Protein AF-A0A3N2M3S7-F1 (afdb_monomer_lite)

Radius of gyration: 41.42 Å; chains: 1; bounding box: 85×102×127 Å

Sequence (1064 aa):
MNRIFKYIPIALVAAVLGACADKALWNEEEIGSGEAEISGALSFRSYASALDSRTGGTTLDELGSLTVLAYTADGSTLVSRQVFTTGGGGLDVQYTNTSAPTDAVKPNTSTPTGKGSFSMSLPYGRYKIYAVANADISGYSDADLSTDTRLKEISFTWQNDVAKNGQMFGWFTTNTPTAVSAEKKFDADVVTINRRDITLSAWLVRLASKVTVSFDASGLKENVFVYLKSVQIKDIPKTCTLGVSNTPAENEVEPNGEIAYYYDRQAMPDGPSLGDYNIETYPSVLTNGNPTLGSDHTHGADALFFYENDQGKGKDKAQDADKNGVIDFPDGNNGKPGDGFKDEKRAGTYIEVKAYYISRNTDRAGQGEITYRFMLGKDVATSYEALRNYHFKLTLMLKGYANDVDWHIEYEQEERKIIAPNPYYISYLYNHSMMLPLTIKTGNATITKIKAEIVSNNWAPMNADNGLSGNIITSSNDWQYFNSYYLYWKGVDNPVAYPWNGFLSLRKTEQTDITGTLPVTVNSNKSYYESANRGNVEYTDFSPTSESVSVSDALIDGKPHIALSKDGVDNTYVVNVPLWTRAKTLISQTGYTGNNPYVAYRRQAKVKFTVTLSDGTVMTTDNKEDYQNGENVEIQQVRRIVNPKGIYRAANETGSFDVDLKVLPDEESTSFVSLKSDGPWRAYVIRDTKRGEGNATGWNDANGTIRLEGGSETTAGTIDVKDRNGITRTYQTVEGKTGSSMQFKVVFNGTASASPNHAIIRVEYQNYTCYHLIFVRQGYDPDDIINGGAKWMTSNNVAFNQVAASPLDEGSMFKFGDWSQPIDASNNKNGKSPWTKVTPNDFIANVAGDNPLKLYPSGEAKWENINRKGTTTAANSFPDQTGMRVAEEVDYLALRNHEDVEQGFGVLYGDKSSRCLNDIEDVYGYDRTHTDRGMRGCFVYNYRTGKNMFLPIGASGYGHRKDEQTVNGTTYRGVLRYAASTRWGYFNAQKPESYPNGINDAPLFFDLFRRPGACYWYRVPAMHDGTNYPTWDINYFSFDFGTIPGGNVKNGDDALFVRSISTK

Foldseek 3Di:
DDDDDDDDDDDDDDDDDDDDDDPDPDDVPDADWDKAKEKEKEKEWAQDADDDQFAWLGLLGDFFKKWKWKAAQVQQFTQDIAIAGPPPRFKDKDFADQDDDPPDPDDPRDTTMIMIIGIDMDIFHKIWMKMKTLDDPVPDDSVCVTGVVSQQQDKDFDDLSNSSQNIKIKTKDQDDDDDDDLVPQRGGHIHGGHDHYGYIYIYIFGQKEWEFEKEFALQEDAQKKKQFFKKWKALFFRMGGHGHADADDLVRTHGGFDMGGQFDCVVVVVTDDPVQPDPVHRRGMDHSVRGIDTDPLDSRGGTTMGGWHFPFWAFALALDDVQQFDRPQPVLCVPDPPSCPVRVSSSFMKMKTWIWMARQFLLFGDIDIDIDMQGDADASTIGSGRHTRYYFYWYFYCHSHNVQTDIPRPYDDGYWAKGWTHLAEAALDALAKDWIKIKGWNFQWAFQKKKKFWQFFFQDFPPQPVPDPFDQDQDLPPPDPLPGFDDFHCNQGDRRVQVLLGWKFLDRADDQEAADDPQFFSCGSVCVCVVRVRGIDMDGDQDADDPVADCQNCLVVQHWHWDWDDDPGIIMIITTHMMGTYHQFYHVLQLGGNRNLALQGKTKIFMKMWIAIPVGDIAISLDCSNGPRNGGGMHIHDHAFFFDAEEEEEQFFWFKAKEFTWGANHRFRQWTDGDFFQFKKKKWWPFKLQCPLPDQPPQDQLSGQKDKAEDPQWDWDWDFDQDPVRHTHITIITIHGRRDTPIIMITGNGGHDLDKIWIWMWMAGNNRNYIGIYIYIYHQHFADQDVVAFGWRQAFEQAQQDGDPWNLALHFWAFFLDRPFTFHLVLQAQQDPPPGSDGLCSLLSQFQAQPWTAHPPGDTGRLVPRDQCDFQAQVSFHDQYDQKGFAAQVRLCCQVPDPQKDKDWHKYFYSLARYGGIGLLQADADDPVNNRGIHTFMKIHGSSNSDIHTNTLGSNLAQKFAAWEDDPNDITGRGGWNFFANDSAFWSDCDNGHHVPTCSSHRLSGGVRNFGWFKEAGRHWDADPNFTWGIWIQRSRSRDTHTDTCNRRVSRSMIGITIMTGPD

Secondary structure (DSSP, 8-state):
----------------------SS---TT---S-EEEEEEEEEEE------SSS--TTTT----EEEEEEEETTS-SEEEEEEEEGGGSB-EEEEEE-PPPTTSS---S---EEEEEEEEEEESEEEEEEEEES---TTS-TTTTSSHHHHHH-EEE--SSGGGG--EEEEEESSPPPP--TTS--PPPEEEE-SSEEEEEEEEEESEEEEEEEEE-TTB-TTEEEEEEEEEEESEESEEESSS-----TTTEES---EEESS-TTT-TT---TTT--TTT-SSEEBTTB-EEE----SSS--EEEE-EEEEE-S--SSSSSSSSS-S-TTTTS--TTS-GGGG-TT--EEEEEEEEEE-STTS-EEEEEEEEEE-SSSSSSEEEE-TT-EEEEEEEEEBTTTEEEEESSS-----EE---SSEEE-SSTT-EEEEEEEEEEET--EEEEEEEEEEE--SPTTTTTT--SPPP--TT----TT------GGG--TTT-GGGSSEESS----SEE---SSP-TTTTHHHHHHTTTTEEEE---PPPPTTS-HHHHHHHT--EEEEEEETTEEEEEEEEEEEE--SEEEGGG---SS---SS--EEEEEEEEEEETTS-EEETTSTTTSTT---EEEEEPP---BSSEEEE-TT----EEEE-EE-SSTT-SB-EEPBPSS-EEEEEEEETTT-TT--TT-SGGGSSEEEEE-TTEEEEEEEEE-TTS-EEEEEEEEE-TT-B-EEEEEE-S---SSPEEEEEEEEETTTTEEEEEEEEE--S-EESSTTS-EE-SS-EEETTEE-SSTT----EE-TT--S--B-GGG---SSSS--S--GGGGGGGB-TTSEEEBSSS-EEEGGG---SSSSSGGGPPPPBTTEEE--HHHHHHHHH-TTEEEEEEEEE-TT--B---BHHHHHB--SS-TTS-EEEEEEEETTT--EEEEE--TTSEEEEEEEEEETTEEEEEEE----TT--SS----BTTTBTTGGGG-GGGTTTTTS-EEEEEEEEEEEETTEEEEEEEEETTT--EEEE-GGGGGGGTSEEE--EEE--

pLDDT: mean 82.21, std 16.96, range [25.84, 98.69]

Structure (mmCIF, N/CA/C/O backbone):
data_AF-A0A3N2M3S7-F1
#
_entry.id   AF-A0A3N2M3S7-F1
#
loop_
_atom_site.group_PDB
_atom_site.id
_atom_site.type_symbol
_atom_site.label_atom_id
_atom_site.label_alt_id
_atom_site.label_comp_id
_atom_site.label_asym_id
_atom_site.label_entity_id
_atom_site.label_seq_id
_atom_site.pdbx_PDB_ins_code
_atom_site.Cartn_x
_atom_site.Cartn_y
_atom_site.Cartn_z
_atom_site.occupancy
_atom_site.B_iso_or_equiv
_atom_site.auth_seq_id
_atom_site.auth_comp_id
_atom_site.auth_asym_id
_atom_site.auth_atom_id
_atom_site.pdbx_PDB_model_num
ATOM 1 N N . MET A 1 1 ? -13.570 -69.414 41.138 1.00 34.75 1 MET A N 1
ATOM 2 C CA . MET A 1 1 ? -12.541 -70.397 41.564 1.00 34.75 1 MET A CA 1
ATOM 3 C C . MET A 1 1 ? -11.922 -69.936 42.885 1.00 34.75 1 MET A C 1
ATOM 5 O O . MET A 1 1 ? -12.189 -68.811 43.273 1.00 34.75 1 MET A O 1
ATOM 9 N N . ASN A 1 2 ? -11.181 -70.825 43.560 1.00 30.41 2 ASN A N 1
ATOM 10 C CA . ASN A 1 2 ? -10.295 -70.655 44.736 1.00 30.41 2 ASN A CA 1
ATOM 11 C C . ASN A 1 2 ? -9.988 -69.208 45.206 1.00 30.41 2 ASN A C 1
ATOM 13 O O . ASN A 1 2 ? -9.612 -68.392 44.377 1.00 30.41 2 ASN A O 1
ATOM 17 N N . ARG A 1 3 ? -10.128 -68.786 46.478 1.00 31.80 3 ARG A N 1
ATOM 18 C CA . ARG A 1 3 ? -9.852 -69.351 47.837 1.00 31.80 3 ARG A CA 1
ATOM 19 C C . ARG A 1 3 ? -8.584 -68.725 48.474 1.00 31.80 3 ARG A C 1
ATOM 21 O O . ARG A 1 3 ? -7.504 -69.032 47.997 1.00 31.80 3 ARG A O 1
ATOM 28 N N . ILE A 1 4 ? -8.775 -68.071 49.642 1.00 38.31 4 ILE A N 1
ATOM 29 C CA . ILE A 1 4 ? -8.029 -68.255 50.930 1.00 38.31 4 ILE A CA 1
ATOM 30 C C . ILE A 1 4 ? -6.553 -67.760 50.963 1.00 38.31 4 ILE A C 1
ATOM 32 O O . ILE A 1 4 ? -5.834 -67.961 50.000 1.00 38.31 4 ILE A O 1
ATOM 36 N N . PHE A 1 5 ? -5.965 -67.127 52.000 1.00 38.62 5 PHE A N 1
ATOM 37 C CA . PHE A 1 5 ? -6.187 -66.900 53.467 1.00 38.62 5 PHE A CA 1
ATOM 38 C C . PHE A 1 5 ? -6.030 -65.363 53.787 1.00 38.62 5 PHE A C 1
ATOM 40 O O . PHE A 1 5 ? -6.059 -64.609 52.824 1.00 38.62 5 PHE A O 1
ATOM 47 N N . LYS A 1 6 ? -5.850 -64.727 54.978 1.00 32.69 6 LYS A N 1
ATOM 48 C CA . LYS A 1 6 ? -5.784 -64.930 56.474 1.00 32.69 6 LYS A CA 1
ATOM 49 C C . LYS A 1 6 ? -6.011 -63.519 57.130 1.00 32.69 6 LYS A C 1
ATOM 51 O O . LYS A 1 6 ? -6.206 -62.586 56.365 1.00 32.69 6 LYS A O 1
ATOM 56 N N . TYR A 1 7 ? -6.007 -63.191 58.438 1.00 30.94 7 TYR A N 1
ATOM 57 C CA . TYR A 1 7 ? -5.791 -63.816 59.771 1.00 30.94 7 TYR A CA 1
ATOM 58 C C . TYR A 1 7 ? -6.770 -63.147 60.791 1.00 30.94 7 TYR A C 1
ATOM 60 O O . TYR A 1 7 ? -7.233 -62.040 60.538 1.00 30.94 7 TYR A O 1
ATOM 68 N N . ILE A 1 8 ? -7.098 -63.801 61.921 1.00 38.78 8 ILE A N 1
ATOM 69 C CA . ILE A 1 8 ? -8.172 -63.468 62.909 1.00 38.78 8 ILE A CA 1
ATOM 70 C C . ILE A 1 8 ? -7.787 -64.114 64.281 1.00 38.78 8 ILE A C 1
ATOM 72 O O . ILE A 1 8 ? -7.098 -65.137 64.178 1.00 38.78 8 ILE A O 1
ATOM 76 N N . PRO A 1 9 ? -8.216 -63.703 65.520 1.00 57.62 9 PRO A N 1
ATOM 77 C CA . PRO A 1 9 ? -8.977 -62.528 66.055 1.00 57.62 9 PRO A CA 1
ATOM 78 C C . PRO A 1 9 ? -8.240 -61.765 67.219 1.00 57.62 9 PRO A C 1
ATOM 80 O O . PRO A 1 9 ? -7.075 -62.065 67.457 1.00 57.62 9 PRO A O 1
ATOM 83 N N . ILE A 1 10 ? -8.903 -60.858 67.993 1.00 38.53 10 ILE A N 1
ATOM 84 C CA . ILE A 1 10 ? -9.145 -60.955 69.484 1.00 38.53 10 ILE A CA 1
ATOM 85 C C . ILE A 1 10 ? -9.680 -59.654 70.182 1.00 38.53 10 ILE A C 1
ATOM 87 O O . ILE A 1 10 ? -9.108 -58.588 70.009 1.00 38.53 10 ILE A O 1
ATOM 91 N N . ALA A 1 11 ? -10.689 -59.833 71.069 1.00 29.91 11 ALA A N 1
ATOM 92 C CA . ALA A 1 11 ? -11.130 -59.024 72.248 1.00 29.91 11 ALA A CA 1
ATOM 93 C C . ALA A 1 11 ? -11.674 -57.571 72.117 1.00 29.91 11 ALA A C 1
ATOM 95 O O . ALA A 1 11 ? -11.382 -56.889 71.146 1.00 29.91 11 ALA A O 1
ATOM 96 N N . LEU A 1 12 ? -12.375 -56.988 73.121 1.00 36.16 12 LEU A N 1
ATOM 97 C CA . LEU A 1 12 ? -13.451 -57.424 74.069 1.00 36.16 12 LEU A CA 1
ATOM 98 C C . LEU A 1 12 ? -13.913 -56.178 74.907 1.00 36.16 12 LEU A C 1
ATOM 100 O O . LEU A 1 12 ? -13.267 -55.143 74.814 1.00 36.16 12 LEU A O 1
ATOM 104 N N . VAL A 1 13 ? -14.916 -56.324 75.803 1.00 36.59 13 VAL A N 1
ATOM 105 C CA . VAL A 1 13 ? -15.367 -55.371 76.871 1.00 36.59 13 VAL A CA 1
ATOM 106 C C . VAL A 1 13 ? -16.190 -54.159 76.372 1.00 36.59 13 VAL A C 1
ATOM 108 O O . VAL A 1 13 ? -15.820 -53.548 75.383 1.00 36.59 13 VAL A O 1
ATOM 111 N N . ALA A 1 14 ? -17.283 -53.699 77.013 1.00 32.88 14 ALA A N 1
ATOM 112 C CA . ALA A 1 14 ? -18.307 -54.315 77.889 1.00 32.88 14 ALA A CA 1
ATOM 113 C C . ALA A 1 14 ? -19.529 -53.355 78.028 1.00 32.88 14 ALA A C 1
ATOM 115 O O . ALA A 1 14 ? -19.458 -52.236 77.544 1.00 32.88 14 ALA A O 1
ATOM 116 N N . ALA A 1 15 ? -20.608 -53.826 78.684 1.00 31.53 15 ALA A N 1
ATOM 117 C CA . ALA A 1 15 ? -21.693 -53.123 79.422 1.00 31.53 15 ALA A CA 1
ATOM 118 C C . ALA A 1 15 ? -21.954 -51.605 79.165 1.00 31.53 15 ALA A C 1
ATOM 120 O O . ALA A 1 15 ? -21.045 -50.791 79.208 1.00 31.53 15 ALA A O 1
ATOM 121 N N . VAL A 1 16 ? -23.192 -51.108 79.033 1.00 33.12 16 VAL A N 1
ATOM 122 C CA . VAL A 1 16 ? -24.402 -51.363 79.850 1.00 33.12 16 VAL A CA 1
ATOM 123 C C . VAL A 1 16 ? -25.673 -51.138 79.007 1.00 33.12 16 VAL A C 1
ATOM 125 O O . VAL A 1 16 ? -25.735 -50.185 78.237 1.00 33.12 16 VAL A O 1
ATOM 128 N N . LEU A 1 17 ? -26.726 -51.941 79.214 1.00 33.62 17 LEU A N 1
ATOM 129 C CA . LEU A 1 17 ? -28.099 -51.629 78.782 1.00 33.62 17 LEU A CA 1
ATOM 130 C C . LEU A 1 17 ? -28.995 -51.551 80.023 1.00 33.62 17 LEU A C 1
ATOM 132 O O . LEU A 1 17 ? -29.184 -52.559 80.700 1.00 33.62 17 LEU A O 1
ATOM 136 N N . GLY A 1 18 ? -29.497 -50.355 80.352 1.00 29.80 18 GLY A N 1
ATOM 137 C CA . GLY A 1 18 ? -30.105 -50.117 81.666 1.00 29.80 18 GLY A CA 1
ATOM 138 C C . GLY A 1 18 ? -30.765 -48.752 81.878 1.00 29.80 18 GLY A C 1
ATOM 139 O O . GLY A 1 18 ? -30.630 -48.193 82.959 1.00 29.80 18 GLY A O 1
ATOM 140 N N . ALA A 1 19 ? -31.471 -48.219 80.877 1.00 25.84 19 ALA A N 1
ATOM 141 C CA . ALA A 1 19 ? -32.448 -47.141 81.061 1.00 25.84 19 ALA A CA 1
ATOM 142 C C . ALA A 1 19 ? -33.503 -47.187 79.941 1.00 25.84 19 ALA A C 1
ATOM 144 O O . ALA A 1 19 ? -33.171 -47.391 78.774 1.00 25.84 19 ALA A O 1
ATOM 145 N N . CYS A 1 20 ? -34.771 -47.006 80.298 1.00 33.19 20 CYS A N 1
ATOM 146 C CA . CYS A 1 20 ? -35.885 -46.756 79.383 1.00 33.19 20 CYS A CA 1
ATOM 147 C C . CYS A 1 20 ? -36.675 -45.562 79.926 1.00 33.19 20 CYS A C 1
ATOM 149 O O . CYS A 1 20 ? -36.688 -45.362 81.138 1.00 33.19 20 CYS A O 1
ATOM 151 N N . ALA A 1 21 ? -37.347 -44.838 79.025 1.00 31.88 21 ALA A N 1
ATOM 152 C CA . ALA A 1 21 ? -37.929 -43.509 79.247 1.00 31.88 21 ALA A CA 1
ATOM 153 C C . ALA A 1 21 ? -36.872 -42.398 79.510 1.00 31.88 21 ALA A C 1
ATOM 155 O O . ALA A 1 21 ? -35.786 -42.668 80.011 1.00 31.88 21 ALA A O 1
ATOM 156 N N . ASP A 1 22 ? -37.078 -41.139 79.112 1.00 29.81 22 ASP A N 1
ATOM 157 C CA . ASP A 1 22 ? -38.250 -40.557 78.443 1.00 29.81 22 ASP A CA 1
ATOM 158 C C . ASP A 1 22 ? -37.926 -39.938 77.077 1.00 29.81 22 ASP A C 1
ATOM 160 O O . ASP A 1 22 ? -36.903 -39.284 76.885 1.00 29.81 22 ASP A O 1
ATOM 164 N N . LYS A 1 23 ? -38.858 -40.100 76.131 1.00 36.25 23 LYS A N 1
ATOM 165 C CA . LYS A 1 23 ? -38.894 -39.349 74.861 1.00 36.25 23 LYS A CA 1
ATOM 166 C C . LYS A 1 23 ? -40.313 -38.845 74.544 1.00 36.25 23 LYS A C 1
ATOM 168 O O . LYS A 1 23 ? -40.659 -38.663 73.383 1.00 36.25 23 LYS A O 1
ATOM 173 N N . ALA A 1 24 ? -41.142 -38.700 75.585 1.00 36.91 24 ALA A N 1
ATOM 174 C CA . ALA A 1 24 ? -42.596 -38.549 75.481 1.00 36.91 24 ALA A CA 1
ATOM 175 C C . ALA A 1 24 ? -43.213 -37.573 76.515 1.00 36.91 24 ALA A C 1
ATOM 177 O O . ALA A 1 24 ? -44.401 -37.670 76.807 1.00 36.91 24 ALA A O 1
ATOM 178 N N . LEU A 1 25 ? -42.424 -36.637 77.060 1.00 36.69 25 LEU A N 1
ATOM 179 C CA . LEU A 1 25 ? -42.897 -35.581 77.979 1.00 36.69 25 LEU A CA 1
ATOM 180 C C . LEU A 1 25 ? -42.345 -34.174 77.673 1.00 36.69 25 LEU A C 1
ATOM 182 O O . LEU A 1 25 ? -42.543 -33.255 78.459 1.00 36.69 25 LEU A O 1
ATOM 186 N N . TRP A 1 26 ? -41.671 -33.982 76.538 1.00 41.22 26 TRP A N 1
ATOM 187 C CA . TRP A 1 26 ? -41.182 -32.664 76.126 1.00 41.22 26 TRP A CA 1
ATOM 188 C C . TRP A 1 26 ? -42.187 -31.986 75.198 1.00 41.22 26 TRP A C 1
ATOM 190 O O . TRP A 1 26 ? -42.293 -32.348 74.027 1.00 41.22 26 TRP A O 1
ATOM 200 N N . ASN A 1 27 ? -42.907 -30.995 75.723 1.00 43.91 27 ASN A N 1
ATOM 201 C CA . ASN A 1 27 ? -43.591 -30.007 74.899 1.00 43.91 27 ASN A CA 1
ATOM 202 C C . ASN A 1 27 ? -42.536 -29.039 74.337 1.00 43.91 27 ASN A C 1
ATOM 204 O O . ASN A 1 27 ? -41.793 -28.436 75.110 1.00 43.91 27 ASN A O 1
ATOM 208 N N . GLU A 1 28 ? -42.446 -28.880 73.013 1.00 47.72 28 GLU A N 1
ATOM 209 C CA . GLU A 1 28 ? -41.396 -28.053 72.391 1.00 47.72 28 GLU A CA 1
ATOM 210 C C . GLU A 1 28 ? -41.518 -26.557 72.744 1.00 47.72 28 GLU A C 1
ATOM 212 O O . GLU A 1 28 ? -40.551 -25.808 72.601 1.00 47.72 28 GLU A O 1
ATOM 217 N N . GLU A 1 29 ? -42.671 -26.128 73.267 1.00 48.06 29 GLU A N 1
ATOM 218 C CA . GLU A 1 29 ? -42.908 -24.759 73.731 1.00 48.06 29 GLU A CA 1
ATOM 219 C C . GLU A 1 29 ? -42.482 -24.483 75.185 1.00 48.06 29 GLU A C 1
ATOM 221 O O . GLU A 1 29 ? -42.315 -23.309 75.532 1.00 48.06 29 GLU A O 1
ATOM 226 N N . GLU A 1 30 ? -42.306 -25.507 76.033 1.00 54.50 30 GLU A N 1
ATOM 227 C CA . GLU A 1 30 ? -41.957 -25.312 77.448 1.00 54.50 30 GLU A CA 1
ATOM 228 C C . GLU A 1 30 ? -40.467 -25.001 77.653 1.00 54.50 30 GLU A C 1
ATOM 230 O O . GLU A 1 30 ? -39.577 -25.561 77.008 1.00 54.50 30 GLU A O 1
ATOM 235 N N . ILE A 1 31 ? -40.202 -24.089 78.593 1.00 67.25 31 ILE A N 1
ATOM 236 C CA . ILE A 1 31 ? -38.867 -23.602 78.947 1.00 67.25 31 ILE A CA 1
ATOM 237 C C . ILE A 1 31 ? -38.689 -23.811 80.452 1.00 67.25 31 ILE A C 1
ATOM 239 O O . ILE A 1 31 ? -39.218 -23.053 81.265 1.00 67.25 31 ILE A O 1
ATOM 243 N N . GLY A 1 32 ? -37.977 -24.876 80.823 1.00 61.38 32 GLY A N 1
ATOM 244 C CA . GLY A 1 32 ? -37.620 -25.150 82.216 1.00 61.38 32 GLY A CA 1
ATOM 245 C C . GLY A 1 32 ? -36.456 -24.286 82.712 1.00 61.38 32 GLY A C 1
ATOM 246 O O . GLY A 1 32 ? -35.848 -23.533 81.957 1.00 61.38 32 GLY A O 1
ATOM 247 N N . SER A 1 33 ? -36.087 -24.436 83.984 1.00 57.47 33 SER A N 1
ATOM 248 C CA . SER A 1 33 ? -34.858 -23.851 84.534 1.00 57.47 33 SER A CA 1
ATOM 249 C C . SER A 1 33 ? -33.648 -24.752 84.259 1.00 57.47 33 SER A C 1
ATOM 251 O O . SER A 1 33 ? -33.608 -25.886 84.742 1.00 57.47 33 SER A O 1
ATOM 253 N N . GLY A 1 34 ? -32.654 -24.245 83.531 1.00 67.94 34 GLY A N 1
ATOM 254 C CA . GLY A 1 34 ? -31.411 -24.949 83.211 1.00 67.94 34 GLY A CA 1
ATOM 255 C C . GLY A 1 34 ? -30.473 -24.106 82.344 1.00 67.94 34 GLY A C 1
ATOM 256 O O . GLY A 1 34 ? -30.803 -22.973 81.993 1.00 67.94 34 GLY A O 1
ATOM 257 N N . GLU A 1 35 ? -29.320 -24.673 81.990 1.00 75.50 35 GLU A N 1
ATOM 258 C CA . GLU A 1 35 ? -28.374 -24.112 81.019 1.00 75.50 35 GLU A CA 1
ATOM 259 C C . GLU A 1 35 ? -28.146 -25.110 79.878 1.00 75.50 35 GLU A C 1
ATOM 261 O O . GLU A 1 35 ? -28.101 -26.325 80.095 1.00 75.50 35 GLU A O 1
ATOM 266 N N . ALA A 1 36 ? -28.014 -24.586 78.662 1.00 73.88 36 ALA A N 1
ATOM 267 C CA . ALA A 1 36 ? -27.664 -25.323 77.459 1.00 73.88 36 ALA A CA 1
ATOM 268 C C . ALA A 1 36 ? -26.194 -25.092 77.095 1.00 73.88 36 ALA A C 1
ATOM 270 O O . ALA A 1 36 ? -25.681 -23.978 77.226 1.00 73.88 36 ALA A O 1
ATOM 271 N N . GLU A 1 37 ? -25.549 -26.128 76.566 1.00 75.31 37 GLU A N 1
ATOM 272 C CA . GLU A 1 37 ? -24.345 -25.996 75.760 1.00 75.31 37 GLU A CA 1
ATOM 273 C C . GLU A 1 37 ? -24.765 -25.837 74.289 1.00 75.31 37 GLU A C 1
ATOM 275 O O . GLU A 1 37 ? -25.355 -26.726 73.664 1.00 75.31 37 GLU A O 1
ATOM 280 N N . ILE A 1 38 ? -24.505 -24.650 73.748 1.00 74.25 38 ILE A N 1
ATOM 281 C CA . ILE A 1 38 ? -24.838 -24.265 72.382 1.00 74.25 38 ILE A CA 1
ATOM 282 C C . ILE A 1 38 ? -23.597 -24.448 71.514 1.00 74.25 38 ILE A C 1
ATOM 284 O O . ILE A 1 38 ? -22.638 -23.685 71.623 1.00 74.25 38 ILE A O 1
ATOM 288 N N . SER A 1 39 ? -23.650 -25.407 70.591 1.00 69.56 39 SER A N 1
ATOM 289 C CA . SER A 1 39 ? -22.663 -25.517 69.518 1.00 69.56 39 SER A CA 1
ATOM 290 C C . SER A 1 39 ? -23.096 -24.636 68.348 1.00 69.56 39 SER A C 1
ATOM 292 O O . SER A 1 39 ? -24.048 -24.944 67.626 1.00 69.56 39 SER A O 1
ATOM 294 N N . GLY A 1 40 ? -22.416 -23.509 68.166 1.00 61.06 40 GLY A N 1
ATOM 295 C CA . GLY A 1 40 ? -22.675 -22.617 67.045 1.00 61.06 40 GLY A CA 1
ATOM 296 C C . GLY A 1 40 ? -21.823 -22.990 65.840 1.00 61.06 40 GLY A C 1
ATOM 297 O O . GLY A 1 40 ? -20.600 -23.065 65.936 1.00 61.06 40 GLY A O 1
ATOM 298 N N . ALA A 1 41 ? -22.465 -23.178 64.692 1.00 59.94 41 ALA A N 1
ATOM 299 C CA . ALA A 1 41 ? -21.831 -23.192 63.383 1.00 59.94 41 ALA A CA 1
ATOM 300 C C . ALA A 1 41 ? -22.137 -21.877 62.655 1.00 59.94 41 ALA A C 1
ATOM 302 O O . ALA A 1 41 ? -23.236 -21.334 62.750 1.00 59.94 41 ALA A O 1
ATOM 303 N N . LEU A 1 42 ? -21.183 -21.372 61.882 1.00 64.19 42 LEU A N 1
ATOM 304 C CA . LEU A 1 42 ? -21.369 -20.188 61.043 1.00 64.19 42 LEU A CA 1
ATOM 305 C C . LEU A 1 42 ? -20.775 -20.436 59.659 1.00 64.19 42 LEU A C 1
ATOM 307 O O . LEU A 1 42 ? -19.777 -21.144 59.538 1.00 64.19 42 LEU A O 1
ATOM 311 N N . SER A 1 43 ? -21.390 -19.873 58.621 1.00 54.97 43 SER A N 1
ATOM 312 C CA . SER A 1 43 ? -20.944 -19.989 57.227 1.00 54.97 43 SER A CA 1
ATOM 313 C C . SER A 1 43 ? -20.803 -18.618 56.568 1.00 54.97 43 SER A C 1
ATOM 315 O O . SER A 1 43 ? -21.626 -17.729 56.789 1.00 54.97 43 SER A O 1
ATOM 317 N N . PHE A 1 44 ? -19.771 -18.462 55.739 1.00 53.34 44 PHE A N 1
ATOM 318 C CA . PHE A 1 44 ? -19.499 -17.260 54.947 1.00 53.34 44 PHE A CA 1
ATOM 319 C C . PHE A 1 44 ? -18.838 -17.642 53.612 1.00 53.34 44 PHE A C 1
ATOM 321 O O . PHE A 1 44 ? -18.145 -18.655 53.515 1.00 53.34 44 PHE A O 1
ATOM 328 N N . ARG A 1 45 ? -19.038 -16.854 52.546 1.00 51.00 45 ARG A N 1
ATOM 329 C CA . ARG A 1 45 ? -18.372 -17.116 51.250 1.00 51.00 45 ARG A CA 1
ATOM 330 C C . ARG A 1 45 ? -16.869 -16.874 51.373 1.00 51.00 45 ARG A C 1
ATOM 332 O O . ARG A 1 45 ? -16.492 -15.795 51.825 1.00 51.00 45 ARG A O 1
ATOM 339 N N . SER A 1 46 ? -16.061 -17.850 50.946 1.00 40.06 46 SER A N 1
ATOM 340 C CA . SER A 1 46 ? -14.611 -17.864 51.162 1.00 40.06 46 SER A CA 1
ATOM 341 C C . SER A 1 46 ? -13.829 -17.586 49.870 1.00 40.06 46 SER A C 1
ATOM 343 O O . SER A 1 46 ? -13.610 -18.488 49.061 1.00 40.06 46 SER A O 1
ATOM 345 N N . TYR A 1 47 ? -13.527 -16.312 49.610 1.00 43.84 47 TYR A N 1
ATOM 346 C CA . TYR A 1 47 ? -12.632 -15.795 48.568 1.00 43.84 47 TYR A CA 1
ATOM 347 C C . TYR A 1 47 ? -11.231 -16.467 48.638 1.00 43.84 47 TYR A C 1
ATOM 349 O O . TYR A 1 47 ? -10.460 -16.184 49.549 1.00 43.84 47 TYR A O 1
ATOM 357 N N . ALA A 1 48 ? -10.874 -17.326 47.668 1.00 32.78 48 ALA A N 1
ATOM 358 C CA . ALA A 1 48 ? -9.694 -18.221 47.724 1.00 32.78 48 ALA A CA 1
ATOM 359 C C . ALA A 1 48 ? -8.501 -17.795 46.822 1.00 32.78 48 ALA A C 1
ATOM 361 O O . ALA A 1 48 ? -8.715 -17.275 45.734 1.00 32.78 48 ALA A O 1
ATOM 362 N N . SER A 1 49 ? -7.261 -17.934 47.323 1.00 27.06 49 SER A N 1
ATOM 363 C CA . SER A 1 49 ? -6.108 -17.024 47.084 1.00 27.06 49 SER A CA 1
ATOM 364 C C . SER A 1 49 ? -5.603 -16.813 45.643 1.00 27.06 49 SER A C 1
ATOM 366 O O . SER A 1 49 ? -5.551 -17.749 44.848 1.00 27.06 49 SER A O 1
ATOM 368 N N . ALA A 1 50 ? -5.109 -15.595 45.367 1.00 28.48 50 ALA A N 1
ATOM 369 C CA . ALA A 1 50 ? -4.390 -15.187 44.148 1.00 28.48 50 ALA A CA 1
ATOM 370 C C . ALA A 1 50 ? -3.086 -14.418 44.480 1.00 28.48 50 ALA A C 1
ATOM 372 O O . ALA A 1 50 ? -2.801 -14.171 45.655 1.00 28.48 50 ALA A O 1
ATOM 373 N N . LEU A 1 51 ? -2.273 -14.094 43.464 1.00 27.42 51 LEU A N 1
ATOM 374 C CA . LEU A 1 51 ? -0.892 -13.615 43.618 1.00 27.42 51 LEU A CA 1
ATOM 375 C C . LEU A 1 51 ? -0.551 -12.423 42.700 1.00 27.42 51 LEU A C 1
ATOM 377 O O . LEU A 1 51 ? -0.701 -12.510 41.485 1.00 27.42 51 LEU A O 1
ATOM 381 N N . ASP A 1 52 ? 0.070 -11.420 43.328 1.00 27.89 52 ASP A N 1
ATOM 382 C CA . ASP A 1 52 ? 0.885 -10.318 42.786 1.00 27.89 52 ASP A CA 1
ATOM 383 C C . ASP A 1 52 ? 0.233 -9.003 42.289 1.00 27.89 52 ASP A C 1
ATOM 385 O O . ASP A 1 52 ? -0.844 -8.944 41.708 1.00 27.89 52 ASP A O 1
ATOM 389 N N . SER A 1 53 ? 0.960 -7.899 42.503 1.00 37.84 53 SER A N 1
ATOM 390 C CA . SER A 1 53 ? 0.665 -6.498 42.111 1.00 37.84 53 SER A CA 1
ATOM 391 C C . SER A 1 53 ? -0.586 -5.784 42.669 1.00 37.84 53 SER A C 1
ATOM 393 O O . SER A 1 53 ? -0.630 -4.551 42.629 1.00 37.84 53 SER A O 1
ATOM 395 N N . ARG A 1 54 ? -1.580 -6.499 43.205 1.00 53.25 54 ARG A N 1
ATOM 396 C CA . ARG A 1 54 ? -2.835 -5.940 43.749 1.00 53.25 54 ARG A CA 1
ATOM 397 C C . ARG A 1 54 ? -3.173 -6.522 45.117 1.00 53.25 54 ARG A C 1
ATOM 399 O O . ARG A 1 54 ? -2.592 -7.527 45.527 1.00 53.25 54 ARG A O 1
ATOM 406 N N . THR A 1 55 ? -4.171 -5.953 45.795 1.00 60.50 55 THR A N 1
ATOM 407 C CA . THR A 1 55 ? -4.865 -6.698 46.847 1.00 60.50 55 THR A CA 1
ATOM 408 C C . THR A 1 55 ? -5.554 -7.905 46.206 1.00 60.50 55 THR A C 1
ATOM 410 O O . THR A 1 55 ? -6.533 -7.764 45.466 1.00 60.50 55 THR A O 1
ATOM 413 N N . GLY A 1 56 ? -5.019 -9.103 46.466 1.00 65.00 56 GLY A N 1
ATOM 414 C CA . GLY A 1 56 ? -5.609 -10.357 45.997 1.00 65.00 56 GLY A CA 1
ATOM 415 C C . GLY A 1 56 ? -7.089 -10.424 46.367 1.00 65.00 56 GLY A C 1
ATOM 416 O O . GLY A 1 56 ? -7.502 -9.863 47.386 1.00 65.00 56 GLY A O 1
ATOM 417 N N . GLY A 1 57 ? -7.915 -11.117 45.576 1.00 62.97 57 GLY A N 1
ATOM 418 C CA . GLY A 1 57 ? -9.379 -11.097 45.720 1.00 62.97 57 GLY A CA 1
ATOM 419 C C . GLY A 1 57 ? -9.932 -11.632 47.049 1.00 62.97 57 GLY A C 1
ATOM 420 O O . GLY A 1 57 ? -11.148 -11.761 47.184 1.00 62.97 57 GLY A O 1
ATOM 421 N N . THR A 1 58 ? -9.054 -11.928 48.005 1.00 68.50 58 THR A N 1
ATOM 422 C CA . THR A 1 58 ? -9.178 -12.785 49.182 1.00 68.50 58 THR A CA 1
ATOM 423 C C . THR A 1 58 ? -8.785 -12.130 50.491 1.00 68.50 58 THR A C 1
ATOM 425 O O . THR A 1 58 ? -8.854 -12.754 51.542 1.00 68.50 58 THR A O 1
ATOM 428 N N . THR A 1 59 ? -8.340 -10.880 50.463 1.00 76.69 59 THR A N 1
ATOM 429 C CA . THR A 1 59 ? -7.773 -10.228 51.648 1.00 76.69 59 THR A CA 1
ATOM 430 C C . THR A 1 59 ? -8.785 -10.019 52.787 1.00 76.69 59 THR A C 1
ATOM 432 O O . THR A 1 59 ? -8.387 -9.781 53.920 1.00 76.69 59 THR A O 1
ATOM 435 N N . LEU A 1 60 ? -10.089 -10.185 52.528 1.00 76.88 60 LEU A N 1
ATOM 436 C CA . LEU A 1 60 ? -11.163 -10.121 53.533 1.00 76.88 60 LEU A CA 1
ATOM 437 C C . LEU A 1 60 ? -11.681 -11.498 53.985 1.00 76.88 60 LEU A C 1
ATOM 439 O O . LEU A 1 60 ? -12.836 -11.605 54.418 1.00 76.88 60 LEU A O 1
ATOM 443 N N . ASP A 1 61 ? -10.905 -12.565 53.785 1.00 72.38 61 ASP A N 1
ATOM 444 C CA . ASP A 1 61 ? -11.451 -13.922 53.829 1.00 72.38 61 ASP A CA 1
ATOM 445 C C . ASP A 1 61 ? -11.245 -14.727 55.105 1.00 72.38 61 ASP A C 1
ATOM 447 O O . ASP A 1 61 ? -12.038 -15.617 55.403 1.00 72.38 61 ASP A O 1
ATOM 451 N N . GLU A 1 62 ? -10.238 -14.386 55.896 1.00 74.81 62 GLU A N 1
ATOM 452 C CA . GLU A 1 62 ? -9.981 -15.082 57.149 1.00 74.81 62 GLU A CA 1
ATOM 453 C C . GLU A 1 62 ? -11.056 -14.757 58.194 1.00 74.81 62 GLU A C 1
ATOM 455 O O . GLU A 1 62 ? -11.489 -13.613 58.336 1.00 74.81 62 GLU A O 1
ATOM 460 N N . LEU A 1 63 ? -11.462 -15.760 58.972 1.00 76.00 63 LEU A N 1
ATOM 461 C CA . LEU A 1 63 ? -12.226 -15.572 60.202 1.00 76.00 63 LEU A CA 1
ATOM 462 C C . LEU A 1 63 ? -11.271 -15.702 61.394 1.00 76.00 63 LEU A C 1
ATOM 464 O O . LEU A 1 63 ? -11.006 -16.803 61.872 1.00 76.00 63 LEU A O 1
ATOM 468 N N . GLY A 1 64 ? -10.737 -14.573 61.859 1.00 80.06 64 GLY A N 1
ATOM 469 C CA . GLY A 1 64 ? -9.801 -14.520 62.984 1.00 80.06 64 GLY A CA 1
ATOM 470 C C . GLY A 1 64 ? -10.492 -14.465 64.349 1.00 80.06 64 GLY A C 1
ATOM 471 O O . GLY A 1 64 ? -10.009 -15.073 65.310 1.00 80.06 64 GLY A O 1
ATOM 472 N N . SER A 1 65 ? -11.628 -13.763 64.436 1.00 87.44 65 SER A N 1
ATOM 473 C CA . SER A 1 65 ? -12.379 -13.560 65.680 1.00 87.44 65 SER A CA 1
ATOM 474 C C . SER A 1 65 ? -13.895 -13.540 65.479 1.00 87.44 65 SER A C 1
ATOM 476 O O . SER A 1 65 ? -14.401 -13.206 64.406 1.00 87.44 65 SER A O 1
ATOM 478 N N . LEU A 1 66 ? -14.619 -13.874 66.547 1.00 89.06 66 LEU A N 1
ATOM 479 C CA . LEU A 1 66 ? -16.076 -13.877 66.627 1.00 89.06 66 LEU A CA 1
ATOM 480 C C . LEU A 1 66 ? -16.517 -13.400 68.017 1.00 89.06 66 LEU A C 1
ATOM 482 O O . LEU A 1 66 ? -16.125 -13.988 69.018 1.00 89.06 66 LEU A O 1
ATOM 486 N N . THR A 1 67 ? -17.389 -12.398 68.091 1.00 91.56 67 THR A N 1
ATOM 487 C CA . THR A 1 67 ? -18.188 -12.107 69.288 1.00 91.56 67 THR A CA 1
ATOM 488 C C . THR A 1 67 ? -19.628 -12.541 69.046 1.00 91.56 67 THR A C 1
ATOM 490 O O . THR A 1 67 ? -20.228 -12.183 68.033 1.00 91.56 67 THR A O 1
ATOM 493 N N . VAL A 1 68 ? -20.190 -13.301 69.981 1.00 89.56 68 VAL A N 1
ATOM 494 C CA . VAL A 1 68 ? -21.587 -13.746 69.970 1.00 89.56 68 VAL A CA 1
ATOM 495 C C . VAL A 1 68 ? -22.343 -13.000 71.059 1.00 89.56 68 VAL A C 1
ATOM 497 O O . VAL A 1 68 ? -21.878 -12.938 72.200 1.00 89.56 68 VAL A O 1
ATOM 500 N N . LEU A 1 69 ? -23.493 -12.422 70.707 1.00 92.56 69 LEU A N 1
ATOM 501 C CA . LEU A 1 69 ? -24.324 -11.632 71.616 1.00 92.56 69 LEU A CA 1
ATOM 502 C C . LEU A 1 69 ? -25.755 -12.173 71.622 1.00 92.56 69 LEU A C 1
ATOM 504 O O . LEU A 1 69 ? -26.415 -12.193 70.586 1.00 92.56 69 LEU A O 1
ATOM 508 N N . ALA A 1 70 ? -26.235 -12.600 72.787 1.00 91.19 70 ALA A N 1
ATOM 509 C CA . ALA A 1 70 ? -27.597 -13.082 72.989 1.00 91.19 70 ALA A CA 1
ATOM 510 C C . ALA A 1 70 ? -28.433 -12.013 73.701 1.00 91.19 70 ALA A C 1
ATOM 512 O O . ALA A 1 70 ? -28.078 -11.580 74.796 1.00 91.19 70 ALA A O 1
ATOM 513 N N . TYR A 1 71 ? -29.551 -11.626 73.094 1.00 93.25 71 TYR A N 1
ATOM 514 C CA . TYR A 1 71 ? -30.539 -10.682 73.614 1.00 93.25 71 TYR A CA 1
ATOM 515 C C . TYR A 1 71 ? -31.836 -11.398 73.964 1.00 93.25 71 TYR A C 1
ATOM 517 O O . TYR A 1 71 ? -32.125 -12.458 73.410 1.00 93.25 71 TYR A O 1
ATOM 525 N N . THR A 1 72 ? -32.658 -10.792 74.818 1.00 91.56 72 THR A N 1
ATOM 526 C CA . THR A 1 72 ? -34.068 -11.171 75.000 1.00 91.56 72 THR A CA 1
ATOM 527 C C . THR A 1 72 ? -34.818 -11.260 73.660 1.00 91.56 72 THR A C 1
ATOM 529 O O . THR A 1 72 ? -34.422 -10.655 72.664 1.00 91.56 72 THR A O 1
ATOM 532 N N . ALA A 1 73 ? -35.907 -12.034 73.610 1.00 87.56 73 ALA A N 1
ATOM 533 C CA . ALA A 1 73 ? -36.680 -12.284 72.383 1.00 87.56 73 ALA A CA 1
ATOM 534 C C . ALA A 1 73 ? -37.202 -11.017 71.665 1.00 87.56 73 ALA A C 1
ATOM 536 O O . ALA A 1 73 ? -37.450 -11.046 70.463 1.00 87.56 73 ALA A O 1
ATOM 537 N N . ASP A 1 74 ? -37.364 -9.912 72.389 1.00 87.06 74 ASP A N 1
ATOM 538 C CA . ASP A 1 74 ? -37.765 -8.593 71.888 1.00 87.06 74 ASP A CA 1
ATOM 539 C C . ASP A 1 74 ? -36.582 -7.684 71.491 1.00 87.06 74 ASP A C 1
ATOM 541 O O . ASP A 1 74 ? -36.797 -6.598 70.961 1.00 87.06 74 ASP A O 1
ATOM 545 N N . GLY A 1 75 ? -35.337 -8.114 71.728 1.00 86.50 75 GLY A N 1
ATOM 546 C CA . GLY A 1 75 ? -34.115 -7.341 71.481 1.00 86.50 75 GLY A CA 1
ATOM 547 C C . GLY A 1 75 ? -33.793 -6.276 72.541 1.00 86.50 75 GLY A C 1
ATOM 548 O O . GLY A 1 75 ? -32.805 -5.555 72.383 1.00 86.50 75 GLY A O 1
ATOM 549 N N . SER A 1 76 ? -34.587 -6.155 73.615 1.00 90.44 76 SER A N 1
ATOM 550 C CA . SER A 1 76 ? -34.511 -5.023 74.556 1.00 90.44 76 SER A CA 1
ATOM 551 C C . SER A 1 76 ? -33.389 -5.106 75.593 1.00 90.44 76 SER A C 1
ATOM 553 O O . SER A 1 76 ? -33.129 -4.122 76.287 1.00 90.44 76 SER A O 1
ATOM 555 N N . THR A 1 77 ? -32.788 -6.278 75.806 1.00 90.50 77 THR A N 1
ATOM 556 C CA . THR A 1 77 ? -31.789 -6.481 76.865 1.00 90.50 77 THR A CA 1
ATOM 557 C C . THR A 1 77 ? -30.750 -7.519 76.456 1.00 90.50 77 THR A C 1
ATOM 559 O O . THR A 1 77 ? -31.098 -8.642 76.095 1.00 90.50 77 THR A O 1
ATOM 562 N N . LEU A 1 78 ? -29.470 -7.150 76.543 1.00 91.88 78 LEU A N 1
ATOM 563 C CA . LEU A 1 78 ? -28.332 -8.061 76.405 1.00 91.88 78 LEU A CA 1
ATOM 564 C C . LEU A 1 78 ? -28.292 -9.055 77.583 1.00 91.88 78 LEU A C 1
ATOM 566 O O . LEU A 1 78 ? -28.305 -8.651 78.743 1.00 91.88 78 LEU A O 1
ATOM 570 N N . VAL A 1 79 ? -28.232 -10.352 77.276 1.00 91.06 79 VAL A N 1
ATOM 571 C CA . VAL A 1 79 ? -28.236 -11.466 78.246 1.00 91.06 79 VAL A CA 1
ATOM 572 C C . VAL A 1 79 ? -26.876 -12.163 78.322 1.00 91.06 79 VAL A C 1
ATOM 574 O O . VAL A 1 79 ? -26.469 -12.603 79.394 1.00 91.06 79 VAL A O 1
ATOM 577 N N . SER A 1 80 ? -26.156 -12.280 77.202 1.00 90.00 80 SER A N 1
ATOM 578 C CA . SER A 1 80 ? -24.806 -12.857 77.181 1.00 90.00 80 SER A CA 1
ATOM 579 C C . SER A 1 80 ? -23.965 -12.280 76.048 1.00 90.00 80 SER A C 1
ATOM 581 O O . SER A 1 80 ? -24.484 -11.984 74.973 1.00 90.00 80 SER A O 1
ATOM 583 N N . ARG A 1 81 ? -22.659 -12.163 76.289 1.00 90.88 81 ARG A N 1
ATOM 584 C CA . ARG A 1 81 ? -21.638 -11.693 75.349 1.00 90.88 81 ARG A CA 1
ATOM 585 C C . ARG A 1 81 ? -20.407 -12.579 75.516 1.00 90.88 81 ARG A C 1
ATOM 587 O O . ARG A 1 81 ? -19.845 -12.630 76.606 1.00 90.88 81 ARG A O 1
ATOM 594 N N . GLN A 1 82 ? -19.998 -13.284 74.465 1.00 88.94 82 GLN A N 1
ATOM 595 C CA . GLN A 1 82 ? -18.846 -14.197 74.502 1.00 88.94 82 GLN A CA 1
ATOM 596 C C . GLN A 1 82 ? -17.956 -13.978 73.278 1.00 88.94 82 GLN A C 1
ATOM 598 O O . GLN A 1 82 ? -18.460 -13.748 72.181 1.00 88.94 82 GLN A O 1
ATOM 603 N N . VAL A 1 83 ? -16.636 -14.009 73.478 1.00 88.25 83 VAL A N 1
ATOM 604 C CA . VAL A 1 83 ? -15.624 -13.722 72.450 1.00 88.25 83 VAL A CA 1
ATOM 605 C C . VAL A 1 83 ? -14.792 -14.974 72.206 1.00 88.25 83 VAL A C 1
ATOM 607 O O . VAL A 1 83 ? -14.280 -15.571 73.151 1.00 88.25 83 VAL A O 1
ATOM 610 N N . PHE A 1 84 ? -14.629 -15.329 70.935 1.00 87.06 84 PHE A N 1
ATOM 611 C CA . PHE A 1 84 ? -13.882 -16.484 70.460 1.00 87.06 84 PHE A CA 1
ATOM 612 C C . PHE A 1 84 ? -12.832 -16.045 69.434 1.00 87.06 84 PHE A C 1
ATOM 614 O O . PHE A 1 84 ? -13.074 -15.151 68.618 1.00 87.06 84 PHE A O 1
ATOM 621 N N . THR A 1 85 ? -11.670 -16.690 69.449 1.00 84.81 85 THR A N 1
ATOM 622 C CA . THR A 1 85 ? -10.578 -16.453 68.495 1.00 84.81 85 THR A CA 1
ATOM 623 C C . THR A 1 85 ? -9.946 -17.761 68.035 1.00 84.81 85 THR A C 1
ATOM 625 O O . THR A 1 85 ? -10.008 -18.792 68.713 1.00 84.81 85 THR A O 1
ATOM 628 N N . THR A 1 86 ? -9.337 -17.727 66.852 1.00 81.00 86 THR A N 1
ATOM 629 C CA . THR A 1 86 ? -8.557 -18.853 66.324 1.00 81.00 86 THR A CA 1
ATOM 630 C C . THR A 1 86 ? -7.273 -19.084 67.135 1.00 81.00 86 THR A C 1
ATOM 632 O O . THR A 1 86 ? -6.890 -18.281 67.986 1.00 81.00 86 THR A O 1
ATOM 635 N N . GLY A 1 87 ? -6.606 -20.223 66.919 1.00 70.50 87 GLY A N 1
ATOM 636 C CA . GLY A 1 87 ? -5.313 -20.518 67.557 1.00 70.50 87 GLY A CA 1
ATOM 637 C C . GLY A 1 87 ? -5.374 -20.869 69.052 1.00 70.50 87 GLY A C 1
ATOM 638 O O . GLY A 1 87 ? -4.336 -20.899 69.706 1.00 70.50 87 GLY A O 1
ATOM 639 N N . GLY A 1 88 ? -6.565 -21.152 69.592 1.00 66.69 88 GLY A N 1
ATOM 640 C CA . GLY A 1 88 ? -6.762 -21.613 70.975 1.00 66.69 88 GLY A CA 1
ATOM 641 C C . GLY A 1 88 ? -7.907 -20.930 71.727 1.00 66.69 88 GLY A C 1
ATOM 642 O O . GLY A 1 88 ? -8.345 -21.448 72.750 1.00 66.69 88 GLY A O 1
ATOM 643 N N . GLY A 1 89 ? -8.442 -19.817 71.217 1.00 73.62 89 GLY A N 1
ATOM 644 C CA . GLY A 1 89 ? -9.550 -19.068 71.824 1.00 73.62 89 GLY A CA 1
ATOM 645 C C . GLY A 1 89 ? -10.952 -19.617 71.533 1.00 73.62 89 GLY A C 1
ATOM 646 O O . GLY A 1 89 ? -11.889 -18.839 71.400 1.00 73.62 89 GLY A O 1
ATOM 647 N N . GLY A 1 90 ? -11.114 -20.935 71.392 1.00 76.00 90 GLY A N 1
ATOM 648 C CA . GLY A 1 90 ? -12.429 -21.579 71.249 1.00 76.00 90 GLY A CA 1
ATOM 649 C C . GLY A 1 90 ? -13.118 -21.476 69.878 1.00 76.00 90 GLY A C 1
ATOM 650 O O . GLY A 1 90 ? -14.239 -21.967 69.758 1.00 76.00 90 GLY A O 1
ATOM 651 N N . LEU A 1 91 ? -12.477 -20.894 68.855 1.00 81.94 91 LEU A N 1
ATOM 652 C CA . LEU A 1 91 ? -12.975 -20.882 67.472 1.00 81.94 91 LEU A CA 1
ATOM 653 C C . LEU A 1 91 ? -12.164 -21.842 66.582 1.00 81.94 91 LEU A C 1
ATOM 655 O O . LEU A 1 91 ? -10.972 -21.622 66.357 1.00 81.94 91 LEU A O 1
ATOM 659 N N . ASP A 1 92 ? -12.816 -22.879 66.053 1.00 76.88 92 ASP A N 1
ATOM 660 C CA . ASP A 1 92 ? -12.302 -23.719 64.956 1.00 76.88 92 ASP A CA 1
ATOM 661 C C . ASP A 1 92 ? -12.847 -23.203 63.614 1.00 76.88 92 ASP A C 1
ATOM 663 O O . ASP A 1 92 ? -13.997 -22.762 63.546 1.00 76.88 92 ASP A O 1
ATOM 667 N N . VAL A 1 93 ? -12.035 -23.233 62.551 1.00 70.81 93 VAL A N 1
ATOM 668 C CA . VAL A 1 93 ? -12.395 -22.702 61.225 1.00 70.81 93 VAL A CA 1
ATOM 669 C C . VAL A 1 93 ? -11.854 -23.595 60.110 1.00 70.81 93 VAL A C 1
ATOM 671 O O . VAL A 1 93 ? -10.671 -23.922 60.066 1.00 70.81 93 VAL A O 1
ATOM 674 N N . GLN A 1 94 ? -12.734 -23.959 59.178 1.00 65.44 94 GLN A N 1
ATOM 675 C CA . GLN A 1 94 ? -12.481 -24.891 58.084 1.00 65.44 94 GLN A CA 1
ATOM 676 C C . GLN A 1 94 ? -12.875 -24.247 56.742 1.00 65.44 94 GLN A C 1
ATOM 678 O O . GLN A 1 94 ? -14.031 -23.872 56.539 1.00 65.44 94 GLN A O 1
ATOM 683 N N . TYR A 1 95 ? -11.923 -24.136 55.810 1.00 56.72 95 TYR A N 1
ATOM 684 C CA . TYR A 1 95 ? -12.075 -23.396 54.539 1.00 56.72 95 TYR A CA 1
ATOM 685 C C . TYR A 1 95 ? -12.353 -24.291 53.309 1.00 56.72 95 TYR A C 1
ATOM 687 O O . TYR A 1 95 ? -12.366 -23.826 52.174 1.00 56.72 95 TYR A O 1
ATOM 695 N N . THR A 1 96 ? -12.566 -25.594 53.507 1.00 49.12 96 THR A N 1
ATOM 696 C CA . THR A 1 96 ? -12.580 -26.618 52.440 1.00 49.12 96 THR A CA 1
ATOM 697 C C . THR A 1 96 ? -13.975 -27.113 52.032 1.00 49.12 96 THR A C 1
ATOM 699 O O . THR A 1 96 ? -14.091 -28.103 51.309 1.00 49.12 96 THR A O 1
ATOM 702 N N . ASN A 1 97 ? -15.056 -26.464 52.481 1.00 46.88 97 ASN A N 1
ATOM 703 C CA . ASN A 1 97 ? -16.419 -26.949 52.249 1.00 46.88 97 ASN A CA 1
ATOM 704 C C . ASN A 1 97 ? -16.958 -26.568 50.854 1.00 46.88 97 ASN A C 1
ATOM 706 O O . ASN A 1 97 ? -17.045 -25.391 50.502 1.00 46.88 97 ASN A O 1
ATOM 710 N N . THR A 1 98 ? -17.381 -27.583 50.096 1.00 45.12 98 THR A N 1
ATOM 711 C CA . THR A 1 98 ? -17.957 -27.489 48.741 1.00 45.12 98 THR A CA 1
ATOM 712 C C . THR A 1 98 ? -19.488 -27.629 48.705 1.00 45.12 98 THR A C 1
ATOM 714 O O . THR A 1 98 ? -20.082 -27.649 47.628 1.00 45.12 98 THR A O 1
ATOM 717 N N . SER A 1 99 ? -20.146 -27.739 49.864 1.00 40.78 99 SER A N 1
ATOM 718 C CA . SER A 1 99 ? -21.592 -27.985 49.968 1.00 40.78 99 SER A CA 1
ATOM 719 C C . SER A 1 99 ? -22.408 -26.698 49.795 1.00 40.78 99 SER A C 1
ATOM 721 O O . SER A 1 99 ? -22.299 -25.788 50.616 1.00 40.78 99 SER A O 1
ATOM 723 N N . ALA A 1 100 ? -23.273 -26.639 48.778 1.00 38.84 100 ALA A N 1
ATOM 724 C CA . ALA A 1 100 ? -24.217 -25.536 48.565 1.00 38.84 100 ALA A CA 1
ATOM 725 C C . ALA A 1 100 ? -25.636 -25.871 49.091 1.00 38.84 100 ALA A C 1
ATOM 727 O O . ALA A 1 100 ? -26.047 -27.031 49.004 1.00 38.84 100 ALA A O 1
ATOM 728 N N . PRO A 1 101 ? -26.410 -24.884 49.592 1.00 35.38 101 PRO A N 1
ATOM 729 C CA . PRO A 1 101 ? -27.836 -25.048 49.893 1.00 35.38 101 PRO A CA 1
ATOM 730 C C . PRO A 1 101 ? -28.679 -25.399 48.657 1.00 35.38 101 PRO A C 1
ATOM 732 O O . PRO A 1 101 ? -28.347 -25.027 47.531 1.00 35.38 101 PRO A O 1
ATOM 735 N N . THR A 1 102 ? -29.795 -26.099 48.870 1.00 33.91 102 THR A N 1
ATOM 736 C CA . THR A 1 102 ? -30.661 -26.646 47.805 1.00 33.91 102 THR A CA 1
ATOM 737 C C . THR A 1 102 ? -31.578 -25.627 47.119 1.00 33.91 102 THR A C 1
ATOM 739 O O . THR A 1 102 ? -32.234 -25.973 46.141 1.00 33.91 102 THR A O 1
ATOM 742 N N . ASP A 1 103 ? -31.657 -24.401 47.633 1.00 36.50 103 ASP A N 1
ATOM 743 C CA . ASP A 1 103 ? -32.565 -23.323 47.212 1.00 36.50 103 ASP A CA 1
ATOM 744 C C . ASP A 1 103 ? -31.862 -22.168 46.472 1.00 36.50 103 ASP A C 1
ATOM 746 O O . ASP A 1 103 ? -32.513 -21.232 46.008 1.00 36.50 103 ASP A O 1
ATOM 750 N N . ALA A 1 104 ? -30.537 -22.227 46.315 1.00 32.94 104 ALA A N 1
ATOM 751 C CA . ALA A 1 104 ? -29.781 -21.201 45.607 1.00 32.94 104 ALA A CA 1
ATOM 752 C C . ALA A 1 104 ? -30.108 -21.178 44.099 1.00 32.94 104 ALA A C 1
ATOM 754 O O . ALA A 1 104 ? -29.977 -22.189 43.403 1.00 32.94 104 ALA A O 1
ATOM 755 N N . VAL A 1 105 ? -30.447 -19.996 43.567 1.00 32.88 105 VAL A N 1
ATOM 756 C CA . VAL A 1 105 ? -30.522 -19.744 42.115 1.00 32.88 105 VAL A CA 1
ATOM 757 C C . VAL A 1 105 ? -29.170 -20.109 41.497 1.00 32.88 105 VAL A C 1
ATOM 759 O O . VAL A 1 105 ? -28.175 -19.456 41.801 1.00 32.88 105 VAL A O 1
ATOM 762 N N . LYS A 1 106 ? -29.158 -21.198 40.705 1.00 31.45 106 LYS A N 1
ATOM 763 C CA . LYS A 1 106 ? -27.986 -21.940 40.186 1.00 31.45 106 LYS A CA 1
ATOM 764 C C . LYS A 1 106 ? -26.624 -21.269 40.462 1.00 31.45 106 LYS A C 1
ATOM 766 O O . LYS A 1 106 ? -26.117 -20.555 39.594 1.00 31.45 106 LYS A O 1
ATOM 771 N N . PRO A 1 107 ? -25.994 -21.519 41.625 1.00 35.84 107 PRO A N 1
ATOM 772 C CA . PRO A 1 107 ? -24.642 -21.041 41.863 1.00 35.84 107 PRO A CA 1
ATOM 773 C C . PRO A 1 107 ? -23.698 -21.739 40.881 1.00 35.84 107 PRO A C 1
ATOM 775 O O . PRO A 1 107 ? -23.728 -22.963 40.759 1.00 35.84 107 PRO A O 1
ATOM 778 N N . ASN A 1 108 ? -22.852 -20.977 40.187 1.00 34.66 108 ASN A N 1
ATOM 779 C CA . ASN A 1 108 ? -21.809 -21.571 39.356 1.00 34.66 108 ASN A CA 1
ATOM 780 C C . ASN A 1 108 ? -20.788 -22.253 40.291 1.00 34.66 108 ASN A C 1
ATOM 782 O O . ASN A 1 108 ? -20.282 -21.628 41.225 1.00 34.66 108 ASN A O 1
ATOM 786 N N . THR A 1 109 ? -20.590 -23.564 40.141 1.00 35.00 109 THR A N 1
ATOM 787 C CA . THR A 1 109 ? -20.223 -24.458 41.260 1.00 35.00 109 THR A CA 1
ATOM 788 C C . THR A 1 109 ? -18.714 -24.533 41.540 1.00 35.00 109 THR A C 1
ATOM 790 O O . THR A 1 109 ? -18.134 -25.617 41.521 1.00 35.00 109 THR A O 1
ATOM 793 N N . SER A 1 110 ? -18.063 -23.390 41.779 1.00 40.91 110 SER A N 1
ATOM 794 C CA . SER A 1 110 ? -16.593 -23.282 41.881 1.00 40.91 110 SER A CA 1
ATOM 795 C C . SER A 1 110 ? -16.066 -22.475 43.081 1.00 40.91 110 SER A C 1
ATOM 797 O O . SER A 1 110 ? -14.881 -22.154 43.124 1.00 40.91 110 SER A O 1
ATOM 799 N N . THR A 1 111 ? -16.917 -22.126 44.051 1.00 46.91 111 THR A N 1
ATOM 800 C CA . THR A 1 111 ? -16.573 -21.242 45.184 1.00 46.91 111 THR A CA 1
ATOM 801 C C . THR A 1 111 ? -16.658 -21.980 46.530 1.00 46.91 111 THR A C 1
ATOM 803 O O . THR A 1 111 ? -17.754 -22.412 46.896 1.00 46.91 111 THR A O 1
ATOM 806 N N . PRO A 1 112 ? -15.556 -22.089 47.300 1.00 48.12 112 PRO A N 1
ATOM 807 C CA . PRO A 1 112 ? -15.588 -22.595 48.672 1.00 48.12 112 PRO A CA 1
ATOM 808 C C . PRO A 1 112 ? -16.404 -21.710 49.625 1.00 48.12 112 PRO A C 1
ATOM 810 O O . PRO A 1 112 ? -16.507 -20.489 49.465 1.00 48.12 112 PRO A O 1
ATOM 813 N N . THR A 1 113 ? -16.962 -22.332 50.662 1.00 54.62 113 THR A N 1
ATOM 814 C CA . THR A 1 113 ? -17.624 -21.637 51.778 1.00 54.62 113 THR A CA 1
ATOM 815 C C . THR A 1 113 ? -16.842 -21.909 53.059 1.00 54.62 113 THR A C 1
ATOM 817 O O . THR A 1 113 ? -16.645 -23.065 53.431 1.00 54.62 113 THR A O 1
ATOM 820 N N . GLY A 1 114 ? -16.393 -20.853 53.732 1.00 58.91 114 GLY A N 1
ATOM 821 C CA . GLY A 1 114 ? -15.708 -20.950 55.014 1.00 58.91 114 GLY A CA 1
ATOM 822 C C . GLY A 1 114 ? -16.711 -21.271 56.114 1.00 58.91 114 GLY A C 1
ATOM 823 O O . GLY A 1 114 ? -17.812 -20.713 56.141 1.00 58.91 114 GLY A O 1
ATOM 824 N N . LYS A 1 115 ? -16.348 -22.192 57.010 1.00 65.88 115 LYS A N 1
ATOM 825 C CA . LYS A 1 115 ? -17.177 -22.596 58.148 1.00 65.88 115 LYS A CA 1
ATOM 826 C C . LYS A 1 115 ? -16.413 -22.417 59.454 1.00 65.88 115 LYS A C 1
ATOM 828 O O . LYS A 1 115 ? -15.371 -23.036 59.632 1.00 65.88 115 LYS A O 1
ATOM 833 N N . GLY A 1 116 ? -16.966 -21.634 60.375 1.00 67.44 116 GLY A N 1
ATOM 834 C CA . GLY A 1 116 ? -16.503 -21.565 61.763 1.00 67.44 116 GLY A CA 1
ATOM 835 C C . GLY A 1 116 ? -17.371 -22.406 62.701 1.00 67.44 116 GLY A C 1
ATOM 836 O O . GLY A 1 116 ? -18.552 -22.642 62.418 1.00 67.44 116 GLY A O 1
ATOM 837 N N . SER A 1 117 ? -16.806 -22.828 63.832 1.00 76.06 117 SER A N 1
ATOM 838 C CA . SER A 1 117 ? -17.547 -23.448 64.935 1.00 76.06 117 SER A CA 1
ATOM 839 C C . SER A 1 117 ? -16.955 -23.155 66.314 1.00 76.06 117 SER A C 1
ATOM 841 O O . SER A 1 117 ? -15.739 -23.083 66.475 1.00 76.06 117 SER A O 1
ATOM 843 N N . PHE A 1 118 ? -17.839 -23.014 67.303 1.00 81.31 118 PHE A N 1
ATOM 844 C CA . PHE A 1 118 ? -17.537 -22.725 68.710 1.00 81.31 118 PHE A CA 1
ATOM 845 C C . PHE A 1 118 ? -18.554 -23.427 69.635 1.00 81.31 118 PHE A C 1
ATOM 847 O O . PHE A 1 118 ? -19.551 -23.985 69.163 1.00 81.31 118 PHE A O 1
ATOM 854 N N . SER A 1 119 ? -18.321 -23.377 70.951 1.00 80.88 119 SER A N 1
ATOM 855 C CA . SER A 1 119 ? -19.297 -23.774 71.980 1.00 80.88 119 SER A CA 1
ATOM 856 C C . SER A 1 119 ? -19.488 -22.642 72.994 1.00 80.88 119 SER A C 1
ATOM 858 O O . SER A 1 119 ? -18.516 -21.975 73.349 1.00 80.88 119 SER A O 1
ATOM 860 N N . MET A 1 120 ? -20.723 -22.410 73.447 1.00 83.00 120 MET A N 1
ATOM 861 C CA . MET A 1 120 ? -21.060 -21.416 74.474 1.00 83.00 120 MET A CA 1
ATOM 862 C C . MET A 1 120 ? -22.130 -21.935 75.440 1.00 83.00 120 MET A C 1
ATOM 864 O O . MET A 1 120 ? -23.070 -22.605 75.019 1.00 83.00 120 MET A O 1
ATOM 868 N N . SER A 1 121 ? -22.050 -21.571 76.721 1.00 83.12 121 SER A N 1
ATOM 869 C CA . SER A 1 121 ? -23.158 -21.790 77.663 1.00 83.12 121 SER A CA 1
ATOM 870 C C . SER A 1 121 ? -24.164 -20.638 77.605 1.00 83.12 121 SER A C 1
ATOM 872 O O . SER A 1 121 ? -23.764 -19.471 77.560 1.00 83.12 121 SER A O 1
ATOM 874 N N . LEU A 1 122 ? -25.460 -20.956 77.640 1.00 84.81 122 LEU A N 1
ATOM 875 C CA . LEU A 1 122 ? -26.551 -19.983 77.773 1.00 84.81 122 LEU A CA 1
ATOM 876 C C . LEU A 1 122 ? -27.712 -20.598 78.582 1.00 84.81 122 LEU A C 1
ATOM 878 O O . LEU A 1 122 ? -28.003 -21.781 78.392 1.00 84.81 122 LEU A O 1
ATOM 882 N N . PRO A 1 123 ? -28.405 -19.845 79.457 1.00 84.31 123 PRO A N 1
ATOM 883 C CA . PRO A 1 123 ? -29.608 -20.334 80.127 1.00 84.31 123 PRO A CA 1
ATOM 884 C C . PRO A 1 123 ? -30.709 -20.762 79.148 1.00 84.31 123 PRO A C 1
ATOM 886 O O . PRO A 1 123 ? -30.742 -20.340 77.992 1.00 84.31 123 PRO A O 1
ATOM 889 N N . TYR A 1 124 ? -31.641 -21.589 79.618 1.00 85.62 124 TYR A N 1
ATOM 890 C CA . TYR A 1 124 ? -32.865 -21.885 78.877 1.00 85.62 124 TYR A CA 1
ATOM 891 C C . TYR A 1 124 ? -33.750 -20.623 78.774 1.00 85.62 124 TYR A C 1
ATOM 893 O O . TYR A 1 124 ? -33.975 -19.924 79.763 1.00 85.62 124 TYR A O 1
ATOM 901 N N . GLY A 1 125 ? -34.261 -20.326 77.577 1.00 86.44 125 GLY A N 1
ATOM 902 C CA . GLY A 1 125 ? -34.987 -19.093 77.266 1.00 86.44 125 GLY A CA 1
ATOM 903 C C . GLY A 1 125 ? -35.342 -18.936 75.782 1.00 86.44 125 GLY A C 1
ATOM 904 O O . GLY A 1 125 ? -35.215 -19.864 74.983 1.00 86.44 125 GLY A O 1
ATOM 905 N N . ARG A 1 126 ? -35.798 -17.735 75.404 1.00 88.12 126 ARG A N 1
ATOM 906 C CA . ARG A 1 126 ? -36.004 -17.315 74.006 1.00 88.12 126 ARG A CA 1
ATOM 907 C C . ARG A 1 126 ? -35.174 -16.071 73.726 1.00 88.12 126 ARG A C 1
ATOM 909 O O . ARG A 1 126 ? -35.289 -15.091 74.464 1.00 88.12 126 ARG A O 1
ATOM 916 N N . TYR A 1 127 ? -34.368 -16.117 72.669 1.00 90.75 127 TYR A N 1
ATOM 917 C CA . TYR A 1 127 ? -33.317 -15.134 72.424 1.00 90.75 127 TYR A CA 1
ATOM 918 C C . TYR A 1 127 ? -33.203 -14.738 70.951 1.00 90.75 127 TYR A C 1
ATOM 920 O O . TYR A 1 127 ? -33.347 -15.580 70.066 1.00 90.75 127 TYR A O 1
ATOM 928 N N . LYS A 1 128 ? -32.853 -13.474 70.697 1.00 90.62 128 LYS A N 1
ATOM 929 C CA . LYS A 1 128 ? -32.231 -13.047 69.435 1.00 90.62 128 LYS A CA 1
ATOM 930 C C . LYS A 1 128 ? -30.716 -13.168 69.599 1.00 90.62 128 LYS A C 1
ATOM 932 O O . LYS A 1 128 ? -30.166 -12.557 70.513 1.00 90.62 128 LYS A O 1
ATOM 937 N N . ILE A 1 129 ? -30.034 -13.958 68.768 1.00 89.50 129 ILE A N 1
ATOM 938 C CA . ILE A 1 129 ? -28.595 -14.236 68.940 1.00 89.50 129 I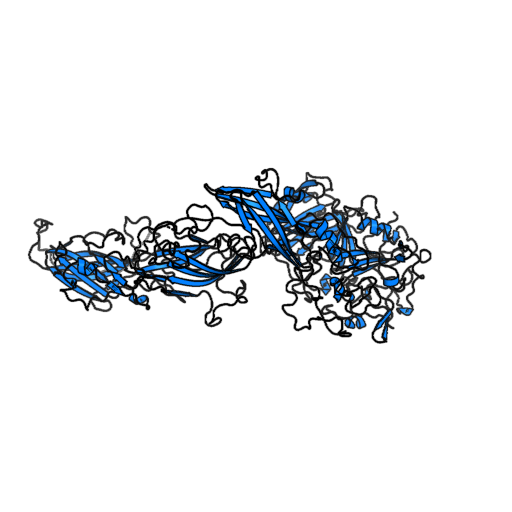LE A CA 1
ATOM 939 C C . ILE A 1 129 ? -27.822 -13.776 67.702 1.00 89.50 129 ILE A C 1
ATOM 941 O O . ILE A 1 129 ? -27.991 -14.325 66.615 1.00 89.50 129 ILE A O 1
ATOM 945 N N . TYR A 1 130 ? -26.961 -12.776 67.877 1.00 89.75 130 TYR A N 1
ATOM 946 C CA . TYR A 1 130 ? -26.186 -12.124 66.822 1.00 89.75 130 TYR A CA 1
ATOM 947 C C . TYR A 1 130 ? -24.717 -12.559 66.815 1.00 89.75 130 TYR A C 1
ATOM 949 O O . TYR A 1 130 ? -24.164 -12.979 67.833 1.00 89.75 130 TYR A O 1
ATOM 957 N N . ALA A 1 131 ? -24.087 -12.421 65.651 1.00 87.75 131 ALA A N 1
ATOM 958 C CA . ALA A 1 131 ? -22.695 -12.751 65.382 1.00 87.75 131 ALA A CA 1
ATOM 959 C C . ALA A 1 131 ? -21.958 -11.533 64.808 1.00 87.75 131 ALA A C 1
ATOM 961 O O . ALA A 1 131 ? -22.357 -10.996 63.775 1.00 87.75 131 ALA A O 1
ATOM 962 N N . VAL A 1 132 ? -20.861 -11.138 65.451 1.00 91.06 132 VAL A N 1
ATOM 963 C CA . VAL A 1 132 ? -19.952 -10.073 65.007 1.00 91.06 132 VAL A CA 1
ATOM 964 C C . VAL A 1 132 ? -18.581 -10.691 64.765 1.00 91.06 132 VAL A C 1
ATOM 966 O O . VAL A 1 132 ? -17.921 -11.111 65.711 1.00 91.06 132 VAL A O 1
ATOM 969 N N . ALA A 1 133 ? -18.143 -10.778 63.515 1.00 88.12 133 ALA A N 1
ATOM 970 C CA . ALA A 1 133 ? -16.876 -11.401 63.140 1.00 88.12 133 ALA A CA 1
ATOM 971 C C . ALA A 1 133 ? -15.840 -10.367 62.694 1.00 88.12 133 ALA A C 1
ATOM 973 O O . ALA A 1 133 ? -16.195 -9.379 62.052 1.00 88.12 133 ALA A O 1
ATOM 974 N N . ASN A 1 134 ? -14.563 -10.615 63.009 1.00 89.62 134 ASN A N 1
ATOM 975 C CA . ASN A 1 134 ? -13.406 -9.780 62.640 1.00 89.62 134 ASN A CA 1
ATOM 976 C C . ASN A 1 134 ? -13.519 -8.288 63.029 1.00 89.62 134 ASN A C 1
ATOM 978 O O . ASN A 1 134 ? -12.823 -7.437 62.475 1.00 89.62 134 ASN A O 1
ATOM 982 N N . ALA A 1 135 ? -14.401 -7.958 63.972 1.00 87.81 135 ALA A N 1
ATOM 983 C CA . ALA A 1 135 ? -14.693 -6.595 64.391 1.00 87.81 135 ALA A CA 1
ATOM 984 C C . ALA A 1 135 ? -14.366 -6.444 65.879 1.00 87.81 135 ALA A C 1
ATOM 986 O O . ALA A 1 135 ? -14.928 -7.154 66.716 1.00 87.81 135 ALA A O 1
ATOM 987 N N . ASP A 1 136 ? -13.453 -5.532 66.212 1.00 83.62 136 ASP A N 1
ATOM 988 C CA . ASP A 1 136 ? -13.153 -5.231 67.608 1.00 83.62 136 ASP A CA 1
ATOM 989 C C . ASP A 1 136 ? -14.261 -4.355 68.202 1.00 83.62 136 ASP A C 1
ATOM 991 O O . ASP A 1 136 ? -14.358 -3.160 67.923 1.00 83.62 136 ASP A O 1
ATOM 995 N N . ILE A 1 137 ? -15.103 -4.977 69.027 1.00 87.38 137 ILE A N 1
ATOM 996 C CA . ILE A 1 137 ? -16.100 -4.295 69.856 1.00 87.38 137 ILE A CA 1
ATOM 997 C C . ILE A 1 137 ? -15.737 -4.318 71.347 1.00 87.38 137 ILE A C 1
ATOM 999 O O . ILE A 1 137 ? -16.585 -4.016 72.183 1.00 87.38 137 ILE A O 1
ATOM 1003 N N . SER A 1 138 ? -14.501 -4.678 71.717 1.00 82.00 138 SER A N 1
ATOM 1004 C CA . SER A 1 138 ? -14.070 -4.788 73.123 1.00 82.00 138 SER A CA 1
ATOM 1005 C C . SER A 1 138 ? -14.191 -3.470 73.897 1.00 82.00 138 SER A C 1
ATOM 1007 O O . SER A 1 138 ? -14.530 -3.490 75.077 1.00 82.00 138 SER A O 1
ATOM 1009 N N . GLY A 1 139 ? -14.004 -2.331 73.219 1.00 80.62 139 GLY A N 1
ATOM 1010 C CA . GLY A 1 139 ? -14.147 -0.990 73.793 1.00 80.62 139 GLY A CA 1
ATOM 1011 C C . GLY A 1 139 ? -15.584 -0.550 74.113 1.00 80.62 139 GLY A C 1
ATOM 1012 O O . GLY A 1 139 ? -15.751 0.444 74.815 1.00 80.62 139 GLY A O 1
ATOM 1013 N N . TYR A 1 140 ? -16.611 -1.266 73.640 1.00 86.25 140 TYR A N 1
ATOM 1014 C CA . TYR A 1 140 ? -18.011 -0.986 73.979 1.00 86.25 140 TYR A CA 1
ATOM 1015 C C . TYR A 1 140 ? -18.408 -1.713 75.268 1.00 86.25 140 TYR A C 1
ATOM 1017 O O . TYR A 1 140 ? -18.173 -2.921 75.407 1.00 86.25 140 TYR A O 1
ATOM 1025 N N . SER A 1 141 ? -19.045 -1.001 76.199 1.00 86.69 141 SER A N 1
ATOM 1026 C CA . SER A 1 141 ? -19.592 -1.594 77.421 1.00 86.69 141 SER A CA 1
ATOM 1027 C C . SER A 1 141 ? -20.927 -2.292 77.156 1.00 86.69 141 SER A C 1
ATOM 1029 O O . SER A 1 141 ? -21.623 -2.003 76.184 1.00 86.69 141 SER A O 1
ATOM 1031 N N . ASP A 1 142 ? -21.348 -3.169 78.063 1.00 83.56 142 ASP A N 1
ATOM 1032 C CA . ASP A 1 142 ? -22.643 -3.853 77.947 1.00 83.56 142 ASP A CA 1
ATOM 1033 C C . ASP A 1 142 ? -23.844 -2.884 78.072 1.00 83.56 142 ASP A C 1
ATOM 1035 O O . ASP A 1 142 ? -24.952 -3.206 77.648 1.00 83.56 142 ASP A O 1
ATOM 1039 N N . ALA A 1 143 ? -23.626 -1.662 78.580 1.00 81.31 143 ALA A N 1
ATOM 1040 C CA . ALA A 1 143 ? -24.610 -0.580 78.540 1.00 81.31 143 ALA A CA 1
ATOM 1041 C C . ALA A 1 143 ? -24.716 0.060 77.142 1.00 81.31 143 ALA A C 1
ATOM 1043 O O . ALA A 1 143 ? -25.817 0.411 76.704 1.00 81.31 143 ALA A O 1
ATOM 1044 N N . ASP A 1 144 ? -23.606 0.164 76.410 1.00 84.00 144 ASP A N 1
ATOM 1045 C CA . ASP A 1 144 ? -23.591 0.609 75.010 1.00 84.00 144 ASP A CA 1
ATOM 1046 C C . ASP A 1 144 ? -24.216 -0.462 74.107 1.00 84.00 144 ASP A C 1
ATOM 1048 O O . ASP A 1 144 ? -25.026 -0.150 73.243 1.00 84.00 144 ASP A O 1
ATOM 1052 N N . LEU A 1 145 ? -23.948 -1.739 74.389 1.00 89.75 145 LEU A N 1
ATOM 1053 C CA . LEU A 1 145 ? -24.476 -2.900 73.662 1.00 89.75 145 LEU A CA 1
ATOM 1054 C C . LEU A 1 145 ? -25.860 -3.373 74.147 1.00 89.75 145 LEU A C 1
ATOM 1056 O O . LEU A 1 145 ? -26.296 -4.461 73.777 1.00 89.75 145 LEU A O 1
ATOM 1060 N N . SER A 1 146 ? -26.550 -2.592 74.983 1.00 87.75 146 SER A N 1
ATOM 1061 C CA . SER A 1 146 ? -27.703 -3.045 75.784 1.00 87.75 146 SER A CA 1
ATOM 1062 C C . SER A 1 146 ? -28.948 -3.485 75.002 1.00 87.75 146 SER A C 1
ATOM 1064 O O . SER A 1 146 ? -29.753 -4.238 75.547 1.00 87.75 146 SER A O 1
ATOM 1066 N N . THR A 1 147 ? -29.100 -3.067 73.742 1.00 91.62 147 THR A N 1
ATOM 1067 C CA . THR A 1 147 ? -30.198 -3.479 72.842 1.00 91.62 147 THR A CA 1
ATOM 1068 C C . THR A 1 147 ? -29.644 -3.936 71.499 1.00 91.62 147 THR A C 1
ATOM 1070 O O . THR A 1 147 ? -28.560 -3.501 71.097 1.00 91.62 147 THR A O 1
ATOM 1073 N N . ASP A 1 148 ? -30.395 -4.764 70.773 1.00 88.50 148 ASP A N 1
ATOM 1074 C CA . ASP A 1 148 ? -29.947 -5.234 69.462 1.00 88.50 148 ASP A CA 1
ATOM 1075 C C . ASP A 1 148 ? -29.866 -4.105 68.414 1.00 88.50 148 ASP A C 1
ATOM 1077 O O . ASP A 1 148 ? -28.994 -4.131 67.548 1.00 88.50 148 ASP A O 1
ATOM 1081 N N . THR A 1 149 ? -30.693 -3.061 68.533 1.00 89.06 149 THR A N 1
ATOM 1082 C CA . THR A 1 149 ? -30.607 -1.834 67.725 1.00 89.06 149 THR A CA 1
ATOM 1083 C C . THR A 1 149 ? -29.252 -1.152 67.887 1.00 89.06 149 THR A C 1
ATOM 1085 O O . THR A 1 149 ? -28.591 -0.886 66.887 1.00 89.06 149 THR A O 1
ATOM 1088 N N . ARG A 1 150 ? -28.779 -0.956 69.127 1.00 89.44 150 ARG A N 1
ATOM 1089 C CA . ARG A 1 150 ? -27.463 -0.340 69.376 1.00 89.44 150 ARG A CA 1
ATOM 1090 C C . ARG A 1 150 ? -26.310 -1.180 68.830 1.00 89.44 150 ARG A C 1
ATOM 1092 O O . ARG A 1 150 ? -25.333 -0.624 68.341 1.00 89.44 150 ARG A O 1
ATOM 1099 N N . LEU A 1 151 ? -26.434 -2.510 68.864 1.00 92.50 151 LEU A N 1
ATOM 1100 C CA . LEU A 1 151 ? -25.485 -3.412 68.208 1.00 92.50 151 LEU A CA 1
ATOM 1101 C C . LEU A 1 151 ? -25.476 -3.208 66.682 1.00 92.50 151 LEU A C 1
ATOM 1103 O O . LEU A 1 151 ? -24.406 -3.112 66.087 1.00 92.50 151 LEU A O 1
ATOM 1107 N N . LYS A 1 152 ? -26.651 -3.100 66.049 1.00 90.56 152 LYS A N 1
ATOM 1108 C CA . LYS A 1 152 ? -26.787 -2.859 64.600 1.00 90.56 152 LYS A CA 1
ATOM 1109 C C . LYS A 1 152 ? -26.212 -1.497 64.172 1.00 90.56 152 LYS A C 1
ATOM 1111 O O . LYS A 1 152 ? -25.722 -1.388 63.050 1.00 90.56 152 LYS A O 1
ATOM 1116 N N . GLU A 1 153 ? -26.220 -0.506 65.065 1.00 90.81 153 GLU A N 1
ATOM 1117 C CA . GLU A 1 153 ? -25.697 0.857 64.861 1.00 90.81 153 GLU A CA 1
ATOM 1118 C C . GLU A 1 153 ? -24.168 1.003 65.039 1.00 90.81 153 GLU A C 1
ATOM 1120 O O . GLU A 1 153 ? -23.617 2.031 64.639 1.00 90.81 153 GLU A O 1
ATOM 1125 N N . ILE A 1 154 ? -23.451 0.006 65.587 1.00 92.38 154 ILE A N 1
ATOM 1126 C CA . ILE A 1 154 ? -21.978 0.061 65.715 1.00 92.38 154 ILE A CA 1
ATOM 1127 C C . ILE A 1 154 ? -21.349 0.250 64.336 1.00 92.38 154 ILE A C 1
ATOM 1129 O O . ILE A 1 154 ? -21.615 -0.535 63.426 1.00 92.38 154 ILE A O 1
ATOM 1133 N N . SER A 1 155 ? -20.478 1.253 64.205 1.00 91.25 155 SER A N 1
ATOM 1134 C CA . SER A 1 155 ? -19.876 1.658 62.934 1.00 91.25 155 SER A CA 1
ATOM 1135 C C . SER A 1 155 ? -18.355 1.516 62.931 1.00 91.25 155 SER A C 1
ATOM 1137 O O . SER A 1 155 ? -17.685 1.884 63.898 1.00 91.25 155 SER A O 1
ATOM 1139 N N . PHE A 1 156 ? -17.812 0.982 61.836 1.00 93.44 156 PHE A N 1
ATOM 1140 C CA . PHE A 1 156 ? -16.385 0.723 61.640 1.00 93.44 156 PHE A CA 1
ATOM 1141 C C . PHE A 1 156 ? -15.801 1.656 60.588 1.00 93.44 156 PHE A C 1
ATOM 1143 O O . PHE A 1 156 ? -16.346 1.769 59.494 1.00 93.44 156 PHE A O 1
ATOM 1150 N N . THR A 1 157 ? -14.674 2.298 60.899 1.00 93.50 157 THR A N 1
ATOM 1151 C CA . THR A 1 157 ? -13.949 3.179 59.971 1.00 93.50 157 THR A CA 1
ATOM 1152 C C . THR A 1 157 ? -13.108 2.372 58.985 1.00 93.50 157 THR A C 1
ATOM 1154 O O . THR A 1 157 ? -12.414 1.437 59.390 1.00 93.50 157 THR A O 1
ATOM 1157 N N . TRP A 1 158 ? -13.132 2.749 57.706 1.00 91.94 158 TRP A N 1
ATOM 1158 C CA . TRP A 1 158 ? -12.354 2.103 56.649 1.00 91.94 158 TRP A CA 1
ATOM 1159 C C . TRP A 1 158 ? -10.847 2.218 56.916 1.00 91.94 158 TRP A C 1
ATOM 1161 O O . TRP A 1 158 ? -10.350 3.269 57.326 1.00 91.94 158 TRP A O 1
ATOM 1171 N N . GLN A 1 159 ? -10.120 1.128 56.684 1.00 89.25 159 GLN A N 1
ATOM 1172 C CA . GLN A 1 159 ? -8.677 1.022 56.875 1.00 89.25 159 GLN A CA 1
ATOM 1173 C C . GLN A 1 159 ? -7.968 0.904 55.523 1.00 89.25 159 GLN A C 1
ATOM 1175 O O . GLN A 1 159 ? -8.327 0.067 54.700 1.00 89.25 159 GLN A O 1
ATOM 1180 N N . ASN A 1 160 ? -6.898 1.679 55.319 1.00 82.19 160 ASN A N 1
ATOM 1181 C CA . ASN A 1 160 ? -6.072 1.584 54.105 1.00 82.19 160 ASN A CA 1
ATOM 1182 C C . ASN A 1 160 ? -5.358 0.226 53.974 1.00 82.19 160 ASN A C 1
ATOM 1184 O O . ASN A 1 160 ? -5.020 -0.194 52.873 1.00 82.19 160 ASN A O 1
ATOM 1188 N N . ASP A 1 161 ? -5.124 -0.455 55.098 1.00 85.31 161 ASP A N 1
ATOM 1189 C CA . ASP A 1 161 ? -4.752 -1.867 55.115 1.00 85.31 161 ASP A CA 1
ATOM 1190 C C . ASP A 1 161 ? -6.019 -2.701 54.910 1.00 85.31 161 ASP A C 1
ATOM 1192 O O . ASP A 1 161 ? -6.810 -2.876 55.843 1.00 85.31 161 ASP A O 1
ATOM 1196 N N . VAL A 1 162 ? -6.218 -3.184 53.679 1.00 84.94 162 VAL A N 1
ATOM 1197 C CA . VAL A 1 162 ? -7.470 -3.829 53.272 1.00 84.94 162 VAL A CA 1
ATOM 1198 C C . VAL A 1 162 ? -7.815 -5.013 54.178 1.00 84.94 162 VAL A C 1
ATOM 1200 O O . VAL A 1 162 ? -8.986 -5.161 54.518 1.00 84.94 162 VAL A O 1
ATOM 1203 N N . ALA A 1 163 ? -6.827 -5.775 54.669 1.00 84.50 163 ALA A N 1
ATOM 1204 C CA . ALA A 1 163 ? -7.042 -6.946 55.529 1.00 84.50 163 ALA A CA 1
ATOM 1205 C C . ALA A 1 163 ? -7.806 -6.617 56.823 1.00 84.50 163 ALA A C 1
ATOM 1207 O O . ALA A 1 163 ? -8.505 -7.463 57.380 1.00 84.50 163 ALA A O 1
ATOM 1208 N N . LYS A 1 164 ? -7.730 -5.363 57.284 1.00 87.25 164 LYS A N 1
ATOM 1209 C CA . LYS A 1 164 ? -8.442 -4.888 58.475 1.00 87.25 164 LYS A CA 1
ATOM 1210 C C . LYS A 1 164 ? -9.915 -4.528 58.231 1.00 87.25 164 LYS A C 1
ATOM 1212 O O . LYS A 1 164 ? -10.590 -4.195 59.199 1.00 87.25 164 LYS A O 1
ATOM 1217 N N . ASN A 1 165 ? -10.433 -4.627 57.002 1.00 88.62 165 ASN A N 1
ATOM 1218 C CA . ASN A 1 165 ? -11.849 -4.377 56.665 1.00 88.62 165 ASN A CA 1
ATOM 1219 C C . ASN A 1 165 ? -12.681 -5.676 56.552 1.00 88.62 165 ASN A C 1
ATOM 1221 O O . ASN A 1 165 ? -13.710 -5.728 55.875 1.00 88.62 165 ASN A O 1
ATOM 1225 N N . GLY A 1 166 ? -12.211 -6.766 57.171 1.00 85.38 166 GLY A N 1
ATOM 1226 C CA . GLY A 1 166 ? -12.835 -8.091 57.112 1.00 85.38 166 GLY A CA 1
ATOM 1227 C C . GLY A 1 166 ? -14.085 -8.271 57.984 1.00 85.38 166 GLY A C 1
ATOM 1228 O O . GLY A 1 166 ? -14.496 -9.417 58.181 1.00 85.38 166 GLY A O 1
ATOM 1229 N N . GLN A 1 167 ? -14.659 -7.196 58.541 1.00 90.94 167 GLN A N 1
ATOM 1230 C CA . GLN A 1 167 ? -15.793 -7.251 59.471 1.00 90.94 167 GLN A CA 1
ATOM 1231 C C . GLN A 1 167 ? -17.005 -7.925 58.832 1.00 90.94 167 GLN A C 1
ATOM 1233 O O . GLN A 1 167 ? -17.363 -7.629 57.688 1.00 90.94 167 GLN A O 1
ATOM 1238 N N . MET A 1 168 ? -17.683 -8.781 59.595 1.00 87.00 168 MET A N 1
ATOM 1239 C CA . MET A 1 168 ? -18.934 -9.416 59.178 1.00 87.00 168 MET A CA 1
ATOM 1240 C C . MET A 1 168 ? -19.981 -9.374 60.288 1.00 87.00 168 MET A C 1
ATOM 1242 O O . MET A 1 168 ? -19.652 -9.488 61.469 1.00 87.00 168 MET A O 1
ATOM 1246 N N . PHE A 1 169 ? -21.248 -9.271 59.895 1.00 87.25 169 PHE A N 1
ATOM 1247 C CA . PHE A 1 169 ? -22.398 -9.319 60.788 1.00 87.25 169 PHE A CA 1
ATOM 1248 C C . PHE A 1 169 ? -23.404 -10.382 60.340 1.00 87.25 169 PHE A C 1
ATOM 1250 O O . PHE A 1 169 ? -23.517 -10.702 59.155 1.00 87.25 169 PHE A O 1
ATOM 1257 N N . GLY A 1 170 ? -24.144 -10.942 61.289 1.00 81.44 170 GLY A N 1
ATOM 1258 C CA . GLY A 1 170 ? -25.190 -11.923 61.026 1.00 81.44 170 GLY A CA 1
ATOM 1259 C C . GLY A 1 170 ? -25.909 -12.337 62.303 1.00 81.44 170 GLY A C 1
ATOM 1260 O O . GLY A 1 170 ? -25.669 -11.786 63.378 1.00 81.44 170 GLY A O 1
ATOM 1261 N N . TRP A 1 171 ? -26.782 -13.332 62.192 1.00 82.62 171 TRP A N 1
ATOM 1262 C CA . TRP A 1 171 ? -27.492 -13.910 63.330 1.00 82.62 171 TRP A CA 1
ATOM 1263 C C . TRP A 1 171 ? -27.605 -15.424 63.214 1.00 82.62 171 TRP A C 1
ATOM 1265 O O . TRP A 1 171 ? -27.468 -15.999 62.133 1.00 82.62 171 TRP A O 1
ATOM 1275 N N . PHE A 1 172 ? -27.839 -16.058 64.357 1.00 79.31 172 PHE A N 1
ATOM 1276 C CA . PHE A 1 172 ? -28.033 -17.491 64.487 1.00 79.31 172 PHE A CA 1
ATOM 1277 C C . PHE A 1 172 ? -29.514 -17.862 64.402 1.00 79.31 172 PHE A C 1
ATOM 1279 O O . PHE A 1 172 ? -30.380 -17.179 64.941 1.00 79.31 172 PHE A O 1
ATOM 1286 N N . THR A 1 173 ? -29.785 -19.004 63.781 1.00 72.00 173 THR A N 1
ATOM 1287 C CA . THR A 1 173 ? -31.096 -19.655 63.727 1.00 72.00 173 THR A CA 1
ATOM 1288 C C . THR A 1 173 ? -30.942 -21.161 63.976 1.00 72.00 173 THR A C 1
ATOM 1290 O O . THR A 1 173 ? -29.844 -21.714 63.869 1.00 72.00 173 THR A O 1
ATOM 1293 N N . THR A 1 174 ? -32.024 -21.839 64.357 1.00 61.81 174 THR A N 1
ATOM 1294 C CA . THR A 1 174 ? -32.070 -23.304 64.547 1.00 61.81 174 THR A CA 1
ATOM 1295 C C . THR A 1 174 ? -32.300 -24.073 63.245 1.00 61.81 174 THR A C 1
ATOM 1297 O O . THR A 1 174 ? -32.082 -25.283 63.203 1.00 61.81 174 THR A O 1
ATOM 1300 N N . ASN A 1 175 ? -32.726 -23.386 62.183 1.00 55.91 175 ASN A N 1
ATOM 1301 C CA . ASN A 1 175 ? -32.918 -23.956 60.851 1.00 55.91 175 ASN A CA 1
ATOM 1302 C C . ASN A 1 175 ? -31.644 -23.824 59.997 1.00 55.91 175 ASN A C 1
ATOM 1304 O O . ASN A 1 175 ? -30.705 -23.111 60.351 1.00 55.91 175 ASN A O 1
ATOM 1308 N N . THR A 1 176 ? -31.614 -24.463 58.824 1.00 50.25 176 THR A N 1
ATOM 1309 C CA . THR A 1 176 ? -30.638 -24.100 57.783 1.00 50.25 176 THR A CA 1
ATOM 1310 C C . THR A 1 176 ? -30.847 -22.625 57.405 1.00 50.25 176 THR A C 1
ATOM 1312 O O . THR A 1 176 ? -31.975 -22.269 57.056 1.00 50.25 176 THR A O 1
ATOM 1315 N N . PRO A 1 177 ? -29.822 -21.752 57.465 1.00 49.44 177 PRO A N 1
ATOM 1316 C CA . PRO A 1 177 ? -30.012 -20.337 57.170 1.00 49.44 177 PRO A CA 1
ATOM 1317 C C . PRO A 1 177 ? -30.412 -20.127 55.708 1.00 49.44 177 PRO A C 1
ATOM 1319 O O . PRO A 1 177 ? -29.624 -20.402 54.802 1.00 49.44 177 PRO A O 1
ATOM 1322 N N . THR A 1 178 ? -31.616 -19.593 55.470 1.00 46.16 178 THR A N 1
ATOM 1323 C CA . THR A 1 178 ? -31.919 -18.978 54.166 1.00 46.16 178 THR A CA 1
ATOM 1324 C C . THR A 1 178 ? -30.962 -17.811 53.956 1.00 46.16 178 THR A C 1
ATOM 1326 O O . THR A 1 178 ? -30.628 -17.110 54.915 1.00 46.16 178 THR A O 1
ATOM 1329 N N . ALA A 1 179 ? -30.518 -17.586 52.718 1.00 45.22 179 ALA A N 1
ATOM 1330 C CA . ALA A 1 179 ? -29.512 -16.567 52.440 1.00 45.22 179 ALA A CA 1
ATOM 1331 C C . ALA A 1 179 ? -29.906 -15.198 53.032 1.00 45.22 179 ALA A C 1
ATOM 1333 O O . ALA A 1 179 ? -31.011 -14.682 52.810 1.00 45.22 179 ALA A O 1
ATOM 1334 N N . VAL A 1 180 ? -28.987 -14.608 53.797 1.00 47.22 180 VAL A N 1
ATOM 1335 C CA . VAL A 1 180 ? -29.078 -13.208 54.209 1.00 47.22 180 VAL A CA 1
ATOM 1336 C C . VAL A 1 180 ? -28.514 -12.378 53.061 1.00 47.22 180 VAL A C 1
ATOM 1338 O O . VAL A 1 180 ? -27.301 -12.197 52.953 1.00 47.22 180 VAL A O 1
ATOM 1341 N N . SER A 1 181 ? -29.389 -11.912 52.167 1.00 46.78 181 SER A N 1
ATOM 1342 C CA . SER A 1 181 ? -29.049 -10.773 51.315 1.00 46.78 181 SER A CA 1
ATOM 1343 C C . SER A 1 181 ? -28.980 -9.515 52.185 1.00 46.78 181 SER A C 1
ATOM 1345 O O . SER A 1 181 ? -29.711 -9.400 53.171 1.00 46.78 181 SER A O 1
ATOM 1347 N N . ALA A 1 182 ? -28.138 -8.551 51.804 1.00 48.50 182 ALA A N 1
ATOM 1348 C CA . ALA A 1 182 ? -28.056 -7.239 52.465 1.00 48.50 182 ALA A CA 1
ATOM 1349 C C . ALA A 1 182 ? -29.389 -6.452 52.438 1.00 48.50 182 ALA A C 1
ATOM 1351 O O . ALA A 1 182 ? -29.555 -5.456 53.127 1.00 48.50 182 ALA A O 1
ATOM 1352 N N . GLU A 1 183 ? -30.355 -6.924 51.649 1.00 50.34 183 GLU A N 1
ATOM 1353 C CA . GLU A 1 183 ? -31.705 -6.380 51.496 1.00 50.34 183 GLU A CA 1
ATOM 1354 C C . GLU A 1 183 ? -32.626 -6.753 52.677 1.00 50.34 183 GLU A C 1
ATOM 1356 O O . GLU A 1 183 ? -33.695 -6.165 52.850 1.00 50.34 183 GLU A O 1
ATOM 1361 N N . LYS A 1 184 ? -32.222 -7.717 53.520 1.00 51.69 184 LYS A N 1
ATOM 1362 C CA . LYS A 1 184 ? -32.845 -7.982 54.825 1.00 51.69 184 LYS A CA 1
ATOM 1363 C C . LYS A 1 184 ? -32.211 -7.066 55.878 1.00 51.69 184 LYS A C 1
ATOM 1365 O O . LYS A 1 184 ? -30.993 -7.016 55.996 1.00 51.69 184 LYS A O 1
ATOM 1370 N N . LYS A 1 185 ? -33.035 -6.410 56.705 1.00 59.25 185 LYS A N 1
ATOM 1371 C CA . LYS A 1 185 ? -32.642 -5.391 57.711 1.00 59.25 185 LYS A CA 1
ATOM 1372 C C . LYS A 1 185 ? -31.880 -5.923 58.946 1.00 59.25 185 LYS A C 1
ATOM 1374 O O . LYS A 1 185 ? -32.066 -5.400 60.040 1.00 59.25 185 LYS A O 1
ATOM 1379 N N . PHE A 1 186 ? -31.100 -6.993 58.787 1.00 71.06 186 PHE A N 1
ATOM 1380 C CA . PHE A 1 186 ? -30.324 -7.651 59.843 1.00 71.06 186 PHE A CA 1
ATOM 1381 C C . PHE A 1 186 ? -31.073 -7.861 61.169 1.00 71.06 186 PHE A C 1
ATOM 1383 O O . PHE A 1 186 ? -30.491 -7.690 62.234 1.00 71.06 186 PHE A O 1
ATOM 1390 N N . ASP A 1 187 ? -32.358 -8.223 61.124 1.00 76.12 187 ASP A N 1
ATOM 1391 C CA . ASP A 1 187 ? -33.131 -8.511 62.333 1.00 76.12 187 ASP A CA 1
ATOM 1392 C C . ASP A 1 187 ? -33.195 -10.020 62.580 1.00 76.12 187 ASP A C 1
ATOM 1394 O O . ASP A 1 187 ? -33.578 -10.779 61.689 1.00 76.12 187 ASP A O 1
ATOM 1398 N N . ALA A 1 188 ? -32.781 -10.449 63.773 1.00 75.75 188 ALA A N 1
ATOM 1399 C CA . ALA A 1 188 ? -32.645 -11.864 64.094 1.00 75.75 188 ALA A CA 1
ATOM 1400 C C . ALA A 1 188 ? -33.985 -12.549 64.393 1.00 75.75 188 ALA A C 1
ATOM 1402 O O . ALA A 1 188 ? -34.829 -12.013 65.114 1.00 75.75 188 ALA A O 1
ATOM 1403 N N . ASP A 1 189 ? -34.126 -13.788 63.923 1.00 77.44 189 ASP A N 1
ATOM 1404 C CA . ASP A 1 189 ? -35.197 -14.692 64.343 1.00 77.44 189 ASP A CA 1
ATOM 1405 C C . ASP A 1 189 ? -35.083 -15.027 65.843 1.00 77.44 189 ASP A C 1
ATOM 1407 O O . ASP A 1 189 ? -33.985 -15.121 66.400 1.00 77.44 189 ASP A O 1
ATOM 1411 N N . VAL A 1 190 ? -36.220 -15.259 66.508 1.00 82.38 190 VAL A N 1
ATOM 1412 C CA . VAL A 1 190 ? -36.239 -15.672 67.921 1.00 82.38 190 VAL A CA 1
ATOM 1413 C C . VAL A 1 190 ? -35.965 -17.172 68.035 1.00 82.38 190 VAL A C 1
ATOM 1415 O O . VAL A 1 190 ? -36.814 -18.010 67.730 1.00 82.38 190 VAL A O 1
ATOM 1418 N N . VAL A 1 191 ? -34.782 -17.510 68.538 1.00 81.81 191 VAL A N 1
ATOM 1419 C CA . VAL A 1 191 ? -34.349 -18.876 68.839 1.00 81.81 191 VAL A CA 1
ATOM 1420 C C . VAL A 1 191 ? -34.880 -19.308 70.210 1.00 81.81 191 VAL A C 1
ATOM 1422 O O . VAL A 1 191 ? -34.749 -18.577 71.190 1.00 81.81 191 VAL A O 1
ATOM 1425 N N . THR A 1 192 ? -35.440 -20.519 70.302 1.00 82.62 192 THR A N 1
ATOM 1426 C CA . THR A 1 192 ? -35.793 -21.152 71.589 1.00 82.62 192 THR A CA 1
ATOM 1427 C C . THR A 1 192 ? -34.669 -22.081 72.043 1.00 82.62 192 THR A C 1
ATOM 1429 O O . THR A 1 192 ? -34.275 -22.990 71.314 1.00 82.62 192 THR A O 1
ATOM 1432 N N . ILE A 1 193 ? -34.181 -21.863 73.263 1.00 81.69 193 ILE A N 1
ATOM 1433 C CA . ILE A 1 193 ? -33.174 -22.670 73.951 1.00 81.69 193 ILE A CA 1
ATOM 1434 C C . ILE A 1 193 ? -33.874 -23.355 75.129 1.00 81.69 193 ILE A C 1
ATOM 1436 O O . ILE A 1 193 ? -34.176 -22.703 76.120 1.00 81.69 193 ILE A O 1
ATOM 1440 N N . ASN A 1 194 ? -34.187 -24.648 75.024 1.00 76.38 194 ASN A N 1
ATOM 1441 C CA . ASN A 1 194 ? -34.930 -25.372 76.070 1.00 76.38 194 ASN A CA 1
ATOM 1442 C C . ASN A 1 194 ? -34.305 -26.707 76.506 1.00 76.38 194 ASN A C 1
ATOM 1444 O O . ASN A 1 194 ? -34.735 -27.272 77.507 1.00 76.38 194 ASN A O 1
ATOM 1448 N N . ARG A 1 195 ? -33.292 -27.210 75.795 1.00 74.81 195 ARG A N 1
ATOM 1449 C CA . ARG A 1 195 ? -32.628 -28.492 76.074 1.00 74.81 195 ARG A CA 1
ATOM 1450 C C . ARG A 1 195 ? -31.113 -28.331 76.127 1.00 74.81 195 ARG A C 1
ATOM 1452 O O . ARG A 1 195 ? -30.580 -27.384 75.558 1.00 74.81 195 ARG A O 1
ATOM 1459 N N . ARG A 1 196 ? -30.440 -29.296 76.762 1.00 67.88 196 ARG A N 1
ATOM 1460 C CA . ARG A 1 196 ? -28.996 -29.266 77.030 1.00 67.88 196 ARG A CA 1
ATOM 1461 C C . ARG A 1 196 ? -28.153 -29.028 75.778 1.00 67.88 196 ARG A C 1
ATOM 1463 O O . ARG A 1 196 ? -27.280 -28.178 75.822 1.00 67.88 196 ARG A O 1
ATOM 1470 N N . ASP A 1 197 ? -28.418 -29.763 74.701 1.00 70.75 197 ASP A N 1
ATOM 1471 C CA . ASP A 1 197 ? -27.580 -29.756 73.501 1.00 70.75 197 ASP A CA 1
ATOM 1472 C C . ASP A 1 197 ? -28.346 -29.122 72.327 1.00 70.75 197 ASP A C 1
ATOM 1474 O O . ASP A 1 197 ? -29.365 -29.655 71.851 1.00 70.75 197 ASP A O 1
ATOM 1478 N N . ILE A 1 198 ? -27.875 -27.961 71.860 1.00 70.94 198 ILE A N 1
ATOM 1479 C CA . ILE A 1 198 ? -28.482 -27.225 70.741 1.00 70.94 198 ILE A CA 1
ATOM 1480 C C . ILE A 1 198 ? -27.411 -26.811 69.735 1.00 70.94 198 ILE A C 1
ATOM 1482 O O . ILE A 1 198 ? -26.404 -26.201 70.080 1.00 70.94 198 ILE A O 1
ATOM 1486 N N . THR A 1 199 ? -27.661 -27.123 68.464 1.00 71.19 199 THR A N 1
ATOM 1487 C CA . THR A 1 199 ? -26.864 -26.626 67.342 1.00 71.19 199 THR A CA 1
ATOM 1488 C C . THR A 1 199 ? -27.545 -25.404 66.746 1.00 71.19 199 THR A C 1
ATOM 1490 O O . THR A 1 199 ? -28.731 -25.465 66.421 1.00 71.19 199 THR A O 1
ATOM 1493 N N . LEU A 1 200 ? -26.796 -24.319 66.570 1.00 73.31 200 LEU A N 1
ATOM 1494 C CA . LEU A 1 200 ? -27.250 -23.128 65.853 1.00 73.31 200 LEU A CA 1
ATOM 1495 C C . LEU A 1 200 ? -26.448 -22.934 64.568 1.00 73.31 200 LEU A C 1
ATOM 1497 O O . LEU A 1 200 ? -25.285 -23.324 64.494 1.00 73.31 200 LEU A O 1
ATOM 1501 N N . SER A 1 201 ? -27.063 -22.311 63.566 1.00 66.50 201 SER A N 1
ATOM 1502 C CA . SER A 1 201 ? -26.421 -21.951 62.302 1.00 66.50 201 SER A CA 1
ATOM 1503 C C . SER A 1 201 ? -26.569 -20.458 62.024 1.00 66.50 201 SER A C 1
ATOM 1505 O O . SER A 1 201 ? -27.682 -19.940 62.058 1.00 66.50 201 SER A O 1
ATOM 1507 N N . ALA A 1 202 ? -25.467 -19.777 61.716 1.00 66.19 202 ALA A N 1
ATOM 1508 C CA . ALA A 1 202 ? -25.463 -18.396 61.230 1.00 66.19 202 ALA A CA 1
ATOM 1509 C C . ALA A 1 202 ? -24.949 -18.298 59.791 1.00 66.19 202 ALA A C 1
ATOM 1511 O O . ALA A 1 202 ? -24.056 -19.045 59.380 1.00 66.19 202 ALA A O 1
ATOM 1512 N N . TRP A 1 203 ? -25.465 -17.321 59.048 1.00 61.66 203 TRP A N 1
ATOM 1513 C CA . TRP A 1 203 ? -24.827 -16.824 57.831 1.00 61.66 203 TRP A CA 1
ATOM 1514 C C . TRP A 1 203 ? -24.249 -15.439 58.110 1.00 61.66 203 TRP A C 1
ATOM 1516 O O . TRP A 1 203 ? -24.965 -14.571 58.612 1.00 61.66 203 TRP A O 1
ATOM 1526 N N . LEU A 1 204 ? -22.968 -15.235 57.801 1.00 70.19 204 LEU A N 1
ATOM 1527 C CA . LEU A 1 204 ? -22.312 -13.942 57.986 1.00 70.19 204 LEU A CA 1
ATOM 1528 C C . LEU A 1 204 ? -22.241 -13.166 56.672 1.00 70.19 204 LEU A C 1
ATOM 1530 O O . LEU A 1 204 ? -21.902 -13.700 55.613 1.00 70.19 204 LEU A O 1
ATOM 1534 N N . VAL A 1 205 ? -22.533 -11.876 56.769 1.00 67.44 205 VAL A N 1
ATOM 1535 C CA . VAL A 1 205 ? -22.480 -10.909 55.679 1.00 67.44 205 VAL A CA 1
ATOM 1536 C C . VAL A 1 205 ? -21.390 -9.902 56.023 1.00 67.44 205 VAL A C 1
ATOM 1538 O O . VAL A 1 205 ? -21.457 -9.246 57.062 1.00 67.44 205 VAL A O 1
ATOM 1541 N N . ARG A 1 206 ? -20.359 -9.788 55.181 1.00 79.50 206 ARG A N 1
ATOM 1542 C CA . ARG A 1 206 ? -19.333 -8.746 55.336 1.00 79.50 206 ARG A CA 1
ATOM 1543 C C . ARG A 1 206 ? -19.955 -7.353 55.303 1.00 79.50 206 ARG A C 1
ATOM 1545 O O . ARG A 1 206 ? -20.975 -7.171 54.651 1.00 79.50 206 ARG A O 1
ATOM 1552 N N . LEU A 1 207 ? -19.315 -6.379 55.947 1.00 86.75 207 LEU A N 1
ATOM 1553 C CA . LEU A 1 207 ? -19.613 -4.946 55.773 1.00 86.75 207 LEU A CA 1
ATOM 1554 C C . LEU A 1 207 ? -19.012 -4.408 54.462 1.00 86.75 207 LEU A C 1
ATOM 1556 O O . LEU A 1 207 ? -19.512 -3.448 53.878 1.00 86.75 207 LEU A O 1
ATOM 1560 N N . ALA A 1 208 ? -17.950 -5.059 53.987 1.00 86.75 208 ALA A N 1
ATOM 1561 C CA . ALA A 1 208 ? -17.272 -4.747 52.741 1.00 86.75 208 ALA A CA 1
ATOM 1562 C C . ALA A 1 208 ? -17.736 -5.617 51.560 1.00 86.75 208 ALA A C 1
ATOM 1564 O O . ALA A 1 208 ? -18.137 -6.776 51.709 1.00 86.75 208 ALA A O 1
ATOM 1565 N N . SER A 1 209 ? -17.620 -5.041 50.371 1.00 82.69 209 SER A N 1
ATOM 1566 C CA . SER A 1 209 ? -17.810 -5.644 49.053 1.00 82.69 209 SER A CA 1
ATOM 1567 C C . SER A 1 209 ? -16.516 -5.580 48.248 1.00 82.69 209 SER A C 1
ATOM 1569 O O . SER A 1 209 ? -15.554 -4.908 48.633 1.00 82.69 209 SER A O 1
ATOM 1571 N N . LYS A 1 210 ? -16.487 -6.290 47.117 1.00 82.69 210 LYS A N 1
ATOM 1572 C CA . LYS A 1 210 ? -15.365 -6.248 46.177 1.00 82.69 210 LYS A CA 1
ATOM 1573 C C . LYS A 1 210 ? -15.830 -6.066 44.741 1.00 82.69 210 LYS A C 1
ATOM 1575 O O . LYS A 1 210 ? -16.892 -6.557 44.358 1.00 82.69 210 LYS A O 1
ATOM 1580 N N . VAL A 1 211 ? -15.011 -5.413 43.928 1.00 86.12 211 VAL A N 1
ATOM 1581 C CA . VAL A 1 211 ? -15.201 -5.313 42.479 1.00 86.12 211 VAL A CA 1
ATOM 1582 C C . VAL A 1 211 ? -13.962 -5.824 41.758 1.00 86.12 211 VAL A C 1
ATOM 1584 O O . VAL A 1 211 ? -12.846 -5.365 41.994 1.00 86.12 211 VAL A O 1
ATOM 1587 N N . THR A 1 212 ? -14.162 -6.793 40.868 1.00 85.69 212 THR A N 1
ATOM 1588 C CA . THR A 1 212 ? -13.129 -7.223 39.916 1.00 85.69 212 THR A CA 1
ATOM 1589 C C . THR A 1 212 ? -13.401 -6.550 38.583 1.00 85.69 212 THR A C 1
ATOM 1591 O O . THR A 1 212 ? -14.545 -6.583 38.120 1.00 85.69 212 THR A O 1
ATOM 1594 N N . VAL A 1 213 ? -12.364 -5.990 37.961 1.00 87.75 213 VAL A N 1
ATOM 1595 C CA . VAL A 1 213 ? -12.467 -5.301 36.669 1.00 87.75 213 VAL A CA 1
ATOM 1596 C C . VAL A 1 213 ? -11.779 -6.126 35.583 1.00 87.75 213 VAL A C 1
ATOM 1598 O O . VAL A 1 213 ? -10.622 -6.528 35.743 1.00 87.75 213 VAL A O 1
ATOM 1601 N N . SER A 1 214 ? -12.502 -6.365 34.493 1.00 88.50 214 SER A N 1
ATOM 1602 C CA . SER A 1 214 ? -12.015 -7.002 33.268 1.00 88.50 214 SER A CA 1
ATOM 1603 C C . SER A 1 214 ? -12.185 -6.059 32.081 1.00 88.50 214 SER A C 1
ATOM 1605 O O . SER A 1 214 ? -12.866 -5.037 32.184 1.00 88.50 214 SER A O 1
ATOM 1607 N N . PHE A 1 215 ? -11.561 -6.399 30.964 1.00 89.56 215 PHE A N 1
ATOM 1608 C CA . PHE A 1 215 ? -11.575 -5.627 29.732 1.00 89.56 215 PHE A CA 1
ATOM 1609 C C . PHE A 1 215 ? -11.822 -6.571 28.564 1.00 89.56 215 PHE A C 1
ATOM 1611 O O . PHE A 1 215 ? -11.032 -7.492 28.348 1.00 89.56 215 PHE A O 1
ATOM 1618 N N . ASP A 1 216 ? -12.894 -6.313 27.818 1.00 85.25 216 ASP A N 1
ATOM 1619 C CA . ASP A 1 216 ? -13.194 -6.993 26.561 1.00 85.25 216 ASP A CA 1
ATOM 1620 C C . ASP A 1 216 ? -13.074 -5.991 25.409 1.00 85.25 216 ASP A C 1
ATOM 1622 O O . ASP A 1 216 ? -13.731 -4.953 25.371 1.00 85.25 216 ASP A O 1
ATOM 1626 N N . ALA A 1 217 ? -12.185 -6.309 24.483 1.00 86.62 217 ALA A N 1
ATOM 1627 C CA . ALA A 1 217 ? -11.858 -5.575 23.278 1.00 86.62 217 ALA A CA 1
ATOM 1628 C C . ALA A 1 217 ? -12.162 -6.386 22.006 1.00 86.62 217 ALA A C 1
ATOM 1630 O O . ALA A 1 217 ? -11.736 -5.992 20.927 1.00 86.62 217 ALA A O 1
ATOM 1631 N N . SER A 1 218 ? -12.928 -7.478 22.087 1.00 80.44 218 SER A N 1
ATOM 1632 C CA . SER A 1 218 ? -13.492 -8.152 20.902 1.00 80.44 218 SER A CA 1
ATOM 1633 C C . SER A 1 218 ? -14.544 -7.285 20.194 1.00 80.44 218 SER A C 1
ATOM 1635 O O . SER A 1 218 ? -14.786 -7.422 18.997 1.00 80.44 218 SER A O 1
ATOM 1637 N N . GLY A 1 219 ? -15.135 -6.341 20.935 1.00 73.50 219 GLY A N 1
ATOM 1638 C CA . GLY A 1 219 ? -15.940 -5.249 20.400 1.00 73.50 219 GLY A CA 1
ATOM 1639 C C . GLY A 1 219 ? -15.122 -4.103 19.793 1.00 73.50 219 GLY A C 1
ATOM 1640 O O . GLY A 1 219 ? -15.720 -3.246 19.136 1.00 73.50 219 GLY A O 1
ATOM 1641 N N . LEU A 1 220 ? -13.793 -4.057 19.976 1.00 80.38 220 LEU A N 1
ATOM 1642 C CA . LEU A 1 220 ? -12.951 -3.110 19.246 1.00 80.38 220 LEU A CA 1
ATOM 1643 C C . LEU A 1 220 ? -12.905 -3.525 17.782 1.00 80.38 220 LEU A C 1
ATOM 1645 O O . LEU A 1 220 ? -12.735 -4.693 17.444 1.00 80.38 220 LEU A O 1
ATOM 1649 N N . LYS A 1 221 ? -12.978 -2.544 16.892 1.00 70.25 221 LYS A N 1
ATOM 1650 C CA . LYS A 1 221 ? -12.659 -2.765 15.491 1.00 70.25 221 LYS A CA 1
ATOM 1651 C C . LYS A 1 221 ? -11.149 -2.892 15.300 1.00 70.25 221 LYS A C 1
ATOM 1653 O O . LYS A 1 221 ? -10.346 -2.487 16.145 1.00 70.25 221 LYS A O 1
ATOM 1658 N N . GLU A 1 222 ? -10.778 -3.430 14.142 1.00 75.38 222 GLU A N 1
ATOM 1659 C CA . GLU A 1 222 ? -9.392 -3.542 13.680 1.00 75.38 222 GLU A CA 1
ATOM 1660 C C . GLU A 1 222 ? -8.599 -2.251 13.913 1.00 75.38 222 GLU A C 1
ATOM 1662 O O . GLU A 1 222 ? -9.147 -1.163 13.796 1.00 75.38 222 GLU A O 1
ATOM 1667 N N . ASN A 1 223 ? -7.302 -2.358 14.205 1.00 73.44 223 ASN A N 1
ATOM 1668 C CA . ASN A 1 223 ? -6.386 -1.228 14.421 1.00 73.44 223 ASN A CA 1
ATOM 1669 C C . ASN A 1 223 ? -6.701 -0.263 15.593 1.00 73.44 223 ASN A C 1
ATOM 1671 O O . ASN A 1 223 ? -6.171 0.855 15.624 1.00 73.44 223 ASN A O 1
ATOM 1675 N N . VAL A 1 224 ? -7.500 -0.665 16.585 1.00 79.69 224 VAL A N 1
ATOM 1676 C CA . VAL A 1 224 ? -7.601 0.067 17.862 1.00 79.69 224 VAL A CA 1
ATOM 1677 C C . VAL A 1 224 ? -6.715 -0.572 18.924 1.00 79.69 224 VAL A C 1
ATOM 1679 O O . VAL A 1 224 ? -6.689 -1.793 19.067 1.00 79.69 224 VAL A O 1
ATOM 1682 N N . PHE A 1 225 ? -6.033 0.278 19.691 1.00 90.31 225 PHE A N 1
ATOM 1683 C CA . PHE A 1 225 ? -5.123 -0.075 20.771 1.00 90.31 225 PHE A CA 1
ATOM 1684 C C . PHE A 1 225 ? -5.502 0.690 22.045 1.00 90.31 225 PHE A C 1
ATOM 1686 O O . PHE A 1 225 ? -5.633 1.917 22.017 1.00 90.31 225 PHE A O 1
ATOM 1693 N N . VAL A 1 226 ? -5.640 -0.009 23.174 1.00 90.94 226 VAL A N 1
ATOM 1694 C CA . VAL A 1 226 ? -5.880 0.617 24.487 1.00 90.94 226 VAL A CA 1
ATOM 1695 C C . VAL A 1 226 ? -4.784 0.208 25.451 1.00 90.94 226 VAL A C 1
ATOM 1697 O O . VAL A 1 226 ? -4.718 -0.938 25.886 1.00 90.94 226 VAL A O 1
ATOM 1700 N N . TYR A 1 227 ? -3.929 1.172 25.768 1.00 92.56 227 TYR A N 1
ATOM 1701 C CA . TYR A 1 227 ? -2.802 1.064 26.680 1.00 92.56 227 TYR A CA 1
ATOM 1702 C C . TYR A 1 227 ? -3.299 1.432 28.081 1.00 92.56 227 TYR A C 1
ATOM 1704 O O . TYR A 1 227 ? -3.463 2.612 28.406 1.00 92.56 227 TYR A O 1
ATOM 1712 N N . LEU A 1 228 ? -3.618 0.436 28.910 1.00 93.62 228 LEU A N 1
ATOM 1713 C CA . LEU A 1 228 ? -4.131 0.702 30.257 1.00 93.62 228 LEU A CA 1
ATOM 1714 C C . LEU A 1 228 ? -3.051 1.373 31.120 1.00 93.62 228 LEU A C 1
ATOM 1716 O O . LEU A 1 228 ? -1.911 0.920 31.153 1.00 93.62 228 LEU A O 1
ATOM 1720 N N . LYS A 1 229 ? -3.420 2.427 31.860 1.00 91.50 229 LYS A N 1
ATOM 1721 C CA . LYS A 1 229 ? -2.526 3.126 32.799 1.00 91.50 229 LYS A CA 1
ATOM 1722 C C . LYS A 1 229 ? -2.832 2.719 34.240 1.00 91.50 229 LYS A C 1
ATOM 1724 O O . LYS A 1 229 ? -1.930 2.273 34.949 1.00 91.50 229 LYS A O 1
ATOM 1729 N N . SER A 1 230 ? -4.091 2.827 34.668 1.00 90.62 230 SER A N 1
ATOM 1730 C CA . SER A 1 230 ? -4.524 2.429 36.014 1.00 90.62 230 SER A CA 1
ATOM 1731 C C . SER A 1 230 ? -6.035 2.201 36.147 1.00 90.62 230 SER A C 1
ATOM 1733 O O . SER A 1 230 ? -6.823 2.641 35.314 1.00 90.62 230 SER A O 1
ATOM 1735 N N . VAL A 1 231 ? -6.437 1.523 37.224 1.00 92.69 231 VAL A N 1
ATOM 1736 C CA . VAL A 1 231 ? -7.829 1.353 37.678 1.00 92.69 231 VAL A CA 1
ATOM 1737 C C . VAL A 1 231 ? -7.878 1.708 39.162 1.00 92.69 231 VAL A C 1
ATOM 1739 O O . VAL A 1 231 ? -7.065 1.193 39.926 1.00 92.69 231 VAL A O 1
ATOM 1742 N N . GLN A 1 232 ? -8.804 2.572 39.575 1.00 92.81 232 GLN A N 1
ATOM 1743 C CA . GLN A 1 232 ? -8.976 3.026 40.957 1.00 92.81 232 GLN A CA 1
ATOM 1744 C C . GLN A 1 232 ? -10.449 2.958 41.377 1.00 92.81 232 GLN A C 1
ATOM 1746 O O . GLN A 1 232 ? -11.330 3.260 40.575 1.00 92.81 232 GLN A O 1
ATOM 1751 N N . ILE A 1 233 ? -10.720 2.628 42.643 1.00 92.06 233 ILE A N 1
ATOM 1752 C CA . ILE A 1 233 ? -12.053 2.785 43.246 1.00 92.06 233 ILE A CA 1
ATOM 1753 C C . ILE A 1 233 ? -12.164 4.124 43.991 1.00 92.06 233 ILE A C 1
ATOM 1755 O O . ILE A 1 233 ? -11.207 4.592 44.612 1.00 92.06 233 ILE A O 1
ATOM 1759 N N . LYS A 1 234 ? -13.317 4.780 43.880 1.00 91.00 234 LYS A N 1
ATOM 1760 C CA . LYS A 1 234 ? -13.539 6.184 44.249 1.00 91.00 234 LYS A CA 1
ATOM 1761 C C . LYS A 1 234 ? -14.810 6.313 45.081 1.00 91.00 234 LYS A C 1
ATOM 1763 O O . LYS A 1 234 ? -15.753 5.554 44.872 1.00 91.00 234 LYS A O 1
ATOM 1768 N N . ASP A 1 235 ? -14.831 7.281 45.993 1.00 91.44 235 ASP A N 1
ATOM 1769 C CA . ASP A 1 235 ? -15.946 7.550 46.912 1.00 91.44 235 ASP A CA 1
ATOM 1770 C C . ASP A 1 235 ? -16.392 6.307 47.694 1.00 91.44 235 ASP A C 1
ATOM 1772 O O . ASP A 1 235 ? -17.565 5.928 47.732 1.00 91.44 235 ASP A O 1
ATOM 1776 N N . ILE A 1 236 ? -15.422 5.638 48.318 1.00 93.25 236 ILE A N 1
ATOM 1777 C CA . ILE A 1 236 ? -15.707 4.543 49.248 1.00 93.25 236 ILE A CA 1
ATOM 1778 C C . ILE A 1 236 ? -16.194 5.137 50.583 1.00 93.25 236 ILE A C 1
ATOM 1780 O O . ILE A 1 236 ? -15.631 6.138 51.028 1.00 93.25 236 ILE A O 1
ATOM 1784 N N . PRO A 1 237 ? -17.216 4.582 51.251 1.00 93.94 237 PRO A N 1
ATOM 1785 C CA . PRO A 1 237 ? -17.659 5.086 52.551 1.00 93.94 237 PRO A CA 1
ATOM 1786 C C . PRO A 1 237 ? -16.525 5.066 53.579 1.00 93.94 237 PRO A C 1
ATOM 1788 O O . PRO A 1 237 ? -15.868 4.041 53.765 1.00 93.94 237 PRO A O 1
ATOM 1791 N N . LYS A 1 238 ? -16.318 6.181 54.293 1.00 93.69 238 LYS A N 1
ATOM 1792 C CA . LYS A 1 238 ? -15.342 6.252 55.392 1.00 93.69 238 LYS A CA 1
ATOM 1793 C C . LYS A 1 238 ? -15.730 5.347 56.560 1.00 93.69 238 LYS A C 1
ATOM 1795 O O . LYS A 1 238 ? -14.853 4.954 57.324 1.00 93.69 238 LYS A O 1
ATOM 1800 N N . THR A 1 239 ? -17.015 5.032 56.712 1.00 93.50 239 THR A N 1
ATOM 1801 C CA . THR A 1 239 ? -17.559 4.186 57.779 1.00 93.50 239 THR A CA 1
ATOM 1802 C C . THR A 1 239 ? -18.661 3.254 57.265 1.00 93.50 239 THR A C 1
ATOM 1804 O O . THR A 1 239 ? -19.269 3.516 56.226 1.00 93.50 239 THR A O 1
ATOM 1807 N N . CYS A 1 240 ? -18.921 2.161 57.990 1.00 92.56 240 CYS A N 1
ATOM 1808 C CA . CYS A 1 240 ? -20.040 1.249 57.737 1.00 92.56 240 CYS A CA 1
ATOM 1809 C C . CYS A 1 240 ? -20.576 0.646 59.042 1.00 92.56 240 CYS A C 1
ATOM 1811 O O . CYS A 1 240 ? -19.786 0.204 59.880 1.00 92.56 240 CYS A O 1
ATOM 1813 N N . THR A 1 241 ? -21.903 0.612 59.217 1.00 91.44 241 THR A N 1
ATOM 1814 C CA . THR A 1 241 ? -22.534 0.011 60.410 1.00 91.44 241 THR A CA 1
ATOM 1815 C C . THR A 1 241 ? -22.692 -1.506 60.300 1.00 91.44 241 THR A C 1
ATOM 1817 O O . THR A 1 241 ? -22.763 -2.044 59.195 1.00 91.44 241 THR A O 1
ATOM 1820 N N . LEU A 1 242 ? -22.802 -2.217 61.427 1.00 88.56 242 LEU A N 1
ATOM 1821 C CA . LEU A 1 242 ? -22.989 -3.673 61.435 1.00 88.56 242 LEU A CA 1
ATOM 1822 C C . LEU A 1 242 ? -24.285 -4.130 60.746 1.00 88.56 242 LEU A C 1
ATOM 1824 O O . LEU A 1 242 ? -24.237 -5.082 59.968 1.00 88.56 242 LEU A O 1
ATOM 1828 N N . GLY A 1 243 ? -25.420 -3.468 61.001 1.00 79.56 243 GLY A N 1
ATOM 1829 C CA . GLY A 1 243 ? -26.744 -3.964 60.595 1.00 79.56 243 GLY A CA 1
ATOM 1830 C C . GLY A 1 243 ? -27.741 -2.932 60.058 1.00 79.56 243 GLY A C 1
ATOM 1831 O O . GLY A 1 243 ? -28.871 -3.308 59.750 1.00 79.56 243 GLY A O 1
ATOM 1832 N N . VAL A 1 244 ? -27.364 -1.658 59.924 1.00 85.25 244 VAL A N 1
ATOM 1833 C CA . VAL A 1 244 ? -28.185 -0.623 59.263 1.00 85.25 244 VAL A CA 1
ATOM 1834 C C . VAL A 1 244 ? -27.641 -0.371 57.851 1.00 85.25 244 VAL A C 1
ATOM 1836 O O . VAL A 1 244 ? -26.423 -0.388 57.658 1.00 85.25 244 VAL A O 1
ATOM 1839 N N . SER A 1 245 ? -28.520 -0.146 56.863 1.00 83.31 245 SER A N 1
ATOM 1840 C CA . SER A 1 245 ? -28.076 0.176 55.493 1.00 83.31 245 SER A CA 1
ATOM 1841 C C . SER A 1 245 ? -27.266 1.473 55.480 1.00 83.31 245 SER A C 1
ATOM 1843 O O . SER A 1 245 ? -27.608 2.431 56.178 1.00 83.31 245 SER A O 1
ATOM 1845 N N . ASN A 1 246 ? -26.171 1.487 54.726 1.00 88.69 246 ASN A N 1
ATOM 1846 C CA . ASN A 1 246 ? -25.159 2.533 54.808 1.00 88.69 246 ASN A CA 1
ATOM 1847 C C . ASN A 1 246 ? -25.267 3.514 53.626 1.00 88.69 246 ASN A C 1
ATOM 1849 O O . ASN A 1 246 ? -24.719 3.270 52.552 1.00 88.69 246 ASN A O 1
ATOM 1853 N N . THR A 1 247 ? -25.964 4.634 53.840 1.00 90.25 247 THR A N 1
ATOM 1854 C CA . THR A 1 247 ? -26.155 5.725 52.862 1.00 90.25 247 THR A CA 1
ATOM 1855 C C . THR A 1 247 ? -25.330 6.960 53.270 1.00 90.25 247 THR A C 1
ATOM 1857 O O . THR A 1 247 ? -25.871 7.863 53.911 1.00 90.25 247 THR A O 1
ATOM 1860 N N . PRO A 1 248 ? -24.018 7.019 52.965 1.00 90.69 248 PRO A N 1
ATOM 1861 C CA . PRO A 1 248 ? -23.160 8.145 53.339 1.00 90.69 248 PRO A CA 1
ATOM 1862 C C . PRO A 1 248 ? -23.490 9.431 52.565 1.00 90.69 248 PRO A C 1
ATOM 1864 O O . PRO A 1 248 ? -23.911 9.393 51.405 1.00 90.69 248 PRO A O 1
ATOM 1867 N N . ALA A 1 249 ? -23.216 10.579 53.188 1.00 89.19 249 ALA A N 1
ATOM 1868 C CA . ALA A 1 249 ? -23.189 11.890 52.541 1.00 89.19 249 ALA A CA 1
ATOM 1869 C C . ALA A 1 249 ? -21.851 12.174 51.815 1.00 89.19 249 ALA A C 1
ATOM 1871 O O . ALA A 1 249 ? -20.848 11.487 52.003 1.00 89.19 249 ALA A O 1
ATOM 1872 N N . GLU A 1 250 ? -21.798 13.240 51.003 1.00 85.25 250 GLU A N 1
ATOM 1873 C CA . GLU A 1 250 ? -20.624 13.610 50.179 1.00 85.25 250 GLU A CA 1
ATOM 1874 C C . GLU A 1 250 ? -19.364 13.926 51.023 1.00 85.25 250 GLU A C 1
ATOM 1876 O O . GLU A 1 250 ? -18.240 13.732 50.567 1.00 85.25 250 GLU A O 1
ATOM 1881 N N . ASN A 1 251 ? -19.522 14.333 52.289 1.00 88.12 251 ASN A N 1
ATOM 1882 C CA . ASN A 1 251 ? -18.420 14.506 53.247 1.00 88.12 251 ASN A CA 1
ATOM 1883 C C . ASN A 1 251 ? -17.981 13.200 53.949 1.00 88.12 251 ASN A C 1
ATOM 1885 O O . ASN A 1 251 ? -16.922 13.165 54.585 1.00 88.12 251 ASN A O 1
ATOM 1889 N N . GLU A 1 252 ? -18.763 12.127 53.837 1.00 90.69 252 GLU A N 1
ATOM 1890 C CA . GLU A 1 252 ? -18.597 10.851 54.552 1.00 90.69 252 GLU A CA 1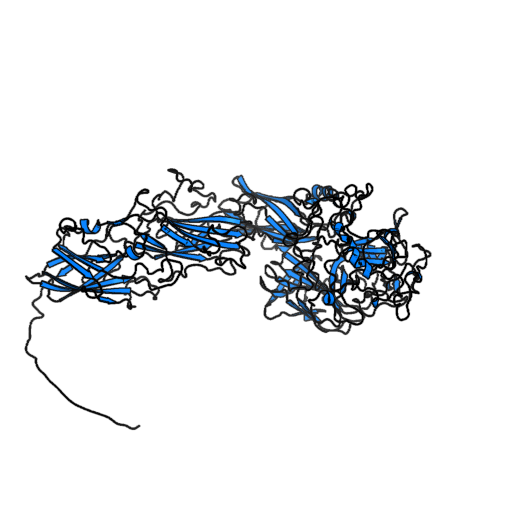
ATOM 1891 C C . GLU A 1 252 ? -17.984 9.747 53.676 1.00 90.69 252 GLU A C 1
ATOM 1893 O O . GLU A 1 252 ? -17.700 8.658 54.168 1.00 90.69 252 GLU A O 1
ATOM 1898 N N . VAL A 1 253 ? -17.690 10.040 52.407 1.00 91.00 253 VAL A N 1
ATOM 1899 C CA . VAL A 1 253 ? -16.932 9.171 51.490 1.00 91.00 253 VAL A CA 1
ATOM 1900 C C . VAL A 1 253 ? -15.483 9.623 51.319 1.00 91.00 253 VAL A C 1
ATOM 1902 O O . VAL A 1 253 ? -15.172 10.807 51.443 1.00 91.00 253 VAL A O 1
ATOM 1905 N N . GLU A 1 254 ? -14.575 8.686 51.072 1.00 87.81 254 GLU A N 1
ATOM 1906 C CA . GLU A 1 254 ? -13.172 8.932 50.746 1.00 87.81 254 GLU A CA 1
ATOM 1907 C C . GLU A 1 254 ? -12.982 8.933 49.214 1.00 87.81 254 GLU A C 1
ATOM 1909 O O . GLU A 1 254 ? -13.179 7.892 48.577 1.00 87.81 254 GLU A O 1
ATOM 1914 N N . PRO A 1 255 ? -12.601 10.069 48.593 1.00 84.81 255 PRO A N 1
ATOM 1915 C CA . PRO A 1 255 ? -12.509 10.191 47.134 1.00 84.81 255 PRO A CA 1
ATOM 1916 C C . PRO A 1 255 ? -11.410 9.342 46.474 1.00 84.81 255 PRO A C 1
ATOM 1918 O O . PRO A 1 255 ? -11.387 9.232 45.243 1.00 84.81 255 PRO A O 1
ATOM 1921 N N . ASN A 1 256 ? -10.482 8.753 47.238 1.00 87.25 256 ASN A N 1
ATOM 1922 C CA . ASN A 1 256 ? -9.386 7.942 46.702 1.00 87.25 256 ASN A CA 1
ATOM 1923 C C . ASN A 1 256 ? -9.217 6.618 47.460 1.00 87.25 256 ASN A C 1
ATOM 1925 O O . ASN A 1 256 ? -8.453 6.535 48.419 1.00 87.25 256 ASN A O 1
ATOM 1929 N N . GLY A 1 257 ? -9.875 5.563 46.979 1.00 84.31 257 GLY A N 1
ATOM 1930 C CA . GLY A 1 257 ? -9.567 4.189 47.369 1.00 84.31 257 GLY A CA 1
ATOM 1931 C C . GLY A 1 257 ? -8.350 3.613 46.630 1.00 84.31 257 GLY A C 1
ATOM 1932 O O . GLY A 1 257 ? -7.581 4.332 45.979 1.00 84.31 257 GLY A O 1
ATOM 1933 N N . GLU A 1 258 ? -8.190 2.292 46.734 1.00 86.81 258 GLU A N 1
ATOM 1934 C CA . GLU A 1 258 ? -7.089 1.526 46.137 1.00 86.81 258 GLU A CA 1
ATOM 1935 C C . GLU A 1 258 ? -6.968 1.747 44.617 1.00 86.81 258 GLU A C 1
ATOM 1937 O O . GLU A 1 258 ? -7.971 1.813 43.899 1.00 86.81 258 GLU A O 1
ATOM 1942 N N . ILE A 1 259 ? -5.722 1.848 44.136 1.00 87.75 259 ILE A N 1
ATOM 1943 C CA . ILE A 1 259 ? -5.357 2.036 42.729 1.00 87.75 259 ILE A CA 1
ATOM 1944 C C . ILE A 1 259 ? -4.359 0.965 42.274 1.00 87.75 259 ILE A C 1
ATOM 1946 O O . ILE A 1 259 ? -3.287 0.808 42.856 1.00 87.75 259 ILE A O 1
ATOM 1950 N N . ALA A 1 260 ? -4.688 0.282 41.181 1.00 86.56 260 ALA A N 1
ATOM 1951 C CA . ALA A 1 260 ? -3.819 -0.664 40.494 1.00 86.56 260 ALA A CA 1
ATOM 1952 C C . ALA A 1 260 ? -3.275 -0.051 39.196 1.00 86.56 260 ALA A C 1
ATOM 1954 O O . ALA A 1 260 ? -4.019 0.596 38.458 1.00 86.56 260 ALA A O 1
ATOM 1955 N N . TYR A 1 261 ? -1.998 -0.281 38.889 1.00 88.06 261 TYR A N 1
ATOM 1956 C CA . TYR A 1 261 ? -1.338 0.209 37.672 1.00 88.06 261 TYR A CA 1
ATOM 1957 C C . TYR A 1 261 ? -1.169 -0.909 36.636 1.00 88.06 261 TYR A C 1
ATOM 1959 O O . TYR A 1 261 ? -1.144 -2.084 36.987 1.00 88.06 261 TYR A O 1
ATOM 1967 N N . TYR A 1 262 ? -1.049 -0.531 35.362 1.00 89.06 262 TYR A N 1
ATOM 1968 C CA . TYR A 1 262 ? -0.913 -1.449 34.220 1.00 89.06 262 TYR A CA 1
ATOM 1969 C C . TYR A 1 262 ? 0.396 -1.253 33.426 1.00 89.06 262 TYR A C 1
ATOM 1971 O O . TYR A 1 262 ? 0.547 -1.752 32.312 1.00 89.06 262 TYR A O 1
ATOM 1979 N N . TYR A 1 263 ? 1.367 -0.555 34.013 1.00 85.50 263 TYR A N 1
ATOM 1980 C CA . TYR A 1 263 ? 2.709 -0.336 33.472 1.00 85.50 263 TYR A CA 1
ATOM 1981 C C . TYR A 1 263 ? 3.751 -0.417 34.594 1.00 85.50 263 TYR A C 1
ATOM 1983 O O . TYR A 1 263 ? 3.418 -0.256 35.771 1.00 85.50 263 TYR A O 1
ATOM 1991 N N . ASP A 1 264 ? 5.017 -0.639 34.235 1.00 82.38 264 ASP A N 1
ATOM 1992 C CA . ASP A 1 264 ? 6.108 -0.674 35.209 1.00 82.38 264 ASP A CA 1
ATOM 1993 C C . ASP A 1 264 ? 6.412 0.732 35.757 1.00 82.38 264 ASP A C 1
ATOM 1995 O O . ASP A 1 264 ? 6.951 1.599 35.067 1.00 82.38 264 ASP A O 1
ATOM 1999 N N . ARG A 1 265 ? 6.080 0.945 37.034 1.00 86.00 265 ARG A N 1
ATOM 2000 C CA . ARG A 1 265 ? 6.327 2.197 37.763 1.00 86.00 265 ARG A CA 1
ATOM 2001 C C . ARG A 1 265 ? 7.784 2.389 38.203 1.00 86.00 265 ARG A C 1
ATOM 2003 O O . ARG A 1 265 ? 8.107 3.476 38.671 1.00 86.00 265 ARG A O 1
ATOM 2010 N N . GLN A 1 266 ? 8.651 1.381 38.082 1.00 80.00 266 GLN A N 1
ATOM 2011 C CA . GLN A 1 266 ? 10.096 1.541 38.281 1.00 80.00 266 GLN A CA 1
ATOM 2012 C C . GLN A 1 266 ? 10.764 2.068 37.006 1.00 80.00 266 GLN A C 1
ATOM 2014 O O . GLN A 1 266 ? 11.565 2.997 37.084 1.00 80.00 266 GLN A O 1
ATOM 2019 N N . ALA A 1 267 ? 10.391 1.537 35.836 1.00 76.00 267 ALA A N 1
ATOM 2020 C CA . ALA A 1 267 ? 10.840 2.055 34.542 1.00 76.00 267 ALA A CA 1
ATOM 2021 C C . ALA A 1 267 ? 10.218 3.419 34.182 1.00 76.00 267 ALA A C 1
ATOM 2023 O O . ALA A 1 267 ? 10.887 4.254 33.576 1.00 76.00 267 ALA A O 1
ATOM 2024 N N . MET A 1 268 ? 8.954 3.658 34.556 1.00 81.69 268 MET A N 1
ATOM 2025 C CA . MET A 1 268 ? 8.193 4.872 34.219 1.00 81.69 268 MET A CA 1
ATOM 2026 C C . MET A 1 268 ? 7.623 5.542 35.489 1.00 81.69 268 MET A C 1
ATOM 2028 O O . MET A 1 268 ? 6.407 5.512 35.707 1.00 81.69 268 MET A O 1
ATOM 2032 N N . PRO A 1 269 ? 8.462 6.137 36.362 1.00 79.31 269 PRO A N 1
ATOM 2033 C CA . PRO A 1 269 ? 8.023 6.678 37.655 1.00 79.31 269 PRO A CA 1
ATOM 2034 C C . PRO A 1 269 ? 7.006 7.822 37.523 1.00 79.31 269 PRO A C 1
ATOM 2036 O O . PRO A 1 269 ? 6.013 7.842 38.255 1.00 79.31 269 PRO A O 1
ATOM 2039 N N . ASP A 1 270 ? 7.197 8.708 36.541 1.00 81.44 270 ASP A N 1
ATOM 2040 C CA . ASP A 1 270 ? 6.289 9.820 36.213 1.00 81.44 270 ASP A CA 1
ATOM 2041 C C . ASP A 1 270 ? 5.086 9.386 35.342 1.00 81.44 270 ASP A C 1
ATOM 2043 O O . ASP A 1 270 ? 4.221 10.191 34.996 1.00 81.44 270 ASP A O 1
ATOM 2047 N N . GLY A 1 271 ? 5.004 8.093 35.007 1.00 82.00 271 GLY A N 1
ATOM 2048 C CA . GLY A 1 271 ? 4.026 7.510 34.091 1.00 82.00 271 GLY A CA 1
ATOM 2049 C C . GLY A 1 271 ? 4.485 7.478 32.622 1.00 82.00 271 GLY A C 1
ATOM 2050 O O . GLY A 1 271 ? 5.483 8.102 32.267 1.00 82.00 271 GLY A O 1
ATOM 2051 N N . PRO A 1 272 ? 3.777 6.737 31.746 1.00 85.81 272 PRO A N 1
ATOM 2052 C CA . PRO A 1 272 ? 4.190 6.550 30.357 1.00 85.81 272 PRO A CA 1
ATOM 2053 C C . PRO A 1 272 ? 3.967 7.801 29.497 1.00 85.81 272 PRO A C 1
ATOM 2055 O O . PRO A 1 272 ? 2.899 8.431 29.536 1.00 85.81 272 PRO A O 1
ATOM 2058 N N . SER A 1 273 ? 4.963 8.112 28.674 1.00 84.81 273 SER A N 1
ATOM 2059 C CA . SER A 1 273 ? 4.977 9.207 27.706 1.00 84.81 273 SER A CA 1
ATOM 2060 C C . SER A 1 273 ? 4.379 8.793 26.356 1.00 84.81 273 SER A C 1
ATOM 2062 O O . SER A 1 273 ? 4.114 7.620 26.101 1.00 84.81 273 SER A O 1
ATOM 2064 N N . LEU A 1 274 ? 4.209 9.760 25.446 1.00 75.62 274 LEU A N 1
ATOM 2065 C CA . LEU A 1 274 ? 3.661 9.529 24.103 1.00 75.62 274 LEU A CA 1
ATOM 2066 C C . LEU A 1 274 ? 4.427 8.460 23.295 1.00 75.62 274 LEU A C 1
ATOM 2068 O O . LEU A 1 274 ? 3.832 7.790 22.456 1.00 75.62 274 LEU A O 1
ATOM 2072 N N . GLY A 1 275 ? 5.738 8.319 23.529 1.00 80.50 275 GLY A N 1
ATOM 2073 C CA . GLY A 1 275 ? 6.595 7.368 22.812 1.00 80.50 275 GLY A CA 1
ATOM 2074 C C . GLY A 1 275 ? 6.504 5.927 23.319 1.00 80.50 275 GLY A C 1
ATOM 2075 O O . GLY A 1 275 ? 6.865 5.009 22.588 1.00 80.50 275 GLY A O 1
ATOM 2076 N N . ASP A 1 276 ? 5.997 5.720 24.537 1.00 83.94 276 ASP A N 1
ATOM 2077 C CA . ASP A 1 276 ? 5.948 4.404 25.186 1.00 83.94 276 ASP A CA 1
ATOM 2078 C C . ASP A 1 276 ? 4.759 3.552 24.707 1.00 83.94 276 ASP A C 1
ATOM 2080 O O . ASP A 1 276 ? 4.764 2.327 24.843 1.00 83.94 276 ASP A O 1
ATOM 2084 N N . TYR A 1 277 ? 3.743 4.184 24.109 1.00 84.88 277 TYR A N 1
ATOM 2085 C CA . TYR A 1 277 ? 2.519 3.544 23.619 1.00 84.88 277 TYR A CA 1
ATOM 2086 C C . TYR A 1 277 ? 2.734 2.817 22.275 1.00 84.88 277 TYR A C 1
ATOM 2088 O O . TYR A 1 277 ? 2.167 3.163 21.235 1.00 84.88 277 TYR A O 1
ATOM 2096 N N . ASN A 1 278 ? 3.564 1.772 22.302 1.00 83.31 278 ASN A N 1
ATOM 2097 C CA . ASN A 1 278 ? 3.802 0.848 21.195 1.00 83.31 278 ASN A CA 1
ATOM 2098 C C . ASN A 1 278 ? 3.309 -0.566 21.554 1.00 83.31 278 ASN A C 1
ATOM 2100 O O . ASN A 1 278 ? 3.647 -1.097 22.609 1.00 83.31 278 ASN A O 1
ATOM 2104 N N . ILE A 1 279 ? 2.514 -1.187 20.673 1.00 82.00 279 ILE A N 1
ATOM 2105 C CA . ILE A 1 279 ? 1.977 -2.547 20.875 1.00 82.00 279 ILE A CA 1
ATOM 2106 C C . ILE A 1 279 ? 3.080 -3.607 21.016 1.00 82.00 279 ILE A C 1
ATOM 2108 O O . ILE A 1 279 ? 2.893 -4.581 21.734 1.00 82.00 279 ILE A O 1
ATOM 2112 N N . GLU A 1 280 ? 4.236 -3.421 20.376 1.00 74.81 280 GLU A N 1
ATOM 2113 C CA . GLU A 1 280 ? 5.326 -4.405 20.430 1.00 74.81 280 GLU A CA 1
ATOM 2114 C C . GLU A 1 280 ? 6.073 -4.424 21.778 1.00 74.81 280 GLU A C 1
ATOM 2116 O O . GLU A 1 280 ? 6.840 -5.352 22.028 1.00 74.81 280 GLU A O 1
ATOM 2121 N N . THR A 1 281 ? 5.886 -3.410 22.636 1.00 78.94 281 THR A N 1
ATOM 2122 C CA . THR A 1 281 ? 6.707 -3.211 23.848 1.00 78.94 281 THR A CA 1
ATOM 2123 C C . THR A 1 281 ? 5.932 -2.857 25.118 1.00 78.94 281 THR A C 1
ATOM 2125 O O . THR A 1 281 ? 6.472 -3.023 26.209 1.00 78.94 281 THR A O 1
ATOM 2128 N N . TYR A 1 282 ? 4.700 -2.351 25.023 1.00 83.94 282 TYR A N 1
ATOM 2129 C CA . TYR A 1 282 ? 3.905 -1.974 26.195 1.00 83.94 282 TYR A CA 1
ATOM 2130 C C . TYR A 1 282 ? 3.166 -3.198 26.774 1.00 83.94 282 TYR A C 1
ATOM 2132 O O . TYR A 1 282 ? 2.551 -3.940 26.010 1.00 83.94 282 TYR A O 1
ATOM 2140 N N . PRO A 1 283 ? 3.177 -3.432 28.101 1.00 79.00 283 PRO A N 1
ATOM 2141 C CA . PRO A 1 283 ? 2.744 -4.714 28.674 1.00 79.00 283 PRO A CA 1
ATOM 2142 C C . PRO A 1 283 ? 1.223 -4.941 28.678 1.00 79.00 283 PRO A C 1
ATOM 2144 O O . PRO A 1 283 ? 0.781 -6.086 28.701 1.00 79.00 283 PRO A O 1
ATOM 2147 N N . SER A 1 284 ? 0.423 -3.870 28.662 1.00 89.75 284 SER A N 1
ATOM 2148 C CA . SER A 1 284 ? -1.028 -3.926 28.898 1.00 89.75 284 SER A CA 1
ATOM 2149 C C . SER A 1 284 ? -1.815 -3.271 27.762 1.00 89.75 284 SER A C 1
ATOM 2151 O O . SER A 1 284 ? -2.385 -2.190 27.936 1.00 89.75 284 SER A O 1
ATOM 2153 N N . VAL A 1 285 ? -1.800 -3.907 26.585 1.00 90.88 285 VAL A N 1
ATOM 2154 C CA . VAL A 1 285 ? -2.463 -3.412 25.365 1.00 90.88 285 VAL A CA 1
ATOM 2155 C C . VAL A 1 285 ? -3.609 -4.326 24.945 1.00 90.88 285 VAL A C 1
ATOM 2157 O O . VAL A 1 285 ? -3.403 -5.497 24.624 1.00 90.88 285 VAL A O 1
ATOM 2160 N N . LEU A 1 286 ? -4.808 -3.754 24.893 1.00 89.44 286 LEU A N 1
ATOM 2161 C CA . LEU A 1 286 ? -6.018 -4.383 24.363 1.00 89.44 286 LEU A CA 1
ATOM 2162 C C . LEU A 1 286 ? -6.223 -4.019 22.888 1.00 89.44 286 LEU A C 1
ATOM 2164 O O . LEU A 1 286 ? -6.061 -2.857 22.510 1.00 89.44 286 LEU A O 1
ATOM 2168 N N . THR A 1 287 ? -6.594 -5.013 22.077 1.00 87.81 287 THR A N 1
ATOM 2169 C CA . THR A 1 287 ? -6.927 -4.897 20.640 1.00 87.81 287 THR A CA 1
ATOM 2170 C C . THR A 1 287 ? -7.905 -6.011 20.253 1.00 87.81 287 THR A C 1
ATOM 2172 O O . THR A 1 287 ? -7.959 -7.009 20.960 1.00 87.81 287 THR A O 1
ATOM 2175 N N . ASN A 1 288 ? -8.581 -5.948 19.101 1.00 77.62 288 ASN A N 1
ATOM 2176 C CA . ASN A 1 288 ? -9.417 -7.073 18.639 1.00 77.62 288 ASN A CA 1
ATOM 2177 C C . ASN A 1 288 ? -8.640 -8.410 18.528 1.00 77.62 288 ASN A C 1
ATOM 2179 O O . ASN A 1 288 ? -9.151 -9.478 18.851 1.00 77.62 288 ASN A O 1
ATOM 2183 N N . GLY A 1 289 ? -7.362 -8.355 18.126 1.00 72.88 289 GLY A N 1
ATOM 2184 C CA . GLY A 1 289 ? -6.484 -9.530 18.024 1.00 72.88 289 GLY A CA 1
ATOM 2185 C C . GLY A 1 289 ? -5.932 -10.052 19.360 1.00 72.88 289 GLY A C 1
ATOM 2186 O O . GLY A 1 289 ? -5.391 -11.155 19.401 1.00 72.88 289 GLY A O 1
ATOM 2187 N N . ASN A 1 290 ? -6.067 -9.281 20.442 1.00 77.00 290 ASN A N 1
ATOM 2188 C CA . ASN A 1 290 ? -5.770 -9.678 21.820 1.00 77.00 290 ASN A CA 1
ATOM 2189 C C . ASN A 1 290 ? -6.840 -9.061 22.748 1.00 77.00 290 ASN A C 1
ATOM 2191 O O . ASN A 1 290 ? -6.582 -8.026 23.377 1.00 77.00 290 ASN A O 1
ATOM 2195 N N . PRO A 1 291 ? -8.068 -9.617 22.743 1.00 76.44 291 PRO A N 1
ATOM 2196 C CA . PRO A 1 291 ? -9.256 -8.896 23.191 1.00 76.44 291 PRO A CA 1
ATOM 2197 C C . PRO A 1 291 ? -9.468 -8.896 24.705 1.00 76.44 291 PRO A C 1
ATOM 2199 O O . PRO A 1 291 ? -10.203 -8.054 25.196 1.00 76.44 291 PRO A O 1
ATOM 2202 N N . THR A 1 292 ? -8.858 -9.806 25.461 1.00 83.50 292 THR A N 1
ATOM 2203 C CA . THR A 1 292 ? -9.159 -9.983 26.891 1.00 83.50 292 THR A CA 1
ATOM 2204 C C . THR A 1 292 ? -7.969 -9.629 27.773 1.00 83.50 292 THR A C 1
ATOM 2206 O O . THR A 1 292 ? -6.891 -10.201 27.606 1.00 83.50 292 THR A O 1
ATOM 2209 N N . LEU A 1 293 ? -8.169 -8.743 28.751 1.00 83.31 293 LEU A N 1
ATOM 2210 C CA . LEU A 1 293 ? -7.158 -8.364 29.746 1.00 83.31 293 LEU A CA 1
ATOM 2211 C C . LEU A 1 293 ? -7.815 -8.078 31.106 1.00 83.31 293 LEU A C 1
ATOM 2213 O O . LEU A 1 293 ? -8.989 -7.727 31.180 1.00 83.31 293 LEU A O 1
ATOM 2217 N N . GLY A 1 294 ? -7.051 -8.177 32.194 1.00 81.00 294 GLY A N 1
ATOM 2218 C CA . GLY A 1 294 ? -7.556 -7.961 33.552 1.00 81.00 294 GLY A CA 1
ATOM 2219 C C . GLY A 1 294 ? -8.121 -9.239 34.174 1.00 81.00 294 GLY A C 1
ATOM 2220 O O . GLY A 1 294 ? -7.589 -10.323 33.957 1.00 81.00 294 GLY A O 1
ATOM 2221 N N . SER A 1 295 ? -9.157 -9.107 35.004 1.00 76.81 295 SER A N 1
ATOM 2222 C CA . SER A 1 295 ? -9.720 -10.235 35.754 1.00 76.81 295 SER A CA 1
ATOM 2223 C C . SER A 1 295 ? -10.487 -11.215 34.856 1.00 76.81 295 SER A C 1
ATOM 2225 O O . SER A 1 295 ? -11.258 -10.809 33.997 1.00 76.81 295 SER A O 1
ATOM 2227 N N . ASP A 1 296 ? -10.381 -12.510 35.137 1.00 75.50 296 ASP A N 1
ATOM 2228 C CA . ASP A 1 296 ? -11.273 -13.559 34.614 1.00 75.50 296 ASP A CA 1
ATOM 2229 C C . ASP A 1 296 ? -12.653 -13.592 35.322 1.00 75.50 296 ASP A C 1
ATOM 2231 O O . ASP A 1 296 ? -13.449 -14.513 35.136 1.00 75.50 296 ASP A O 1
ATOM 2235 N N . HIS A 1 297 ? -12.923 -12.604 36.185 1.00 73.00 297 HIS A N 1
ATOM 2236 C CA . HIS A 1 297 ? -14.059 -12.525 37.104 1.00 73.00 297 HIS A CA 1
ATOM 2237 C C . HIS A 1 297 ? -14.242 -13.762 38.004 1.00 73.00 297 HIS A C 1
ATOM 2239 O O . HIS A 1 297 ? -15.331 -13.974 38.561 1.00 73.00 297 HIS A O 1
ATOM 2245 N N . THR A 1 298 ? -13.188 -14.565 38.197 1.00 60.28 298 THR A N 1
ATOM 2246 C CA . THR A 1 298 ? -13.196 -15.636 39.190 1.00 60.28 298 THR A CA 1
ATOM 2247 C C . THR A 1 298 ? -13.181 -15.075 40.604 1.00 60.28 298 THR A C 1
ATOM 2249 O O . THR A 1 298 ? -12.933 -13.903 40.890 1.00 60.28 298 THR A O 1
ATOM 2252 N N . HIS A 1 299 ? -13.507 -15.967 41.526 1.00 58.41 299 HIS A N 1
ATOM 2253 C CA . HIS A 1 299 ? -13.705 -15.672 42.932 1.00 58.41 299 HIS A CA 1
ATOM 2254 C C . HIS A 1 299 ? -12.404 -15.335 43.681 1.00 58.41 299 HIS A C 1
ATOM 2256 O O . HIS A 1 299 ? -12.460 -14.623 44.683 1.00 58.41 299 HIS A O 1
ATOM 2262 N N . GLY A 1 300 ? -11.251 -15.793 43.183 1.00 61.84 300 GLY A N 1
ATOM 2263 C CA . GLY A 1 300 ? -9.929 -15.476 43.733 1.00 61.84 300 GLY A CA 1
ATOM 2264 C C . GLY A 1 300 ? -9.259 -14.243 43.130 1.00 61.84 300 GLY A C 1
ATOM 2265 O O . GLY A 1 300 ? -8.440 -13.617 43.799 1.00 61.84 300 GLY A O 1
ATOM 2266 N N . ALA A 1 301 ? -9.632 -13.870 41.902 1.00 71.38 301 ALA A N 1
ATOM 2267 C CA . ALA A 1 301 ? -8.978 -12.804 41.154 1.00 71.38 301 ALA A CA 1
ATOM 2268 C C . ALA A 1 301 ? -8.996 -11.448 41.874 1.00 71.38 301 ALA A C 1
ATOM 2270 O O . ALA A 1 301 ? -9.971 -11.082 42.543 1.00 71.38 301 ALA A O 1
ATOM 2271 N N . ASP A 1 302 ? -7.901 -10.715 41.685 1.00 77.56 302 ASP A N 1
ATOM 2272 C CA . ASP A 1 302 ? -7.609 -9.433 42.316 1.00 77.56 302 ASP A CA 1
ATOM 2273 C C . ASP A 1 302 ? -8.738 -8.419 42.157 1.00 77.56 302 ASP A C 1
ATOM 2275 O O . ASP A 1 302 ? -9.264 -8.187 41.059 1.00 77.56 302 ASP A O 1
ATOM 2279 N N . ALA A 1 303 ? -9.078 -7.776 43.267 1.00 84.31 303 ALA A N 1
ATOM 2280 C CA . ALA A 1 303 ? -10.258 -6.941 43.376 1.00 84.31 303 ALA A CA 1
ATOM 2281 C C . ALA A 1 303 ? -9.951 -5.668 44.156 1.00 84.31 303 ALA A C 1
ATOM 2283 O O . ALA A 1 303 ? -9.093 -5.659 45.031 1.00 84.31 303 ALA A O 1
ATOM 2284 N N . LEU A 1 304 ? -10.709 -4.615 43.865 1.00 89.94 304 LEU A N 1
ATOM 2285 C CA . LEU A 1 304 ? -10.733 -3.413 44.689 1.00 89.94 304 LEU A CA 1
ATOM 2286 C C . LEU A 1 304 ? -11.861 -3.557 45.714 1.00 89.94 304 LEU A C 1
ATOM 2288 O O . LEU A 1 304 ? -12.965 -3.994 45.371 1.00 89.94 304 LEU A O 1
ATOM 2292 N N . PHE A 1 305 ? -11.584 -3.214 46.968 1.00 88.06 305 PHE A N 1
ATOM 2293 C CA . PHE A 1 305 ? -12.505 -3.409 48.090 1.00 88.06 305 PHE A CA 1
ATOM 2294 C C . PHE A 1 305 ? -13.052 -2.080 48.621 1.00 88.06 305 PHE A C 1
ATOM 2296 O O . PHE A 1 305 ? -12.395 -1.043 48.529 1.00 88.06 305 PHE A O 1
ATOM 2303 N N . PHE A 1 306 ? -14.270 -2.115 49.165 1.00 92.38 306 PHE A N 1
ATOM 2304 C CA . PHE A 1 306 ? -14.986 -0.940 49.669 1.00 92.38 306 PHE A CA 1
ATOM 2305 C C . PHE A 1 306 ? -16.110 -1.336 50.636 1.00 92.38 306 PHE A C 1
ATOM 2307 O O . PHE A 1 306 ? -16.579 -2.472 50.602 1.00 92.38 306 PHE A O 1
ATOM 2314 N N . TYR A 1 307 ? -16.566 -0.414 51.485 1.00 92.25 307 TYR A N 1
ATOM 2315 C CA . TYR A 1 307 ? -17.776 -0.590 52.301 1.00 92.25 307 TYR A CA 1
ATOM 2316 C C . TYR A 1 307 ? -19.069 -0.298 51.530 1.00 92.25 307 TYR A C 1
ATOM 2318 O O . TYR A 1 307 ? -19.049 0.376 50.507 1.00 92.25 307 TYR A O 1
ATOM 2326 N N . GLU A 1 308 ? -20.204 -0.768 52.052 1.00 88.56 308 GLU A N 1
ATOM 2327 C CA . GLU A 1 308 ? -21.527 -0.510 51.471 1.00 88.56 308 GLU A CA 1
ATOM 2328 C C . GLU A 1 308 ? -21.856 0.960 51.257 1.00 88.56 308 GLU A C 1
ATOM 2330 O O . GLU A 1 308 ? -21.762 1.776 52.175 1.00 88.56 308 GLU A O 1
ATOM 2335 N N . ASN A 1 309 ? -22.358 1.246 50.061 1.00 92.12 309 ASN A N 1
ATOM 2336 C CA . ASN A 1 309 ? -22.861 2.550 49.684 1.00 92.12 309 ASN A CA 1
ATOM 2337 C C . ASN A 1 309 ? -24.249 2.393 49.049 1.00 92.12 309 ASN A C 1
ATOM 2339 O O . ASN A 1 309 ? -24.386 2.229 47.837 1.00 92.12 309 ASN A O 1
ATOM 2343 N N . ASP A 1 310 ? -25.281 2.366 49.889 1.00 88.88 310 ASP A N 1
ATOM 2344 C CA . ASP A 1 310 ? -26.675 2.254 49.466 1.00 88.88 310 ASP A CA 1
ATOM 2345 C C . ASP A 1 310 ? -27.243 3.635 49.130 1.00 88.88 310 ASP A C 1
ATOM 2347 O O . ASP A 1 310 ? -27.855 4.299 49.966 1.00 88.88 310 ASP A O 1
ATOM 2351 N N . GLN A 1 311 ? -27.032 4.091 47.895 1.00 89.06 311 GLN A N 1
ATOM 2352 C CA . GLN A 1 311 ? -27.630 5.334 47.400 1.00 89.06 311 GLN A CA 1
ATOM 2353 C C . GLN A 1 311 ? -29.030 5.111 46.785 1.00 89.06 311 GLN A C 1
ATOM 2355 O O . GLN A 1 311 ? -29.607 6.054 46.230 1.00 89.06 311 GLN A O 1
ATOM 2360 N N . GLY A 1 312 ? -29.598 3.898 46.862 1.00 84.19 312 GLY A N 1
ATOM 2361 C CA . GLY A 1 312 ? -30.868 3.537 46.223 1.00 84.19 312 GLY A CA 1
ATOM 2362 C C . GLY A 1 312 ? -30.838 3.633 44.690 1.00 84.19 312 GLY A C 1
ATOM 2363 O O . GLY A 1 312 ? -29.783 3.600 44.054 1.00 84.19 312 GLY A O 1
ATOM 2364 N N . LYS A 1 313 ? -32.011 3.806 44.068 1.00 83.69 313 LYS A N 1
ATOM 2365 C CA . LYS A 1 313 ? -32.124 4.149 42.636 1.00 83.69 313 LYS A CA 1
ATOM 2366 C C . LYS A 1 313 ? -31.953 5.653 42.386 1.00 83.69 313 LYS A C 1
ATOM 2368 O O . LYS A 1 313 ? -32.254 6.473 43.259 1.00 83.69 313 LYS A O 1
ATOM 2373 N N . GLY A 1 314 ? -31.441 6.012 41.211 1.00 80.00 314 GLY A N 1
ATOM 2374 C CA . GLY A 1 314 ? -31.143 7.386 40.793 1.00 80.00 314 GLY A CA 1
ATOM 2375 C C . GLY A 1 314 ? -31.615 7.695 39.375 1.00 80.00 314 GLY A C 1
ATOM 2376 O O . GLY A 1 314 ? -32.651 7.186 38.948 1.00 80.00 314 GLY A O 1
ATOM 2377 N N . LYS A 1 315 ? -30.858 8.552 38.680 1.00 77.69 315 LYS A N 1
ATOM 2378 C CA . LYS A 1 315 ? -30.965 8.741 37.227 1.00 77.69 315 LYS A CA 1
ATOM 2379 C C . LYS A 1 315 ? -30.453 7.490 36.493 1.00 77.69 315 LYS A C 1
ATOM 2381 O O . LYS A 1 315 ? -30.128 6.487 37.124 1.00 77.69 315 LYS A O 1
ATOM 2386 N N . ASP A 1 316 ? -30.451 7.532 35.170 1.00 75.62 316 ASP A N 1
ATOM 2387 C CA . ASP A 1 316 ? -29.691 6.574 34.369 1.00 75.62 316 ASP A CA 1
ATOM 2388 C C . ASP A 1 316 ? -28.187 6.941 34.385 1.00 75.62 316 ASP A C 1
ATOM 2390 O O . ASP A 1 316 ? -27.855 8.096 34.672 1.00 75.62 316 ASP A O 1
ATOM 2394 N N . LYS A 1 317 ? -27.293 5.985 34.092 1.00 77.69 317 LYS A N 1
ATOM 2395 C CA . LYS A 1 317 ? -25.832 6.207 33.963 1.00 77.69 317 LYS A CA 1
ATOM 2396 C C . LYS A 1 317 ? -25.365 6.207 32.508 1.00 77.69 317 LYS A C 1
ATOM 2398 O O . LYS A 1 317 ? -24.184 6.461 32.255 1.00 77.69 317 LYS A O 1
ATOM 2403 N N . ALA A 1 318 ? -26.234 5.849 31.559 1.00 72.12 318 ALA A N 1
ATOM 2404 C CA . ALA A 1 318 ? -25.938 5.995 30.143 1.00 72.12 318 ALA A CA 1
ATOM 2405 C C . ALA A 1 318 ? -25.573 7.461 29.849 1.00 72.12 318 ALA A C 1
ATOM 2407 O O . ALA A 1 318 ? -26.145 8.380 30.434 1.00 72.12 318 ALA A O 1
ATOM 2408 N N . GLN A 1 319 ? -24.572 7.689 28.992 1.00 60.22 319 GLN A N 1
ATOM 2409 C CA . GLN A 1 319 ? -24.034 9.042 28.805 1.00 60.22 319 GLN A CA 1
ATOM 2410 C C . GLN A 1 319 ? -25.059 9.992 28.160 1.00 60.22 319 GLN A C 1
ATOM 2412 O O . GLN A 1 319 ? -25.104 11.160 28.540 1.00 60.22 319 GLN A O 1
ATOM 2417 N N . ASP A 1 320 ? -25.939 9.470 27.305 1.00 62.19 320 ASP A N 1
ATOM 2418 C CA . ASP A 1 320 ? -27.322 9.940 27.164 1.00 62.19 320 ASP A CA 1
ATOM 2419 C C . ASP A 1 320 ? -28.272 8.736 27.333 1.00 62.19 320 ASP A C 1
ATOM 2421 O O . ASP A 1 320 ? -27.921 7.609 26.964 1.00 62.19 320 ASP A O 1
ATOM 2425 N N . ALA A 1 321 ? -29.443 8.972 27.928 1.00 65.00 321 ALA A N 1
ATOM 2426 C CA . ALA A 1 321 ? -30.422 7.954 28.301 1.00 65.00 321 ALA A CA 1
ATOM 2427 C C . ALA A 1 321 ? -31.730 7.974 27.482 1.00 65.00 321 ALA A C 1
ATOM 2429 O O . ALA A 1 321 ? -32.504 7.016 27.562 1.00 65.00 321 ALA A O 1
ATOM 2430 N N . ASP A 1 322 ? -32.005 9.022 26.694 1.00 58.38 322 ASP A N 1
ATOM 2431 C CA . ASP A 1 322 ? -33.181 9.089 25.803 1.00 58.38 322 ASP A CA 1
ATOM 2432 C C . ASP A 1 322 ? -32.862 8.706 24.337 1.00 58.38 322 ASP A C 1
ATOM 2434 O O . ASP A 1 322 ? -33.765 8.558 23.506 1.00 58.38 322 ASP A O 1
ATOM 2438 N N . LYS A 1 323 ? -31.574 8.466 24.060 1.00 63.31 323 LYS A N 1
ATOM 2439 C CA . LYS A 1 323 ? -30.941 8.126 22.778 1.00 63.31 323 LYS A CA 1
ATOM 2440 C C . LYS A 1 323 ? -31.025 9.262 21.749 1.00 63.31 323 LYS A C 1
ATOM 2442 O O . LYS A 1 323 ? -30.979 9.056 20.527 1.00 63.31 323 LYS A O 1
ATOM 2447 N N . ASN A 1 324 ? -31.103 10.511 22.222 1.00 52.28 324 ASN A N 1
ATOM 2448 C CA . ASN A 1 324 ? -30.978 11.693 21.373 1.00 52.28 324 ASN A CA 1
ATOM 2449 C C . ASN A 1 324 ? -29.542 11.923 20.880 1.00 52.28 324 ASN A C 1
ATOM 2451 O O . ASN A 1 324 ? -29.378 12.628 19.887 1.00 52.28 324 ASN A O 1
ATOM 2455 N N . GLY A 1 325 ? -28.529 11.289 21.470 1.00 47.78 325 GLY A N 1
ATOM 2456 C CA . GLY A 1 325 ? -27.142 11.332 21.020 1.00 47.78 325 GLY A CA 1
ATOM 2457 C C . GLY A 1 325 ? -26.378 12.611 21.310 1.00 47.78 325 GLY A C 1
ATOM 2458 O O . GLY A 1 325 ? -25.408 12.912 20.610 1.00 47.78 325 GLY A O 1
ATOM 2459 N N . VAL A 1 326 ? -26.863 13.377 22.276 1.00 51.53 326 VAL A N 1
ATOM 2460 C CA . VAL A 1 326 ? -26.155 14.462 22.931 1.00 51.53 326 VAL A CA 1
ATOM 2461 C C . VAL A 1 326 ? -26.133 14.086 24.401 1.00 51.53 326 VAL A C 1
ATOM 2463 O O . VAL A 1 326 ? -27.175 14.158 25.047 1.00 51.53 326 VAL A O 1
ATOM 2466 N N . ILE A 1 327 ? -24.956 13.687 24.896 1.00 57.81 327 ILE A N 1
ATOM 2467 C CA . ILE A 1 327 ? -24.664 13.399 26.310 1.00 57.81 327 ILE A CA 1
ATOM 2468 C C . ILE A 1 327 ? -25.536 14.278 27.220 1.00 57.81 327 ILE A C 1
ATOM 2470 O O . ILE A 1 327 ? -25.367 15.498 27.213 1.00 57.81 327 ILE A O 1
ATOM 2474 N N . ASP A 1 328 ? -26.439 13.671 28.000 1.00 60.91 328 ASP A N 1
ATOM 2475 C CA . ASP A 1 328 ? -27.473 14.367 28.793 1.00 60.91 328 ASP A CA 1
ATOM 2476 C C . ASP A 1 328 ? -26.865 15.391 29.766 1.00 60.91 328 ASP A C 1
ATOM 2478 O O . ASP A 1 328 ? -27.429 16.451 30.054 1.00 60.91 328 ASP A O 1
ATOM 2482 N N . PHE A 1 329 ? -25.676 15.061 30.274 1.00 66.06 329 PHE A N 1
ATOM 2483 C CA . PHE A 1 329 ? -24.932 15.832 31.261 1.00 66.06 329 PHE A CA 1
ATOM 2484 C C . PHE A 1 329 ? -23.484 16.047 30.784 1.00 66.06 329 PHE A C 1
ATOM 2486 O O . PHE A 1 329 ? -22.547 15.484 31.358 1.00 66.06 329 PHE A O 1
ATOM 2493 N N . PRO A 1 330 ? -23.248 16.869 29.739 1.00 53.94 330 PRO A N 1
ATOM 2494 C CA . PRO A 1 330 ? -21.921 17.012 29.133 1.00 53.94 330 PRO A CA 1
ATOM 2495 C C . PRO A 1 330 ? -20.969 17.773 30.070 1.00 53.94 330 PRO A C 1
ATOM 2497 O O . PRO A 1 330 ? -19.790 17.443 30.191 1.00 53.94 330 PRO A O 1
ATOM 2500 N N . ASP A 1 331 ? -21.521 18.721 30.831 1.00 58.81 331 ASP A N 1
ATOM 2501 C CA . ASP A 1 331 ? -20.867 19.403 31.949 1.00 58.81 331 ASP A CA 1
ATOM 2502 C C . ASP A 1 331 ? -20.870 18.575 33.256 1.00 58.81 331 ASP A C 1
ATOM 2504 O O . ASP A 1 331 ? -20.303 19.024 34.254 1.00 58.81 331 ASP A O 1
ATOM 2508 N N . GLY A 1 332 ? -21.431 17.357 33.268 1.00 55.03 332 GLY A N 1
ATOM 2509 C CA . GLY A 1 332 ? -21.610 16.475 34.437 1.00 55.03 332 GLY A CA 1
ATOM 2510 C C . GLY A 1 332 ? -20.324 15.915 35.057 1.00 55.03 332 GLY A C 1
ATOM 2511 O O . GLY A 1 332 ? -20.359 15.010 35.883 1.00 55.03 332 GLY A O 1
ATOM 2512 N N . ASN A 1 333 ? -19.163 16.460 34.694 1.00 59.22 333 ASN A N 1
ATOM 2513 C CA . ASN A 1 333 ? -17.888 16.227 35.372 1.00 59.22 333 ASN A CA 1
ATOM 2514 C C . ASN A 1 333 ? -17.383 17.468 36.143 1.00 59.22 333 ASN A C 1
ATOM 2516 O O . ASN A 1 333 ? -16.336 17.393 36.786 1.00 59.22 333 ASN A O 1
ATOM 2520 N N . ASN A 1 334 ? -18.119 18.589 36.119 1.00 60.47 334 ASN A N 1
ATOM 2521 C CA . ASN A 1 334 ? -17.715 19.866 36.724 1.00 60.47 334 ASN A CA 1
ATOM 2522 C C . ASN A 1 334 ? -18.090 20.028 38.207 1.00 60.47 334 ASN A C 1
ATOM 2524 O O . ASN A 1 334 ? -17.640 20.983 38.846 1.00 60.47 334 ASN A O 1
ATOM 2528 N N . GLY A 1 335 ? -18.902 19.131 38.770 1.00 60.78 335 GLY A N 1
ATOM 2529 C CA . GLY A 1 335 ? -19.156 19.062 40.209 1.00 60.78 335 GLY A CA 1
ATOM 2530 C C . GLY A 1 335 ? -20.143 20.090 40.769 1.00 60.78 335 GLY A C 1
ATOM 2531 O O . GLY A 1 335 ? -20.210 20.249 41.991 1.00 60.78 335 GLY A O 1
ATOM 2532 N N . LYS A 1 336 ? -20.955 20.761 39.946 1.00 59.91 336 LYS A N 1
ATOM 2533 C CA . LYS A 1 336 ? -21.912 21.813 40.349 1.00 59.91 336 LYS A CA 1
ATOM 2534 C C . LYS A 1 336 ? -23.310 21.242 40.664 1.00 59.91 336 LYS A C 1
ATOM 2536 O O . LYS A 1 336 ? -23.720 20.251 40.071 1.00 59.91 336 LYS A O 1
ATOM 2541 N N . PRO A 1 337 ? -24.092 21.803 41.601 1.00 56.28 337 PRO A N 1
ATOM 2542 C CA . PRO A 1 337 ? -25.460 21.329 41.826 1.00 56.28 337 PRO A CA 1
ATOM 2543 C C . PRO A 1 337 ? -26.331 21.489 40.566 1.00 56.28 337 PRO A C 1
ATOM 2545 O O . PRO A 1 337 ? -26.455 22.597 40.050 1.00 56.28 337 PRO A O 1
ATOM 2548 N N . GLY A 1 338 ? -26.928 20.391 40.091 1.00 59.22 338 GLY A N 1
ATOM 2549 C CA . GLY A 1 338 ? -27.797 20.365 38.906 1.00 59.22 338 GLY A CA 1
ATOM 2550 C C . GLY A 1 338 ? -27.100 20.175 37.550 1.00 59.22 338 GLY A C 1
ATOM 2551 O O . GLY A 1 338 ? -27.783 20.248 36.536 1.00 59.22 338 GLY A O 1
ATOM 2552 N N . ASP A 1 339 ? -25.785 19.920 37.502 1.00 65.06 339 ASP A N 1
ATOM 2553 C CA . ASP A 1 339 ? -25.059 19.626 36.247 1.00 65.06 339 ASP A CA 1
ATOM 2554 C C . ASP A 1 339 ? -25.062 18.138 35.843 1.00 65.06 339 ASP A C 1
ATOM 2556 O O . ASP A 1 339 ? -24.494 17.789 34.813 1.00 65.06 339 ASP A O 1
ATOM 2560 N N . GLY A 1 340 ? -25.683 17.268 36.649 1.00 64.25 340 GLY A N 1
ATOM 2561 C CA . GLY A 1 340 ? -25.681 15.812 36.468 1.00 64.25 340 GLY A CA 1
ATOM 2562 C C . GLY A 1 340 ? -24.511 15.066 37.118 1.00 64.25 340 GLY A C 1
ATOM 2563 O O . GLY A 1 340 ? -24.427 13.854 36.970 1.00 64.25 340 GLY A O 1
ATOM 2564 N N . PHE A 1 341 ? -23.622 15.733 37.862 1.00 74.12 341 PHE A N 1
ATOM 2565 C CA . PHE A 1 341 ? -22.434 15.104 38.451 1.00 74.12 341 PHE A CA 1
ATOM 2566 C C . PHE A 1 341 ? -22.735 13.877 39.325 1.00 74.12 341 PHE A C 1
ATOM 2568 O O . PHE A 1 341 ? -23.464 13.968 40.321 1.00 74.12 341 PHE A O 1
ATOM 2575 N N . LYS A 1 342 ? -22.117 12.744 38.946 1.00 76.56 342 LYS A N 1
ATOM 2576 C CA . LYS A 1 342 ? -22.354 11.392 39.492 1.00 76.56 342 LYS A CA 1
ATOM 2577 C C . LYS A 1 342 ? -23.834 10.998 39.482 1.00 76.56 342 LYS A C 1
ATOM 2579 O O . LYS A 1 342 ? -24.330 10.406 40.437 1.00 76.56 342 LYS A O 1
ATOM 2584 N N . ASP A 1 343 ? -24.547 11.409 38.440 1.00 76.19 343 ASP A N 1
ATOM 2585 C CA . ASP A 1 343 ? -25.959 11.113 38.192 1.00 76.19 343 ASP A CA 1
ATOM 2586 C C . ASP A 1 343 ? -26.857 11.582 39.358 1.00 76.19 343 ASP A C 1
ATOM 2588 O O . ASP A 1 343 ? -27.845 10.955 39.746 1.00 76.19 343 ASP A O 1
ATOM 2592 N N . GLU A 1 344 ? -26.436 12.697 39.969 1.00 77.75 344 GLU A N 1
ATOM 2593 C CA . GLU A 1 344 ? -26.922 13.297 41.222 1.00 77.75 344 GLU A CA 1
ATOM 2594 C C . GLU A 1 344 ? -26.704 12.454 42.496 1.00 77.75 344 GLU A C 1
ATOM 2596 O O . GLU A 1 344 ? -26.877 12.959 43.609 1.00 77.75 344 GLU A O 1
ATOM 2601 N N . LYS A 1 345 ? -26.185 11.227 42.382 1.00 85.75 345 LYS A N 1
ATOM 2602 C CA . LYS A 1 345 ? -25.688 10.397 43.492 1.00 85.75 345 LYS A CA 1
ATOM 2603 C C . LYS A 1 345 ? -24.256 10.779 43.858 1.00 85.75 345 LYS A C 1
ATOM 2605 O O . LYS A 1 345 ? -23.317 9.992 43.777 1.00 85.75 345 LYS A O 1
ATOM 2610 N N . ARG A 1 346 ? -24.100 12.020 44.323 1.00 84.75 346 ARG A N 1
ATOM 2611 C CA . ARG A 1 346 ? -22.813 12.667 44.647 1.00 84.75 346 ARG A CA 1
ATOM 2612 C C . ARG A 1 346 ? -21.910 11.908 45.616 1.00 84.75 346 ARG A C 1
ATOM 2614 O O . ARG A 1 346 ? -20.697 12.096 45.564 1.00 84.75 346 ARG A O 1
ATOM 2621 N N . ALA A 1 347 ? -22.480 11.066 46.470 1.00 88.12 347 ALA A N 1
ATOM 2622 C CA . ALA A 1 347 ? -21.749 10.225 47.408 1.00 88.12 347 ALA A CA 1
ATOM 2623 C C . ALA A 1 347 ? -21.615 8.759 46.949 1.00 88.12 347 ALA A C 1
ATOM 2625 O O . ALA A 1 347 ? -21.113 7.953 47.714 1.00 88.12 347 ALA A O 1
ATOM 2626 N N . GLY A 1 348 ? -22.064 8.379 45.748 1.00 90.19 348 GLY A N 1
ATOM 2627 C CA . GLY A 1 348 ? -22.027 6.993 45.269 1.00 90.19 348 GLY A CA 1
ATOM 2628 C C . GLY A 1 348 ? -20.631 6.520 44.853 1.00 90.19 348 GLY A C 1
ATOM 2629 O O . GLY A 1 348 ? -19.902 7.236 44.168 1.00 90.19 348 GLY A O 1
ATOM 2630 N N . THR A 1 349 ? -20.277 5.292 45.238 1.00 92.19 349 THR A N 1
ATOM 2631 C CA . THR A 1 349 ? -18.990 4.663 44.900 1.00 92.19 349 THR A CA 1
ATOM 2632 C C . THR A 1 349 ? -18.889 4.370 43.404 1.00 92.19 349 THR A C 1
ATOM 2634 O O . THR A 1 349 ? -19.822 3.830 42.804 1.00 92.19 349 THR A O 1
ATOM 2637 N N . TYR A 1 350 ? -17.735 4.668 42.804 1.00 91.00 350 TYR A N 1
ATOM 2638 C CA . TYR A 1 350 ? -17.499 4.442 41.378 1.00 91.00 350 TYR A CA 1
ATOM 2639 C C . TYR A 1 350 ? -16.097 3.906 41.070 1.00 91.00 350 TYR A C 1
ATOM 2641 O O . TYR A 1 350 ? -15.169 4.016 41.873 1.00 91.00 350 TYR A O 1
ATOM 2649 N N . ILE A 1 351 ? -15.946 3.312 39.888 1.00 92.62 351 ILE A N 1
ATOM 2650 C CA . ILE A 1 351 ? -14.659 2.871 39.341 1.00 92.62 351 ILE A CA 1
ATOM 2651 C C . ILE A 1 351 ? -14.154 3.903 38.336 1.00 92.62 351 ILE A C 1
ATOM 2653 O O . ILE A 1 351 ? -14.887 4.291 37.432 1.00 92.62 351 ILE A O 1
ATOM 2657 N N . GLU A 1 352 ? -12.902 4.333 38.489 1.00 91.31 352 GLU A N 1
ATOM 2658 C CA . GLU A 1 352 ? -12.180 5.203 37.559 1.00 91.31 352 GLU A CA 1
ATOM 2659 C C . GLU A 1 352 ? -11.076 4.406 36.855 1.00 91.31 352 GLU A C 1
ATOM 2661 O O . GLU A 1 352 ? -10.176 3.871 37.503 1.00 91.31 352 GLU A O 1
ATOM 2666 N N . VAL A 1 353 ? -11.109 4.343 35.526 1.00 91.56 353 VAL A N 1
ATOM 2667 C CA . VAL A 1 353 ? -10.088 3.668 34.713 1.00 91.56 353 VAL A CA 1
ATOM 2668 C C . VAL A 1 353 ? -9.384 4.690 33.844 1.00 91.56 353 VAL A C 1
ATOM 2670 O O . VAL A 1 353 ? -10.030 5.368 33.052 1.00 91.56 353 VAL A O 1
ATOM 2673 N N . LYS A 1 354 ? -8.059 4.769 33.948 1.00 90.19 354 LYS A N 1
ATOM 2674 C CA . LYS A 1 354 ? -7.221 5.632 33.112 1.00 90.19 354 LYS A CA 1
ATOM 2675 C C . LYS A 1 354 ? -6.474 4.793 32.098 1.00 90.19 354 LYS A C 1
ATOM 2677 O O . LYS A 1 354 ? -5.811 3.817 32.450 1.00 90.19 354 LYS A O 1
ATOM 2682 N N . ALA A 1 355 ? -6.549 5.205 30.844 1.00 90.88 355 ALA A N 1
ATOM 2683 C CA . ALA A 1 355 ? -5.826 4.604 29.738 1.00 90.88 355 ALA A CA 1
ATOM 2684 C C . ALA A 1 355 ? -5.230 5.694 28.842 1.00 90.88 355 ALA A C 1
ATOM 2686 O O . ALA A 1 355 ? -5.621 6.862 28.896 1.00 90.88 355 ALA A O 1
ATOM 2687 N N . TYR A 1 356 ? -4.296 5.291 27.992 1.00 85.12 356 TYR A N 1
ATOM 2688 C CA . TYR A 1 356 ? -4.021 5.983 26.746 1.00 85.12 356 TYR A CA 1
ATOM 2689 C C . TYR A 1 356 ? -4.604 5.129 25.624 1.00 85.12 356 TYR A C 1
ATOM 2691 O O . TYR A 1 356 ? -4.308 3.940 25.538 1.00 85.12 356 TYR A O 1
ATOM 2699 N N . TYR A 1 357 ? -5.463 5.689 24.785 1.00 82.62 357 TYR A N 1
ATOM 2700 C CA . TYR A 1 357 ? -6.022 4.968 23.641 1.00 82.62 357 TYR A CA 1
ATOM 2701 C C . TYR A 1 357 ? -5.436 5.552 22.359 1.00 82.62 357 TYR A C 1
ATOM 2703 O O . TYR A 1 357 ? -5.213 6.758 22.242 1.00 82.62 357 TYR A O 1
ATOM 2711 N N . ILE A 1 358 ? -5.174 4.674 21.397 1.00 80.81 358 ILE A N 1
ATOM 2712 C CA . ILE A 1 358 ? -4.761 5.026 20.045 1.00 80.81 358 ILE A CA 1
ATOM 2713 C C . ILE A 1 358 ? -5.677 4.245 19.119 1.00 80.81 358 ILE A C 1
ATOM 2715 O O . ILE A 1 358 ? -5.577 3.025 19.020 1.00 80.81 358 ILE A O 1
ATOM 2719 N N . SER A 1 359 ? -6.552 4.940 18.403 1.00 74.31 359 SER A N 1
ATOM 2720 C CA . SER A 1 359 ? -7.253 4.319 17.287 1.00 74.31 359 SER A CA 1
ATOM 2721 C C . SER A 1 359 ? -6.509 4.684 16.014 1.00 74.31 359 SER A C 1
ATOM 2723 O O . SER A 1 359 ? -6.689 5.766 15.452 1.00 74.31 359 SER A O 1
ATOM 2725 N N . ARG A 1 360 ? -5.692 3.735 15.540 1.00 75.62 360 ARG A N 1
ATOM 2726 C CA . ARG A 1 360 ? -5.208 3.690 14.150 1.00 75.62 360 ARG A CA 1
ATOM 2727 C C . ARG A 1 360 ? -6.238 2.998 13.262 1.00 75.62 360 ARG A C 1
ATOM 2729 O O . ARG A 1 360 ? -5.894 2.340 12.294 1.00 75.62 360 ARG A O 1
ATOM 2736 N N . ASN A 1 361 ? -7.496 3.129 13.643 1.00 65.81 361 ASN A N 1
ATOM 2737 C CA . ASN A 1 361 ? -8.627 2.988 12.776 1.00 65.81 361 ASN A CA 1
ATOM 2738 C C . ASN A 1 361 ? -9.270 4.375 12.719 1.00 65.81 361 ASN A C 1
ATOM 2740 O O . ASN A 1 361 ? -9.593 4.901 13.781 1.00 65.81 361 ASN A O 1
ATOM 2744 N N . THR A 1 362 ? -9.507 4.983 11.551 1.00 56.06 362 THR A N 1
ATOM 2745 C CA . THR A 1 362 ? -10.585 5.985 11.439 1.00 56.06 362 THR A CA 1
ATOM 2746 C C . THR A 1 362 ? -11.933 5.345 11.362 1.00 56.06 362 THR A C 1
ATOM 2748 O O . THR A 1 362 ? -12.889 6.082 11.359 1.00 56.06 362 THR A O 1
ATOM 2751 N N . ASP A 1 363 ? -12.034 4.030 11.576 1.00 55.97 363 ASP A N 1
ATOM 2752 C CA . ASP A 1 363 ? -12.935 3.485 12.583 1.00 55.97 363 ASP A CA 1
ATOM 2753 C C . ASP A 1 363 ? -13.309 4.622 13.589 1.00 55.97 363 ASP A C 1
ATOM 2755 O O . ASP A 1 363 ? -14.495 4.870 13.733 1.00 55.97 363 ASP A O 1
ATOM 2759 N N . ARG A 1 364 ? -12.338 5.432 14.107 1.00 53.38 364 ARG A N 1
ATOM 2760 C CA . ARG A 1 364 ? -12.397 6.936 14.274 1.00 53.38 364 ARG A CA 1
ATOM 2761 C C . ARG A 1 364 ? -10.994 7.451 14.772 1.00 53.38 364 ARG A C 1
ATOM 2763 O O . ARG A 1 364 ? -10.445 6.883 15.695 1.00 53.38 364 ARG A O 1
ATOM 2770 N N . ALA A 1 365 ? -10.223 8.365 14.152 1.00 56.03 365 ALA A N 1
ATOM 2771 C CA . ALA A 1 365 ? -8.721 8.262 14.253 1.00 56.03 365 ALA A CA 1
ATOM 2772 C C . ALA A 1 365 ? -7.875 9.367 14.892 1.00 56.03 365 ALA A C 1
ATOM 2774 O O . ALA A 1 365 ? -8.109 10.547 14.662 1.00 56.03 365 ALA A O 1
ATOM 2775 N N . GLY A 1 366 ? -6.836 8.920 15.614 1.00 60.50 366 GLY A N 1
ATOM 2776 C CA . GLY A 1 366 ? -5.932 9.686 16.478 1.00 60.50 366 GLY A CA 1
ATOM 2777 C C . GLY A 1 366 ? -5.797 9.011 17.855 1.00 60.50 366 GLY A C 1
ATOM 2778 O O . GLY A 1 366 ? -5.847 7.778 17.944 1.00 60.50 366 GLY A O 1
ATOM 2779 N N . GLN A 1 367 ? -5.604 9.795 18.920 1.00 75.75 367 GLN A N 1
ATOM 2780 C CA . GLN A 1 367 ? -5.211 9.276 20.238 1.00 75.75 367 GLN A CA 1
ATOM 2781 C C . GLN A 1 367 ? -5.464 10.241 21.411 1.00 75.75 367 GLN A C 1
ATOM 2783 O O . GLN A 1 367 ? -5.717 11.431 21.214 1.00 75.75 367 GLN A O 1
ATOM 2788 N N . GLY A 1 368 ? -5.303 9.759 22.647 1.00 69.12 368 GLY A N 1
ATOM 2789 C CA . GLY A 1 368 ? -5.190 10.620 23.828 1.00 69.12 368 GLY A CA 1
ATOM 2790 C C . GLY A 1 368 ? -5.193 9.879 25.164 1.00 69.12 368 GLY A C 1
ATOM 2791 O O . GLY A 1 368 ? -5.399 8.668 25.223 1.00 69.12 368 GLY A O 1
ATOM 2792 N N . GLU A 1 369 ? -5.022 10.628 26.258 1.00 77.75 369 GLU A N 1
ATOM 2793 C CA . GLU A 1 369 ? -5.477 10.139 27.561 1.00 77.75 369 GLU A CA 1
ATOM 2794 C C . GLU A 1 369 ? -7.002 10.034 27.565 1.00 77.75 369 GLU A C 1
ATOM 2796 O O . GLU A 1 369 ? -7.706 10.841 26.948 1.00 77.75 369 GLU A O 1
ATOM 2801 N N . ILE A 1 370 ? -7.501 9.034 28.281 1.00 70.75 370 ILE A N 1
ATOM 2802 C CA . ILE A 1 370 ? -8.924 8.818 28.490 1.00 70.75 370 ILE A CA 1
ATOM 2803 C C . ILE A 1 370 ? -9.168 8.277 29.896 1.00 70.75 370 ILE A C 1
ATOM 2805 O O . ILE A 1 370 ? -8.387 7.483 30.424 1.00 70.75 370 ILE A O 1
ATOM 2809 N N . THR A 1 371 ? -10.239 8.763 30.519 1.00 80.19 371 THR A N 1
ATOM 2810 C CA . THR A 1 371 ? -10.683 8.339 31.846 1.00 80.19 371 THR A CA 1
ATOM 2811 C C . THR A 1 371 ? -12.126 7.872 31.743 1.00 80.19 371 THR A C 1
ATOM 2813 O O . THR A 1 371 ? -13.007 8.674 31.448 1.00 80.19 371 THR A O 1
ATOM 2816 N N . TYR A 1 372 ? -12.361 6.588 31.989 1.00 83.12 372 TYR A N 1
ATOM 2817 C CA . TYR A 1 372 ? -1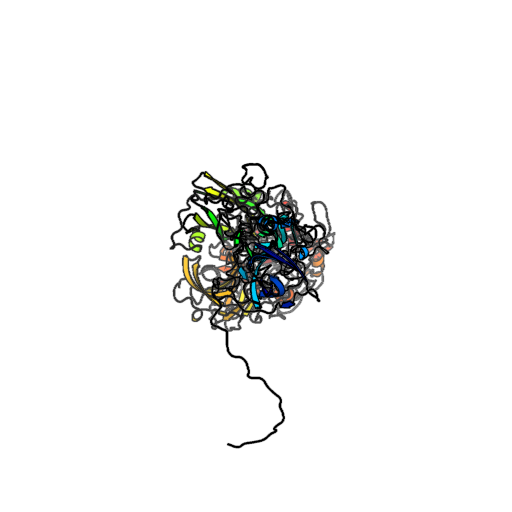3.697 6.004 32.074 1.00 83.12 372 TYR A CA 1
ATOM 2818 C C . TYR A 1 372 ? -14.157 6.026 33.528 1.00 83.12 372 TYR A C 1
ATOM 2820 O O . TYR A 1 372 ? -13.354 5.774 34.432 1.00 83.12 372 TYR A O 1
ATOM 2828 N N . ARG A 1 373 ? -15.440 6.304 33.759 1.00 82.88 373 ARG A N 1
ATOM 2829 C CA . ARG A 1 373 ? -16.062 6.250 35.086 1.00 82.88 373 ARG A CA 1
ATOM 2830 C C . ARG A 1 373 ? -17.285 5.344 35.053 1.00 82.88 373 ARG A C 1
ATOM 2832 O O . ARG A 1 373 ? -17.934 5.244 34.015 1.00 82.88 373 ARG A O 1
ATOM 2839 N N . PHE A 1 374 ? -17.568 4.684 36.173 1.00 86.31 374 PHE A N 1
ATOM 2840 C CA . PHE A 1 374 ? -18.741 3.826 36.314 1.00 86.31 374 PHE A CA 1
ATOM 2841 C C . PHE A 1 374 ? -19.263 3.762 37.752 1.00 86.31 374 PHE A C 1
ATOM 2843 O O . PHE A 1 374 ? -18.567 3.259 38.638 1.00 86.31 374 PHE A O 1
ATOM 2850 N N . MET A 1 375 ? -20.491 4.234 37.972 1.00 87.19 375 MET A N 1
ATOM 2851 C CA . MET A 1 375 ? -21.174 4.231 39.271 1.00 87.19 375 MET A CA 1
ATOM 2852 C C . MET A 1 375 ? -21.676 2.817 39.627 1.00 87.19 375 MET A C 1
ATOM 2854 O O . MET A 1 375 ? -22.454 2.223 38.878 1.00 87.19 375 MET A O 1
ATOM 2858 N N . LEU A 1 376 ? -21.257 2.254 40.765 1.00 86.62 376 LEU A N 1
ATOM 2859 C CA . LEU A 1 376 ? -21.567 0.863 41.138 1.00 86.62 376 LEU A CA 1
ATOM 2860 C C . LEU A 1 376 ? -23.015 0.678 41.645 1.00 86.62 376 LEU A C 1
ATOM 2862 O O . LEU A 1 376 ? -23.571 1.551 42.302 1.00 86.62 376 LEU A O 1
ATOM 2866 N N . GLY A 1 377 ? -23.618 -0.485 41.363 1.00 78.31 377 GLY A N 1
ATOM 2867 C CA . GLY A 1 377 ? -24.971 -0.874 41.800 1.00 78.31 377 GLY A CA 1
ATOM 2868 C C . GLY A 1 377 ? -25.417 -2.223 41.201 1.00 78.31 377 GLY A C 1
ATOM 2869 O O . GLY A 1 377 ? -24.585 -2.923 40.628 1.00 78.31 377 GLY A O 1
ATOM 2870 N N . LYS A 1 378 ? -26.716 -2.568 41.273 1.00 66.94 378 LYS A N 1
ATOM 2871 C CA . LYS A 1 378 ? -27.269 -3.901 40.904 1.00 66.94 378 LYS A CA 1
ATOM 2872 C C . LYS A 1 378 ? -27.663 -4.125 39.426 1.00 66.94 378 LYS A C 1
ATOM 2874 O O . LYS A 1 378 ? -27.318 -5.169 38.893 1.00 66.94 378 LYS A O 1
ATOM 2879 N N . ASP A 1 379 ? -28.325 -3.153 38.784 1.00 67.06 379 ASP A N 1
ATOM 2880 C CA . ASP A 1 379 ? -28.374 -2.879 37.262 1.00 67.06 379 ASP A CA 1
ATOM 2881 C C . ASP A 1 379 ? -26.309 -1.285 35.720 1.00 67.06 379 ASP A C 1
ATOM 2883 O O . ASP A 1 379 ? -25.340 -0.619 36.209 1.00 67.06 379 ASP A O 1
ATOM 2887 N N . VAL A 1 380 ? -26.212 -0.980 34.363 1.00 71.25 380 VAL A N 1
ATOM 2888 C CA . VAL A 1 380 ? -25.667 0.310 33.805 1.00 71.25 380 VAL A CA 1
ATOM 2889 C C . VAL A 1 380 ? -26.719 1.398 33.594 1.00 71.25 380 VAL A C 1
ATOM 2891 O O . VAL A 1 380 ? -26.392 2.481 33.133 1.00 71.25 380 VAL A O 1
ATOM 2894 N N . ALA A 1 381 ? -27.941 1.136 34.056 1.00 72.31 381 ALA A N 1
ATOM 2895 C CA . ALA A 1 381 ? -29.051 2.077 34.121 1.00 72.31 381 ALA A CA 1
ATOM 2896 C C . ALA A 1 381 ? -29.215 2.687 35.533 1.00 72.31 381 ALA A C 1
ATOM 2898 O O . ALA A 1 381 ? -28.475 3.584 35.908 1.00 72.31 381 ALA A O 1
ATOM 2899 N N . THR A 1 382 ? -30.144 2.201 36.370 1.00 81.44 382 THR A N 1
ATOM 2900 C CA . THR A 1 382 ? -30.750 3.028 37.444 1.00 81.44 382 THR A CA 1
ATOM 2901 C C . THR A 1 382 ? -30.309 2.805 38.900 1.00 81.44 382 THR A C 1
ATOM 2903 O O . THR A 1 382 ? -30.602 3.646 39.755 1.00 81.44 382 THR A O 1
ATOM 2906 N N . SER A 1 383 ? -29.696 1.670 39.257 1.00 81.31 383 SER A N 1
ATOM 2907 C CA . SER A 1 383 ? -29.292 1.379 40.649 1.00 81.31 383 SER A CA 1
ATOM 2908 C C . SER A 1 383 ? -27.928 1.971 41.023 1.00 81.31 383 SER A C 1
ATOM 2910 O O . SER A 1 383 ? -26.950 1.865 40.288 1.00 81.31 383 SER A O 1
ATOM 2912 N N . TYR A 1 384 ? -27.852 2.521 42.232 1.00 87.44 384 TYR A N 1
ATOM 2913 C CA . TYR A 1 384 ? -26.628 2.978 42.900 1.00 87.44 384 TYR A CA 1
ATOM 2914 C C . TYR A 1 384 ? -26.485 2.271 44.259 1.00 87.44 384 TYR A C 1
ATOM 2916 O O . TYR A 1 384 ? -25.926 2.796 45.219 1.00 87.44 384 TYR A O 1
ATOM 2924 N N . GLU A 1 385 ? -27.065 1.071 44.349 1.00 82.94 385 GLU A N 1
ATOM 2925 C CA . GLU A 1 385 ? -27.111 0.227 45.541 1.00 82.94 385 GLU A CA 1
ATOM 2926 C C . GLU A 1 385 ? -25.842 -0.633 45.588 1.00 82.94 385 GLU A C 1
ATOM 2928 O O . GLU A 1 385 ? -25.864 -1.834 45.295 1.00 82.94 385 GLU A O 1
ATOM 2933 N N . ALA A 1 386 ? -24.706 -0.017 45.913 1.00 86.06 386 ALA A N 1
ATOM 2934 C CA . ALA A 1 386 ? -23.419 -0.696 46.026 1.00 86.06 386 ALA A CA 1
ATOM 2935 C C . ALA A 1 386 ? -23.319 -1.426 47.386 1.00 86.06 386 ALA A C 1
ATOM 2937 O O . ALA A 1 386 ? -22.483 -1.110 48.234 1.00 86.06 386 ALA A O 1
ATOM 2938 N N . LEU A 1 387 ? -24.246 -2.368 47.608 1.00 77.75 387 LEU A N 1
ATOM 2939 C CA . LEU A 1 387 ? -24.492 -3.050 48.885 1.00 77.75 387 LEU A CA 1
ATOM 2940 C C . LEU A 1 387 ? -23.315 -3.911 49.367 1.00 77.75 387 LEU A C 1
ATOM 2942 O O . LEU A 1 387 ? -22.471 -4.323 48.568 1.00 77.75 387 LEU A O 1
ATOM 2946 N N . ARG A 1 388 ? -23.285 -4.225 50.670 1.00 73.06 388 ARG A N 1
ATOM 2947 C CA . ARG A 1 388 ? -22.249 -5.037 51.337 1.00 73.06 388 ARG A CA 1
ATOM 2948 C C . ARG A 1 388 ? -22.238 -6.514 50.922 1.00 73.06 388 ARG A C 1
ATOM 2950 O O . ARG A 1 388 ? -23.284 -7.098 50.641 1.00 73.06 388 ARG A O 1
ATOM 2957 N N . ASN A 1 389 ? -21.065 -7.153 50.990 1.00 66.25 389 ASN A N 1
ATOM 2958 C CA . ASN A 1 389 ? -20.838 -8.576 50.696 1.00 66.25 389 ASN A CA 1
ATOM 2959 C C . ASN A 1 389 ? -21.212 -9.024 49.262 1.00 66.25 389 ASN A C 1
ATOM 2961 O O . ASN A 1 389 ? -21.481 -10.205 49.028 1.00 66.25 389 ASN A O 1
ATOM 2965 N N . TYR A 1 390 ? -21.200 -8.099 48.299 1.00 65.50 390 TYR A N 1
ATOM 2966 C CA . TYR A 1 390 ? -21.337 -8.383 46.869 1.00 65.50 390 TYR A CA 1
ATOM 2967 C C . TYR A 1 390 ? -19.967 -8.468 46.182 1.00 65.50 390 TYR A C 1
ATOM 2969 O O . TYR A 1 390 ? -18.989 -7.832 46.584 1.00 65.50 390 TYR A O 1
ATOM 2977 N N . HIS A 1 391 ? -19.920 -9.252 45.104 1.00 71.06 391 HIS A N 1
ATOM 2978 C CA . HIS A 1 391 ? -18.816 -9.285 44.147 1.00 71.06 391 HIS A CA 1
ATOM 2979 C C . HIS A 1 391 ? -19.318 -8.681 42.836 1.00 71.06 391 HIS A C 1
ATOM 2981 O O . HIS A 1 391 ? -19.979 -9.356 42.049 1.00 71.06 391 HIS A O 1
ATOM 2987 N N . PHE A 1 392 ? -19.015 -7.404 42.615 1.00 71.19 392 PHE A N 1
ATOM 2988 C CA . PHE A 1 392 ? -19.347 -6.716 41.373 1.00 71.19 392 PHE A CA 1
ATOM 2989 C C . PHE A 1 392 ? -18.381 -7.173 40.272 1.00 71.19 392 PHE A C 1
ATOM 2991 O O . PHE A 1 392 ? -17.154 -7.131 40.432 1.00 71.19 392 PHE A O 1
ATOM 2998 N N . LYS A 1 393 ? -18.940 -7.642 39.156 1.00 75.94 393 LYS A N 1
ATOM 2999 C CA . LYS A 1 393 ? -18.198 -8.077 37.971 1.00 75.94 393 LYS A CA 1
ATOM 3000 C C . LYS A 1 393 ? -18.366 -7.020 36.899 1.00 75.94 393 LYS A C 1
ATOM 3002 O O . LYS A 1 393 ? -19.447 -6.888 36.342 1.00 75.94 393 LYS A O 1
ATOM 3007 N N . LEU A 1 394 ? -17.316 -6.237 36.688 1.00 82.25 394 LEU A N 1
ATOM 3008 C CA . LEU A 1 394 ? -17.340 -5.087 35.797 1.00 82.25 394 LEU A CA 1
ATOM 3009 C C . LEU A 1 394 ? -16.384 -5.338 34.627 1.00 82.25 394 LEU A C 1
ATOM 3011 O O . LEU A 1 394 ? -15.174 -5.151 34.753 1.00 82.25 394 LEU A O 1
ATOM 3015 N N . THR A 1 395 ? -16.924 -5.797 33.502 1.00 82.81 395 THR A N 1
ATOM 3016 C CA . THR A 1 395 ? -16.225 -5.850 32.217 1.00 82.81 395 THR A CA 1
ATOM 3017 C C . THR A 1 395 ? -16.381 -4.500 31.520 1.00 82.81 395 THR A C 1
ATOM 3019 O O . THR A 1 395 ? -17.481 -4.106 31.139 1.00 82.81 395 THR A O 1
ATOM 3022 N N . LEU A 1 396 ? -15.279 -3.782 31.315 1.00 85.94 396 LEU A N 1
ATOM 3023 C CA . LEU A 1 396 ? -15.269 -2.670 30.372 1.00 85.94 396 LEU A CA 1
ATOM 3024 C C . LEU A 1 396 ? -15.276 -3.253 28.956 1.00 85.94 396 LEU A C 1
ATOM 3026 O O . LEU A 1 396 ? -14.239 -3.748 28.507 1.00 85.94 396 LEU A O 1
ATOM 3030 N N . MET A 1 397 ? -16.413 -3.203 28.255 1.00 78.81 397 MET A N 1
ATOM 3031 C CA . MET A 1 397 ? -16.426 -3.502 26.826 1.00 78.81 397 MET A CA 1
ATOM 3032 C C . MET A 1 397 ? -15.959 -2.262 26.080 1.00 78.81 397 MET A C 1
ATOM 3034 O O . MET A 1 397 ? -16.677 -1.278 25.887 1.00 78.81 397 MET A O 1
ATOM 3038 N N . LEU A 1 398 ? -14.711 -2.331 25.645 1.00 78.19 398 LEU A N 1
ATOM 3039 C CA . LEU A 1 398 ? -14.119 -1.396 24.714 1.00 78.19 398 LEU A CA 1
ATOM 3040 C C . LEU A 1 398 ? -14.754 -1.695 23.348 1.00 78.19 398 LEU A C 1
ATOM 3042 O O . LEU A 1 398 ? -14.219 -2.462 22.552 1.00 78.19 398 LEU A O 1
ATOM 3046 N N . LYS A 1 399 ? -15.941 -1.134 23.101 1.00 68.94 399 LYS A N 1
ATOM 3047 C CA . LYS A 1 399 ? -16.652 -1.234 21.824 1.00 68.94 399 LYS A CA 1
ATOM 3048 C C . LYS A 1 399 ? -16.111 -0.206 20.847 1.00 68.94 399 LYS A C 1
ATOM 3050 O O . LYS A 1 399 ? -15.658 0.871 21.232 1.00 68.94 399 LYS A O 1
ATOM 3055 N N . GLY A 1 400 ? -16.160 -0.535 19.561 1.00 64.94 400 GLY A N 1
ATOM 3056 C CA . GLY A 1 400 ? -15.705 0.323 18.479 1.00 64.94 400 GLY A CA 1
ATOM 3057 C C . GLY A 1 400 ? -14.217 0.631 18.594 1.00 64.94 400 GLY A C 1
ATOM 3058 O O . GLY A 1 400 ? -13.403 0.027 17.905 1.00 64.94 400 GLY A O 1
ATOM 3059 N N . TYR A 1 401 ? -13.869 1.598 19.442 1.00 61.06 401 TYR A N 1
ATOM 3060 C CA . TYR A 1 401 ? -12.567 2.245 19.473 1.00 61.06 401 TYR A CA 1
ATOM 3061 C C . TYR A 1 401 ? -12.187 2.842 20.838 1.00 61.06 401 TYR A C 1
ATOM 3063 O O . TYR A 1 401 ? -11.539 3.889 20.924 1.00 61.06 401 TYR A O 1
ATOM 3071 N N . ALA A 1 402 ? -12.615 2.183 21.907 1.00 62.38 402 ALA A N 1
ATOM 3072 C CA . ALA A 1 402 ? -12.300 2.510 23.292 1.00 62.38 402 ALA A CA 1
ATOM 3073 C C . ALA A 1 402 ? -13.045 3.693 23.916 1.00 62.38 402 ALA A C 1
ATOM 3075 O O . ALA A 1 402 ? -13.186 3.661 25.122 1.00 62.38 402 ALA A O 1
ATOM 3076 N N . ASN A 1 403 ? -13.558 4.688 23.179 1.00 47.50 403 ASN A N 1
ATOM 3077 C CA . ASN A 1 403 ? -14.449 5.714 23.766 1.00 47.50 403 ASN A CA 1
ATOM 3078 C C . ASN A 1 403 ? -15.929 5.611 23.338 1.00 47.50 403 ASN A C 1
ATOM 3080 O O . ASN A 1 403 ? -16.736 6.458 23.714 1.00 47.50 403 ASN A O 1
ATOM 3084 N N . ASP A 1 404 ? -16.282 4.583 22.566 1.00 44.34 404 ASP A N 1
ATOM 3085 C CA . ASP A 1 404 ? -17.559 3.907 22.792 1.00 44.34 404 ASP A CA 1
ATOM 3086 C C . ASP A 1 404 ? -17.267 2.861 23.868 1.00 44.34 404 ASP A C 1
ATOM 3088 O O . ASP A 1 404 ? -16.815 1.756 23.582 1.00 44.34 404 ASP A O 1
ATOM 3092 N N . VAL A 1 405 ? -17.426 3.248 25.132 1.00 52.66 405 VAL A N 1
ATOM 3093 C CA . VAL A 1 405 ? -17.454 2.263 26.210 1.00 52.66 405 VAL A CA 1
ATOM 3094 C C . VAL A 1 405 ? -18.890 1.891 26.458 1.00 52.66 405 VAL A C 1
ATOM 3096 O O . VAL A 1 405 ? -19.712 2.741 26.785 1.00 52.66 405 VAL A O 1
ATOM 3099 N N . ASP A 1 406 ? -19.168 0.608 26.309 1.00 46.41 406 ASP A N 1
ATOM 3100 C CA . ASP A 1 406 ? -20.293 0.016 26.999 1.00 46.41 406 ASP A CA 1
ATOM 3101 C C . ASP A 1 406 ? -19.716 -0.739 28.192 1.00 46.41 406 ASP A C 1
ATOM 3103 O O . ASP A 1 406 ? -18.741 -1.486 28.076 1.00 46.41 406 ASP A O 1
ATOM 3107 N N . TRP A 1 407 ? -20.258 -0.498 29.372 1.00 54.44 407 TRP A N 1
ATOM 3108 C CA . TRP A 1 407 ? -19.839 -1.248 30.540 1.00 54.44 407 TRP A CA 1
ATOM 3109 C C . TRP A 1 407 ? -20.726 -2.485 30.610 1.00 54.44 407 TRP A C 1
ATOM 3111 O O . TRP A 1 407 ? -21.863 -2.384 31.041 1.00 54.44 407 TRP A O 1
ATOM 3121 N N . HIS A 1 408 ? -20.206 -3.674 30.299 1.00 33.81 408 HIS A N 1
ATOM 3122 C CA . HIS A 1 408 ? -20.818 -4.876 30.866 1.00 33.81 408 HIS A CA 1
ATOM 3123 C C . HIS A 1 408 ? -20.396 -4.991 32.339 1.00 33.81 408 HIS A C 1
ATOM 3125 O O . HIS A 1 408 ? -19.581 -5.825 32.733 1.00 33.81 408 HIS A O 1
ATOM 3131 N N . ILE A 1 409 ? -21.016 -4.177 33.192 1.00 35.50 409 ILE A N 1
ATOM 3132 C CA . ILE A 1 409 ? -21.640 -4.816 34.351 1.00 35.50 409 ILE A CA 1
ATOM 3133 C C . ILE A 1 409 ? -22.880 -5.569 33.821 1.00 35.50 409 ILE A C 1
ATOM 3135 O O . ILE A 1 409 ? -23.316 -5.324 32.703 1.00 35.50 409 ILE A O 1
ATOM 3139 N N . GLU A 1 410 ? -23.474 -6.491 34.570 1.00 42.22 410 GLU A N 1
ATOM 3140 C CA . GLU A 1 410 ? -24.652 -7.245 34.095 1.00 42.22 410 GLU A CA 1
ATOM 3141 C C . GLU A 1 410 ? -25.973 -6.380 34.076 1.00 42.22 410 GLU A C 1
ATOM 3143 O O . GLU A 1 410 ? -26.923 -6.721 34.775 1.00 42.22 410 GLU A O 1
ATOM 3148 N N . TYR A 1 411 ? -26.021 -5.231 33.344 1.00 35.03 411 TYR A N 1
ATOM 3149 C CA . TYR A 1 411 ? -27.194 -4.476 32.775 1.00 35.03 411 TYR A CA 1
ATOM 3150 C C . TYR A 1 411 ? -26.772 -3.532 31.574 1.00 35.03 411 TYR A C 1
ATOM 3152 O O . TYR A 1 411 ? -25.602 -3.544 31.217 1.00 35.03 411 TYR A O 1
ATOM 3160 N N . GLU A 1 412 ? -27.681 -2.779 30.903 1.00 26.00 412 GLU A N 1
ATOM 3161 C CA . GLU A 1 412 ? -27.593 -2.213 29.494 1.00 26.00 412 GLU A CA 1
ATOM 3162 C C . GLU A 1 412 ? -27.826 -0.649 29.382 1.00 26.00 412 GLU A C 1
ATOM 3164 O O . GLU A 1 412 ? -28.368 -0.135 30.359 1.00 26.00 412 GLU A O 1
ATOM 3169 N N . GLN A 1 413 ? -27.620 0.211 28.326 1.00 29.73 413 GLN A N 1
ATOM 3170 C CA . GLN A 1 413 ? -26.951 0.311 26.960 1.00 29.73 413 GLN A CA 1
ATOM 3171 C C . GLN A 1 413 ? -27.539 1.582 26.192 1.00 29.73 413 GLN A C 1
ATOM 3173 O O . GLN A 1 413 ? -28.740 1.777 26.369 1.00 29.73 413 GLN A O 1
ATOM 3178 N N . GLU A 1 414 ? -27.015 2.479 25.292 1.00 32.81 414 GLU A N 1
ATOM 3179 C CA . GLU A 1 414 ? -25.753 2.974 24.614 1.00 32.81 414 GLU A CA 1
ATOM 3180 C C . GLU A 1 414 ? -26.095 4.264 23.727 1.00 32.81 414 GLU A C 1
ATOM 3182 O O . GLU A 1 414 ? -27.277 4.584 23.642 1.00 32.81 414 GLU A O 1
ATOM 3187 N N . GLU A 1 415 ? -25.156 4.983 23.034 1.00 42.59 415 GLU A N 1
ATOM 3188 C CA . GLU A 1 415 ? -25.306 6.387 22.453 1.00 42.59 415 GLU A CA 1
ATOM 3189 C C . GLU A 1 415 ? -24.788 6.664 20.964 1.00 42.59 415 GLU A C 1
ATOM 3191 O O . GLU A 1 415 ? -24.137 5.780 20.394 1.00 42.59 415 GLU A O 1
ATOM 3196 N N . ARG A 1 416 ? -25.003 7.868 20.325 1.00 59.22 416 ARG A N 1
ATOM 3197 C CA . ARG A 1 416 ? -24.647 8.317 18.897 1.00 59.22 416 ARG A CA 1
ATOM 3198 C C . ARG A 1 416 ? -23.146 8.663 18.610 1.00 59.22 416 ARG A C 1
ATOM 3200 O O . ARG A 1 416 ? -22.446 8.895 19.581 1.00 59.22 416 ARG A O 1
ATOM 3207 N N . LYS A 1 417 ? -22.673 8.741 17.314 1.00 68.75 417 LYS A N 1
ATOM 3208 C CA . LYS A 1 417 ? -21.303 9.158 16.782 1.00 68.75 417 LYS A CA 1
ATOM 3209 C C . LYS A 1 417 ? -21.029 9.070 15.232 1.00 68.75 417 LYS A C 1
ATOM 3211 O O . LYS A 1 417 ? -21.683 8.281 14.552 1.00 68.75 417 LYS A O 1
ATOM 3216 N N . ILE A 1 418 ? -19.981 9.750 14.683 1.00 64.75 418 ILE A N 1
ATOM 3217 C CA . ILE A 1 418 ? -19.324 9.498 13.345 1.00 64.75 418 ILE A CA 1
ATOM 3218 C C . ILE A 1 418 ? -18.100 8.572 13.458 1.00 64.75 418 ILE A C 1
ATOM 3220 O O . ILE A 1 418 ? -17.208 8.843 14.252 1.00 64.75 418 ILE A O 1
ATOM 3224 N N . ILE A 1 419 ? -17.980 7.599 12.546 1.00 68.81 419 ILE A N 1
ATOM 3225 C CA . ILE A 1 419 ? -17.012 6.485 12.436 1.00 68.81 419 ILE A CA 1
ATOM 3226 C C . ILE A 1 419 ? -16.543 6.331 10.939 1.00 68.81 419 ILE A C 1
ATOM 3228 O O . ILE A 1 419 ? -17.273 6.783 10.063 1.00 68.81 419 ILE A O 1
ATOM 3232 N N . ALA A 1 420 ? -15.357 5.771 10.601 1.00 62.44 420 ALA A N 1
ATOM 3233 C CA . ALA A 1 420 ? -14.657 5.723 9.258 1.00 62.44 420 ALA A CA 1
ATOM 3234 C C . ALA A 1 420 ? -13.557 4.573 8.989 1.00 62.44 420 ALA A C 1
ATOM 3236 O O . ALA A 1 420 ? -13.957 3.427 9.139 1.00 62.44 420 ALA A O 1
ATOM 3237 N N . PRO A 1 421 ? -12.266 4.730 8.487 1.00 66.38 421 PRO A N 1
ATOM 3238 C CA . PRO A 1 421 ? -11.172 3.683 8.555 1.00 66.38 421 PRO A CA 1
ATOM 3239 C C . PRO A 1 421 ? -9.585 3.990 8.540 1.00 66.38 421 PRO A C 1
ATOM 3241 O O . PRO A 1 421 ? -8.811 3.068 8.315 1.00 66.38 421 PRO A O 1
ATOM 3244 N N . ASN A 1 422 ? -9.012 5.207 8.756 1.00 71.06 422 ASN A N 1
ATOM 3245 C CA . ASN A 1 422 ? -7.538 5.624 8.885 1.00 71.06 422 ASN A CA 1
ATOM 3246 C C . ASN A 1 422 ? -6.588 4.687 9.698 1.00 71.06 422 ASN A C 1
ATOM 3248 O O . ASN A 1 422 ? -7.074 4.188 10.686 1.00 71.06 422 ASN A O 1
ATOM 3252 N N . PRO A 1 423 ? -5.254 4.580 9.477 1.00 80.88 423 PRO A N 1
ATOM 3253 C CA . PRO A 1 423 ? -4.530 5.101 8.342 1.00 80.88 423 PRO A CA 1
ATOM 3254 C C . PRO A 1 423 ? -4.892 4.165 7.222 1.00 80.88 423 PRO A C 1
ATOM 3256 O O . PRO A 1 423 ? -4.402 3.042 7.136 1.00 80.88 423 PRO A O 1
ATOM 3259 N N . TYR A 1 424 ? -5.846 4.614 6.419 1.00 85.12 424 TYR A N 1
ATOM 3260 C CA . TYR A 1 424 ? -6.516 3.717 5.515 1.00 85.12 424 TYR A CA 1
ATOM 3261 C C . TYR A 1 424 ? -5.688 3.650 4.264 1.00 85.12 424 TYR A C 1
ATOM 3263 O O . TYR A 1 424 ? -5.136 4.652 3.794 1.00 85.12 424 TYR A O 1
ATOM 3271 N N . TYR A 1 425 ? -5.552 2.439 3.769 1.00 89.62 425 TYR A N 1
ATOM 3272 C CA . TYR A 1 425 ? -4.541 2.160 2.788 1.00 89.62 425 TYR A CA 1
ATOM 3273 C C . TYR A 1 425 ? -5.106 2.379 1.400 1.00 89.62 425 TYR A C 1
ATOM 3275 O O . TYR A 1 425 ? -6.096 1.759 1.024 1.00 89.62 425 TYR A O 1
ATOM 3283 N N . ILE A 1 426 ? -4.459 3.250 0.630 1.00 94.12 426 ILE A N 1
ATOM 3284 C CA . ILE A 1 426 ? -4.706 3.358 -0.805 1.00 94.12 426 ILE A CA 1
ATOM 3285 C C . ILE A 1 426 ? -3.506 2.800 -1.566 1.00 94.12 426 ILE A C 1
ATOM 3287 O O . ILE A 1 426 ? -2.355 2.915 -1.128 1.00 94.12 426 ILE A O 1
ATOM 3291 N N . SER A 1 427 ? -3.787 2.176 -2.710 1.00 94.69 427 SER A N 1
ATOM 3292 C CA . SER A 1 427 ? -2.774 1.524 -3.536 1.00 94.69 427 SER A CA 1
ATOM 3293 C C . SER A 1 427 ? -1.594 2.445 -3.868 1.00 94.69 427 SER A C 1
ATOM 3295 O O . SER A 1 427 ? -1.749 3.645 -4.105 1.00 94.69 427 SER A O 1
ATOM 3297 N N . TYR A 1 428 ? -0.401 1.858 -3.972 1.00 94.81 428 TYR A N 1
ATOM 3298 C CA . TYR A 1 428 ? 0.783 2.551 -4.484 1.00 94.81 428 TYR A CA 1
ATOM 3299 C C . TYR A 1 428 ? 0.659 2.941 -5.967 1.00 94.81 428 TYR A C 1
ATOM 3301 O O . TYR A 1 428 ? 1.487 3.712 -6.450 1.00 94.81 428 TYR A O 1
ATOM 3309 N N . LEU A 1 429 ? -0.348 2.395 -6.664 1.00 92.38 429 LEU A N 1
ATOM 3310 C CA . LEU A 1 429 ? -0.628 2.583 -8.086 1.00 92.38 429 LEU A CA 1
ATOM 3311 C C . LEU A 1 429 ? -1.488 3.830 -8.375 1.00 92.38 429 LEU A C 1
ATOM 3313 O O . LEU A 1 429 ? -2.452 4.105 -7.661 1.00 92.38 429 LEU A O 1
ATOM 3317 N N . TYR A 1 430 ? -1.179 4.530 -9.467 1.00 88.19 430 TYR A N 1
ATOM 3318 C CA . TYR A 1 430 ? -1.955 5.627 -10.060 1.00 88.19 430 TYR A CA 1
ATOM 3319 C C . TYR A 1 430 ? -3.319 5.177 -10.596 1.00 88.19 430 TYR A C 1
ATOM 3321 O O . TYR A 1 430 ? -3.501 4.003 -10.908 1.00 88.19 430 TYR A O 1
ATOM 3329 N N . ASN A 1 431 ? -4.261 6.115 -10.741 1.00 85.12 431 ASN A N 1
ATOM 3330 C CA . ASN A 1 431 ? -5.617 5.907 -11.283 1.00 85.12 431 ASN A CA 1
ATOM 3331 C C . ASN A 1 431 ? -6.399 4.729 -10.660 1.00 85.12 431 ASN A C 1
ATOM 3333 O O . ASN A 1 431 ? -7.340 4.210 -11.257 1.00 85.12 431 ASN A O 1
ATOM 3337 N N . HIS A 1 432 ? -6.032 4.326 -9.443 1.00 89.69 432 HIS A N 1
ATOM 3338 C CA . HIS A 1 432 ? -6.737 3.323 -8.655 1.00 89.69 432 HIS A CA 1
ATOM 3339 C C . HIS A 1 432 ? -7.617 4.004 -7.604 1.00 89.69 432 HIS A C 1
ATOM 3341 O O . HIS A 1 432 ? -7.497 5.199 -7.325 1.00 89.69 432 HIS A O 1
ATOM 3347 N N . SER A 1 433 ? -8.539 3.233 -7.038 1.00 90.25 433 SER A N 1
ATOM 3348 C CA . SER A 1 433 ? -9.611 3.743 -6.191 1.00 90.25 433 SER A CA 1
ATOM 3349 C C . SER A 1 433 ? -9.932 2.795 -5.045 1.00 90.25 433 SER A C 1
ATOM 3351 O O . SER A 1 433 ? -9.846 1.577 -5.205 1.00 90.25 433 SER A O 1
ATOM 3353 N N . MET A 1 434 ? -10.371 3.356 -3.925 1.00 90.12 434 MET A N 1
ATOM 3354 C CA . MET A 1 434 ? -10.835 2.619 -2.752 1.00 90.12 434 MET A CA 1
ATOM 3355 C C . MET A 1 434 ? -12.180 3.168 -2.280 1.00 90.12 434 MET A C 1
ATOM 3357 O O . MET A 1 434 ? -12.506 4.326 -2.544 1.00 90.12 434 MET A O 1
ATOM 3361 N N . MET A 1 435 ? -12.918 2.348 -1.537 1.00 86.06 435 MET A N 1
ATOM 3362 C CA . MET A 1 435 ? -14.067 2.785 -0.753 1.00 86.06 435 MET A CA 1
ATOM 3363 C C . MET A 1 435 ? -13.655 2.915 0.706 1.00 86.06 435 MET A C 1
ATOM 3365 O O . MET A 1 435 ? -13.204 1.949 1.307 1.00 86.06 435 MET A O 1
ATOM 3369 N N . LEU A 1 436 ? -13.805 4.113 1.251 1.00 86.38 436 LEU A N 1
ATOM 3370 C CA . LEU A 1 436 ? -13.589 4.457 2.647 1.00 86.38 436 LEU A CA 1
ATOM 3371 C C . LEU A 1 436 ? -14.941 4.336 3.372 1.00 86.38 436 LEU A C 1
ATOM 3373 O O . LEU A 1 436 ? -15.749 5.259 3.238 1.00 86.38 436 LEU A O 1
ATOM 3377 N N . PRO A 1 437 ? -15.252 3.231 4.079 1.00 82.88 437 PRO A N 1
ATOM 3378 C CA . PRO A 1 437 ? -16.445 3.179 4.921 1.00 82.88 437 PRO A CA 1
ATOM 3379 C C . PRO A 1 437 ? -16.451 4.331 5.927 1.00 82.88 437 PRO A C 1
ATOM 3381 O O . PRO A 1 437 ? -15.399 4.729 6.416 1.00 82.88 437 PRO A O 1
ATOM 3384 N N . LEU A 1 438 ? -17.647 4.837 6.217 1.00 79.38 438 LEU A N 1
ATOM 3385 C CA . LEU A 1 438 ? -18.012 5.684 7.344 1.00 79.38 438 LEU A CA 1
ATOM 3386 C C . LEU A 1 438 ? -19.168 4.989 8.070 1.00 79.38 438 LEU A C 1
ATOM 3388 O O . LEU A 1 438 ? -20.184 4.760 7.426 1.00 79.38 438 LEU A O 1
ATOM 3392 N N . THR A 1 439 ? -19.085 4.655 9.361 1.00 80.12 439 THR A N 1
ATOM 3393 C CA . THR A 1 439 ? -20.323 4.356 10.120 1.00 80.12 439 THR A CA 1
ATOM 3394 C C . THR A 1 439 ? -20.823 5.662 10.734 1.00 80.12 439 THR A C 1
ATOM 3396 O O . THR A 1 439 ? -20.026 6.523 11.081 1.00 80.12 439 THR A O 1
ATOM 3399 N N . ILE A 1 440 ? -22.125 5.886 10.840 1.00 74.19 440 ILE A N 1
ATOM 3400 C CA . ILE A 1 440 ? -22.663 7.109 11.440 1.00 74.19 440 ILE A CA 1
ATOM 3401 C C . ILE A 1 440 ? -23.917 6.720 12.220 1.00 74.19 440 ILE A C 1
ATOM 3403 O O . ILE A 1 440 ? -24.970 6.477 11.628 1.00 74.19 440 ILE A O 1
ATOM 3407 N N . LYS A 1 441 ? -23.792 6.632 13.548 1.00 71.75 441 LYS A N 1
ATOM 3408 C CA . LYS A 1 441 ? -24.928 6.490 14.464 1.00 71.75 441 LYS A CA 1
ATOM 3409 C C . LYS A 1 441 ? -25.608 7.859 14.559 1.00 71.75 441 LYS A C 1
ATOM 3411 O O . LYS A 1 441 ? -25.041 8.782 15.144 1.00 71.75 441 LYS A O 1
ATOM 3416 N N . THR A 1 442 ? -26.796 8.005 13.980 1.00 63.00 442 THR A N 1
ATOM 3417 C CA . THR A 1 442 ? -27.548 9.276 13.937 1.00 63.00 442 THR A CA 1
ATOM 3418 C C . THR A 1 442 ? -28.788 9.271 14.827 1.00 63.00 442 THR A C 1
ATOM 3420 O O . THR A 1 442 ? -29.567 10.222 14.784 1.00 63.00 442 THR A O 1
ATOM 3423 N N . GLY A 1 443 ? -28.981 8.214 15.622 1.00 65.50 443 GLY A N 1
ATOM 3424 C CA . GLY A 1 443 ? -30.142 8.036 16.489 1.00 65.50 443 GLY A CA 1
ATOM 3425 C C . GLY A 1 443 ? -31.437 8.193 15.701 1.00 65.50 443 GLY A C 1
ATOM 3426 O O . GLY A 1 443 ? -31.542 7.712 14.572 1.00 65.50 443 GLY A O 1
ATOM 3427 N N . ASN A 1 444 ? -32.401 8.941 16.225 1.00 69.88 444 ASN A N 1
ATOM 3428 C CA . ASN A 1 444 ? -33.656 9.213 15.517 1.00 69.88 444 ASN A CA 1
ATOM 3429 C C . ASN A 1 444 ? -33.518 10.089 14.244 1.00 69.88 444 ASN A C 1
ATOM 3431 O O . ASN A 1 444 ? -34.441 10.121 13.429 1.00 69.88 444 ASN A O 1
ATOM 3435 N N . ALA A 1 445 ? -32.389 10.774 14.023 1.00 71.88 445 ALA A N 1
ATOM 3436 C CA . ALA A 1 445 ? -32.181 11.654 12.867 1.00 71.88 445 ALA A CA 1
ATOM 3437 C C . ALA A 1 445 ? -31.660 10.916 11.615 1.00 71.88 445 ALA A C 1
ATOM 3439 O O . ALA A 1 445 ? -31.170 9.787 11.681 1.00 71.88 445 ALA A O 1
ATOM 3440 N N . THR A 1 446 ? -31.724 11.575 10.453 1.00 84.19 446 THR A N 1
ATOM 3441 C CA . THR A 1 446 ? -31.205 11.072 9.166 1.00 84.19 446 THR A CA 1
ATOM 3442 C C . THR A 1 446 ? -30.127 11.992 8.596 1.00 84.19 446 THR A C 1
ATOM 3444 O O . THR A 1 446 ? -30.156 13.196 8.838 1.00 84.19 446 THR A O 1
ATOM 3447 N N . ILE A 1 447 ? -29.204 11.461 7.791 1.00 87.38 447 ILE A N 1
ATOM 3448 C CA . ILE A 1 447 ? -28.166 12.267 7.130 1.00 87.38 447 ILE A CA 1
ATOM 3449 C C . ILE A 1 447 ? -28.782 13.078 5.980 1.00 87.38 447 ILE A C 1
ATOM 3451 O O . ILE A 1 447 ? -29.490 12.530 5.140 1.00 87.38 447 ILE A O 1
ATOM 3455 N N . THR A 1 448 ? -28.481 14.375 5.916 1.00 90.94 448 THR A N 1
ATOM 3456 C CA . THR A 1 448 ? -28.858 15.268 4.803 1.00 90.94 448 THR A CA 1
ATOM 3457 C C . THR A 1 448 ? -27.668 15.655 3.929 1.00 90.94 448 THR A C 1
ATOM 3459 O O . THR A 1 448 ? -27.847 15.985 2.756 1.00 90.94 448 THR A O 1
ATOM 3462 N N . LYS A 1 449 ? -26.442 15.619 4.469 1.00 93.38 449 LYS A N 1
ATOM 3463 C CA . LYS A 1 449 ? -25.231 16.004 3.735 1.00 93.38 449 LYS A CA 1
ATOM 3464 C C . LYS A 1 449 ? -23.978 15.314 4.258 1.00 93.38 449 LYS A C 1
ATOM 3466 O O . LYS A 1 449 ? -23.825 15.177 5.468 1.00 93.38 449 LYS A O 1
ATOM 3471 N N . ILE A 1 450 ? -23.036 14.995 3.369 1.00 93.69 450 ILE A N 1
ATOM 3472 C CA . ILE A 1 450 ? -21.629 14.771 3.736 1.00 93.69 450 ILE A CA 1
ATOM 3473 C C . ILE A 1 450 ? -20.730 15.538 2.769 1.00 93.69 450 ILE A C 1
ATOM 3475 O O . ILE A 1 450 ? -20.754 15.311 1.560 1.00 93.69 450 ILE A O 1
ATOM 3479 N N . LYS A 1 451 ? -19.901 16.422 3.321 1.00 95.94 451 LYS A N 1
ATOM 3480 C CA . LYS A 1 451 ? -18.806 17.110 2.631 1.00 95.94 451 LYS A CA 1
ATOM 3481 C C . LYS A 1 451 ? -17.478 16.465 3.030 1.00 95.94 451 LYS A C 1
ATOM 3483 O O . LYS A 1 451 ? -17.304 16.106 4.194 1.00 95.94 451 LYS A O 1
ATOM 3488 N N . ALA A 1 452 ? -16.554 16.332 2.083 1.00 96.81 452 ALA A N 1
ATOM 3489 C CA . ALA A 1 452 ? -15.203 15.828 2.308 1.00 96.81 452 ALA A CA 1
ATOM 3490 C C . ALA A 1 452 ? -14.153 16.745 1.655 1.00 96.81 452 ALA A C 1
ATOM 3492 O O . ALA A 1 452 ? -14.348 17.200 0.524 1.00 96.81 452 ALA A O 1
ATOM 3493 N N . GLU A 1 453 ? -13.054 17.019 2.365 1.00 97.50 453 GLU A N 1
ATOM 3494 C CA . GLU A 1 453 ? -12.044 18.031 2.009 1.00 97.50 453 GLU A CA 1
ATOM 3495 C C . GLU A 1 453 ? -10.621 17.541 2.323 1.00 97.50 453 GLU A C 1
ATOM 3497 O O . GLU A 1 453 ? -10.331 17.138 3.447 1.00 97.50 453 GLU A O 1
ATOM 3502 N N . ILE A 1 454 ? -9.696 17.589 1.362 1.00 98.12 454 ILE A N 1
ATOM 3503 C CA . ILE A 1 454 ? -8.283 17.243 1.591 1.00 98.12 454 ILE A CA 1
ATOM 3504 C C . ILE A 1 454 ? -7.575 18.417 2.279 1.00 98.12 454 ILE A C 1
ATOM 3506 O O . ILE A 1 454 ? -7.296 19.434 1.645 1.00 98.12 454 ILE A O 1
ATOM 3510 N N . VAL A 1 455 ? -7.235 18.248 3.560 1.00 96.50 455 VAL A N 1
ATOM 3511 C CA . VAL A 1 455 ? -6.547 19.265 4.382 1.00 96.50 455 VAL A CA 1
ATOM 3512 C C . VAL A 1 455 ? -5.019 19.137 4.357 1.00 96.50 455 VAL A C 1
ATOM 3514 O O . VAL A 1 455 ? -4.311 20.068 4.729 1.00 96.50 455 VAL A O 1
ATOM 3517 N N . SER A 1 456 ? -4.494 17.987 3.925 1.00 96.81 456 SER A N 1
ATOM 3518 C CA . SER A 1 456 ? -3.058 17.722 3.767 1.00 96.81 456 SER A CA 1
ATOM 3519 C C . SER A 1 456 ? -2.849 16.616 2.732 1.00 96.81 456 SER A C 1
ATOM 3521 O O . SER A 1 456 ? -3.592 15.635 2.739 1.00 96.81 456 SER A O 1
ATOM 3523 N N . ASN A 1 457 ? -1.868 16.740 1.835 1.00 97.06 457 ASN A N 1
ATOM 3524 C CA . ASN A 1 457 ? -1.596 15.739 0.793 1.00 97.06 457 ASN A CA 1
ATOM 3525 C C . ASN A 1 457 ? -0.109 15.738 0.412 1.00 97.06 457 ASN A C 1
ATOM 3527 O O . ASN A 1 457 ? 0.335 16.621 -0.324 1.00 97.06 457 ASN A O 1
ATOM 3531 N N . ASN A 1 458 ? 0.677 14.783 0.920 1.00 94.31 458 ASN A N 1
ATOM 3532 C CA . ASN A 1 458 ? 2.129 14.806 0.739 1.00 94.31 458 ASN A CA 1
ATOM 3533 C C . ASN A 1 458 ? 2.608 14.075 -0.524 1.00 94.31 458 ASN A C 1
ATOM 3535 O O . ASN A 1 458 ? 2.076 13.042 -0.931 1.00 94.31 458 ASN A O 1
ATOM 3539 N N . TRP A 1 459 ? 3.661 14.619 -1.129 1.00 93.88 459 TRP A N 1
ATOM 3540 C CA . TRP A 1 459 ? 4.442 13.996 -2.192 1.00 93.88 459 TRP A CA 1
ATOM 3541 C C . TRP A 1 459 ? 5.651 13.213 -1.644 1.00 93.88 459 TRP A C 1
ATOM 3543 O O . TRP A 1 459 ? 6.106 12.278 -2.310 1.00 93.88 459 TRP A O 1
ATOM 3553 N N . ALA A 1 460 ? 6.141 13.603 -0.460 1.00 92.31 460 ALA A N 1
ATOM 3554 C CA . ALA A 1 460 ? 7.382 13.174 0.185 1.00 92.31 460 ALA A CA 1
ATOM 3555 C C . ALA A 1 460 ? 7.232 11.854 0.988 1.00 92.31 460 ALA A C 1
ATOM 3557 O O . ALA A 1 460 ? 6.104 11.397 1.213 1.00 92.31 460 ALA A O 1
ATOM 3558 N N . PRO A 1 461 ? 8.342 11.206 1.406 1.00 91.44 461 PRO A N 1
ATOM 3559 C CA . PRO A 1 461 ? 8.310 9.924 2.106 1.00 91.44 461 PRO A CA 1
ATOM 3560 C C . PRO A 1 461 ? 8.018 10.091 3.606 1.00 91.44 461 PRO A C 1
ATOM 3562 O O . PRO A 1 461 ? 8.688 10.838 4.316 1.00 91.44 461 PRO A O 1
ATOM 3565 N N . MET A 1 462 ? 7.030 9.353 4.111 1.00 88.44 462 MET A N 1
ATOM 3566 C CA . MET A 1 462 ? 6.605 9.406 5.512 1.00 88.44 462 MET A CA 1
ATOM 3567 C C . MET A 1 462 ? 7.665 8.809 6.455 1.00 88.44 462 MET A C 1
ATOM 3569 O O . MET A 1 462 ? 8.173 7.716 6.203 1.00 88.44 462 MET A O 1
ATOM 3573 N N . ASN A 1 463 ? 7.944 9.502 7.566 1.00 78.75 463 ASN A N 1
ATOM 3574 C CA . ASN A 1 463 ? 8.873 9.108 8.643 1.00 78.75 463 ASN A CA 1
ATOM 3575 C C . ASN A 1 463 ? 10.333 8.855 8.209 1.00 78.75 463 ASN A C 1
ATOM 3577 O O . ASN A 1 463 ? 11.098 8.232 8.942 1.00 78.75 463 ASN A O 1
ATOM 3581 N N . ALA A 1 464 ? 10.736 9.374 7.047 1.00 73.88 464 ALA A N 1
ATOM 3582 C CA . ALA A 1 464 ? 12.063 9.186 6.461 1.00 73.88 464 ALA A CA 1
ATOM 3583 C C . ALA A 1 464 ? 13.232 9.744 7.307 1.00 73.88 464 ALA A C 1
ATOM 3585 O O . ALA A 1 464 ? 14.353 9.250 7.202 1.00 73.88 464 ALA A O 1
ATOM 3586 N N . ASP A 1 465 ? 12.969 10.733 8.166 1.00 61.91 465 ASP A N 1
ATOM 3587 C CA . ASP A 1 465 ? 13.977 11.367 9.029 1.00 61.91 465 ASP A CA 1
ATOM 3588 C C . ASP A 1 465 ? 14.304 10.564 10.305 1.00 61.91 465 ASP A C 1
ATOM 3590 O O . ASP A 1 465 ? 15.325 10.816 10.949 1.00 61.91 465 ASP A O 1
ATOM 3594 N N . ASN A 1 466 ? 13.458 9.599 10.688 1.00 49.41 466 ASN A N 1
ATOM 3595 C CA . ASN A 1 466 ? 13.534 8.898 11.975 1.00 49.41 466 ASN A CA 1
ATOM 3596 C C . ASN A 1 466 ? 14.651 7.835 11.998 1.00 49.41 466 ASN A C 1
ATOM 3598 O O . ASN A 1 466 ? 14.382 6.636 12.034 1.00 49.41 466 ASN A O 1
ATOM 3602 N N . GLY A 1 467 ? 15.913 8.274 11.988 1.00 45.28 467 GLY A N 1
ATOM 3603 C CA . GLY A 1 467 ? 17.077 7.398 12.170 1.00 45.28 467 GLY A CA 1
ATOM 3604 C C . GLY A 1 467 ? 18.389 7.858 11.528 1.00 45.28 467 GLY A C 1
ATOM 3605 O O . GLY A 1 467 ? 19.394 7.161 11.663 1.00 45.28 467 GLY A O 1
ATOM 3606 N N . LEU A 1 468 ? 18.424 9.000 10.830 1.00 42.12 468 LEU A N 1
ATOM 3607 C CA . LEU A 1 468 ? 19.635 9.464 10.143 1.00 42.12 468 LEU A CA 1
ATOM 3608 C C . LEU A 1 468 ? 20.403 10.527 10.936 1.00 42.12 468 LEU A C 1
ATOM 3610 O O . LEU A 1 468 ? 19.994 11.681 11.026 1.00 42.12 468 LEU A O 1
ATOM 3614 N N . SER A 1 469 ? 21.608 10.169 11.384 1.00 39.19 469 SER A N 1
ATOM 3615 C CA . SER A 1 469 ? 22.676 11.108 11.752 1.00 39.19 469 SER A CA 1
ATOM 3616 C C . SER A 1 469 ? 23.315 11.742 10.502 1.00 39.19 469 SER A C 1
ATOM 3618 O O . SER A 1 469 ? 24.517 11.636 10.259 1.00 39.19 469 SER A O 1
ATOM 3620 N N . GLY A 1 470 ? 22.485 12.380 9.672 1.00 40.66 470 GLY A N 1
ATOM 3621 C CA . GLY A 1 470 ? 22.870 13.041 8.426 1.00 40.66 470 GLY A CA 1
ATOM 3622 C C . GLY A 1 470 ? 22.334 14.470 8.361 1.00 40.66 470 GLY A C 1
ATOM 3623 O O . GLY A 1 470 ? 21.234 14.753 8.829 1.00 40.66 470 GLY A O 1
ATOM 3624 N N . ASN A 1 471 ? 23.116 15.381 7.781 1.00 45.97 471 ASN A N 1
ATOM 3625 C CA . ASN A 1 471 ? 22.745 16.794 7.687 1.00 45.97 471 ASN A CA 1
ATOM 3626 C C . ASN A 1 471 ? 21.469 16.979 6.845 1.00 45.97 471 ASN A C 1
ATOM 3628 O O . ASN A 1 471 ? 21.339 16.390 5.775 1.00 45.97 471 ASN A O 1
ATOM 3632 N N . ILE A 1 472 ? 20.563 17.860 7.270 1.00 50.03 472 ILE A N 1
ATOM 3633 C CA . ILE A 1 472 ? 19.420 18.293 6.453 1.00 50.03 472 ILE A CA 1
ATOM 3634 C C . ILE A 1 472 ? 19.853 19.539 5.673 1.00 50.03 472 ILE A C 1
ATOM 3636 O O . ILE A 1 472 ? 20.156 20.564 6.281 1.00 50.03 472 ILE A O 1
ATOM 3640 N N . ILE A 1 473 ? 19.886 19.476 4.336 1.00 54.91 473 ILE A N 1
ATOM 3641 C CA . ILE A 1 473 ? 20.159 20.669 3.517 1.00 54.91 473 ILE A CA 1
ATOM 3642 C C . ILE A 1 473 ? 18.924 21.573 3.533 1.00 54.91 473 ILE A C 1
ATOM 3644 O O . ILE A 1 473 ? 17.855 21.188 3.061 1.00 54.91 473 ILE A O 1
ATOM 3648 N N . THR A 1 474 ? 19.094 22.790 4.044 1.00 49.75 474 THR A N 1
ATOM 3649 C CA . THR A 1 474 ? 18.057 23.835 4.101 1.00 49.75 474 THR A CA 1
ATOM 3650 C C . THR A 1 474 ? 18.396 25.074 3.266 1.00 49.75 474 THR A C 1
ATOM 3652 O O . THR A 1 474 ? 17.585 25.996 3.195 1.00 49.75 474 THR A O 1
ATOM 3655 N N . SER A 1 475 ? 19.559 25.108 2.601 1.00 50.75 475 SER A N 1
ATOM 3656 C CA . SER A 1 475 ? 19.976 26.210 1.724 1.00 50.75 475 SER A CA 1
ATOM 3657 C C . SER A 1 475 ? 20.469 25.711 0.363 1.00 50.75 475 SER A C 1
ATOM 3659 O O . SER A 1 475 ? 21.041 24.630 0.247 1.00 50.75 475 SER A O 1
ATOM 3661 N N . SER A 1 476 ? 20.276 26.519 -0.679 1.00 45.84 476 SER A N 1
ATOM 3662 C CA . SER A 1 476 ? 20.743 26.256 -2.048 1.00 45.84 476 SER A CA 1
ATOM 3663 C C . SER A 1 476 ? 22.250 26.464 -2.256 1.00 45.84 476 SER A C 1
ATOM 3665 O O . SER A 1 476 ? 22.742 26.261 -3.365 1.00 45.84 476 SER A O 1
ATOM 3667 N N . ASN A 1 477 ? 22.971 26.921 -1.229 1.00 46.97 477 ASN A N 1
ATOM 3668 C CA . ASN A 1 477 ? 24.266 27.585 -1.397 1.00 46.97 477 ASN A CA 1
ATOM 3669 C C . ASN A 1 477 ? 25.467 26.692 -1.030 1.00 46.97 477 ASN A C 1
ATOM 3671 O O . ASN A 1 477 ? 26.603 27.055 -1.337 1.00 46.97 477 ASN A O 1
ATOM 3675 N N . ASP A 1 478 ? 25.231 25.519 -0.429 1.00 47.59 478 ASP A N 1
ATOM 3676 C CA . ASP A 1 478 ? 26.267 24.526 -0.113 1.00 47.59 478 ASP A CA 1
ATOM 3677 C C . ASP A 1 478 ? 26.729 23.773 -1.370 1.00 47.59 478 ASP A C 1
ATOM 3679 O O . ASP A 1 478 ? 26.326 22.646 -1.677 1.00 47.59 478 ASP A O 1
ATOM 3683 N N . TRP A 1 479 ? 27.619 24.413 -2.123 1.00 46.44 479 TRP A N 1
ATOM 3684 C CA . TRP A 1 479 ? 28.345 23.769 -3.210 1.00 46.44 479 TRP A CA 1
ATOM 3685 C C . TRP A 1 479 ? 29.349 22.743 -2.644 1.00 46.44 479 TRP A C 1
ATOM 3687 O O . TRP A 1 479 ? 30.233 23.105 -1.874 1.00 46.44 479 TRP A O 1
ATOM 3697 N N . GLN A 1 480 ? 29.301 21.505 -3.161 1.00 54.66 480 GLN A N 1
ATOM 3698 C CA . GLN A 1 480 ? 30.358 20.469 -3.080 1.00 54.66 480 GLN A CA 1
ATOM 3699 C C . GLN A 1 480 ? 30.448 19.563 -1.827 1.00 54.66 480 GLN A C 1
ATOM 3701 O O . GLN A 1 480 ? 31.531 19.369 -1.278 1.00 54.66 480 GLN A O 1
ATOM 3706 N N . TYR A 1 481 ? 29.383 18.823 -1.495 1.00 57.12 481 TYR A N 1
ATOM 3707 C CA . TYR A 1 481 ? 29.512 17.576 -0.713 1.00 57.12 481 TYR A CA 1
ATOM 3708 C C . TYR A 1 481 ? 29.329 16.316 -1.575 1.00 57.12 481 TYR A C 1
ATOM 3710 O O . TYR A 1 481 ? 28.391 15.539 -1.407 1.00 57.12 481 TYR A O 1
ATOM 3718 N N . PHE A 1 482 ? 30.271 16.086 -2.499 1.00 57.12 482 PHE A N 1
ATOM 3719 C CA . PHE A 1 482 ? 30.292 14.925 -3.408 1.00 57.12 482 PHE A CA 1
ATOM 3720 C C . PHE A 1 482 ? 30.382 13.550 -2.711 1.00 57.12 482 PHE A C 1
ATOM 3722 O O . PHE A 1 482 ? 30.142 12.528 -3.355 1.00 57.12 482 PHE A O 1
ATOM 3729 N N . ASN A 1 483 ? 30.719 13.533 -1.418 1.00 59.56 483 ASN A N 1
ATOM 3730 C CA . ASN A 1 483 ? 30.866 12.334 -0.589 1.00 59.56 483 ASN A CA 1
ATOM 3731 C C . ASN A 1 483 ? 29.720 12.165 0.434 1.00 59.56 483 ASN A C 1
ATOM 3733 O O . ASN A 1 483 ? 29.758 11.225 1.224 1.00 59.56 483 ASN A O 1
ATOM 3737 N N . SER A 1 484 ? 28.723 13.060 0.456 1.00 67.69 484 SER A N 1
ATOM 3738 C CA . SER A 1 484 ? 27.625 13.011 1.433 1.00 67.69 484 SER A CA 1
ATOM 3739 C C . SER A 1 484 ? 26.358 12.392 0.848 1.00 67.69 484 SER A C 1
ATOM 3741 O O . SER A 1 484 ? 25.915 12.721 -0.258 1.00 67.69 484 SER A O 1
ATOM 3743 N N . TYR A 1 485 ? 25.757 11.502 1.632 1.00 74.00 485 TYR A N 1
ATOM 3744 C CA . TYR A 1 485 ? 24.465 10.891 1.356 1.00 74.00 485 TYR A CA 1
ATOM 3745 C C . TYR A 1 485 ? 23.337 11.729 1.978 1.00 74.00 485 TYR A C 1
ATOM 3747 O O . TYR A 1 485 ? 23.364 12.013 3.173 1.00 74.00 485 TYR A O 1
ATOM 3755 N N . TYR A 1 486 ? 22.325 12.061 1.178 1.00 76.62 486 TYR A N 1
ATOM 3756 C CA . TYR A 1 486 ? 21.069 12.677 1.615 1.00 76.62 486 TYR A CA 1
ATOM 3757 C C . TYR A 1 486 ? 19.899 11.835 1.097 1.00 76.62 486 TYR A C 1
ATOM 3759 O O . TYR A 1 486 ? 20.015 11.243 0.025 1.00 76.62 486 TYR A O 1
ATOM 3767 N N . LEU A 1 487 ? 18.784 11.753 1.830 1.00 79.12 487 LEU A N 1
ATOM 3768 C CA . LEU A 1 487 ? 17.675 10.847 1.493 1.00 79.12 487 LEU A CA 1
ATOM 3769 C C . LEU A 1 487 ? 16.664 11.468 0.508 1.00 79.12 487 LEU A C 1
ATOM 3771 O O . LEU A 1 487 ? 16.387 10.878 -0.534 1.00 79.12 487 LEU A O 1
ATOM 3775 N N . TYR A 1 488 ? 16.157 12.670 0.802 1.00 85.38 488 TYR A N 1
ATOM 3776 C CA . TYR A 1 488 ? 15.229 13.424 -0.054 1.00 85.38 488 TYR A CA 1
ATOM 3777 C C . TYR A 1 488 ? 15.382 14.945 0.156 1.00 85.38 488 TYR A C 1
ATOM 3779 O O . TYR A 1 488 ? 16.100 15.379 1.058 1.00 85.38 488 TYR A O 1
ATOM 3787 N N . TRP A 1 489 ? 14.720 15.764 -0.672 1.00 83.62 489 TRP A N 1
ATOM 3788 C CA . TRP A 1 489 ? 14.705 17.224 -0.513 1.00 83.62 489 TRP A CA 1
ATOM 3789 C C . TRP A 1 489 ? 13.540 17.695 0.366 1.00 83.62 489 TRP A C 1
ATOM 3791 O O . TRP A 1 489 ? 12.387 17.674 -0.060 1.00 83.62 489 TRP A O 1
ATOM 3801 N N . LYS A 1 490 ? 13.845 18.192 1.569 1.00 82.88 490 LYS A N 1
ATOM 3802 C CA . LYS A 1 490 ? 12.831 18.647 2.535 1.00 82.88 490 LYS A CA 1
ATOM 3803 C C . LYS A 1 490 ? 12.327 20.085 2.309 1.00 82.88 490 LYS A C 1
ATOM 3805 O O . LYS A 1 490 ? 11.300 20.467 2.856 1.00 82.88 490 LYS A O 1
ATOM 3810 N N . GLY A 1 491 ? 12.993 20.892 1.475 1.00 80.56 491 GLY A N 1
ATOM 3811 C CA . GLY A 1 491 ? 12.708 22.334 1.334 1.00 80.56 491 GLY A CA 1
ATOM 3812 C C . GLY A 1 491 ? 11.308 22.716 0.817 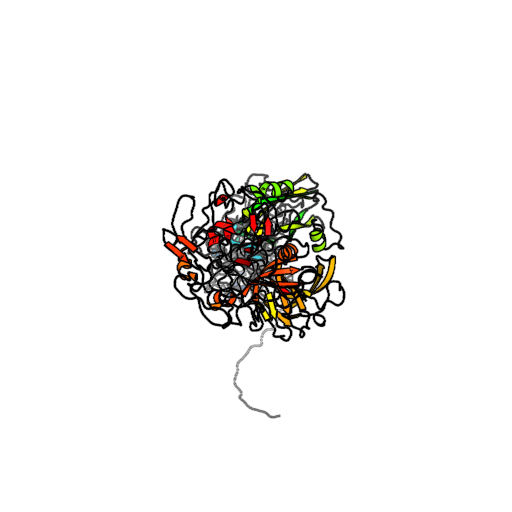1.00 80.56 491 GLY A C 1
ATOM 3813 O O . GLY A 1 491 ? 10.891 23.856 0.998 1.00 80.56 491 GLY A O 1
ATOM 3814 N N . VAL A 1 492 ? 10.566 21.777 0.215 1.00 87.56 492 VAL A N 1
ATOM 3815 C CA . VAL A 1 492 ? 9.138 21.929 -0.159 1.00 87.56 492 VAL A CA 1
ATOM 3816 C C . VAL A 1 492 ? 8.266 20.771 0.356 1.00 87.56 492 VAL A C 1
ATOM 3818 O O . VAL A 1 492 ? 7.204 20.469 -0.192 1.00 87.56 492 VAL A O 1
ATOM 3821 N N . ASP A 1 493 ? 8.697 20.120 1.437 1.00 90.50 493 ASP A N 1
ATOM 3822 C CA . ASP A 1 493 ? 7.904 19.150 2.199 1.00 90.50 493 ASP A CA 1
ATOM 3823 C C . ASP A 1 493 ? 6.922 19.895 3.124 1.00 90.50 493 ASP A C 1
ATOM 3825 O O . ASP A 1 493 ? 7.123 20.036 4.330 1.00 90.50 493 ASP A O 1
ATOM 3829 N N . ASN A 1 494 ? 5.882 20.475 2.519 1.00 91.88 494 ASN A N 1
ATOM 3830 C CA . ASN A 1 494 ? 4.778 21.116 3.229 1.00 91.88 494 ASN A CA 1
ATOM 3831 C C . ASN A 1 494 ? 3.441 20.700 2.581 1.00 91.88 494 ASN A C 1
ATOM 3833 O O . ASN A 1 494 ? 2.974 21.355 1.643 1.00 91.88 494 ASN A O 1
ATOM 3837 N N . PRO A 1 495 ? 2.817 19.607 3.055 1.00 92.75 495 PRO A N 1
ATOM 3838 C CA . PRO A 1 495 ? 1.639 19.016 2.418 1.00 92.75 495 PRO A CA 1
ATOM 3839 C C . PRO A 1 495 ? 0.336 19.801 2.630 1.00 92.75 495 PRO A C 1
ATOM 3841 O O . PRO A 1 495 ? -0.662 19.483 1.984 1.00 92.75 495 PRO A O 1
ATOM 3844 N N . VAL A 1 496 ? 0.343 20.818 3.500 1.00 95.00 496 VAL A N 1
ATOM 3845 C CA . VAL A 1 496 ? -0.777 21.755 3.717 1.00 95.00 496 VAL A CA 1
ATOM 3846 C C . VAL A 1 496 ? -0.654 22.974 2.795 1.00 95.00 496 VAL A C 1
ATOM 3848 O O . VAL A 1 496 ? -1.653 23.450 2.266 1.00 95.00 496 VAL A O 1
ATOM 3851 N N . ALA A 1 497 ? 0.570 23.457 2.547 1.00 94.88 497 ALA A N 1
ATOM 3852 C CA . ALA A 1 497 ? 0.818 24.559 1.615 1.00 94.88 497 ALA A CA 1
ATOM 3853 C C . ALA A 1 497 ? 0.810 24.128 0.137 1.00 94.88 497 ALA A C 1
ATOM 3855 O O . ALA A 1 497 ? 0.477 24.944 -0.719 1.00 94.88 497 ALA A O 1
ATOM 3856 N N . TYR A 1 498 ? 1.170 22.872 -0.168 1.00 95.06 498 TYR A N 1
ATOM 3857 C CA . TYR A 1 498 ? 1.311 22.359 -1.542 1.00 95.06 498 TYR A CA 1
ATOM 3858 C C . TYR A 1 498 ? 0.488 21.078 -1.857 1.00 95.06 498 TYR A C 1
ATOM 3860 O O . TYR A 1 498 ? 1.003 20.179 -2.532 1.00 95.06 498 TYR A O 1
ATOM 3868 N N . PRO A 1 499 ? -0.792 20.950 -1.435 1.00 95.75 499 PRO A N 1
ATOM 3869 C CA . PRO A 1 499 ? -1.564 19.702 -1.550 1.00 95.75 499 PRO A CA 1
ATOM 3870 C C . PRO A 1 499 ? -1.820 19.255 -3.000 1.00 95.75 499 PRO A C 1
ATOM 3872 O O . PRO A 1 499 ? -2.057 18.076 -3.269 1.00 95.75 499 PRO A O 1
ATOM 3875 N N . TRP A 1 500 ? -1.710 20.172 -3.964 1.00 95.38 500 TRP A N 1
ATOM 3876 C CA . TRP A 1 500 ? -1.782 19.884 -5.399 1.00 95.38 500 TRP A CA 1
ATOM 3877 C C . TRP A 1 500 ? -0.599 19.076 -5.956 1.00 95.38 500 TRP A C 1
ATOM 3879 O O . TRP A 1 500 ? -0.670 18.638 -7.108 1.00 95.38 500 TRP A O 1
ATOM 3889 N N . ASN A 1 501 ? 0.453 18.826 -5.170 1.00 95.69 501 ASN A N 1
ATOM 3890 C CA . ASN A 1 501 ? 1.578 17.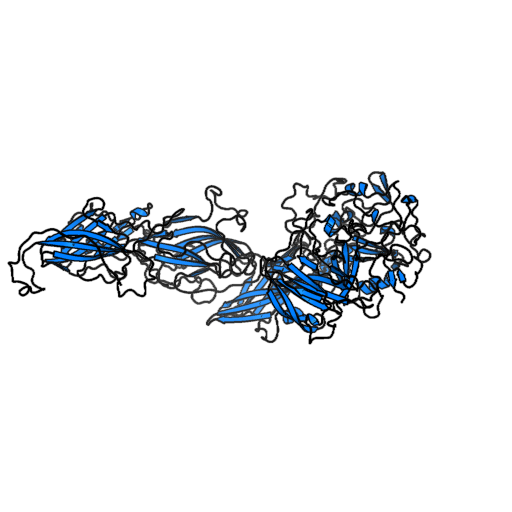955 -5.535 1.00 95.69 501 ASN A CA 1
ATOM 3891 C C . ASN A 1 501 ? 1.484 16.542 -4.915 1.00 95.69 501 ASN A C 1
ATOM 3893 O O . ASN A 1 501 ? 2.209 15.646 -5.345 1.00 95.69 501 ASN A O 1
ATOM 3897 N N . GLY A 1 502 ? 0.578 16.321 -3.953 1.00 95.50 502 GLY A N 1
ATOM 3898 C CA . GLY A 1 502 ? 0.359 15.020 -3.311 1.00 95.50 502 GLY A CA 1
ATOM 3899 C C . GLY A 1 502 ? -0.440 14.008 -4.145 1.00 95.50 502 GLY A C 1
ATOM 3900 O O . GLY A 1 502 ? -0.894 14.294 -5.257 1.00 95.50 502 GLY A O 1
ATOM 3901 N N . PHE A 1 503 ? -0.613 12.799 -3.609 1.00 96.94 503 PHE A N 1
ATOM 3902 C CA . PHE A 1 503 ? -1.133 11.636 -4.344 1.00 96.94 503 PHE A CA 1
ATOM 3903 C C . PHE A 1 503 ? -2.659 11.502 -4.383 1.00 96.94 503 PHE A C 1
ATOM 3905 O O . PHE A 1 503 ? -3.183 10.899 -5.320 1.00 96.94 503 PHE A O 1
ATOM 3912 N N . LEU A 1 504 ? -3.363 12.014 -3.371 1.00 97.50 504 LEU A N 1
ATOM 3913 C CA . LEU A 1 504 ? -4.781 11.731 -3.141 1.00 97.50 504 LEU A CA 1
ATOM 3914 C C . LEU A 1 504 ? -5.702 12.669 -3.936 1.00 97.50 504 LEU A C 1
ATOM 3916 O O . LEU A 1 504 ? -5.368 13.836 -4.153 1.00 97.50 504 LEU A O 1
ATOM 3920 N N . SER A 1 505 ? -6.883 12.179 -4.321 1.00 96.69 505 SER A N 1
ATOM 3921 C CA . SER A 1 505 ? -8.009 12.993 -4.783 1.00 96.69 505 SER A CA 1
ATOM 3922 C C . SER A 1 505 ? -9.360 12.432 -4.325 1.00 96.69 505 SER A C 1
ATOM 3924 O O . SER A 1 505 ? -9.547 11.220 -4.231 1.00 96.69 505 SER A O 1
ATOM 3926 N N . LEU A 1 506 ? -10.327 13.328 -4.105 1.00 96.25 506 LEU A N 1
ATOM 3927 C CA . LEU A 1 506 ? -11.737 13.003 -3.842 1.00 96.25 506 LEU A CA 1
ATOM 3928 C C . LEU A 1 506 ? -12.595 13.002 -5.123 1.00 96.25 506 LEU A C 1
ATOM 3930 O O . LEU A 1 506 ? -13.818 13.093 -5.055 1.00 96.25 506 LEU A O 1
ATOM 3934 N N . ARG A 1 507 ? -11.962 12.953 -6.305 1.00 93.00 507 ARG A N 1
ATOM 3935 C CA . ARG A 1 507 ? -12.619 12.906 -7.621 1.00 93.00 507 ARG A CA 1
ATOM 3936 C C . ARG A 1 507 ? -11.886 11.933 -8.542 1.00 93.00 507 ARG A C 1
ATOM 3938 O O . ARG A 1 507 ? -10.665 12.023 -8.662 1.00 93.00 507 ARG A O 1
ATOM 3945 N N . LYS A 1 508 ? -12.634 11.082 -9.251 1.00 91.00 508 LYS A N 1
ATOM 3946 C CA . LYS A 1 508 ? -12.136 10.073 -10.205 1.00 91.00 508 LYS A CA 1
ATOM 3947 C C . LYS A 1 508 ? -11.080 10.630 -11.160 1.00 91.00 508 LYS A C 1
ATOM 3949 O O . LYS A 1 508 ? -11.359 11.565 -11.907 1.00 91.00 508 LYS A O 1
ATOM 3954 N N . THR A 1 509 ? -9.870 10.075 -11.130 1.00 85.62 509 THR A N 1
ATOM 3955 C CA . THR A 1 509 ? -8.799 10.480 -12.049 1.00 85.62 509 THR A CA 1
ATOM 3956 C C . THR A 1 509 ? -9.035 9.875 -13.432 1.00 85.62 509 THR A C 1
ATOM 3958 O O . THR A 1 509 ? -9.166 8.662 -13.562 1.00 85.62 509 THR A O 1
ATOM 3961 N N . GLU A 1 510 ? -9.083 10.726 -14.457 1.00 81.12 510 GLU A N 1
ATOM 3962 C CA . GLU A 1 510 ? -9.439 10.345 -15.837 1.00 81.12 510 GLU A CA 1
ATOM 3963 C C . GLU A 1 510 ? -8.238 10.358 -16.797 1.00 81.12 510 GLU A C 1
ATOM 3965 O O . GLU A 1 510 ? -8.337 9.880 -17.922 1.00 81.12 510 GLU A O 1
ATOM 3970 N N . GLN A 1 511 ? -7.098 10.904 -16.365 1.00 84.81 511 GLN A N 1
ATOM 3971 C CA . GLN A 1 511 ? -5.897 11.089 -17.183 1.00 84.81 511 GLN A CA 1
ATOM 3972 C C . GLN A 1 511 ? -4.735 10.265 -16.618 1.00 84.81 511 GLN A C 1
ATOM 3974 O O . GLN A 1 511 ? -4.512 10.246 -15.407 1.00 84.81 511 GLN A O 1
ATOM 3979 N N . THR A 1 512 ? -3.978 9.590 -17.484 1.00 86.12 512 THR A N 1
ATOM 3980 C CA . THR A 1 512 ? -2.762 8.858 -17.082 1.00 86.12 512 THR A CA 1
ATOM 3981 C C . THR A 1 512 ? -1.597 9.809 -16.820 1.00 86.12 512 THR A C 1
ATOM 3983 O O . THR A 1 512 ? -0.895 9.627 -15.831 1.00 86.12 512 THR A O 1
ATOM 3986 N N . ASP A 1 513 ? -1.450 10.855 -17.638 1.00 88.88 513 ASP A N 1
ATOM 3987 C CA . ASP A 1 513 ? -0.387 11.861 -17.548 1.00 88.88 513 ASP A CA 1
ATOM 3988 C C . ASP A 1 513 ? -1.006 13.273 -17.572 1.00 88.88 513 ASP A C 1
ATOM 3990 O O . ASP A 1 513 ? -1.989 13.495 -18.283 1.00 88.88 513 ASP A O 1
ATOM 3994 N N . ILE A 1 514 ? -0.442 14.236 -16.830 1.00 90.38 514 ILE A N 1
ATOM 3995 C CA . ILE A 1 514 ? -0.887 15.645 -16.847 1.00 90.38 514 ILE A CA 1
ATOM 3996 C C . ILE A 1 514 ? 0.122 16.507 -17.612 1.00 90.38 514 ILE A C 1
ATOM 3998 O O . ILE A 1 514 ? 1.307 16.529 -17.297 1.00 90.38 514 ILE A O 1
ATOM 4002 N N . THR A 1 515 ? -0.338 17.267 -18.603 1.00 88.12 515 THR A N 1
ATOM 4003 C CA . THR A 1 515 ? 0.522 18.160 -19.397 1.00 88.12 515 THR A CA 1
ATOM 4004 C C . THR A 1 515 ? 0.736 19.518 -18.727 1.00 88.12 515 THR A C 1
ATOM 4006 O O . THR A 1 515 ? -0.176 20.058 -18.102 1.00 88.12 515 THR A O 1
ATOM 4009 N N . GLY A 1 516 ? 1.911 20.118 -18.927 1.00 87.25 516 GLY A N 1
ATOM 4010 C CA . GLY A 1 516 ? 2.227 21.476 -18.480 1.00 87.25 516 GLY A CA 1
ATOM 4011 C C . GLY A 1 516 ? 3.363 22.104 -19.288 1.00 87.25 516 GLY A C 1
ATOM 4012 O O . GLY A 1 516 ? 4.073 21.415 -20.019 1.00 87.25 516 GLY A O 1
ATOM 4013 N N . THR A 1 517 ? 3.522 23.420 -19.163 1.00 88.50 517 THR A N 1
ATOM 4014 C CA . THR A 1 517 ? 4.513 24.226 -19.894 1.00 88.50 517 THR A CA 1
ATOM 4015 C C . THR A 1 517 ? 5.657 24.679 -18.988 1.00 88.50 517 THR A C 1
ATOM 4017 O O . THR A 1 517 ? 5.467 24.869 -17.788 1.00 88.50 517 THR A O 1
ATOM 4020 N N . LEU A 1 518 ? 6.837 24.909 -19.571 1.00 89.12 518 LEU A N 1
ATOM 4021 C CA . LEU A 1 518 ? 7.949 25.583 -18.893 1.00 89.12 518 LEU A CA 1
ATOM 4022 C C . LEU A 1 518 ? 7.740 27.117 -18.872 1.00 89.12 518 LEU A C 1
ATOM 4024 O O . LEU A 1 518 ? 7.099 27.640 -19.786 1.00 89.12 518 LEU A O 1
ATOM 4028 N N . PRO A 1 519 ? 8.307 27.847 -17.891 1.00 93.38 519 PRO A N 1
ATOM 4029 C CA . PRO A 1 519 ? 8.961 27.332 -16.686 1.00 93.38 519 PRO A CA 1
ATOM 4030 C C . PRO A 1 519 ? 7.952 26.706 -15.714 1.00 93.38 519 PRO A C 1
ATOM 4032 O O . PRO A 1 519 ? 6.842 27.212 -15.545 1.00 93.38 519 PRO A O 1
ATOM 4035 N N . VAL A 1 520 ? 8.346 25.616 -15.052 1.00 94.06 520 VAL A N 1
ATOM 4036 C CA . VAL A 1 520 ? 7.531 24.997 -13.998 1.00 94.06 520 VAL A CA 1
ATOM 4037 C C . VAL A 1 520 ? 7.891 25.549 -12.625 1.00 94.06 520 VAL A C 1
ATOM 4039 O O . VAL A 1 520 ? 8.992 26.043 -12.404 1.00 94.06 520 VAL A O 1
ATOM 4042 N N . THR A 1 521 ? 6.946 25.459 -11.691 1.00 94.44 521 THR A N 1
ATOM 4043 C CA . THR A 1 521 ? 7.137 25.826 -10.286 1.00 94.44 521 THR A CA 1
ATOM 4044 C C . THR A 1 521 ? 6.470 24.821 -9.353 1.00 94.44 521 THR A C 1
ATOM 4046 O O . THR A 1 521 ? 5.620 24.036 -9.782 1.00 94.44 521 THR A O 1
ATOM 4049 N N . VAL A 1 522 ? 6.741 24.923 -8.047 1.00 92.88 522 VAL A N 1
ATOM 4050 C CA . VAL A 1 522 ? 5.988 24.213 -6.987 1.00 92.88 522 VAL A CA 1
ATOM 4051 C C . VAL A 1 522 ? 4.456 24.400 -7.082 1.00 92.88 522 VAL A C 1
ATOM 4053 O O . VAL A 1 522 ? 3.692 23.581 -6.568 1.00 92.88 522 VAL A O 1
ATOM 4056 N N . ASN A 1 523 ? 3.987 25.444 -7.778 1.00 95.50 523 ASN A N 1
ATOM 4057 C CA . ASN A 1 523 ? 2.573 25.752 -7.991 1.00 95.50 523 ASN A CA 1
ATOM 4058 C C . ASN A 1 523 ? 2.003 25.230 -9.324 1.00 95.50 523 ASN A C 1
ATOM 4060 O O . ASN A 1 523 ? 0.798 25.335 -9.529 1.00 95.50 523 ASN A O 1
ATOM 4064 N N . SER A 1 524 ? 2.797 24.657 -10.237 1.00 95.75 524 SER A N 1
ATOM 4065 C CA . SER A 1 524 ? 2.321 24.330 -11.596 1.00 95.75 524 SER A CA 1
ATOM 4066 C C . SER A 1 524 ? 1.178 23.304 -11.638 1.00 95.75 524 SER A C 1
ATOM 4068 O O . SER A 1 524 ? 0.316 23.395 -12.506 1.00 95.75 524 SER A O 1
ATOM 4070 N N . ASN A 1 525 ? 1.099 22.374 -10.679 1.00 94.81 525 ASN A N 1
ATOM 4071 C CA . ASN A 1 525 ? -0.011 21.410 -10.599 1.00 94.81 525 ASN A CA 1
ATOM 4072 C C . ASN A 1 525 ? -1.304 21.996 -9.985 1.00 94.81 525 ASN A C 1
ATOM 4074 O O . ASN A 1 525 ? -2.340 21.323 -9.984 1.00 94.81 525 ASN A O 1
ATOM 4078 N N . LYS A 1 526 ? -1.263 23.231 -9.459 1.00 95.44 526 LYS A N 1
ATOM 4079 C CA . LYS A 1 526 ? -2.358 23.857 -8.704 1.00 95.44 526 LYS A CA 1
ATOM 4080 C C . LYS A 1 526 ? -3.617 24.049 -9.544 1.00 95.44 526 LYS A C 1
ATOM 4082 O O . LYS A 1 526 ? -4.683 23.586 -9.149 1.00 95.44 526 LYS A O 1
ATOM 4087 N N . SER A 1 527 ? -3.494 24.646 -10.729 1.00 93.38 527 SER A N 1
ATOM 4088 C CA . SER A 1 527 ? -4.645 24.951 -11.590 1.00 93.38 527 SER A CA 1
ATOM 4089 C C . SER A 1 527 ? -5.432 23.699 -11.991 1.00 93.38 527 SER A C 1
ATOM 4091 O O . SER A 1 527 ? -6.659 23.734 -11.999 1.00 93.38 527 SER A O 1
ATOM 4093 N N . TYR A 1 528 ? -4.755 22.574 -12.256 1.00 91.75 528 TYR A N 1
ATOM 4094 C CA . TYR A 1 528 ? -5.408 21.286 -12.530 1.00 91.75 528 TYR A CA 1
ATOM 4095 C C . TYR A 1 528 ? -6.107 20.704 -11.286 1.00 91.75 528 TYR A C 1
ATOM 4097 O O . TYR A 1 528 ? -7.209 20.165 -11.380 1.00 91.75 528 TYR A O 1
ATOM 4105 N N . TYR A 1 529 ? -5.489 20.828 -10.109 1.00 94.19 529 TYR A N 1
ATOM 4106 C CA . TYR A 1 529 ? -6.067 20.356 -8.849 1.00 94.19 529 TYR A CA 1
ATOM 4107 C C . TYR A 1 529 ? -7.332 21.139 -8.458 1.00 94.19 529 TYR A C 1
ATOM 4109 O O . TYR A 1 529 ? -8.332 20.534 -8.076 1.00 94.19 529 TYR A O 1
ATOM 4117 N N . GLU A 1 530 ? -7.306 22.467 -8.580 1.00 94.81 530 GLU A N 1
ATOM 4118 C CA . GLU A 1 530 ? -8.414 23.342 -8.181 1.00 94.81 530 GLU A CA 1
ATOM 4119 C C . GLU A 1 530 ? -9.567 23.338 -9.195 1.00 94.81 530 GLU A C 1
ATOM 4121 O O . GLU A 1 530 ? -10.716 23.163 -8.796 1.00 94.81 530 GLU A O 1
ATOM 4126 N N . SER A 1 531 ? -9.287 23.456 -10.500 1.00 91.62 531 SER A N 1
ATOM 4127 C CA . SER A 1 531 ? -10.341 23.522 -11.535 1.00 91.62 531 SER A CA 1
ATOM 4128 C C . SER A 1 531 ? -11.185 22.248 -11.633 1.00 91.62 531 SER A C 1
ATOM 4130 O O . SER A 1 531 ? -12.400 22.331 -11.794 1.00 91.62 531 SER A O 1
ATOM 4132 N N . ALA A 1 532 ? -10.572 21.073 -11.464 1.00 88.56 532 ALA A N 1
ATOM 4133 C CA . ALA A 1 532 ? -11.278 19.793 -11.397 1.00 88.56 532 ALA A CA 1
ATOM 4134 C C . ALA A 1 532 ? -11.705 19.411 -9.959 1.00 88.56 532 ALA A C 1
ATOM 4136 O O . ALA A 1 532 ? -12.016 18.249 -9.692 1.00 88.56 532 ALA A O 1
ATOM 4137 N N . ASN A 1 533 ? -11.678 20.376 -9.027 1.00 93.12 533 ASN A N 1
ATOM 4138 C CA . ASN A 1 533 ? -12.039 20.256 -7.610 1.00 93.12 533 ASN A CA 1
ATOM 4139 C C . ASN A 1 533 ? -11.507 18.974 -6.938 1.00 93.12 533 ASN A C 1
ATOM 4141 O O . ASN A 1 533 ? -12.201 18.296 -6.179 1.00 93.12 533 ASN A O 1
ATOM 4145 N N . ARG A 1 534 ? -10.255 18.610 -7.244 1.00 94.69 534 ARG A N 1
ATOM 4146 C CA . ARG A 1 534 ? -9.639 17.327 -6.864 1.00 94.69 534 ARG A CA 1
ATOM 4147 C C . ARG A 1 534 ? -9.491 17.165 -5.348 1.00 94.69 534 ARG A C 1
ATOM 4149 O O . ARG A 1 534 ? -9.348 16.030 -4.889 1.00 94.69 534 ARG A O 1
ATOM 4156 N N . GLY A 1 535 ? -9.545 18.269 -4.603 1.00 95.62 535 GLY A N 1
ATOM 4157 C CA . GLY A 1 535 ? -9.495 18.314 -3.146 1.00 95.62 535 GLY A CA 1
ATOM 4158 C C . GLY A 1 535 ? -10.839 18.253 -2.417 1.00 95.62 535 GLY A C 1
ATOM 4159 O O . GLY A 1 535 ? -10.801 18.029 -1.215 1.00 95.62 535 GLY A O 1
ATOM 4160 N N . ASN A 1 536 ? -11.998 18.435 -3.076 1.00 95.56 536 ASN A N 1
ATOM 4161 C CA . ASN A 1 536 ? -13.289 18.525 -2.370 1.00 95.56 536 ASN A CA 1
ATOM 4162 C C . ASN A 1 536 ? -14.453 17.818 -3.086 1.00 95.56 536 ASN A C 1
ATOM 4164 O O . ASN A 1 536 ? -14.626 17.886 -4.311 1.00 95.56 536 ASN A O 1
ATOM 4168 N N . VAL A 1 537 ? -15.336 17.215 -2.293 1.00 95.19 537 VAL A N 1
ATOM 4169 C CA . VAL A 1 537 ? -16.616 16.662 -2.752 1.00 95.19 537 VAL A CA 1
ATOM 4170 C C . VAL A 1 537 ? -17.710 16.903 -1.716 1.00 95.19 537 VAL A C 1
ATOM 4172 O O . VAL A 1 537 ? -17.443 17.002 -0.523 1.00 95.19 537 VAL A O 1
ATOM 4175 N N . GLU A 1 538 ? -18.945 17.033 -2.185 1.00 94.44 538 GLU A N 1
ATOM 4176 C CA . GLU A 1 538 ? -20.139 17.115 -1.352 1.00 94.44 538 GLU A CA 1
ATOM 4177 C C . GLU A 1 538 ? -21.194 16.177 -1.943 1.00 94.44 538 GLU A C 1
ATOM 4179 O O . GLU A 1 538 ? -21.362 16.120 -3.164 1.00 94.44 538 GLU A O 1
ATOM 4184 N N . TYR A 1 539 ? -21.858 15.427 -1.070 1.00 92.19 539 TYR A N 1
ATOM 4185 C CA . TYR A 1 539 ? -22.936 14.497 -1.378 1.00 92.19 539 TYR A CA 1
ATOM 4186 C C . TYR A 1 539 ? -24.171 14.899 -0.560 1.00 92.19 539 TYR A C 1
ATOM 4188 O O . TYR A 1 539 ? -24.037 15.302 0.598 1.00 92.19 539 TYR A O 1
ATOM 4196 N N . THR A 1 540 ? -25.359 14.798 -1.160 1.00 90.00 540 THR A N 1
ATOM 4197 C CA . THR A 1 540 ? -26.640 15.301 -0.614 1.00 90.00 540 THR A CA 1
ATOM 4198 C C . THR A 1 540 ? -27.795 14.295 -0.701 1.00 90.00 540 THR A C 1
ATOM 4200 O O . THR A 1 540 ? -28.914 14.620 -0.317 1.00 90.00 540 THR A O 1
ATOM 4203 N N . ASP A 1 541 ? -27.543 13.080 -1.195 1.00 85.38 541 ASP A N 1
ATOM 4204 C CA . ASP A 1 541 ? -28.498 11.967 -1.189 1.00 85.38 541 ASP A CA 1
ATOM 4205 C C . ASP A 1 541 ? -27.938 10.845 -0.307 1.00 85.38 541 ASP A C 1
ATOM 4207 O O . ASP A 1 541 ? -26.828 10.361 -0.540 1.00 85.38 541 ASP A O 1
ATOM 4211 N N . PHE A 1 542 ? -28.704 10.481 0.723 1.00 81.81 542 PHE A N 1
ATOM 4212 C CA . PHE A 1 542 ? -28.388 9.426 1.694 1.00 81.81 542 PHE A CA 1
ATOM 4213 C C . PHE A 1 542 ? -29.510 8.395 1.808 1.00 81.81 542 PHE A C 1
ATOM 4215 O O . PHE A 1 542 ? -29.622 7.682 2.807 1.00 81.81 542 PHE A O 1
ATOM 4222 N N . SER A 1 543 ? -30.324 8.290 0.756 1.00 82.31 543 SER A N 1
ATOM 4223 C CA . SER A 1 543 ? -31.197 7.142 0.543 1.00 82.31 543 SER A CA 1
ATOM 4224 C C . SER A 1 543 ? -30.359 5.854 0.607 1.00 82.31 543 SER A C 1
ATOM 4226 O O . SER A 1 543 ? -29.308 5.791 -0.042 1.00 82.31 543 SER A O 1
ATOM 4228 N N . PRO A 1 544 ? -30.779 4.815 1.356 1.00 82.00 544 PRO A N 1
ATOM 4229 C CA . PRO A 1 544 ? -30.090 3.531 1.346 1.00 82.00 544 PRO A CA 1
ATOM 4230 C C . PRO A 1 544 ? -29.926 3.008 -0.084 1.00 82.00 544 PRO A C 1
ATOM 4232 O O . PRO A 1 544 ? -30.866 3.000 -0.881 1.00 82.00 544 PRO A O 1
ATOM 4235 N N . THR A 1 545 ? -28.706 2.602 -0.417 1.00 82.19 545 THR A N 1
ATOM 4236 C CA . THR A 1 545 ? -28.365 2.035 -1.720 1.00 82.19 545 THR A CA 1
ATOM 4237 C C . THR A 1 545 ? -29.098 0.706 -1.892 1.00 82.19 545 THR A C 1
ATOM 4239 O O . THR A 1 545 ? -29.185 -0.085 -0.956 1.00 82.19 545 THR A O 1
ATOM 4242 N N . SER A 1 546 ? -29.660 0.465 -3.081 1.00 82.69 546 SER A N 1
ATOM 4243 C CA . SER A 1 546 ? -30.358 -0.792 -3.367 1.00 82.69 546 SER A CA 1
ATOM 4244 C C . SER A 1 546 ? -29.417 -1.980 -3.176 1.00 82.69 546 SER A C 1
ATOM 4246 O O . SER A 1 546 ? -28.319 -1.972 -3.722 1.00 82.69 546 SER A O 1
ATOM 4248 N N . GLU A 1 547 ? -29.893 -3.035 -2.511 1.00 76.31 547 GLU A N 1
ATOM 4249 C CA . GLU A 1 547 ? -29.178 -4.309 -2.306 1.00 76.31 547 GLU A CA 1
ATOM 4250 C C . GLU A 1 547 ? -28.667 -4.954 -3.613 1.00 76.31 547 GLU A C 1
ATOM 4252 O O . GLU A 1 547 ? -27.769 -5.791 -3.592 1.00 76.31 547 GLU A O 1
ATOM 4257 N N . SER A 1 548 ? -29.220 -4.551 -4.763 1.00 77.44 548 SER A N 1
ATOM 4258 C CA . SER A 1 548 ? -28.782 -4.979 -6.099 1.00 77.44 548 SER A CA 1
ATOM 4259 C C . SER A 1 548 ? -27.512 -4.284 -6.622 1.00 77.44 548 SER A C 1
ATOM 4261 O O . SER A 1 548 ? -26.966 -4.710 -7.639 1.00 77.44 548 SER A O 1
ATOM 4263 N N . VAL A 1 549 ? -27.038 -3.222 -5.961 1.00 79.38 549 VAL A N 1
ATOM 4264 C CA . VAL A 1 549 ? -25.865 -2.429 -6.361 1.00 79.38 549 VAL A CA 1
ATOM 4265 C C . VAL A 1 549 ? -24.725 -2.705 -5.389 1.00 79.38 549 VAL A C 1
ATOM 4267 O O . VAL A 1 549 ? -24.781 -2.309 -4.230 1.00 79.38 549 VAL A O 1
ATOM 4270 N N . SER A 1 550 ? -23.660 -3.354 -5.861 1.00 81.31 550 SER A N 1
ATOM 4271 C CA . SER A 1 550 ? -22.513 -3.656 -5.004 1.00 81.31 550 SER A CA 1
ATOM 4272 C C . SER A 1 550 ? -21.712 -2.398 -4.629 1.00 81.31 550 SER A C 1
ATOM 4274 O O . SER A 1 550 ? -21.693 -1.397 -5.353 1.00 81.31 550 SER A O 1
ATOM 4276 N N . VAL A 1 551 ? -20.947 -2.478 -3.534 1.00 80.00 551 VAL A N 1
ATOM 4277 C CA . VAL A 1 551 ? -19.935 -1.467 -3.161 1.00 80.00 551 VAL A CA 1
ATOM 4278 C C . VAL A 1 551 ? -18.948 -1.210 -4.316 1.00 80.00 551 VAL A C 1
ATOM 4280 O O . VAL A 1 551 ? -18.502 -0.079 -4.516 1.00 80.00 551 VAL A O 1
ATOM 4283 N N . SER A 1 552 ? -18.643 -2.236 -5.121 1.00 78.06 552 SER A N 1
ATOM 4284 C CA . SER A 1 552 ? -17.789 -2.126 -6.309 1.00 78.06 552 SER A CA 1
ATOM 4285 C C . SER A 1 552 ? -18.463 -1.387 -7.471 1.00 78.06 552 SER A C 1
ATOM 4287 O O . SER A 1 552 ? -17.800 -0.596 -8.138 1.00 78.06 552 SER A O 1
ATOM 4289 N N . ASP A 1 553 ? -19.763 -1.579 -7.703 1.00 80.38 553 ASP A N 1
ATOM 4290 C CA . ASP A 1 553 ? -20.513 -0.841 -8.728 1.00 80.38 553 ASP A CA 1
ATOM 4291 C C . ASP A 1 553 ? -20.641 0.646 -8.373 1.00 80.38 553 ASP A C 1
ATOM 4293 O O . ASP A 1 553 ? -20.387 1.503 -9.220 1.00 80.38 553 ASP A O 1
ATOM 4297 N N . ALA A 1 554 ? -20.929 0.969 -7.108 1.00 84.75 554 ALA A N 1
ATOM 4298 C CA . ALA A 1 554 ? -20.949 2.353 -6.630 1.00 84.75 554 ALA A CA 1
ATOM 4299 C C . ALA A 1 554 ? -19.583 3.052 -6.805 1.00 84.75 554 ALA A C 1
ATOM 4301 O O . ALA A 1 554 ? -19.522 4.210 -7.225 1.00 84.75 554 ALA A O 1
ATOM 4302 N N . LEU A 1 555 ? -18.479 2.329 -6.570 1.00 85.56 555 LEU A N 1
ATOM 4303 C CA . LEU A 1 555 ? -17.114 2.818 -6.797 1.00 85.56 555 LEU A CA 1
ATOM 4304 C C . LEU A 1 555 ? -16.812 3.069 -8.288 1.00 85.56 555 LEU A C 1
ATOM 4306 O O . LEU A 1 555 ? -16.133 4.045 -8.616 1.00 85.56 555 LEU A O 1
ATOM 4310 N N . ILE A 1 556 ? -17.334 2.234 -9.198 1.00 83.06 556 ILE A N 1
ATOM 4311 C CA . ILE A 1 556 ? -17.232 2.442 -10.656 1.00 83.06 556 ILE A CA 1
ATOM 4312 C C . ILE A 1 556 ? -17.962 3.731 -11.064 1.00 83.06 556 ILE A C 1
ATOM 4314 O O . ILE A 1 556 ? -17.390 4.550 -11.795 1.00 83.06 556 ILE A O 1
ATOM 4318 N N . ASP A 1 557 ? -19.175 3.935 -10.544 1.00 83.31 557 ASP A N 1
ATOM 4319 C CA . ASP A 1 557 ? -19.998 5.140 -10.723 1.00 83.31 557 ASP A CA 1
ATOM 4320 C C . ASP A 1 557 ? -19.411 6.394 -10.042 1.00 83.31 557 ASP A C 1
ATOM 4322 O O . ASP A 1 557 ? -19.808 7.515 -10.360 1.00 83.31 557 ASP A O 1
ATOM 4326 N N . GLY A 1 558 ? -18.466 6.226 -9.110 1.00 85.81 558 GLY A N 1
ATOM 4327 C CA . GLY A 1 558 ? -17.888 7.312 -8.315 1.00 85.81 558 GLY A CA 1
ATOM 4328 C C . GLY A 1 558 ? -18.854 7.915 -7.292 1.00 85.81 558 GLY A C 1
ATOM 4329 O O . GLY A 1 558 ? -18.732 9.093 -6.956 1.00 85.81 558 GLY A O 1
ATOM 4330 N N . LYS A 1 559 ? -19.805 7.113 -6.803 1.00 88.25 559 LYS A N 1
ATOM 4331 C CA . LYS A 1 559 ? -20.815 7.474 -5.798 1.00 88.25 559 LYS A CA 1
ATOM 4332 C C . LYS A 1 559 ? -20.527 6.778 -4.464 1.00 88.25 559 LYS A C 1
ATOM 4334 O O . LYS A 1 559 ? -19.873 5.735 -4.461 1.00 88.25 559 LYS A O 1
ATOM 4339 N N . PRO A 1 560 ? -21.028 7.303 -3.334 1.00 89.50 560 PRO A N 1
ATOM 4340 C CA . PRO A 1 560 ? -21.008 6.559 -2.089 1.00 89.50 560 PRO A CA 1
ATOM 4341 C C . PRO A 1 560 ? -21.974 5.363 -2.133 1.00 89.50 560 PRO A C 1
ATOM 4343 O O . PRO A 1 560 ? -23.007 5.429 -2.796 1.00 89.50 560 PRO A O 1
ATOM 4346 N N . HIS A 1 561 ? -21.663 4.293 -1.397 1.00 89.62 561 HIS A N 1
ATOM 4347 C CA . HIS A 1 561 ? -22.592 3.182 -1.137 1.00 89.62 561 HIS A CA 1
ATOM 4348 C C . HIS A 1 561 ? -23.059 3.231 0.320 1.00 89.62 561 HIS A C 1
ATOM 4350 O O . HIS A 1 561 ? -22.250 3.074 1.238 1.00 89.62 561 HIS A O 1
ATOM 4356 N N . ILE A 1 562 ? -24.361 3.408 0.529 1.00 85.94 562 ILE A N 1
ATOM 4357 C CA . ILE A 1 562 ? -24.986 3.665 1.831 1.00 85.94 562 ILE A CA 1
ATOM 4358 C C . ILE A 1 562 ? -25.831 2.459 2.256 1.00 85.94 562 ILE A C 1
ATOM 4360 O O . ILE A 1 562 ? -26.822 2.150 1.604 1.00 85.94 562 ILE A O 1
ATOM 4364 N N . ALA A 1 563 ? -25.484 1.820 3.370 1.00 77.38 563 ALA A N 1
ATOM 4365 C CA . ALA A 1 563 ? -26.374 0.906 4.091 1.00 77.38 563 ALA A CA 1
ATOM 4366 C C . ALA A 1 563 ? -26.939 1.588 5.352 1.00 77.38 563 ALA A C 1
ATOM 4368 O O . ALA A 1 563 ? -26.388 2.590 5.811 1.00 77.38 563 ALA A O 1
ATOM 4369 N N . LEU A 1 564 ? -28.028 1.053 5.911 1.00 75.56 564 LEU A N 1
ATOM 4370 C CA . LEU A 1 564 ? -28.702 1.582 7.101 1.00 75.56 564 LEU A CA 1
ATOM 4371 C C . LEU A 1 564 ? -29.222 0.427 7.972 1.00 75.56 564 LEU A C 1
ATOM 4373 O O . LEU A 1 564 ? -30.083 -0.324 7.520 1.00 75.56 564 LEU A O 1
ATOM 4377 N N . SER A 1 565 ? -28.733 0.319 9.211 1.00 61.97 565 SER A N 1
ATOM 4378 C CA . SER A 1 565 ? -29.348 -0.503 10.264 1.00 61.97 565 SER A CA 1
ATOM 4379 C C . SER A 1 565 ? -30.370 0.308 11.063 1.00 61.97 565 SER A C 1
ATOM 4381 O O . SER A 1 565 ? -30.259 1.536 11.162 1.00 61.97 565 SER A O 1
ATOM 4383 N N . LYS A 1 566 ? -31.361 -0.385 11.630 1.00 55.38 566 LYS A N 1
ATOM 4384 C CA . LYS A 1 566 ? -32.428 0.182 12.466 1.00 55.38 566 LYS A CA 1
ATOM 4385 C C . LYS A 1 566 ? -32.716 -0.729 13.651 1.00 55.38 566 LYS A C 1
ATOM 4387 O O . LYS A 1 566 ? -33.648 -1.533 13.624 1.00 55.38 566 LYS A O 1
ATOM 4392 N N . ASP A 1 567 ? -31.917 -0.580 14.693 1.00 45.34 567 ASP A N 1
ATOM 4393 C CA . ASP A 1 567 ? -31.941 -1.454 15.861 1.00 45.34 567 ASP A CA 1
ATOM 4394 C C . ASP A 1 567 ? -32.940 -0.925 16.905 1.00 45.34 567 ASP A C 1
ATOM 4396 O O . ASP A 1 567 ? -32.592 -0.391 17.954 1.00 45.34 567 ASP A O 1
ATOM 4400 N N . GLY A 1 568 ? -34.229 -1.028 16.561 1.00 45.25 568 GLY A N 1
ATOM 4401 C CA . GLY A 1 568 ? -35.381 -0.732 17.425 1.00 45.25 568 GLY A CA 1
ATOM 4402 C C . GLY A 1 568 ? -35.690 0.753 17.656 1.00 45.25 568 GLY A C 1
ATOM 4403 O O . GLY A 1 568 ? -36.854 1.139 17.562 1.00 45.25 568 GLY A O 1
ATOM 4404 N N . VAL A 1 569 ? -34.670 1.572 17.928 1.00 42.81 569 VAL A N 1
ATOM 4405 C CA . VAL A 1 569 ? -34.799 3.008 18.259 1.00 42.81 569 VAL A CA 1
ATOM 4406 C C . VAL A 1 569 ? -33.869 3.884 17.408 1.00 42.81 569 VAL A C 1
ATOM 4408 O O . VAL A 1 569 ? -34.276 4.961 16.977 1.00 42.81 569 VAL A O 1
ATOM 4411 N N . ASP A 1 570 ? -32.663 3.406 17.085 1.00 52.59 570 ASP A N 1
ATOM 4412 C CA . ASP A 1 570 ? -31.613 4.224 16.466 1.00 52.59 570 ASP A CA 1
ATOM 4413 C C . ASP A 1 570 ? -31.323 3.875 14.997 1.00 52.59 570 ASP A C 1
ATOM 4415 O O . ASP A 1 570 ? -31.238 2.708 14.607 1.00 52.59 570 ASP A O 1
ATOM 4419 N N . ASN A 1 571 ? -31.104 4.905 14.170 1.00 65.94 571 ASN A N 1
ATOM 4420 C CA . ASN A 1 571 ? -30.547 4.765 12.825 1.00 65.94 571 ASN A CA 1
ATOM 4421 C C . ASN A 1 571 ? -29.010 4.702 12.896 1.00 65.94 571 ASN A C 1
ATOM 4423 O O . ASN A 1 571 ? -28.365 5.605 13.440 1.00 65.94 571 ASN A O 1
ATOM 4427 N N . THR A 1 572 ? -28.414 3.692 12.257 1.00 76.00 572 THR A N 1
ATOM 4428 C CA . THR A 1 572 ? -26.959 3.614 12.041 1.00 76.00 572 THR A CA 1
ATOM 4429 C C . THR A 1 572 ? -26.652 3.417 10.561 1.00 76.00 572 THR A C 1
ATOM 4431 O O . THR A 1 572 ? -26.934 2.367 9.988 1.00 76.00 572 THR A O 1
ATOM 4434 N N . TYR A 1 573 ? -26.058 4.428 9.930 1.00 77.00 573 TYR A N 1
ATOM 4435 C CA . TYR A 1 573 ? -25.660 4.399 8.522 1.00 77.00 573 TYR A CA 1
ATOM 4436 C C . TYR A 1 573 ? -24.260 3.800 8.352 1.00 77.00 573 TYR A C 1
ATOM 4438 O O . TYR A 1 573 ? -23.391 4.039 9.184 1.00 77.00 573 TYR A O 1
ATOM 4446 N N . VAL A 1 574 ? -24.005 3.104 7.241 1.00 81.25 574 VAL A N 1
ATOM 4447 C CA . VAL A 1 574 ? -22.657 2.731 6.775 1.00 81.25 574 VAL A CA 1
ATOM 4448 C C . VAL A 1 574 ? -22.455 3.285 5.361 1.00 81.25 574 VAL A C 1
ATOM 4450 O O . VAL A 1 574 ? -22.921 2.707 4.379 1.00 81.25 574 VAL A O 1
ATOM 4453 N N . VAL A 1 575 ? -21.782 4.431 5.258 1.00 83.75 575 VAL A N 1
ATOM 4454 C CA . VAL A 1 575 ? -21.548 5.210 4.036 1.00 83.75 575 VAL A CA 1
ATOM 4455 C C . VAL A 1 575 ? -20.131 4.971 3.519 1.00 83.75 575 VAL A C 1
ATOM 4457 O O . VAL A 1 575 ? -19.167 5.524 4.026 1.00 83.75 575 VAL A O 1
ATOM 4460 N N . ASN A 1 576 ? -19.983 4.172 2.473 1.00 86.88 576 ASN A N 1
ATOM 4461 C CA . ASN A 1 576 ? -18.705 3.921 1.811 1.00 86.88 576 ASN A CA 1
ATOM 4462 C C . ASN A 1 576 ? -18.417 5.041 0.812 1.00 86.88 576 ASN A C 1
ATOM 4464 O O . ASN A 1 576 ? -19.096 5.107 -0.206 1.00 86.88 576 ASN A O 1
ATOM 4468 N N . VAL A 1 577 ? -17.446 5.916 1.084 1.00 91.31 577 VAL A N 1
ATOM 4469 C CA . VAL A 1 577 ? -17.098 7.064 0.228 1.00 91.31 577 VAL A CA 1
ATOM 4470 C C . VAL A 1 577 ? -15.939 6.718 -0.719 1.00 91.31 577 VAL A C 1
ATOM 4472 O O . VAL A 1 577 ? -14.915 6.217 -0.254 1.00 91.31 577 VAL A O 1
ATOM 4475 N N . PRO A 1 578 ? -16.031 7.011 -2.029 1.00 93.88 578 PRO A N 1
ATOM 4476 C CA . PRO A 1 578 ? -14.956 6.719 -2.973 1.00 93.88 578 PRO A CA 1
ATOM 4477 C C . PRO A 1 578 ? -13.814 7.751 -2.908 1.00 93.88 578 PRO A C 1
ATOM 4479 O O . PRO A 1 578 ? -14.044 8.962 -2.872 1.00 93.88 578 PRO A O 1
ATOM 4482 N N . LEU A 1 579 ? -12.569 7.264 -2.914 1.00 95.19 579 LEU A N 1
ATOM 4483 C CA . LEU A 1 579 ? -11.338 8.062 -3.005 1.00 95.19 579 LEU A CA 1
ATOM 4484 C C . LEU A 1 579 ? -10.394 7.473 -4.065 1.00 95.19 579 LEU A C 1
ATOM 4486 O O . LEU A 1 579 ? -10.405 6.266 -4.314 1.00 95.19 579 LEU A O 1
ATOM 4490 N N . TRP A 1 580 ? -9.546 8.317 -4.662 1.00 95.75 580 TRP A N 1
ATOM 4491 C CA . TRP A 1 580 ? -8.694 7.963 -5.804 1.00 95.75 580 TRP A CA 1
ATOM 4492 C C . TRP A 1 580 ? -7.231 8.375 -5.626 1.00 95.75 580 TRP A C 1
ATOM 4494 O O . TRP A 1 580 ? -6.926 9.412 -5.033 1.00 95.75 580 TRP A O 1
ATOM 4504 N N . THR A 1 581 ? -6.320 7.607 -6.227 1.00 95.94 581 THR A N 1
ATOM 4505 C CA . THR A 1 581 ? -4.969 8.086 -6.541 1.00 95.94 581 THR A CA 1
ATOM 4506 C C . THR A 1 581 ? -4.980 8.917 -7.824 1.00 95.94 581 THR A C 1
ATOM 4508 O O . THR A 1 581 ? -5.789 8.714 -8.735 1.00 95.94 581 THR A O 1
ATOM 4511 N N . ARG A 1 582 ? -4.079 9.898 -7.890 1.00 94.75 582 ARG A N 1
ATOM 4512 C CA . ARG A 1 582 ? -3.892 10.776 -9.054 1.00 94.75 582 ARG A CA 1
ATOM 4513 C C . ARG A 1 582 ? -3.073 10.093 -10.162 1.00 94.75 582 ARG A C 1
ATOM 4515 O O . ARG A 1 582 ? -2.663 8.941 -10.026 1.00 94.75 582 ARG A O 1
ATOM 4522 N N . ALA A 1 583 ? -2.871 10.828 -11.254 1.00 93.06 583 ALA A N 1
ATOM 4523 C CA . ALA A 1 583 ? -2.234 10.390 -12.496 1.00 93.06 583 ALA A CA 1
ATOM 4524 C C . ALA A 1 583 ? -0.828 9.784 -12.288 1.00 93.06 583 ALA A C 1
ATOM 4526 O O . ALA A 1 583 ? -0.120 10.157 -11.345 1.00 93.06 583 ALA A O 1
ATOM 4527 N N . LYS A 1 584 ? -0.411 8.877 -13.190 1.00 92.00 584 LYS A N 1
ATOM 4528 C CA . LYS A 1 584 ? 0.914 8.218 -13.205 1.00 92.00 584 LYS A CA 1
ATOM 4529 C C . LYS A 1 584 ? 2.017 9.248 -13.083 1.00 92.00 584 LYS A C 1
ATOM 4531 O O . LYS A 1 584 ? 2.879 9.142 -12.215 1.00 92.00 584 LYS A O 1
ATOM 4536 N N . THR A 1 585 ? 1.926 10.273 -13.910 1.00 89.88 585 THR A N 1
ATOM 4537 C CA . THR A 1 585 ? 2.802 11.432 -13.885 1.00 89.88 585 THR A CA 1
ATOM 4538 C C . THR A 1 585 ? 1.898 12.657 -13.804 1.00 89.88 585 THR A C 1
ATOM 4540 O O . THR A 1 585 ? 0.894 12.744 -14.513 1.00 89.88 585 THR A O 1
ATOM 4543 N N . LEU A 1 586 ? 2.210 13.600 -12.910 1.00 91.50 586 LEU A N 1
ATOM 4544 C CA . LEU A 1 586 ? 1.638 14.944 -13.010 1.00 91.50 586 LEU A CA 1
ATOM 4545 C C . LEU A 1 586 ? 2.382 15.676 -14.146 1.00 91.50 586 LEU A C 1
ATOM 4547 O O . LEU A 1 586 ? 2.747 15.044 -15.133 1.00 91.50 586 LEU A O 1
ATOM 4551 N N . ILE A 1 587 ? 2.642 16.980 -14.042 1.00 92.56 587 ILE A N 1
ATOM 4552 C CA . ILE A 1 587 ? 3.487 17.660 -15.036 1.00 92.56 587 ILE A CA 1
ATOM 4553 C C . ILE A 1 587 ? 4.897 17.047 -14.982 1.00 92.56 587 ILE A C 1
ATOM 4555 O O . ILE A 1 587 ? 5.607 17.279 -14.000 1.00 92.56 587 ILE A O 1
ATOM 4559 N N . SER A 1 588 ? 5.305 16.275 -16.003 1.00 87.94 588 SER A N 1
ATOM 4560 C CA . SER A 1 588 ? 6.568 15.502 -16.030 1.00 87.94 588 SER A CA 1
ATOM 4561 C C . SER A 1 588 ? 7.782 16.300 -15.559 1.00 87.94 588 SER A C 1
ATOM 4563 O O . SER A 1 588 ? 8.596 15.809 -14.780 1.00 87.94 588 SER A O 1
ATOM 4565 N N . GLN A 1 589 ? 7.880 17.564 -15.975 1.00 89.31 589 GLN A N 1
ATOM 4566 C CA . GLN A 1 589 ? 8.994 18.451 -15.653 1.00 89.31 589 GLN A CA 1
ATOM 4567 C C . GLN A 1 589 ? 9.084 18.788 -14.153 1.00 89.31 589 GLN A C 1
ATOM 4569 O O . GLN A 1 589 ? 10.173 19.120 -13.698 1.00 89.31 589 GLN A O 1
ATOM 4574 N N . THR A 1 590 ? 7.991 18.665 -13.386 1.00 91.12 590 THR A N 1
ATOM 4575 C CA . THR A 1 590 ? 7.972 18.806 -11.912 1.00 91.12 590 THR A CA 1
ATOM 4576 C C . THR A 1 590 ? 8.372 17.524 -11.169 1.00 91.12 590 THR A C 1
ATOM 4578 O O . THR A 1 590 ? 8.595 17.548 -9.961 1.00 91.12 590 THR A O 1
ATOM 4581 N N . GLY A 1 591 ? 8.419 16.378 -11.858 1.00 89.12 591 GLY A N 1
ATOM 4582 C CA . GLY A 1 591 ? 8.702 15.064 -11.271 1.00 89.12 591 GLY A CA 1
ATOM 4583 C C . GLY A 1 591 ? 7.615 14.492 -10.345 1.00 89.12 591 GLY A C 1
ATOM 4584 O O . GLY A 1 591 ? 7.725 13.332 -9.951 1.00 89.12 591 GLY A O 1
ATOM 4585 N N . TYR A 1 592 ? 6.571 15.255 -9.994 1.00 94.31 592 TYR A N 1
ATOM 4586 C CA . TYR A 1 592 ? 5.497 14.795 -9.107 1.00 94.31 592 TYR A CA 1
ATOM 4587 C C . TYR A 1 592 ? 4.617 13.709 -9.749 1.00 94.31 592 TYR A C 1
ATOM 4589 O O . TYR A 1 592 ? 4.350 13.708 -10.951 1.00 94.31 592 TYR A O 1
ATOM 4597 N N . THR A 1 593 ? 4.145 12.775 -8.921 1.00 94.38 593 THR A N 1
ATOM 4598 C CA . THR A 1 593 ? 3.485 11.537 -9.360 1.00 94.38 593 THR A CA 1
ATOM 4599 C C . THR A 1 593 ? 2.440 11.053 -8.347 1.00 94.38 593 THR A C 1
ATOM 4601 O O . THR A 1 593 ? 2.660 11.106 -7.130 1.00 94.38 593 THR A O 1
ATOM 4604 N N . GLY A 1 594 ? 1.300 10.563 -8.852 1.00 93.44 594 GLY A N 1
ATOM 4605 C CA . GLY A 1 594 ? 0.266 9.886 -8.067 1.00 93.44 594 GLY A CA 1
ATOM 4606 C C . GLY A 1 594 ? 0.641 8.460 -7.647 1.00 93.44 594 GLY A C 1
ATOM 4607 O O . GLY A 1 594 ? 0.131 7.988 -6.632 1.00 93.44 594 GLY A O 1
ATOM 4608 N N . ASN A 1 595 ? 1.583 7.806 -8.339 1.00 93.12 595 ASN A N 1
ATOM 4609 C CA . ASN A 1 595 ? 2.238 6.594 -7.833 1.00 93.12 595 ASN A CA 1
ATOM 4610 C C . ASN A 1 595 ? 3.103 6.935 -6.619 1.00 93.12 595 ASN A C 1
ATOM 4612 O O . ASN A 1 595 ? 3.795 7.952 -6.632 1.00 93.12 595 ASN A O 1
ATOM 4616 N N . ASN A 1 596 ? 3.197 6.035 -5.640 1.00 95.31 596 ASN A N 1
ATOM 4617 C CA . ASN A 1 596 ? 4.298 6.105 -4.679 1.00 95.31 596 ASN A CA 1
ATOM 4618 C C . ASN A 1 596 ? 5.618 5.711 -5.382 1.00 95.31 596 ASN A C 1
ATOM 4620 O O . ASN A 1 596 ? 5.718 4.579 -5.870 1.00 95.31 596 ASN A O 1
ATOM 4624 N N . PRO A 1 597 ? 6.639 6.589 -5.451 1.00 93.38 597 PRO A N 1
ATOM 4625 C CA . PRO A 1 597 ? 7.915 6.244 -6.072 1.00 93.38 597 PRO A CA 1
ATOM 4626 C C . PRO A 1 597 ? 8.796 5.365 -5.168 1.00 93.38 597 PRO A C 1
ATOM 4628 O O . PRO A 1 597 ? 9.625 4.608 -5.687 1.00 93.38 597 PRO A O 1
ATOM 4631 N N . TYR A 1 598 ? 8.588 5.423 -3.845 1.00 93.25 598 TYR A N 1
ATOM 4632 C CA . TYR A 1 598 ? 9.435 4.823 -2.812 1.00 93.25 598 TYR A CA 1
ATOM 4633 C C . TYR A 1 598 ? 9.097 3.349 -2.549 1.00 93.25 598 TYR A C 1
ATOM 4635 O O . TYR A 1 598 ? 7.952 2.997 -2.255 1.00 93.25 598 TYR A O 1
ATOM 4643 N N . VAL A 1 599 ? 10.113 2.481 -2.591 1.00 91.75 599 VAL A N 1
ATOM 4644 C CA . VAL A 1 599 ? 9.984 1.054 -2.223 1.00 91.75 599 VAL A CA 1
ATOM 4645 C C . VAL A 1 599 ? 9.962 0.883 -0.700 1.00 91.75 599 VAL A C 1
ATOM 4647 O O . VAL A 1 599 ? 9.237 0.035 -0.182 1.00 91.75 599 VAL A O 1
ATOM 4650 N N . ALA A 1 600 ? 10.713 1.724 0.015 1.00 90.56 600 ALA A N 1
ATOM 4651 C CA . ALA A 1 600 ? 10.865 1.669 1.464 1.00 90.56 600 ALA A CA 1
ATOM 4652 C C . ALA A 1 600 ? 9.806 2.446 2.265 1.00 90.56 600 ALA A C 1
ATOM 4654 O O . ALA A 1 600 ? 9.475 2.054 3.383 1.00 90.56 600 ALA A O 1
ATOM 4655 N N . TYR A 1 601 ? 9.243 3.527 1.717 1.00 91.88 601 TYR A N 1
ATOM 4656 C CA . TYR A 1 601 ? 8.395 4.458 2.477 1.00 91.88 601 TYR A CA 1
ATOM 4657 C C . TYR A 1 601 ? 6.937 4.467 2.014 1.00 91.88 601 TYR A C 1
ATOM 4659 O O . TYR A 1 601 ? 6.625 4.200 0.853 1.00 91.88 601 TYR A O 1
ATOM 4667 N N . ARG A 1 602 ? 6.035 4.797 2.943 1.00 93.81 602 ARG A N 1
ATOM 4668 C CA . ARG A 1 602 ? 4.637 5.167 2.662 1.00 93.81 602 ARG A CA 1
ATOM 4669 C C . ARG A 1 602 ? 4.558 6.676 2.366 1.00 93.81 602 ARG A C 1
ATOM 4671 O O . ARG A 1 602 ? 5.516 7.401 2.634 1.00 93.81 602 ARG A O 1
ATOM 4678 N N . ARG A 1 603 ? 3.425 7.166 1.856 1.00 94.62 603 ARG A N 1
ATOM 4679 C CA . ARG A 1 603 ? 3.105 8.612 1.793 1.00 94.62 603 ARG A CA 1
ATOM 4680 C C . ARG A 1 603 ? 1.807 8.905 2.539 1.00 94.62 603 ARG A C 1
ATOM 4682 O O . ARG A 1 603 ? 0.983 8.007 2.674 1.00 94.62 603 ARG A O 1
ATOM 4689 N N . GLN A 1 604 ? 1.624 10.138 3.006 1.00 95.62 604 GLN A N 1
ATOM 4690 C CA . GLN A 1 604 ? 0.524 10.520 3.901 1.00 95.62 604 GLN A CA 1
ATOM 4691 C C . GLN A 1 604 ? -0.338 11.656 3.326 1.00 95.62 604 GLN A C 1
ATOM 4693 O O . GLN A 1 604 ? 0.183 12.612 2.753 1.00 95.62 604 GLN A O 1
ATOM 4698 N N . ALA A 1 605 ? -1.652 11.568 3.515 1.00 97.31 605 ALA A N 1
ATOM 4699 C CA . ALA A 1 605 ? -2.622 12.640 3.291 1.00 97.31 605 ALA A CA 1
ATOM 4700 C C . ALA A 1 605 ? -3.654 12.640 4.434 1.00 97.31 605 ALA A C 1
ATOM 4702 O O . ALA A 1 605 ? -3.834 11.603 5.063 1.00 97.31 605 ALA A O 1
ATOM 4703 N N . LYS A 1 606 ? -4.344 13.758 4.701 1.00 96.75 606 LYS A N 1
ATOM 4704 C CA . LYS A 1 606 ? -5.457 13.845 5.669 1.00 96.75 606 LYS A CA 1
ATOM 4705 C C . LYS A 1 606 ? -6.698 14.484 5.037 1.00 96.75 606 LYS A C 1
ATOM 4707 O O . LYS A 1 606 ? -6.584 15.467 4.301 1.00 96.75 606 LYS A O 1
ATOM 4712 N N . VAL A 1 607 ? -7.876 13.939 5.344 1.00 96.94 607 VAL A N 1
ATOM 4713 C CA . VAL A 1 607 ? -9.186 14.343 4.803 1.00 96.94 607 VAL A CA 1
ATOM 4714 C C . VAL A 1 607 ? -10.134 14.720 5.942 1.00 96.94 607 VAL A C 1
ATOM 4716 O O . VAL A 1 607 ? -10.338 13.941 6.866 1.00 96.94 607 VAL A O 1
ATOM 4719 N N . LYS A 1 608 ? -10.734 15.907 5.888 1.00 96.19 608 LYS A N 1
ATOM 4720 C CA . LYS A 1 608 ? -11.844 16.288 6.763 1.00 96.19 608 LYS A CA 1
ATOM 4721 C C . LYS A 1 608 ? -13.152 15.758 6.196 1.00 96.19 608 LYS A C 1
ATOM 4723 O O . LYS A 1 608 ? -13.392 15.927 5.004 1.00 96.19 608 LYS A O 1
ATOM 4728 N N . PHE A 1 609 ? -14.010 15.198 7.044 1.00 94.75 609 PHE A N 1
ATOM 4729 C CA . PHE A 1 609 ? -15.426 14.999 6.739 1.00 94.75 609 PHE A CA 1
ATOM 4730 C C . PHE A 1 609 ? -16.290 15.924 7.598 1.00 94.75 609 PHE A C 1
ATOM 4732 O O . PHE A 1 609 ? -15.918 16.336 8.699 1.00 94.75 609 PHE A O 1
ATOM 4739 N N . THR A 1 610 ? -17.447 16.293 7.062 1.00 95.38 610 THR A N 1
ATOM 4740 C CA . THR A 1 610 ? -18.454 17.131 7.716 1.00 95.38 610 THR A CA 1
ATOM 4741 C C . THR A 1 610 ? -19.824 16.597 7.333 1.00 95.38 610 THR A C 1
ATOM 4743 O O . THR A 1 610 ? -20.212 16.665 6.166 1.00 95.38 610 THR A O 1
ATOM 4746 N N . VAL A 1 611 ? -20.522 16.028 8.310 1.00 90.75 611 VAL A N 1
ATOM 4747 C CA . VAL A 1 611 ? -21.847 15.418 8.173 1.00 90.75 611 VAL A CA 1
ATOM 4748 C C . VAL A 1 611 ? -22.887 16.426 8.654 1.00 90.75 611 VAL A C 1
ATOM 4750 O O . VAL A 1 611 ? -22.690 17.067 9.681 1.00 90.75 611 VAL A O 1
ATOM 4753 N N . THR A 1 612 ? -23.993 16.573 7.932 1.00 92.69 612 THR A N 1
ATOM 4754 C CA . THR A 1 612 ? -25.166 17.344 8.373 1.00 92.69 612 THR A CA 1
ATOM 4755 C C . THR A 1 612 ? -26.355 16.402 8.507 1.00 92.69 612 THR A C 1
ATOM 4757 O O . THR A 1 612 ? -26.560 15.544 7.644 1.00 92.69 612 THR A O 1
ATOM 4760 N N . LEU A 1 613 ? -27.120 16.548 9.588 1.00 89.69 613 LEU A N 1
ATOM 4761 C CA . LEU A 1 613 ? -28.307 15.747 9.888 1.00 89.69 613 LEU A CA 1
ATOM 4762 C C . LEU A 1 613 ? -29.609 16.518 9.604 1.00 89.69 613 LEU A C 1
ATOM 4764 O O . LEU A 1 613 ? -29.604 17.704 9.274 1.00 89.69 613 LEU A O 1
ATOM 4768 N N . SER A 1 614 ? -30.742 15.824 9.694 1.00 86.12 614 SER A N 1
ATOM 4769 C CA . SER A 1 614 ? -32.092 16.361 9.466 1.00 86.12 614 SER A CA 1
ATOM 4770 C C . SER A 1 614 ? -32.603 17.268 10.586 1.00 86.12 614 SER A C 1
ATOM 4772 O O . SER A 1 614 ? -33.495 18.076 10.348 1.00 86.12 614 SER A O 1
ATOM 4774 N N . ASP A 1 615 ? -32.048 17.134 11.791 1.00 79.50 615 ASP A N 1
ATOM 4775 C CA . ASP A 1 615 ? -32.321 17.984 12.959 1.00 79.50 615 ASP A CA 1
ATOM 4776 C C . ASP A 1 615 ? -31.507 19.298 12.946 1.00 79.50 615 ASP A C 1
ATOM 4778 O O . ASP A 1 615 ? -31.737 20.183 13.767 1.00 79.50 615 ASP A O 1
ATOM 4782 N N . GLY A 1 616 ? -30.595 19.459 11.977 1.00 81.44 616 GLY A N 1
ATOM 4783 C CA . GLY A 1 616 ? -29.699 20.610 11.848 1.00 81.44 616 GLY A CA 1
ATOM 4784 C C . GLY A 1 616 ? -28.311 20.402 12.461 1.00 81.44 616 GLY A C 1
ATOM 4785 O O . GLY A 1 616 ? -27.445 21.256 12.266 1.00 81.44 616 GLY A O 1
ATOM 4786 N N . THR A 1 617 ? -28.064 19.276 13.141 1.00 81.31 617 THR A N 1
ATOM 4787 C CA . THR A 1 617 ? -26.752 18.953 13.725 1.00 81.31 617 THR A CA 1
ATOM 4788 C C . THR A 1 617 ? -25.679 18.867 12.637 1.00 81.31 617 THR A C 1
ATOM 4790 O O . THR A 1 617 ? -25.902 18.277 11.573 1.00 81.31 617 THR A O 1
ATOM 4793 N N . VAL A 1 618 ? -24.496 19.430 12.903 1.00 89.62 618 VAL A N 1
ATOM 4794 C CA . VAL A 1 618 ? -23.315 19.336 12.033 1.00 89.62 618 VAL A CA 1
ATOM 4795 C C . VAL A 1 618 ? -22.174 18.718 12.825 1.00 89.62 618 VAL A C 1
ATOM 4797 O O . VAL A 1 618 ? -21.738 19.302 13.808 1.00 89.62 618 VAL A O 1
ATOM 4800 N N . MET A 1 619 ? -21.688 17.569 12.362 1.00 84.75 619 MET A N 1
ATOM 4801 C CA . MET A 1 619 ? -20.659 16.766 13.023 1.00 84.75 619 MET A CA 1
ATOM 4802 C C . MET A 1 619 ? -19.390 16.703 12.145 1.00 84.75 619 MET A C 1
ATOM 4804 O O . MET A 1 619 ? -19.512 16.504 10.928 1.00 84.75 619 MET A O 1
ATOM 4808 N N . THR A 1 620 ? -18.173 16.847 12.693 1.00 89.62 620 THR A N 1
ATOM 4809 C CA . THR A 1 620 ? -16.918 16.858 11.899 1.00 89.62 620 THR A CA 1
ATOM 4810 C C . THR A 1 620 ? -15.784 15.984 12.446 1.00 89.62 620 THR A C 1
ATOM 4812 O O . THR A 1 620 ? -15.667 15.734 13.638 1.00 89.62 620 THR A O 1
ATOM 4815 N N . THR A 1 621 ? -14.888 15.523 11.563 1.00 82.00 621 THR A N 1
ATOM 4816 C CA . THR A 1 621 ? -13.754 14.643 11.941 1.00 82.00 621 THR A CA 1
ATOM 4817 C C . THR A 1 621 ? -12.591 15.354 12.634 1.00 82.00 621 THR A C 1
ATOM 4819 O O . THR A 1 621 ? -11.665 14.704 13.107 1.00 82.00 621 THR A O 1
ATOM 4822 N N . ASP A 1 622 ? -12.604 16.683 12.666 1.00 81.31 622 ASP A N 1
ATOM 4823 C CA . ASP A 1 622 ? -11.697 17.514 13.462 1.00 81.31 622 ASP A CA 1
ATOM 4824 C C . ASP A 1 622 ? -12.316 17.993 14.788 1.00 81.31 622 ASP A C 1
ATOM 4826 O O . ASP A 1 622 ? -11.700 18.783 15.499 1.00 81.31 622 ASP A O 1
ATOM 4830 N N . ASN A 1 623 ? -13.497 17.483 15.153 1.00 69.69 623 ASN A N 1
ATOM 4831 C CA . ASN A 1 623 ? -14.049 17.575 16.501 1.00 69.69 623 ASN A CA 1
ATOM 4832 C C . ASN A 1 623 ? -13.911 16.218 17.215 1.00 69.69 623 ASN A C 1
ATOM 4834 O O . ASN A 1 623 ? -14.098 15.168 16.602 1.00 69.69 623 ASN A O 1
ATOM 4838 N N . LYS A 1 624 ? -13.573 16.232 18.511 1.00 62.03 624 LYS A N 1
ATOM 4839 C CA . LYS A 1 624 ? -13.365 15.021 19.322 1.00 62.03 624 LYS A CA 1
ATOM 4840 C C . LYS A 1 624 ? -14.678 14.373 19.792 1.00 62.03 624 LYS A C 1
ATOM 4842 O O . LYS A 1 624 ? -14.712 13.166 20.031 1.00 62.03 624 LYS A O 1
ATOM 4847 N N . GLU A 1 625 ? -15.736 15.168 19.919 1.00 55.78 625 GLU A N 1
ATOM 4848 C CA . GLU A 1 625 ? -17.060 14.740 20.391 1.00 55.78 625 GLU A CA 1
ATOM 4849 C C . GLU A 1 625 ? -17.752 13.897 19.309 1.00 55.78 625 GLU A C 1
ATOM 4851 O O . GLU A 1 625 ? -17.930 12.686 19.473 1.00 55.78 625 GLU A O 1
ATOM 4856 N N . ASP A 1 626 ? -17.971 14.512 18.142 1.00 56.38 626 ASP A N 1
ATOM 4857 C CA . ASP A 1 626 ? -18.465 13.882 16.909 1.00 56.38 626 ASP A CA 1
ATOM 4858 C C . ASP A 1 626 ? -17.705 12.594 16.550 1.00 56.38 626 ASP A C 1
ATOM 4860 O O . ASP A 1 626 ? -18.266 11.610 16.059 1.00 56.38 626 ASP A O 1
ATOM 4864 N N . TYR A 1 627 ? -16.392 12.617 16.777 1.00 54.44 627 TYR A N 1
ATOM 4865 C CA . TYR A 1 627 ? -15.428 11.672 16.246 1.00 54.44 627 TYR A CA 1
ATOM 4866 C C . TYR A 1 627 ? -14.231 11.597 17.217 1.00 54.44 627 TYR A C 1
ATOM 4868 O O . TYR A 1 627 ? -13.408 12.496 17.277 1.00 54.44 627 TYR A O 1
ATOM 4876 N N . GLN A 1 628 ? -14.114 10.509 17.988 1.00 54.53 628 GLN A N 1
ATOM 4877 C CA . GLN A 1 628 ? -13.325 10.313 19.227 1.00 54.53 628 GLN A CA 1
ATOM 4878 C C . GLN A 1 628 ? -11.928 10.876 19.360 1.00 54.53 628 GLN A C 1
ATOM 4880 O O . GLN A 1 628 ? -11.380 10.866 20.456 1.00 54.53 628 GLN A O 1
ATOM 4885 N N . ASN A 1 629 ? -11.294 11.235 18.265 1.00 52.00 629 ASN A N 1
ATOM 4886 C CA . ASN A 1 629 ? -9.899 11.590 18.226 1.00 52.00 629 ASN A CA 1
ATOM 4887 C C . ASN A 1 629 ? -9.647 12.993 17.685 1.00 52.00 629 ASN A C 1
ATOM 4889 O O . ASN A 1 629 ? -8.527 13.470 17.819 1.00 52.00 629 ASN A O 1
ATOM 4893 N N . GLY A 1 630 ? -10.657 13.654 17.108 1.00 57.59 630 GLY A N 1
ATOM 4894 C CA . GLY A 1 630 ? -10.545 15.031 16.624 1.00 57.59 630 GLY A CA 1
ATOM 4895 C C . GLY A 1 630 ? -9.468 15.267 15.559 1.00 57.59 630 GLY A C 1
ATOM 4896 O O . GLY A 1 630 ? -9.079 16.411 15.344 1.00 57.59 630 GLY A O 1
ATOM 4897 N N . GLU A 1 631 ? -8.966 14.222 14.892 1.00 74.75 631 GLU A N 1
ATOM 4898 C CA . GLU A 1 631 ? -8.001 14.353 13.801 1.00 74.75 631 GLU A CA 1
ATOM 4899 C C . GLU A 1 631 ? -8.538 13.861 12.453 1.00 74.75 631 GLU A C 1
ATOM 4901 O O . GLU A 1 631 ? -8.980 12.723 12.276 1.00 74.75 631 GLU A O 1
ATOM 4906 N N . ASN A 1 632 ? -8.394 14.720 11.445 1.00 88.25 632 ASN A N 1
ATOM 4907 C CA . ASN A 1 632 ? -8.804 14.442 10.075 1.00 88.25 632 ASN A CA 1
ATOM 4908 C C . ASN A 1 632 ? -8.200 13.140 9.514 1.00 88.25 632 ASN A C 1
ATOM 4910 O O . ASN A 1 632 ? -7.019 12.834 9.687 1.00 88.25 632 ASN A O 1
ATOM 4914 N N . VAL A 1 633 ? -9.049 12.404 8.800 1.00 85.94 633 VAL A N 1
ATOM 4915 C CA . VAL A 1 633 ? -8.878 11.053 8.253 1.00 85.94 633 VAL A CA 1
ATOM 4916 C C . VAL A 1 633 ? -7.577 10.899 7.468 1.00 85.94 633 VAL A C 1
ATOM 4918 O O . VAL A 1 633 ? -7.484 11.318 6.317 1.00 85.94 633 VAL A O 1
ATOM 4921 N N . GLU A 1 634 ? -6.572 10.267 8.070 1.00 92.94 634 GLU A N 1
ATOM 4922 C CA . GLU A 1 634 ? -5.317 9.943 7.405 1.00 92.94 634 GLU A CA 1
ATOM 4923 C C . GLU A 1 634 ? -5.492 8.794 6.412 1.00 92.94 634 GLU A C 1
ATOM 4925 O O . GLU A 1 634 ? -5.996 7.715 6.739 1.00 92.94 634 GLU A O 1
ATOM 4930 N N . ILE A 1 635 ? -5.023 9.032 5.194 1.00 95.31 635 ILE A N 1
ATOM 4931 C CA . ILE A 1 635 ? -4.868 8.033 4.148 1.00 95.31 635 ILE A CA 1
ATOM 4932 C C . ILE A 1 635 ? -3.369 7.801 3.975 1.00 95.31 635 ILE A C 1
ATOM 4934 O O . ILE A 1 635 ? -2.622 8.746 3.706 1.00 95.31 635 ILE A O 1
ATOM 4938 N N . GLN A 1 636 ? -2.928 6.550 4.103 1.00 94.81 636 GLN A N 1
ATOM 4939 C CA . GLN A 1 636 ? -1.550 6.163 3.813 1.00 94.81 636 GLN A CA 1
ATOM 4940 C C . GLN A 1 636 ? -1.479 5.490 2.444 1.00 94.81 636 GLN A C 1
ATOM 4942 O O . GLN A 1 636 ? -2.046 4.419 2.226 1.00 94.81 636 GLN A O 1
ATOM 4947 N N . GLN A 1 637 ? -0.728 6.085 1.519 1.00 96.81 637 GLN A N 1
ATOM 4948 C CA . GLN A 1 637 ? -0.344 5.389 0.300 1.00 96.81 637 GLN A CA 1
ATOM 4949 C C . GLN A 1 637 ? 0.740 4.362 0.631 1.00 96.81 637 GLN A C 1
ATOM 4951 O O . GLN A 1 637 ? 1.804 4.713 1.150 1.00 96.81 637 GLN A O 1
ATOM 4956 N N . VAL A 1 638 ? 0.472 3.091 0.335 1.00 94.81 638 VAL A N 1
ATOM 4957 C CA . VAL A 1 638 ? 1.374 1.984 0.683 1.00 94.81 638 VAL A CA 1
ATOM 4958 C C . VAL A 1 638 ? 2.702 2.026 -0.080 1.00 94.81 638 VAL A C 1
ATOM 4960 O O . VAL A 1 638 ? 2.830 2.682 -1.116 1.00 94.81 638 VAL A O 1
ATOM 4963 N N . ARG A 1 639 ? 3.705 1.311 0.449 1.00 93.38 639 ARG A N 1
ATOM 4964 C CA . ARG A 1 639 ? 5.021 1.096 -0.182 1.00 93.38 639 ARG A CA 1
ATOM 4965 C C . ARG A 1 639 ? 4.875 0.573 -1.616 1.00 93.38 639 ARG A C 1
ATOM 4967 O O . ARG A 1 639 ? 4.006 -0.258 -1.891 1.00 93.38 639 ARG A O 1
ATOM 4974 N N . ARG A 1 640 ? 5.767 0.994 -2.514 1.00 93.81 640 ARG A N 1
ATOM 4975 C CA . ARG A 1 640 ? 5.838 0.485 -3.890 1.00 93.81 640 ARG A CA 1
ATOM 4976 C C . ARG A 1 640 ? 6.351 -0.957 -3.921 1.00 93.81 640 ARG A C 1
ATOM 4978 O O . ARG A 1 640 ? 7.548 -1.195 -3.780 1.00 93.81 640 ARG A O 1
ATOM 4985 N N . ILE A 1 641 ? 5.467 -1.917 -4.188 1.00 95.56 641 ILE A N 1
ATOM 4986 C CA . ILE A 1 641 ? 5.863 -3.322 -4.376 1.00 95.56 641 ILE A CA 1
ATOM 4987 C C . ILE A 1 641 ? 6.499 -3.499 -5.764 1.00 95.56 641 ILE A C 1
ATOM 4989 O O . ILE A 1 641 ? 5.885 -3.180 -6.790 1.00 95.56 641 ILE A O 1
ATOM 4993 N N . VAL A 1 642 ? 7.727 -4.025 -5.783 1.00 96.50 642 VAL A N 1
ATOM 4994 C CA . VAL A 1 642 ? 8.520 -4.289 -7.002 1.00 96.50 642 VAL A CA 1
ATOM 4995 C C . VAL A 1 642 ? 8.966 -5.745 -7.152 1.00 96.50 642 VAL A C 1
ATOM 4997 O O . VAL A 1 642 ? 9.342 -6.130 -8.255 1.00 96.50 642 VAL A O 1
ATOM 5000 N N . ASN A 1 643 ? 8.947 -6.534 -6.075 1.00 97.50 643 ASN A N 1
ATOM 5001 C CA . ASN A 1 643 ? 9.452 -7.904 -6.025 1.00 97.50 643 ASN A CA 1
ATOM 5002 C C . ASN A 1 643 ? 8.311 -8.850 -5.581 1.00 97.50 643 ASN A C 1
ATOM 5004 O O . ASN A 1 643 ? 7.889 -8.754 -4.425 1.00 97.50 643 ASN A O 1
ATOM 5008 N N . PRO A 1 644 ? 7.775 -9.711 -6.470 1.00 97.94 644 PRO A N 1
ATOM 5009 C CA . PRO A 1 644 ? 7.999 -9.741 -7.917 1.00 97.94 644 PRO A CA 1
ATOM 5010 C C . PRO A 1 644 ? 7.231 -8.600 -8.618 1.00 97.94 644 PRO A C 1
ATOM 5012 O O . PRO A 1 644 ? 6.535 -7.805 -7.984 1.00 97.94 644 PRO A O 1
ATOM 5015 N N . LYS A 1 645 ? 7.329 -8.524 -9.948 1.00 98.19 645 LYS A N 1
ATOM 5016 C CA . LYS A 1 645 ? 6.401 -7.753 -10.797 1.00 98.19 645 LYS A CA 1
ATOM 5017 C C . LYS A 1 645 ? 6.025 -8.471 -12.095 1.00 98.19 645 LYS A C 1
ATOM 5019 O O . LYS A 1 645 ? 4.953 -8.217 -12.638 1.00 98.19 645 LYS A O 1
ATOM 5024 N N . GLY A 1 646 ? 6.845 -9.416 -12.548 1.00 98.31 646 GLY A N 1
ATOM 5025 C CA . GLY A 1 646 ? 6.464 -10.362 -13.589 1.00 98.31 646 GLY A CA 1
ATOM 5026 C C . GLY A 1 646 ? 7.171 -11.708 -13.480 1.00 98.31 646 GLY A C 1
ATOM 5027 O O . GLY A 1 646 ? 8.218 -11.823 -12.844 1.00 98.31 646 GLY A O 1
ATOM 5028 N N . ILE A 1 647 ? 6.579 -12.720 -14.115 1.00 98.62 647 ILE A N 1
ATOM 5029 C CA . ILE A 1 647 ? 7.070 -14.103 -14.171 1.00 98.62 647 ILE A CA 1
ATOM 5030 C C . ILE A 1 647 ? 6.970 -14.554 -15.627 1.00 98.62 647 ILE A C 1
ATOM 5032 O O . ILE A 1 647 ? 5.869 -14.779 -16.137 1.00 98.62 647 ILE A O 1
ATOM 5036 N N . TYR A 1 648 ? 8.102 -14.637 -16.321 1.00 98.25 648 TYR A N 1
ATOM 5037 C CA . TYR A 1 648 ? 8.152 -15.050 -17.724 1.00 98.25 648 TYR A CA 1
ATOM 5038 C C . TYR A 1 648 ? 8.698 -16.477 -17.858 1.00 98.25 648 TYR A C 1
ATOM 5040 O O . TYR A 1 648 ? 9.484 -16.950 -17.027 1.00 98.25 648 TYR A O 1
ATOM 5048 N N . ARG A 1 649 ? 8.235 -17.161 -18.907 1.00 97.75 649 ARG A N 1
ATOM 5049 C CA . ARG A 1 649 ? 8.614 -18.524 -19.291 1.00 97.75 649 ARG A CA 1
ATOM 5050 C C . ARG A 1 649 ? 8.788 -18.634 -20.807 1.00 97.75 649 ARG A C 1
ATOM 5052 O O . ARG A 1 649 ? 8.051 -18.004 -21.568 1.00 97.75 649 ARG A O 1
ATOM 5059 N N . ALA A 1 650 ? 9.703 -19.482 -21.257 1.00 96.56 650 ALA A N 1
ATOM 5060 C CA . ALA A 1 650 ? 9.788 -19.939 -22.637 1.00 96.56 650 ALA A CA 1
ATOM 5061 C C . ALA A 1 650 ? 8.526 -20.737 -23.021 1.00 96.56 650 ALA A C 1
ATOM 5063 O O . ALA A 1 650 ? 7.796 -21.229 -22.160 1.00 96.56 650 ALA A O 1
ATOM 5064 N N . ALA A 1 651 ? 8.256 -20.893 -24.321 1.00 95.62 651 ALA A N 1
ATOM 5065 C CA . ALA A 1 651 ? 7.015 -21.520 -24.797 1.00 95.62 651 ALA A CA 1
ATOM 5066 C C . ALA A 1 651 ? 6.819 -22.961 -24.283 1.00 95.62 651 ALA A C 1
ATOM 5068 O O . ALA A 1 651 ? 5.691 -23.386 -24.038 1.00 95.62 651 ALA A O 1
ATOM 5069 N N . ASN A 1 652 ? 7.916 -23.697 -24.095 1.00 94.81 652 ASN A N 1
ATOM 5070 C CA . ASN A 1 652 ? 7.949 -25.075 -23.609 1.00 94.81 652 ASN A CA 1
ATOM 5071 C C . ASN A 1 652 ? 8.255 -25.211 -22.104 1.00 94.81 652 ASN A C 1
ATOM 5073 O O . ASN A 1 652 ? 8.292 -26.337 -21.612 1.00 94.81 652 ASN A O 1
ATOM 5077 N N . GLU A 1 653 ? 8.491 -24.112 -21.381 1.00 95.88 653 GLU A N 1
ATOM 5078 C CA . GLU A 1 653 ? 8.780 -24.147 -19.944 1.00 95.88 653 GLU A CA 1
ATOM 5079 C C . GLU A 1 653 ? 7.480 -24.038 -19.131 1.00 95.88 653 GLU A C 1
ATOM 5081 O O . GLU A 1 653 ? 6.586 -23.244 -19.440 1.00 95.88 653 GLU A O 1
ATOM 5086 N N . THR A 1 654 ? 7.368 -24.870 -18.095 1.00 95.19 654 THR A N 1
ATOM 5087 C CA . THR A 1 654 ? 6.164 -25.008 -17.252 1.00 95.19 654 THR A CA 1
ATOM 5088 C C . THR A 1 654 ? 6.472 -24.987 -15.752 1.00 95.19 654 THR A C 1
ATOM 5090 O O . THR A 1 654 ? 5.547 -25.033 -14.940 1.00 95.19 654 THR A O 1
ATOM 5093 N N . GLY A 1 655 ? 7.750 -24.863 -15.368 1.00 96.56 655 GLY A N 1
ATOM 5094 C CA . GLY A 1 655 ? 8.177 -24.755 -13.976 1.00 96.56 655 GLY A CA 1
ATOM 5095 C C . GLY A 1 655 ? 7.434 -23.655 -13.211 1.00 96.56 655 GLY A C 1
ATOM 5096 O O . GLY A 1 655 ? 7.468 -22.477 -13.591 1.00 96.56 655 GLY A O 1
ATOM 5097 N N . SER A 1 656 ? 6.773 -24.051 -12.120 1.00 97.56 656 SER A N 1
ATOM 5098 C CA . SER A 1 656 ? 6.020 -23.162 -11.233 1.00 97.56 656 SER A CA 1
ATOM 5099 C C . SER A 1 656 ? 6.895 -22.074 -10.606 1.00 97.56 656 SER A C 1
ATOM 5101 O O . SER A 1 656 ? 8.126 -22.159 -10.614 1.00 97.56 656 SER A O 1
ATOM 5103 N N . PHE A 1 657 ? 6.253 -21.057 -10.038 1.00 98.62 657 PHE A N 1
ATOM 5104 C CA . PHE A 1 657 ? 6.933 -19.972 -9.340 1.00 98.62 657 PHE A CA 1
ATOM 5105 C C . PHE A 1 657 ? 6.260 -19.671 -7.998 1.00 98.62 657 PHE A C 1
ATOM 5107 O O . PHE A 1 657 ? 5.068 -19.363 -7.964 1.00 98.62 657 PHE A O 1
ATOM 5114 N N . ASP A 1 658 ? 7.025 -19.734 -6.910 1.00 98.19 658 ASP A N 1
ATOM 5115 C CA . ASP A 1 658 ? 6.566 -19.384 -5.566 1.00 98.19 658 ASP A CA 1
ATOM 5116 C C . ASP A 1 658 ? 6.631 -17.857 -5.375 1.00 98.19 658 ASP A C 1
ATOM 5118 O O . ASP A 1 658 ? 7.708 -17.259 -5.269 1.00 98.19 658 ASP A O 1
ATOM 5122 N N . VAL A 1 659 ? 5.460 -17.217 -5.361 1.00 98.44 659 VAL A N 1
ATOM 5123 C CA . VAL A 1 659 ? 5.297 -15.786 -5.092 1.00 98.44 659 VAL A CA 1
ATOM 5124 C C . VAL A 1 659 ? 5.315 -15.545 -3.590 1.00 98.44 659 VAL A C 1
ATOM 5126 O O . VAL A 1 659 ? 4.586 -16.173 -2.829 1.00 98.44 659 VAL A O 1
ATOM 5129 N N . ASP A 1 660 ? 6.107 -14.559 -3.194 1.00 96.69 660 ASP A N 1
ATOM 5130 C CA . ASP A 1 660 ? 6.078 -13.898 -1.895 1.00 96.69 660 ASP A CA 1
ATOM 5131 C C . ASP A 1 660 ? 6.220 -12.402 -2.186 1.00 96.69 660 ASP A C 1
ATOM 5133 O O . ASP A 1 660 ? 7.250 -11.991 -2.732 1.00 96.69 660 ASP A O 1
ATOM 5137 N N . LEU A 1 661 ? 5.178 -11.597 -1.934 1.00 96.00 661 LEU A N 1
ATOM 5138 C CA . LEU A 1 661 ? 5.267 -10.150 -2.168 1.00 96.00 661 LEU A CA 1
ATOM 5139 C C . LEU A 1 661 ? 6.219 -9.532 -1.145 1.00 96.00 661 LEU A C 1
ATOM 5141 O O . LEU A 1 661 ? 6.074 -9.752 0.055 1.00 96.00 661 LEU A O 1
ATOM 5145 N N . LYS A 1 662 ? 7.186 -8.738 -1.608 1.00 94.50 662 LYS A N 1
ATOM 5146 C CA . LYS A 1 662 ? 8.273 -8.221 -0.770 1.00 94.50 662 LYS A CA 1
ATOM 5147 C C . LYS A 1 662 ? 8.431 -6.706 -0.845 1.00 94.50 662 LYS A C 1
ATOM 5149 O O . LYS A 1 662 ? 8.166 -6.072 -1.869 1.00 94.50 662 LYS A O 1
ATOM 5154 N N . VAL A 1 663 ? 8.948 -6.142 0.244 1.00 93.50 663 VAL A N 1
ATOM 5155 C CA . VAL A 1 663 ? 9.335 -4.729 0.381 1.00 93.50 663 VAL A CA 1
ATOM 5156 C C . VAL A 1 663 ? 10.742 -4.603 0.962 1.00 93.50 663 VAL A C 1
ATOM 5158 O O . VAL A 1 663 ? 11.266 -5.550 1.548 1.00 93.50 663 VAL A O 1
ATOM 5161 N N . LEU A 1 664 ? 11.350 -3.426 0.816 1.00 91.00 664 LEU A N 1
ATOM 5162 C CA . LEU A 1 664 ? 12.528 -3.051 1.598 1.00 91.00 664 LEU A CA 1
ATOM 5163 C C . LEU A 1 664 ? 12.061 -2.418 2.926 1.00 91.00 664 LEU A C 1
ATOM 5165 O O . LEU A 1 664 ? 11.100 -1.639 2.903 1.00 91.00 664 LEU A O 1
ATOM 5169 N N . PRO A 1 665 ? 12.691 -2.733 4.074 1.00 89.19 665 PRO A N 1
ATOM 5170 C CA . PRO A 1 665 ? 12.443 -2.034 5.339 1.00 89.19 665 PRO A CA 1
ATOM 5171 C C . PRO A 1 665 ? 12.704 -0.522 5.239 1.00 89.19 665 PRO A C 1
ATOM 5173 O O . PRO A 1 665 ? 11.837 0.281 5.594 1.00 89.19 665 PRO A O 1
ATOM 5176 N N . ASP A 1 666 ? 13.862 -0.169 4.677 1.00 86.88 666 ASP A N 1
ATOM 5177 C CA . ASP A 1 666 ? 14.402 1.177 4.466 1.00 86.88 666 ASP A CA 1
ATOM 5178 C C . ASP A 1 666 ? 15.119 1.255 3.096 1.00 86.88 666 ASP A C 1
ATOM 5180 O O . ASP A 1 666 ? 15.396 0.229 2.475 1.00 86.88 666 ASP A O 1
ATOM 5184 N N . GLU A 1 667 ? 15.369 2.465 2.572 1.00 85.56 667 GLU A N 1
ATOM 5185 C CA . GLU A 1 667 ? 15.848 2.673 1.181 1.00 85.56 667 GLU A CA 1
ATOM 5186 C C . GLU A 1 667 ? 17.207 2.004 0.902 1.00 85.56 667 GLU A C 1
ATOM 5188 O O . GLU A 1 667 ? 17.517 1.664 -0.236 1.00 85.56 667 GLU A O 1
ATOM 5193 N N . GLU A 1 668 ? 18.000 1.794 1.956 1.00 85.75 668 GLU A N 1
ATOM 5194 C CA . GLU A 1 668 ? 19.387 1.326 1.896 1.00 85.75 668 GLU A CA 1
ATOM 5195 C C . GLU A 1 668 ? 19.572 -0.099 2.439 1.00 85.75 668 GLU A C 1
ATOM 5197 O O . GLU A 1 668 ? 20.701 -0.553 2.647 1.00 85.75 668 GLU A O 1
ATOM 5202 N N . SER A 1 669 ? 18.463 -0.811 2.654 1.00 91.00 669 SER A N 1
ATOM 5203 C CA . SER A 1 669 ? 18.441 -2.230 2.993 1.00 91.00 669 SER A CA 1
ATOM 5204 C C . SER A 1 669 ? 18.990 -3.079 1.847 1.00 91.00 669 SER A C 1
ATOM 5206 O O . SER A 1 669 ? 18.526 -3.005 0.710 1.00 91.00 669 SER A O 1
ATOM 5208 N N . THR A 1 670 ? 19.934 -3.967 2.161 1.00 94.38 670 THR A N 1
ATOM 5209 C CA . THR A 1 670 ? 20.546 -4.889 1.188 1.00 94.38 670 THR A CA 1
ATOM 5210 C C . THR A 1 670 ? 19.690 -6.128 0.909 1.00 94.38 670 THR A C 1
ATOM 5212 O O . THR A 1 670 ? 20.025 -6.924 0.037 1.00 94.38 670 THR A O 1
ATOM 5215 N N . SER A 1 671 ? 18.582 -6.311 1.633 1.00 95.81 671 SER A N 1
ATOM 5216 C CA . SER A 1 671 ? 17.688 -7.460 1.493 1.00 95.81 671 SER A CA 1
ATOM 5217 C C . SER A 1 671 ? 16.223 -7.054 1.610 1.00 95.81 671 SER A C 1
ATOM 5219 O O . SER A 1 671 ? 15.828 -6.271 2.473 1.00 95.81 671 SER A O 1
ATOM 5221 N N . PHE A 1 672 ? 15.403 -7.664 0.764 1.00 96.88 672 PHE A N 1
ATOM 5222 C CA . PHE A 1 672 ? 13.951 -7.634 0.822 1.00 96.88 672 PHE A CA 1
ATOM 5223 C C . PHE A 1 672 ? 13.403 -8.501 1.963 1.00 96.88 672 PHE A C 1
ATOM 5225 O O . PHE A 1 672 ? 13.898 -9.602 2.215 1.00 96.88 672 PHE A O 1
ATOM 5232 N N . VAL A 1 673 ? 12.318 -8.037 2.586 1.00 95.62 673 VAL A N 1
ATOM 5233 C CA . VAL A 1 673 ? 11.517 -8.786 3.567 1.00 95.62 673 VAL A CA 1
ATOM 5234 C C . VAL A 1 673 ? 10.120 -9.073 3.014 1.00 95.62 673 VAL A C 1
ATOM 5236 O O . VAL A 1 673 ? 9.586 -8.297 2.216 1.00 95.62 673 VAL A O 1
ATOM 5239 N N . SER A 1 674 ? 9.527 -10.196 3.421 1.00 95.06 674 SER A N 1
ATOM 5240 C CA . SER A 1 674 ? 8.152 -10.569 3.063 1.00 95.06 674 SER A CA 1
ATOM 5241 C C . SER A 1 674 ? 7.157 -9.542 3.608 1.00 95.06 674 SER A C 1
ATOM 5243 O O . SER A 1 674 ? 7.210 -9.174 4.783 1.00 95.06 674 SER A O 1
ATOM 5245 N N . LEU A 1 675 ? 6.245 -9.075 2.759 1.00 92.38 675 LEU A N 1
ATOM 5246 C CA . LEU A 1 675 ? 5.209 -8.125 3.137 1.00 92.38 675 LEU A CA 1
ATOM 5247 C C . LEU A 1 675 ? 4.026 -8.875 3.761 1.00 92.38 675 LEU A C 1
ATOM 5249 O O . LEU A 1 675 ? 3.341 -9.659 3.098 1.00 92.38 675 LEU A O 1
ATOM 5253 N N . LYS A 1 676 ? 3.770 -8.581 5.035 1.00 88.88 676 LYS A N 1
ATOM 5254 C CA . LYS A 1 676 ? 2.512 -8.910 5.710 1.00 88.88 676 LYS A CA 1
ATOM 5255 C C . LYS A 1 676 ? 1.434 -7.898 5.318 1.00 88.88 676 LYS A C 1
ATOM 5257 O O . LYS A 1 676 ? 1.753 -6.738 5.066 1.00 88.88 676 LYS A O 1
ATOM 5262 N N . SER A 1 677 ? 0.182 -8.342 5.252 1.00 84.19 677 SER A N 1
ATOM 5263 C CA . SER A 1 677 ? -0.968 -7.471 4.977 1.00 84.19 677 SER A CA 1
ATOM 5264 C C . SER A 1 677 ? -1.603 -6.986 6.286 1.00 84.19 677 SER A C 1
ATOM 5266 O O . SER A 1 677 ? -1.964 -7.806 7.132 1.00 84.19 677 SER A O 1
ATOM 5268 N N . ASP A 1 678 ? -1.816 -5.675 6.429 1.00 72.31 678 ASP A N 1
ATOM 5269 C CA . ASP A 1 678 ? -2.468 -5.028 7.591 1.00 72.31 678 ASP A CA 1
ATOM 5270 C C . ASP A 1 678 ? -4.014 -5.198 7.562 1.00 72.31 678 ASP A C 1
ATOM 5272 O O . ASP A 1 678 ? -4.777 -4.360 8.033 1.00 72.31 678 ASP A O 1
ATOM 5276 N N . GLY A 1 679 ? -4.485 -6.271 6.926 1.00 73.62 679 GLY A N 1
ATOM 5277 C CA . GLY A 1 679 ? -5.882 -6.647 6.703 1.00 73.62 679 GLY A CA 1
ATOM 5278 C C . GLY A 1 679 ? -5.943 -7.935 5.867 1.00 73.62 679 GLY A C 1
ATOM 5279 O O . GLY A 1 679 ? -4.887 -8.425 5.446 1.00 73.62 679 GLY A O 1
ATOM 5280 N N . PRO A 1 680 ? -7.126 -8.493 5.562 1.00 80.12 680 PRO A N 1
ATOM 5281 C CA . PRO A 1 680 ? -7.222 -9.657 4.684 1.00 80.12 680 PRO A CA 1
ATOM 5282 C C . PRO A 1 680 ? -6.720 -9.342 3.265 1.00 80.12 680 PRO A C 1
ATOM 5284 O O . PRO A 1 680 ? -6.714 -8.184 2.823 1.00 80.12 680 PRO A O 1
ATOM 5287 N N . TRP A 1 681 ? -6.276 -10.384 2.561 1.00 94.31 681 TRP A N 1
ATOM 5288 C CA . TRP A 1 681 ? -5.754 -10.303 1.197 1.00 94.31 681 TRP A CA 1
ATOM 5289 C C . TRP A 1 681 ? -6.205 -11.488 0.336 1.00 94.31 681 TRP A C 1
ATOM 5291 O O . TRP A 1 681 ? -6.579 -12.541 0.850 1.00 94.31 681 TRP A O 1
ATOM 5301 N N . ARG A 1 682 ? -6.167 -11.322 -0.990 1.00 96.38 682 ARG A N 1
ATOM 5302 C CA . ARG A 1 682 ? -6.401 -12.401 -1.964 1.00 96.38 682 ARG A CA 1
ATOM 5303 C C . ARG A 1 682 ? -5.622 -12.210 -3.259 1.00 96.38 682 ARG A C 1
ATOM 5305 O O . ARG A 1 682 ? -5.314 -11.081 -3.631 1.00 96.38 682 ARG A O 1
ATOM 5312 N N . ALA A 1 683 ? -5.362 -13.296 -3.976 1.00 98.06 683 ALA A N 1
ATOM 5313 C CA . ALA A 1 683 ? -4.771 -13.307 -5.310 1.00 98.06 683 ALA A CA 1
ATOM 5314 C C . ALA A 1 683 ? -5.667 -14.064 -6.304 1.00 98.06 683 ALA A C 1
ATOM 5316 O O . ALA A 1 683 ? -6.179 -15.135 -5.977 1.00 98.06 683 ALA A O 1
ATOM 5317 N N . TYR A 1 684 ? -5.843 -13.524 -7.516 1.00 96.81 684 TYR A N 1
ATOM 5318 C CA . TYR A 1 684 ? -6.601 -14.165 -8.600 1.00 96.81 684 TYR A CA 1
ATOM 5319 C C . TYR A 1 684 ? -6.130 -13.750 -10.004 1.00 96.81 684 TYR A C 1
ATOM 5321 O O . TYR A 1 684 ? -5.538 -12.688 -10.209 1.00 96.81 684 TYR A O 1
ATOM 5329 N N . VAL A 1 685 ? -6.402 -14.601 -10.999 1.00 96.38 685 VAL A N 1
ATOM 5330 C CA . VAL A 1 685 ? -6.053 -14.368 -12.413 1.00 96.38 685 VAL A CA 1
ATOM 5331 C C . VAL A 1 685 ? -7.136 -13.509 -13.076 1.00 96.38 685 VAL A C 1
ATOM 5333 O O . VAL A 1 685 ? -8.173 -14.022 -13.499 1.00 96.38 685 VAL A O 1
ATOM 5336 N N . ILE A 1 686 ? -6.902 -12.195 -13.157 1.00 93.94 686 ILE A N 1
ATOM 5337 C CA . ILE A 1 686 ? -7.863 -11.212 -13.691 1.00 93.94 686 ILE A CA 1
ATOM 5338 C C . ILE A 1 686 ? -7.840 -11.115 -15.228 1.00 93.94 686 ILE A C 1
ATOM 5340 O O . ILE A 1 686 ? -8.827 -10.705 -15.841 1.00 93.94 686 ILE A O 1
ATOM 5344 N N . ARG A 1 687 ? -6.739 -11.524 -15.873 1.00 94.62 687 ARG A N 1
ATOM 5345 C CA . ARG A 1 687 ? -6.627 -11.666 -17.338 1.00 94.62 687 ARG A CA 1
ATOM 5346 C C . ARG A 1 687 ? -5.869 -12.930 -17.703 1.00 94.62 687 ARG A C 1
ATOM 5348 O O . ARG A 1 687 ? -4.897 -13.256 -17.034 1.00 94.62 687 ARG A O 1
ATOM 5355 N N . ASP A 1 688 ? -6.277 -13.589 -18.783 1.00 94.25 688 ASP A N 1
ATOM 5356 C CA . ASP A 1 688 ? -5.598 -14.756 -19.349 1.00 94.25 688 ASP A CA 1
ATOM 5357 C C . ASP A 1 688 ? -6.016 -14.936 -20.817 1.00 94.25 688 ASP A C 1
ATOM 5359 O O . ASP A 1 688 ? -7.201 -15.076 -21.126 1.00 94.25 688 ASP A O 1
ATOM 5363 N N . THR A 1 689 ? -5.045 -14.935 -21.729 1.00 92.31 689 THR A N 1
ATOM 5364 C CA . THR A 1 689 ? -5.287 -15.056 -23.180 1.00 92.31 689 THR A CA 1
ATOM 5365 C C . THR A 1 689 ? -5.917 -16.386 -23.604 1.00 92.31 689 THR A C 1
ATOM 5367 O O . THR A 1 689 ? -6.653 -16.398 -24.587 1.00 92.31 689 THR A O 1
ATOM 5370 N N . LYS A 1 690 ? -5.708 -17.485 -22.857 1.00 91.81 690 LYS A N 1
ATOM 5371 C CA . LYS A 1 690 ? -6.387 -18.770 -23.116 1.00 91.81 690 LYS A CA 1
ATOM 5372 C C . LYS A 1 690 ? -7.834 -18.774 -22.621 1.00 91.81 690 LYS A C 1
ATOM 5374 O O . LYS A 1 690 ? -8.684 -19.389 -23.259 1.00 91.81 690 LYS A O 1
ATOM 5379 N N . ARG A 1 691 ? -8.132 -18.050 -21.532 1.00 91.31 691 ARG A N 1
ATOM 5380 C CA . ARG A 1 691 ? -9.510 -17.886 -21.028 1.00 91.31 691 ARG A CA 1
ATOM 5381 C C . ARG A 1 691 ? -10.326 -16.938 -21.918 1.00 91.31 691 ARG A C 1
ATOM 5383 O O . ARG A 1 691 ? -11.519 -17.163 -22.085 1.00 91.31 691 ARG A O 1
ATOM 5390 N N . GLY A 1 692 ? -9.678 -15.948 -22.542 1.00 88.00 692 GLY A N 1
ATOM 5391 C CA . GLY A 1 692 ? -10.232 -15.100 -23.607 1.00 88.00 692 GLY A CA 1
ATOM 5392 C C . GLY A 1 692 ? -10.958 -13.842 -23.109 1.00 88.00 692 GLY A C 1
ATOM 5393 O O . GLY A 1 692 ? -11.803 -13.903 -22.220 1.00 88.00 692 GLY A O 1
ATOM 5394 N N . GLU A 1 693 ? -10.654 -12.688 -23.714 1.00 84.94 693 GLU A N 1
ATOM 5395 C CA . GLU A 1 693 ? -11.081 -11.357 -23.238 1.00 84.94 693 GLU A CA 1
ATOM 5396 C C . GLU A 1 693 ? -12.601 -11.199 -23.048 1.00 84.94 693 GLU A C 1
ATOM 5398 O O . GLU A 1 693 ? -13.033 -10.602 -22.063 1.00 84.94 693 GLU A O 1
ATOM 5403 N N . GLY A 1 694 ? -13.411 -11.728 -23.969 1.00 82.62 694 GLY A N 1
ATOM 5404 C CA . GLY A 1 694 ? -14.873 -11.588 -23.944 1.00 82.62 694 GLY A CA 1
ATOM 5405 C C . GLY A 1 694 ? -15.617 -12.648 -23.123 1.00 82.62 694 GLY A C 1
ATOM 5406 O O . GLY A 1 694 ? -16.820 -12.524 -22.912 1.00 82.62 694 GLY A O 1
ATOM 5407 N N . ASN A 1 695 ? -14.939 -13.702 -22.659 1.00 83.81 695 ASN A N 1
ATOM 5408 C CA . ASN A 1 695 ? -15.613 -14.867 -22.083 1.00 83.81 695 ASN A CA 1
ATOM 5409 C C . ASN A 1 695 ? -15.997 -14.618 -20.621 1.00 83.81 695 ASN A C 1
ATOM 5411 O O . ASN A 1 695 ? -15.125 -14.591 -19.753 1.00 83.81 695 ASN A O 1
ATOM 5415 N N . ALA A 1 696 ? -17.292 -14.447 -20.344 1.00 76.81 696 ALA A N 1
ATOM 5416 C CA . ALA A 1 696 ? -17.817 -14.322 -18.980 1.00 76.81 696 ALA A CA 1
ATOM 5417 C C . ALA A 1 696 ? -17.970 -15.689 -18.281 1.00 76.81 696 ALA A C 1
ATOM 5419 O O . ALA A 1 696 ? -17.620 -15.851 -17.115 1.00 76.81 696 ALA A O 1
ATOM 5420 N N . THR A 1 697 ? -18.462 -16.694 -19.010 1.00 76.00 697 THR A N 1
ATOM 5421 C CA . THR A 1 697 ? -18.679 -18.061 -18.516 1.00 76.00 697 THR A CA 1
ATOM 5422 C C . THR A 1 697 ? -17.437 -18.934 -18.678 1.00 76.00 697 THR A C 1
ATOM 5424 O O . THR A 1 697 ? -16.730 -18.828 -19.678 1.00 76.00 697 THR A O 1
ATOM 5427 N N . GLY A 1 698 ? -17.207 -19.863 -17.745 1.00 72.94 698 GLY A N 1
ATOM 5428 C CA . GLY A 1 698 ? -16.113 -20.838 -17.849 1.00 72.94 698 GLY A CA 1
ATOM 5429 C C . GLY A 1 698 ? -14.727 -20.301 -17.472 1.00 72.94 698 GLY A C 1
ATOM 5430 O O . GLY A 1 698 ? -13.727 -20.933 -17.816 1.00 72.94 698 GLY A O 1
ATOM 5431 N N . TRP A 1 699 ? -14.651 -19.173 -16.755 1.00 87.25 699 TRP A N 1
ATOM 5432 C CA . TRP A 1 699 ? -13.405 -18.589 -16.242 1.00 87.25 699 TRP A CA 1
ATOM 5433 C C . TRP A 1 699 ? -12.837 -19.390 -15.057 1.00 87.25 699 TRP A C 1
ATOM 5435 O O . TRP A 1 699 ? -12.837 -18.949 -13.913 1.00 87.25 699 TRP A O 1
ATOM 5445 N N . ASN A 1 700 ? -12.355 -20.598 -15.337 1.00 86.88 700 ASN A N 1
ATOM 5446 C CA . ASN A 1 700 ? -11.774 -21.501 -14.347 1.00 86.88 700 ASN A CA 1
ATOM 5447 C C . ASN A 1 700 ? -10.317 -21.848 -14.673 1.00 86.88 700 ASN A C 1
ATOM 5449 O O . ASN A 1 700 ? -9.816 -21.607 -15.774 1.00 86.88 700 ASN A O 1
ATOM 5453 N N . ASP A 1 701 ? -9.650 -22.445 -13.695 1.00 87.94 701 ASP A N 1
ATOM 5454 C CA . ASP A 1 701 ? -8.231 -22.773 -13.751 1.00 87.94 701 ASP A CA 1
ATOM 5455 C C . ASP A 1 701 ? -7.856 -23.883 -14.740 1.00 87.94 701 ASP A C 1
ATOM 5457 O O . ASP A 1 701 ? -6.713 -23.898 -15.191 1.00 87.94 701 ASP A O 1
ATOM 5461 N N . ALA A 1 702 ? -8.781 -24.754 -15.157 1.00 87.19 702 ALA A N 1
ATOM 5462 C CA . ALA A 1 702 ? -8.509 -25.747 -16.204 1.00 87.19 702 ALA A CA 1
ATOM 5463 C C . ALA A 1 702 ? -8.424 -25.114 -17.608 1.00 87.19 702 ALA A C 1
ATOM 5465 O O . ALA A 1 702 ? -7.716 -25.622 -18.474 1.00 87.19 702 ALA A O 1
ATOM 5466 N N . ASN A 1 703 ? -9.095 -23.975 -17.814 1.00 88.56 703 ASN A N 1
ATOM 5467 C CA . ASN A 1 703 ? -9.090 -23.216 -19.069 1.00 88.56 703 ASN A CA 1
ATOM 5468 C C . ASN A 1 703 ? -7.963 -22.160 -19.142 1.00 88.56 703 ASN A C 1
ATOM 5470 O O . ASN A 1 703 ? -7.860 -21.425 -20.125 1.00 88.56 703 ASN A O 1
ATOM 5474 N N . GLY A 1 704 ? -7.134 -22.040 -18.099 1.00 92.88 704 GLY A N 1
ATOM 5475 C CA . GLY A 1 704 ? -6.087 -21.022 -18.001 1.00 92.88 704 GLY A CA 1
ATOM 5476 C C . GLY A 1 704 ? -4.747 -21.395 -18.639 1.00 92.88 704 GLY A C 1
ATOM 5477 O O . GLY A 1 704 ? -4.362 -22.560 -18.714 1.00 92.88 704 GLY A O 1
ATOM 5478 N N . THR A 1 705 ? -3.971 -20.374 -18.994 1.00 94.75 705 THR A N 1
ATOM 5479 C CA . THR A 1 705 ? -2.506 -20.447 -19.118 1.00 94.75 705 THR A CA 1
ATOM 5480 C C . THR A 1 705 ? -1.878 -20.819 -17.779 1.00 94.75 705 THR A C 1
ATOM 5482 O O . THR A 1 705 ? -0.991 -21.674 -17.719 1.00 94.75 705 THR A O 1
ATOM 5485 N N . ILE A 1 706 ? -2.377 -20.197 -16.710 1.00 97.50 706 ILE A N 1
ATOM 5486 C CA . ILE A 1 706 ? -1.953 -20.425 -15.331 1.00 97.50 706 ILE A CA 1
ATOM 5487 C C . ILE A 1 706 ? -3.145 -20.685 -14.410 1.00 97.50 706 ILE A C 1
ATOM 5489 O O . ILE A 1 706 ? -4.280 -20.307 -14.718 1.00 97.50 706 ILE A O 1
ATOM 5493 N N . ARG A 1 707 ? -2.837 -21.254 -13.245 1.00 96.94 707 ARG A N 1
ATOM 5494 C CA . ARG A 1 707 ? -3.668 -21.279 -12.036 1.00 96.94 707 ARG A CA 1
ATOM 5495 C C . ARG A 1 707 ? -2.850 -20.846 -10.817 1.00 96.94 707 ARG A C 1
ATOM 5497 O O . ARG A 1 707 ? -1.619 -20.776 -10.899 1.00 96.94 707 ARG A O 1
ATOM 5504 N N . LEU A 1 708 ? -3.526 -20.580 -9.700 1.00 98.06 708 LEU A N 1
ATOM 5505 C CA . LEU A 1 708 ? -2.890 -20.244 -8.422 1.00 98.06 708 LEU A CA 1
ATOM 5506 C C . LEU A 1 708 ? -3.109 -21.363 -7.397 1.00 98.06 708 LEU A C 1
ATOM 5508 O O . LEU A 1 708 ? -4.185 -21.949 -7.339 1.00 98.06 708 LEU A O 1
ATOM 5512 N N . GLU A 1 709 ? -2.099 -21.644 -6.576 1.00 96.75 709 GLU A N 1
ATOM 5513 C CA . GLU A 1 709 ? -2.167 -22.634 -5.493 1.00 96.75 709 GLU A CA 1
ATOM 5514 C C . GLU A 1 709 ? -1.715 -22.003 -4.166 1.00 96.75 709 GLU A C 1
ATOM 5516 O O . GLU A 1 709 ? -0.728 -21.267 -4.123 1.00 96.75 709 GLU A O 1
ATOM 5521 N N . GLY A 1 710 ? -2.454 -22.267 -3.086 1.00 92.88 710 GLY A N 1
ATOM 5522 C CA . GLY A 1 710 ? -2.192 -21.710 -1.755 1.00 92.88 710 GLY A CA 1
ATOM 5523 C C . GLY A 1 710 ? -1.147 -22.477 -0.932 1.00 92.88 710 GLY A C 1
ATOM 5524 O O . GLY A 1 710 ? -0.814 -23.625 -1.229 1.00 92.88 710 GLY A O 1
ATOM 5525 N N . GLY A 1 711 ? -0.648 -21.831 0.125 1.00 84.81 711 GLY A N 1
ATOM 5526 C CA . GLY A 1 711 ? 0.109 -22.458 1.217 1.00 84.81 711 GLY A CA 1
ATOM 5527 C C . GLY A 1 711 ? -0.780 -22.832 2.415 1.00 84.81 711 GLY A C 1
ATOM 5528 O O . GLY A 1 711 ? -1.994 -22.636 2.379 1.00 84.81 711 GLY A O 1
ATOM 5529 N N . SER A 1 712 ? -0.180 -23.332 3.503 1.00 79.75 712 SER A N 1
ATOM 5530 C CA . SER A 1 712 ? -0.904 -23.738 4.727 1.00 79.75 712 SER A CA 1
ATOM 5531 C C . SER A 1 712 ? -1.710 -22.608 5.375 1.00 79.75 712 SER A C 1
ATOM 5533 O O . SER A 1 712 ? -2.792 -22.847 5.900 1.00 79.75 712 SER A O 1
ATOM 5535 N N . GLU A 1 713 ? -1.209 -21.374 5.288 1.00 82.19 713 GLU A N 1
ATOM 5536 C CA . GLU A 1 713 ? -1.815 -20.185 5.905 1.00 82.19 713 GLU A CA 1
ATOM 5537 C C . GLU A 1 713 ? -2.916 -19.539 5.044 1.00 82.19 713 GLU A C 1
ATOM 5539 O O . GLU A 1 713 ? -3.392 -18.446 5.360 1.00 82.19 713 GLU A O 1
ATOM 5544 N N . THR A 1 714 ? -3.307 -20.187 3.940 1.00 93.69 714 THR A N 1
ATOM 5545 C CA . THR A 1 714 ? -4.255 -19.647 2.954 1.00 93.69 714 THR A CA 1
ATOM 5546 C C . THR A 1 714 ? -5.427 -20.582 2.684 1.00 93.69 714 THR A C 1
ATOM 5548 O O . THR A 1 714 ? -5.305 -21.803 2.763 1.00 93.69 714 THR A O 1
ATOM 5551 N N . THR A 1 715 ? -6.564 -20.002 2.315 1.00 94.56 715 THR A N 1
ATOM 5552 C CA . THR A 1 715 ? -7.779 -20.709 1.892 1.00 94.56 715 THR A CA 1
ATOM 5553 C C . THR A 1 715 ? -8.054 -20.482 0.409 1.00 94.56 715 THR A C 1
ATOM 5555 O O . THR A 1 715 ? -7.665 -19.460 -0.152 1.00 94.56 715 THR A O 1
ATOM 5558 N N . ALA A 1 716 ? -8.743 -21.424 -0.238 1.00 94.38 716 ALA A N 1
ATOM 5559 C CA . ALA A 1 716 ? -9.304 -21.208 -1.569 1.00 94.38 716 ALA A CA 1
ATOM 5560 C C . ALA A 1 716 ? -10.701 -20.579 -1.449 1.00 94.38 716 ALA A C 1
ATOM 5562 O O . ALA A 1 716 ? -11.481 -20.994 -0.590 1.00 94.38 716 ALA A O 1
ATOM 5563 N N . GLY A 1 717 ? -11.021 -19.620 -2.316 1.00 93.12 717 GLY A N 1
ATOM 5564 C CA . GLY A 1 717 ? -12.308 -18.922 -2.331 1.00 93.12 717 GLY A CA 1
ATOM 5565 C C . GLY A 1 717 ? -12.768 -18.548 -3.742 1.00 93.12 717 GLY A C 1
ATOM 5566 O O . GLY A 1 717 ? -12.225 -19.021 -4.748 1.00 93.12 717 GLY A O 1
ATOM 5567 N N . THR A 1 718 ? -13.780 -17.681 -3.812 1.00 92.69 718 THR A N 1
ATOM 5568 C CA . THR A 1 718 ? -14.286 -17.099 -5.062 1.00 92.69 718 THR A CA 1
ATOM 5569 C C . THR A 1 718 ? -14.820 -15.685 -4.854 1.00 92.69 718 THR A C 1
ATOM 5571 O O . THR A 1 718 ? -15.473 -15.427 -3.845 1.00 92.69 718 THR A O 1
ATOM 5574 N N . ILE A 1 719 ? -14.655 -14.804 -5.845 1.00 90.69 719 ILE A N 1
ATOM 5575 C CA . ILE A 1 719 ? -15.348 -13.504 -5.908 1.00 90.69 719 ILE A CA 1
ATOM 5576 C C . ILE A 1 719 ? -15.885 -13.218 -7.313 1.00 90.69 719 ILE A C 1
ATOM 5578 O O . ILE A 1 719 ? -15.182 -13.424 -8.301 1.00 90.69 719 ILE A O 1
ATOM 5582 N N . ASP A 1 720 ? -17.097 -12.666 -7.396 1.00 88.62 720 ASP A N 1
ATOM 5583 C CA . ASP A 1 720 ? -17.601 -12.010 -8.603 1.00 88.62 720 ASP A CA 1
ATOM 5584 C C . ASP A 1 720 ? -17.056 -10.577 -8.723 1.00 88.62 720 ASP A C 1
ATOM 5586 O O . ASP A 1 720 ? -17.339 -9.723 -7.884 1.00 88.62 720 ASP A O 1
ATOM 5590 N N . VAL A 1 721 ? -16.279 -10.293 -9.775 1.00 86.19 721 VAL A N 1
ATOM 5591 C CA . VAL A 1 721 ? -15.758 -8.942 -10.059 1.00 86.19 721 VAL A CA 1
ATOM 5592 C C . VAL A 1 721 ? -16.166 -8.497 -11.457 1.00 86.19 721 VAL A C 1
ATOM 5594 O O . VAL A 1 721 ? -15.888 -9.171 -12.452 1.00 86.19 721 VAL A O 1
ATOM 5597 N N . LYS A 1 722 ? -16.783 -7.317 -11.527 1.00 86.81 722 LYS A N 1
ATOM 5598 C CA . LYS A 1 722 ? -17.005 -6.550 -12.755 1.00 86.81 722 LYS A CA 1
ATOM 5599 C C . LYS A 1 722 ? -15.732 -5.796 -13.115 1.00 86.81 722 LYS A C 1
ATOM 5601 O O . LYS A 1 722 ? -15.246 -4.970 -12.345 1.00 86.81 722 LYS A O 1
ATOM 5606 N N . ASP A 1 723 ? -15.156 -6.130 -14.261 1.00 84.06 723 ASP A N 1
ATOM 5607 C CA . ASP A 1 723 ? -13.862 -5.603 -14.681 1.00 84.06 723 ASP A CA 1
ATOM 5608 C C . ASP A 1 723 ? -13.959 -4.279 -15.472 1.00 84.06 723 ASP A C 1
ATOM 5610 O O . ASP A 1 723 ? -15.040 -3.762 -15.757 1.00 84.06 723 ASP A O 1
ATOM 5614 N N . ARG A 1 724 ? -12.803 -3.726 -15.871 1.00 82.38 724 ARG A N 1
ATOM 5615 C CA . ARG A 1 724 ? -12.716 -2.494 -16.683 1.00 82.38 724 ARG A CA 1
ATOM 5616 C C . ARG A 1 724 ? -13.172 -2.681 -18.145 1.00 82.38 724 ARG A C 1
ATOM 5618 O O . ARG A 1 724 ? -13.334 -1.695 -18.854 1.00 82.38 724 ARG A O 1
ATOM 5625 N N . ASN A 1 725 ? -13.438 -3.912 -18.587 1.00 83.25 725 ASN A N 1
ATOM 5626 C CA . ASN A 1 725 ? -14.106 -4.187 -19.862 1.00 83.25 725 ASN A CA 1
ATOM 5627 C C . ASN A 1 725 ? -15.644 -4.172 -19.706 1.00 83.25 725 ASN A C 1
ATOM 5629 O O . ASN A 1 725 ? -16.350 -4.284 -20.705 1.00 83.25 725 ASN A O 1
ATOM 5633 N N . GLY A 1 726 ? -16.163 -4.029 -18.479 1.00 84.69 726 GLY A N 1
ATOM 5634 C CA . GLY A 1 726 ? -17.588 -4.087 -18.153 1.00 84.69 726 GLY A CA 1
ATOM 5635 C C . GLY A 1 726 ? -18.121 -5.505 -17.925 1.00 84.69 726 GLY A C 1
ATOM 5636 O O . GLY A 1 726 ? -19.331 -5.677 -17.797 1.00 84.69 726 GLY A O 1
ATOM 5637 N N . ILE A 1 727 ? -17.247 -6.517 -17.873 1.00 87.06 727 ILE A N 1
ATOM 5638 C CA . ILE A 1 727 ? -17.625 -7.932 -17.792 1.00 87.06 727 ILE A CA 1
ATOM 5639 C C . ILE A 1 727 ? -17.505 -8.413 -16.343 1.00 87.06 727 ILE A C 1
ATOM 5641 O O . ILE A 1 727 ? -16.419 -8.397 -15.759 1.00 87.06 727 ILE A O 1
ATOM 5645 N N . THR A 1 728 ? -18.615 -8.886 -15.775 1.00 88.62 728 THR A N 1
ATOM 5646 C CA . THR A 1 728 ? -18.630 -9.598 -14.489 1.00 88.62 728 THR A CA 1
ATOM 5647 C C . THR A 1 728 ? -18.215 -11.053 -14.680 1.00 88.62 728 THR A C 1
ATOM 5649 O O . THR A 1 728 ? -18.706 -11.726 -15.589 1.00 88.62 728 THR A O 1
ATOM 5652 N N . ARG A 1 729 ? -17.322 -11.549 -13.817 1.00 89.44 729 ARG A N 1
ATOM 5653 C CA . ARG A 1 729 ? -16.948 -12.970 -13.733 1.00 89.44 729 ARG A CA 1
ATOM 5654 C C . ARG A 1 729 ? -16.730 -13.393 -12.295 1.00 89.44 729 ARG A C 1
ATOM 5656 O O . ARG A 1 729 ? -16.183 -12.609 -11.523 1.00 89.44 729 ARG A O 1
ATOM 5663 N N . THR A 1 730 ? -17.001 -14.660 -12.014 1.00 91.25 730 THR A N 1
ATOM 5664 C CA . THR A 1 730 ? -16.489 -15.354 -10.834 1.00 91.25 730 THR A CA 1
ATOM 5665 C C . THR A 1 730 ? -15.017 -15.709 -11.051 1.00 91.25 730 THR A C 1
ATOM 5667 O O . THR A 1 730 ? -14.672 -16.402 -12.010 1.00 91.25 730 THR A O 1
ATOM 5670 N N . TYR A 1 731 ? -14.141 -15.250 -10.163 1.00 92.12 731 TYR A N 1
ATOM 5671 C CA . TYR A 1 731 ? -12.719 -15.584 -10.138 1.00 92.12 731 TYR A CA 1
ATOM 5672 C C . TYR A 1 731 ? -12.438 -16.533 -8.974 1.00 92.12 731 TYR A C 1
ATOM 5674 O O . TYR A 1 731 ? -12.882 -16.278 -7.857 1.00 92.12 731 TYR A O 1
ATOM 5682 N N . GLN A 1 732 ? -11.673 -17.597 -9.222 1.00 94.62 732 GLN A N 1
ATOM 5683 C CA . GLN A 1 732 ? -11.102 -18.435 -8.164 1.00 94.62 732 GLN A CA 1
ATOM 5684 C C . GLN A 1 732 ? -9.979 -17.661 -7.456 1.00 94.62 732 GLN A C 1
ATOM 5686 O O . GLN A 1 732 ? -9.142 -17.046 -8.125 1.00 94.62 732 GLN A O 1
ATOM 5691 N N . THR A 1 733 ? -9.966 -17.679 -6.122 1.00 96.50 733 THR A N 1
ATOM 5692 C CA . THR A 1 733 ? -9.024 -16.912 -5.293 1.00 96.50 733 THR A CA 1
ATOM 5693 C C . THR A 1 733 ? -8.170 -17.816 -4.404 1.00 96.50 733 THR A C 1
ATOM 5695 O O . THR A 1 733 ? -8.631 -18.843 -3.904 1.00 96.50 733 THR A O 1
ATOM 5698 N N . VAL A 1 734 ? -6.923 -17.400 -4.171 1.00 97.69 734 VAL A N 1
ATOM 5699 C CA . VAL A 1 734 ? -6.135 -17.792 -2.989 1.00 97.69 734 VAL A CA 1
ATOM 5700 C C . VAL A 1 734 ? -6.226 -16.642 -1.994 1.00 97.69 734 VAL A C 1
ATOM 5702 O O . VAL A 1 734 ? -5.959 -15.505 -2.374 1.00 97.69 734 VAL A O 1
ATOM 5705 N N . GLU A 1 735 ? -6.613 -16.910 -0.751 1.00 96.19 735 GLU A N 1
ATOM 5706 C CA . GLU A 1 735 ? -6.974 -15.891 0.243 1.00 96.19 735 GLU A CA 1
ATOM 5707 C C . GLU A 1 735 ? -6.204 -16.080 1.550 1.00 96.19 735 GLU A C 1
ATOM 5709 O O . GLU A 1 735 ? -5.964 -17.208 1.978 1.00 96.19 735 GLU A O 1
ATOM 5714 N N . GLY A 1 736 ? -5.831 -14.979 2.202 1.00 87.44 736 GLY A N 1
ATOM 5715 C CA . GLY A 1 736 ? -5.087 -14.985 3.458 1.00 87.44 736 GLY A CA 1
ATOM 5716 C C . GLY A 1 736 ? -5.533 -13.886 4.422 1.00 87.44 736 GLY A C 1
ATOM 5717 O O . GLY A 1 736 ? -6.181 -12.904 4.055 1.00 87.44 736 GLY A O 1
ATOM 5718 N N . LYS A 1 737 ? -5.212 -14.087 5.701 1.00 83.88 737 LYS A N 1
ATOM 5719 C CA . LYS A 1 737 ? -5.734 -13.301 6.831 1.00 83.88 737 LYS A CA 1
ATOM 5720 C C . LYS A 1 737 ? -4.873 -12.069 7.136 1.00 83.88 737 LYS A C 1
ATOM 5722 O O . LYS A 1 737 ? -3.706 -12.008 6.739 1.00 83.88 737 LYS A O 1
ATOM 5727 N N . THR A 1 738 ? -5.420 -11.129 7.906 1.00 77.06 738 THR A N 1
ATOM 5728 C CA . THR A 1 738 ? -4.665 -10.041 8.555 1.00 77.06 738 THR A CA 1
ATOM 5729 C C . THR A 1 738 ? -3.395 -10.579 9.226 1.00 77.06 738 THR A C 1
ATOM 5731 O O . THR A 1 738 ? -3.421 -11.628 9.867 1.00 77.06 738 THR A O 1
ATOM 5734 N N . GLY A 1 739 ? -2.264 -9.896 9.039 1.00 74.75 739 GLY A N 1
ATOM 5735 C CA . GLY A 1 739 ? -0.960 -10.273 9.595 1.00 74.75 739 GLY A CA 1
ATOM 5736 C C . GLY A 1 739 ? -0.219 -11.406 8.867 1.00 74.75 739 GLY A C 1
ATOM 5737 O O . GLY A 1 739 ? 0.965 -11.617 9.143 1.00 74.75 739 GLY A O 1
ATOM 5738 N N . SER A 1 740 ? -0.855 -12.112 7.923 1.00 86.19 740 SER A N 1
ATOM 5739 C CA . SER A 1 740 ? -0.188 -13.140 7.108 1.00 86.19 740 SER A CA 1
ATOM 5740 C C . SER A 1 740 ? 0.623 -12.535 5.953 1.00 86.19 740 SER A C 1
ATOM 5742 O O . SER A 1 740 ? 0.325 -11.439 5.465 1.00 86.19 740 SER A O 1
ATOM 5744 N N . SER A 1 741 ? 1.664 -13.250 5.517 1.00 90.50 741 SER A N 1
ATOM 5745 C CA . SER A 1 741 ? 2.453 -12.904 4.327 1.00 90.50 741 SER A CA 1
ATOM 5746 C C . SER A 1 741 ? 1.686 -13.244 3.048 1.00 90.50 741 SER A C 1
ATOM 5748 O O . SER A 1 741 ? 1.043 -14.289 2.966 1.00 90.50 741 SER A O 1
ATOM 5750 N N . MET A 1 742 ? 1.799 -12.398 2.023 1.00 93.31 742 MET A N 1
ATOM 5751 C CA . MET A 1 742 ? 1.159 -12.616 0.718 1.00 93.31 742 MET A CA 1
ATOM 5752 C C . MET A 1 742 ? 1.922 -13.648 -0.122 1.00 93.31 742 MET A C 1
ATOM 5754 O O . MET A 1 742 ? 2.727 -13.287 -0.986 1.00 93.31 742 MET A O 1
ATOM 5758 N N . GLN A 1 743 ? 1.674 -14.930 0.169 1.00 95.94 743 GLN A N 1
ATOM 5759 C CA . GLN A 1 743 ? 2.387 -16.079 -0.396 1.00 95.94 743 GLN A CA 1
ATOM 5760 C C . GLN A 1 743 ? 1.452 -17.060 -1.110 1.00 95.94 743 GLN A C 1
ATOM 5762 O O . GLN A 1 743 ? 0.464 -17.519 -0.542 1.00 95.94 743 GLN A O 1
ATOM 5767 N N . PHE A 1 744 ? 1.778 -17.386 -2.361 1.00 98.00 744 PHE A N 1
ATOM 5768 C CA . PHE A 1 744 ? 1.048 -18.342 -3.200 1.00 98.00 744 PHE A CA 1
ATOM 5769 C C . PHE A 1 744 ? 1.930 -18.817 -4.361 1.00 98.00 744 PHE A C 1
ATOM 5771 O O . PHE A 1 744 ? 2.928 -18.186 -4.701 1.00 98.00 744 PHE A O 1
ATOM 5778 N N . LYS A 1 745 ? 1.564 -19.916 -5.013 1.00 98.19 745 LYS A N 1
ATOM 5779 C CA . LYS A 1 745 ? 2.289 -20.471 -6.160 1.00 98.19 745 LYS A CA 1
ATOM 5780 C C . LYS A 1 745 ? 1.556 -20.188 -7.465 1.00 98.19 745 LYS A C 1
ATOM 5782 O O . LYS A 1 745 ? 0.345 -20.369 -7.554 1.00 98.19 745 LYS A O 1
ATOM 5787 N N . VAL A 1 746 ? 2.302 -19.797 -8.494 1.00 98.56 746 VAL A N 1
ATOM 5788 C CA . VAL A 1 746 ? 1.831 -19.724 -9.884 1.00 98.56 746 VAL A CA 1
ATOM 5789 C C . VAL A 1 746 ? 2.210 -21.021 -10.589 1.00 98.56 746 VAL A C 1
ATOM 5791 O O . VAL A 1 746 ? 3.392 -21.365 -10.657 1.00 98.56 746 VAL A O 1
ATOM 5794 N N . VAL A 1 747 ? 1.221 -21.734 -11.129 1.00 98.06 747 VAL A N 1
ATOM 5795 C CA . VAL A 1 747 ? 1.429 -22.990 -11.866 1.00 98.06 747 VAL A CA 1
ATOM 5796 C C . VAL A 1 747 ? 0.969 -22.828 -13.309 1.00 98.06 747 VAL A C 1
ATOM 5798 O O . VAL A 1 747 ? -0.158 -22.408 -13.560 1.00 98.06 747 VAL A O 1
ATOM 5801 N N . PHE A 1 748 ? 1.838 -23.178 -14.258 1.00 97.25 748 PHE A N 1
ATOM 5802 C CA . PHE A 1 748 ? 1.529 -23.182 -15.687 1.00 97.25 748 PHE A CA 1
ATOM 5803 C C . PHE A 1 748 ? 0.835 -24.498 -16.056 1.00 97.25 748 PHE A C 1
ATOM 5805 O O . PHE A 1 748 ? 1.347 -25.578 -15.772 1.00 97.25 748 PHE A O 1
ATOM 5812 N N . ASN A 1 749 ? -0.334 -24.421 -16.694 1.00 94.31 749 ASN A N 1
ATOM 5813 C CA . ASN A 1 749 ? -1.170 -25.599 -16.977 1.00 94.31 749 ASN A CA 1
ATOM 5814 C C . ASN A 1 749 ? -0.705 -26.426 -18.192 1.00 94.31 749 ASN A C 1
ATOM 5816 O O . ASN A 1 749 ? -1.286 -27.463 -18.503 1.00 94.31 749 ASN A O 1
ATOM 5820 N N . GLY A 1 750 ? 0.305 -25.952 -18.917 1.00 91.81 750 GLY A N 1
ATOM 5821 C CA . GLY A 1 750 ? 0.808 -26.538 -20.155 1.00 91.81 750 GLY A CA 1
ATOM 5822 C C . GLY A 1 750 ? 1.680 -25.529 -20.895 1.00 91.81 750 GLY A C 1
ATOM 5823 O O . GLY A 1 750 ? 2.086 -24.528 -20.310 1.00 91.81 750 GLY A O 1
ATOM 5824 N N . THR A 1 751 ? 1.951 -25.770 -22.175 1.00 92.50 751 THR A N 1
ATOM 5825 C CA . THR A 1 751 ? 2.842 -24.949 -23.012 1.00 92.50 751 THR A CA 1
ATOM 5826 C C . THR A 1 751 ? 2.115 -23.837 -23.788 1.00 92.50 751 THR A C 1
ATOM 5828 O O . THR A 1 751 ? 0.877 -23.758 -23.825 1.00 92.50 751 THR A O 1
ATOM 5831 N N . ALA A 1 752 ? 2.897 -22.967 -24.429 1.00 88.88 752 ALA A N 1
ATOM 5832 C CA . ALA A 1 752 ? 2.449 -22.027 -25.454 1.00 88.88 752 ALA A CA 1
ATOM 5833 C C . ALA A 1 752 ? 2.659 -22.577 -26.874 1.00 88.88 752 ALA A C 1
ATOM 5835 O O . ALA A 1 752 ? 3.336 -23.584 -27.084 1.00 88.88 752 ALA A O 1
ATOM 5836 N N . SER A 1 753 ? 2.050 -21.893 -27.842 1.00 78.69 753 SER A N 1
ATOM 5837 C CA . SER A 1 753 ? 2.270 -22.112 -29.275 1.00 78.69 753 SER A CA 1
ATOM 5838 C C . SER A 1 753 ? 3.256 -21.063 -29.821 1.00 78.69 753 SER A C 1
ATOM 5840 O O . SER A 1 753 ? 3.910 -20.377 -29.039 1.00 78.69 753 SER A O 1
ATOM 5842 N N . ALA A 1 754 ? 3.331 -20.893 -31.146 1.00 72.56 754 ALA A N 1
ATOM 5843 C CA . ALA A 1 754 ? 4.051 -19.776 -31.774 1.00 72.56 754 ALA A CA 1
ATOM 5844 C C . ALA A 1 754 ? 3.424 -18.390 -31.481 1.00 72.56 754 ALA A C 1
ATOM 5846 O O . ALA A 1 754 ? 4.021 -17.361 -31.786 1.00 72.56 754 ALA A O 1
ATOM 5847 N N . SER A 1 755 ? 2.222 -18.347 -30.896 1.00 86.25 755 SER A N 1
ATOM 5848 C CA . SER A 1 755 ? 1.674 -17.152 -30.249 1.00 86.25 755 SER A CA 1
ATOM 5849 C C . SER A 1 755 ? 1.894 -17.252 -28.732 1.00 86.25 755 SER A C 1
ATOM 5851 O O . SER A 1 755 ? 1.432 -18.234 -28.134 1.00 86.25 755 SER A O 1
ATOM 5853 N N . PRO A 1 756 ? 2.568 -16.271 -28.097 1.00 94.38 756 PRO A N 1
ATOM 5854 C CA . PRO A 1 756 ? 2.757 -16.252 -26.651 1.00 94.38 756 PRO A CA 1
ATOM 5855 C C . PRO A 1 756 ? 1.433 -16.206 -25.884 1.00 94.38 756 PRO A C 1
ATOM 5857 O O . PRO A 1 756 ? 0.535 -15.431 -26.214 1.00 94.38 756 PRO A O 1
ATOM 5860 N N . ASN A 1 757 ? 1.342 -16.986 -24.808 1.00 96.00 757 ASN A N 1
ATOM 5861 C CA . ASN A 1 757 ? 0.265 -16.832 -23.835 1.00 96.00 757 ASN A CA 1
ATOM 5862 C C . ASN A 1 757 ? 0.618 -15.696 -22.867 1.00 96.00 757 ASN A C 1
ATOM 5864 O O . ASN A 1 757 ? 1.766 -15.584 -22.433 1.00 96.00 757 ASN A O 1
ATOM 5868 N N . HIS A 1 758 ? -0.374 -14.922 -22.436 1.00 97.25 758 HIS A N 1
ATOM 5869 C CA . HIS A 1 758 ? -0.228 -13.909 -21.387 1.00 97.25 758 HIS A CA 1
ATOM 5870 C C . HIS A 1 758 ? -1.312 -14.049 -20.325 1.00 97.25 758 HIS A C 1
ATOM 5872 O O . HIS A 1 758 ? -2.434 -14.465 -20.626 1.00 97.25 758 HIS A O 1
ATOM 5878 N N . ALA A 1 759 ? -0.989 -13.648 -19.099 1.00 97.44 759 ALA A N 1
ATOM 5879 C CA . ALA A 1 759 ? -1.944 -13.503 -18.010 1.00 97.44 759 ALA A CA 1
ATOM 5880 C C . ALA A 1 759 ? -1.556 -12.339 -17.083 1.00 97.44 759 ALA A C 1
ATOM 5882 O O . ALA A 1 759 ? -0.394 -11.938 -17.015 1.00 97.44 759 ALA A O 1
ATOM 5883 N N . ILE A 1 760 ? -2.531 -11.806 -16.347 1.00 97.94 760 ILE A N 1
ATOM 5884 C CA . ILE A 1 760 ? -2.310 -10.834 -15.272 1.00 97.94 760 ILE A CA 1
ATOM 5885 C C . ILE A 1 760 ? -2.924 -11.402 -13.998 1.00 97.94 760 ILE A C 1
ATOM 5887 O O . ILE A 1 760 ? -4.116 -11.718 -13.957 1.00 97.94 760 ILE A O 1
ATOM 5891 N N . ILE A 1 761 ? -2.106 -11.504 -12.955 1.00 98.19 761 ILE A N 1
ATOM 5892 C CA . ILE A 1 761 ? -2.551 -11.813 -11.597 1.00 98.19 761 ILE A CA 1
ATOM 5893 C C . ILE A 1 761 ? -2.761 -10.484 -10.881 1.00 98.19 761 ILE A C 1
ATOM 5895 O O . ILE A 1 761 ? -1.867 -9.634 -10.888 1.00 98.19 761 ILE A O 1
ATOM 5899 N N . ARG A 1 762 ? -3.915 -10.310 -10.237 1.00 96.88 762 ARG A N 1
ATOM 5900 C CA . ARG A 1 762 ? -4.126 -9.244 -9.258 1.00 96.88 762 ARG A CA 1
ATOM 5901 C C . ARG A 1 762 ? -4.002 -9.835 -7.859 1.00 96.88 762 ARG A C 1
ATOM 5903 O O . ARG A 1 762 ? -4.611 -10.860 -7.569 1.00 96.88 762 ARG A O 1
ATOM 5910 N N . VAL A 1 763 ? -3.249 -9.154 -7.003 1.00 97.50 763 VAL A N 1
ATOM 5911 C CA . VAL A 1 763 ? -3.275 -9.323 -5.550 1.00 97.50 763 VAL A CA 1
ATOM 5912 C C . VAL A 1 763 ? -3.959 -8.097 -4.950 1.00 97.50 763 VAL A C 1
ATOM 5914 O O . VAL A 1 763 ? -3.584 -6.964 -5.261 1.00 97.50 763 VAL A O 1
ATOM 5917 N N . GLU A 1 764 ? -4.975 -8.329 -4.128 1.00 94.56 764 GLU A N 1
ATOM 5918 C CA . GLU A 1 764 ? -5.744 -7.321 -3.394 1.00 94.56 764 GLU A CA 1
ATOM 5919 C C . GLU A 1 764 ? -5.417 -7.475 -1.908 1.00 94.56 764 GLU A C 1
ATOM 5921 O O . GLU A 1 764 ? -5.524 -8.579 -1.383 1.00 94.56 764 GLU A O 1
ATOM 5926 N N . TYR A 1 765 ? -4.979 -6.410 -1.239 1.00 92.88 765 TYR A N 1
ATOM 5927 C CA . TYR A 1 765 ? -4.427 -6.463 0.122 1.00 92.88 765 TYR A CA 1
ATOM 5928 C C . TYR A 1 765 ? -4.746 -5.190 0.919 1.00 92.88 765 TYR A C 1
ATOM 5930 O O . TYR A 1 765 ? -5.348 -4.264 0.375 1.00 92.88 765 TYR A O 1
ATOM 5938 N N . GLN A 1 766 ? -4.377 -5.153 2.206 1.00 82.12 766 GLN A N 1
ATOM 5939 C CA . GLN A 1 766 ? -4.811 -4.127 3.170 1.00 82.12 766 GLN A CA 1
ATOM 5940 C C . GLN A 1 766 ? -6.346 -4.009 3.270 1.00 82.12 766 GLN A C 1
ATOM 5942 O O . GLN A 1 766 ? -6.895 -2.920 3.129 1.00 82.12 766 GLN A O 1
ATOM 5947 N N . ASN A 1 767 ? -7.055 -5.127 3.471 1.00 73.88 767 ASN A N 1
ATOM 5948 C CA . ASN A 1 767 ? -8.523 -5.177 3.364 1.00 73.88 767 ASN A CA 1
ATOM 5949 C C . ASN A 1 767 ? -9.015 -4.843 1.937 1.00 73.88 767 ASN A C 1
ATOM 5951 O O . ASN A 1 767 ? -9.929 -4.050 1.724 1.00 73.88 767 ASN A O 1
ATOM 5955 N N . TYR A 1 768 ? -8.351 -5.457 0.952 1.00 85.69 768 TYR A N 1
ATOM 5956 C CA . TYR A 1 768 ? -8.632 -5.404 -0.491 1.00 85.69 768 TYR A CA 1
ATOM 5957 C C . TYR A 1 768 ? -8.560 -4.029 -1.193 1.00 85.69 768 TYR A C 1
ATOM 5959 O O . TYR A 1 768 ? -8.798 -3.959 -2.398 1.00 85.69 768 TYR A O 1
ATOM 5967 N N . THR A 1 769 ? -8.193 -2.941 -0.509 1.00 84.50 769 THR A N 1
ATOM 5968 C CA . THR A 1 769 ? -8.107 -1.591 -1.110 1.00 84.50 769 THR A CA 1
ATOM 5969 C C . THR A 1 769 ? -6.831 -1.334 -1.907 1.00 84.50 769 THR A C 1
ATOM 5971 O O . THR A 1 769 ? -6.779 -0.431 -2.751 1.00 84.50 769 THR A O 1
ATOM 5974 N N . CYS A 1 770 ? -5.770 -2.085 -1.614 1.00 91.69 770 CYS A N 1
ATOM 5975 C CA . CYS A 1 770 ? -4.475 -1.947 -2.257 1.00 91.69 770 CYS A CA 1
ATOM 5976 C C . CYS A 1 770 ? -4.288 -3.032 -3.310 1.00 91.69 770 CYS A C 1
ATOM 5978 O O . CYS A 1 770 ? -4.639 -4.190 -3.099 1.00 91.69 770 CYS A O 1
ATOM 5980 N N . TYR A 1 771 ? -3.702 -2.651 -4.445 1.00 92.50 771 TYR A N 1
ATOM 5981 C CA . TYR A 1 771 ? -3.604 -3.507 -5.621 1.00 92.50 771 TYR A CA 1
ATOM 5982 C C . TYR A 1 771 ? -2.154 -3.694 -6.043 1.00 92.50 771 TYR A C 1
ATOM 5984 O O . TYR A 1 771 ? -1.418 -2.726 -6.235 1.00 92.50 771 TYR A O 1
ATOM 5992 N N . HIS A 1 772 ? -1.762 -4.942 -6.269 1.00 96.69 772 HIS A N 1
ATOM 5993 C CA . HIS A 1 772 ? -0.530 -5.282 -6.962 1.00 96.69 772 HIS A CA 1
ATOM 5994 C C . HIS A 1 772 ? -0.847 -6.175 -8.164 1.00 96.69 772 HIS A C 1
ATOM 5996 O O . HIS A 1 772 ? -1.580 -7.153 -8.050 1.00 96.69 772 HIS A O 1
ATOM 6002 N N . LEU A 1 773 ? -0.297 -5.829 -9.328 1.00 97.44 773 LEU A N 1
ATOM 6003 C CA . LEU A 1 773 ? -0.409 -6.623 -10.556 1.00 97.44 773 LEU A CA 1
ATOM 6004 C C . LEU A 1 773 ? 0.914 -7.340 -10.841 1.00 97.44 773 LEU A C 1
ATOM 6006 O O . LEU A 1 773 ? 1.945 -6.663 -10.886 1.00 97.44 773 LEU A O 1
ATOM 6010 N N . ILE A 1 774 ? 0.866 -8.654 -11.071 1.00 98.69 774 ILE A N 1
ATOM 6011 C CA . ILE A 1 774 ? 1.991 -9.466 -11.559 1.00 98.69 774 ILE A CA 1
ATOM 6012 C C . ILE A 1 774 ? 1.700 -9.847 -13.013 1.00 98.69 774 ILE A C 1
ATOM 6014 O O . ILE A 1 774 ? 0.651 -10.426 -13.310 1.00 98.69 774 ILE A O 1
ATOM 6018 N N . PHE A 1 775 ? 2.631 -9.538 -13.913 1.00 98.69 775 PHE A N 1
ATOM 6019 C CA . PHE A 1 775 ? 2.500 -9.822 -15.342 1.00 98.69 775 PHE A CA 1
ATOM 6020 C C . PHE A 1 775 ? 3.134 -11.166 -15.701 1.00 98.69 775 PHE A C 1
ATOM 6022 O O . PHE A 1 775 ? 4.303 -11.414 -15.407 1.00 98.69 775 PHE A O 1
ATOM 6029 N N . VAL A 1 776 ? 2.369 -12.039 -16.347 1.00 98.56 776 VAL A N 1
ATOM 6030 C CA . VAL A 1 776 ? 2.805 -13.386 -16.718 1.00 98.56 776 VAL A CA 1
ATOM 6031 C C . VAL A 1 776 ? 2.804 -13.524 -18.236 1.00 98.56 776 VAL A C 1
ATOM 6033 O O . VAL A 1 776 ? 1.880 -13.063 -18.912 1.00 98.56 776 VAL A O 1
ATOM 6036 N N . ARG A 1 777 ? 3.844 -14.169 -18.770 1.00 97.62 777 ARG A N 1
ATOM 6037 C CA . ARG A 1 777 ? 3.998 -14.472 -20.199 1.00 97.62 777 ARG A CA 1
ATOM 6038 C C . ARG A 1 777 ? 4.651 -15.837 -20.379 1.00 97.62 777 ARG A C 1
ATOM 6040 O O . ARG A 1 777 ? 5.599 -16.166 -19.670 1.00 97.62 777 ARG A O 1
ATOM 6047 N N . GLN A 1 778 ? 4.175 -16.600 -21.354 1.00 97.50 778 GLN A N 1
ATOM 6048 C CA . GLN A 1 778 ? 4.761 -17.867 -21.774 1.00 97.50 778 GLN A CA 1
ATOM 6049 C C . GLN A 1 778 ? 4.966 -17.846 -23.294 1.00 97.50 778 GLN A C 1
ATOM 6051 O O . GLN A 1 778 ? 3.994 -17.817 -24.046 1.00 97.50 778 GLN A O 1
ATOM 6056 N N . GLY A 1 779 ? 6.222 -17.844 -23.739 1.00 96.31 779 GLY A N 1
ATOM 6057 C CA . GLY A 1 779 ? 6.619 -17.686 -25.142 1.00 96.31 779 GLY A CA 1
ATOM 6058 C C . GLY A 1 779 ? 7.339 -16.359 -25.418 1.00 96.31 779 GLY A C 1
ATOM 6059 O O . GLY A 1 779 ? 6.898 -15.286 -24.992 1.00 96.31 779 GLY A O 1
ATOM 6060 N N . TYR A 1 780 ? 8.458 -16.438 -26.145 1.00 95.25 780 TYR A N 1
ATOM 6061 C CA . TYR A 1 780 ? 9.345 -15.303 -26.460 1.00 95.25 780 TYR A CA 1
ATOM 6062 C C . TYR A 1 780 ? 9.317 -14.890 -27.943 1.00 95.25 780 TYR A C 1
ATOM 6064 O O . TYR A 1 780 ? 10.155 -14.105 -28.383 1.00 95.25 780 TYR A O 1
ATOM 6072 N N . ASP A 1 781 ? 8.350 -15.397 -28.710 1.00 95.19 781 ASP A N 1
ATOM 6073 C CA . ASP A 1 781 ? 8.089 -14.919 -30.068 1.00 95.19 781 ASP A CA 1
ATOM 6074 C C . ASP A 1 781 ? 7.535 -13.475 -30.059 1.00 95.19 781 ASP A C 1
ATOM 6076 O O . ASP A 1 781 ? 6.911 -13.063 -29.068 1.00 95.19 781 ASP A O 1
ATOM 6080 N N . PRO A 1 782 ? 7.754 -12.679 -31.128 1.00 95.44 782 PRO A N 1
ATOM 6081 C CA . PRO A 1 782 ? 7.304 -11.289 -31.191 1.00 95.44 782 PRO A CA 1
ATOM 6082 C C . PRO A 1 782 ? 5.778 -11.176 -31.203 1.00 95.44 782 PRO A C 1
ATOM 6084 O O . PRO A 1 782 ? 5.105 -11.938 -31.892 1.00 95.44 782 PRO A O 1
ATOM 6087 N N . ASP A 1 783 ? 5.233 -10.201 -30.473 1.00 95.56 783 ASP A N 1
ATOM 6088 C CA . ASP A 1 783 ? 3.784 -10.091 -30.255 1.00 95.56 783 ASP A CA 1
ATOM 6089 C C . ASP A 1 783 ? 3.323 -8.630 -30.107 1.00 95.56 783 ASP A C 1
ATOM 6091 O O . ASP A 1 783 ? 4.084 -7.775 -29.645 1.00 95.56 783 ASP A O 1
ATOM 6095 N N . ASP A 1 784 ? 2.092 -8.331 -30.519 1.00 95.50 784 ASP A N 1
ATOM 6096 C CA . ASP A 1 784 ? 1.508 -6.986 -30.543 1.00 95.50 784 ASP A CA 1
ATOM 6097 C C . ASP A 1 784 ? 0.660 -6.698 -29.290 1.00 95.50 784 ASP A C 1
ATOM 6099 O O . ASP A 1 784 ? -0.333 -7.368 -29.020 1.00 95.50 784 ASP A O 1
ATOM 6103 N N . ILE A 1 785 ? 1.044 -5.684 -28.504 1.00 96.06 785 ILE A N 1
ATOM 6104 C CA . ILE A 1 785 ? 0.347 -5.299 -27.254 1.00 96.06 785 ILE A CA 1
ATOM 6105 C C . ILE A 1 785 ? -0.993 -4.597 -27.535 1.00 96.06 785 ILE A C 1
ATOM 6107 O O . ILE A 1 785 ? -1.948 -4.707 -26.762 1.00 96.06 785 ILE A O 1
ATOM 6111 N N . ILE A 1 786 ? -1.069 -3.904 -28.669 1.00 95.94 786 ILE A N 1
ATOM 6112 C CA . ILE A 1 786 ? -2.280 -3.315 -29.246 1.00 95.94 786 ILE A CA 1
ATOM 6113 C C . ILE A 1 786 ? -2.609 -4.158 -30.477 1.00 95.94 786 ILE A C 1
ATOM 6115 O O . ILE A 1 786 ? -1.727 -4.356 -31.308 1.00 95.94 786 ILE A O 1
ATOM 6119 N N . ASN A 1 787 ? -3.845 -4.650 -30.586 1.00 91.94 787 ASN A N 1
ATOM 6120 C CA . ASN A 1 787 ? -4.264 -5.565 -31.652 1.00 91.94 787 ASN A CA 1
ATOM 6121 C C . ASN A 1 787 ? -4.107 -4.928 -33.047 1.00 91.94 787 ASN A C 1
ATOM 6123 O O . ASN A 1 787 ? -4.697 -3.883 -33.319 1.00 91.94 787 ASN A O 1
ATOM 6127 N N . GLY A 1 788 ? -3.321 -5.555 -33.923 1.00 91.25 788 GLY A N 1
ATOM 6128 C CA . GLY A 1 788 ? -2.960 -5.029 -35.244 1.00 91.25 788 GLY A CA 1
ATOM 6129 C C . GLY A 1 788 ? -1.858 -3.960 -35.222 1.00 91.25 788 GLY A C 1
ATOM 6130 O O . GLY A 1 788 ? -1.570 -3.362 -36.257 1.00 91.25 788 GLY A O 1
ATOM 6131 N N . GLY A 1 789 ? -1.254 -3.704 -34.059 1.00 94.88 789 GLY A N 1
ATOM 6132 C CA . GLY A 1 789 ? -0.158 -2.757 -33.875 1.00 94.88 789 GLY A CA 1
ATOM 6133 C C . GLY A 1 789 ? 1.227 -3.358 -34.141 1.00 94.88 789 GLY A C 1
ATOM 6134 O O . GLY A 1 789 ? 1.384 -4.431 -34.725 1.00 94.88 789 GLY A O 1
ATOM 6135 N N . ALA A 1 790 ? 2.268 -2.657 -33.687 1.00 96.44 790 ALA A N 1
ATOM 6136 C CA . ALA A 1 790 ? 3.643 -3.134 -33.798 1.00 96.44 790 ALA A CA 1
ATOM 6137 C C . ALA A 1 790 ? 3.866 -4.421 -32.973 1.00 96.44 790 ALA A C 1
ATOM 6139 O O . ALA A 1 790 ? 3.617 -4.445 -31.766 1.00 96.44 790 ALA A O 1
ATOM 6140 N N . LYS A 1 791 ? 4.388 -5.476 -33.616 1.00 96.88 791 LYS A N 1
ATOM 6141 C CA . LYS A 1 791 ? 4.803 -6.727 -32.956 1.00 96.88 791 LYS A CA 1
ATOM 6142 C C . LYS A 1 791 ? 6.170 -6.536 -32.303 1.00 96.88 791 LYS A C 1
ATOM 6144 O O . LYS A 1 791 ? 7.188 -6.514 -32.994 1.00 96.88 791 LYS A O 1
ATOM 6149 N N . TRP A 1 792 ? 6.227 -6.401 -30.985 1.00 97.62 792 TRP A N 1
ATOM 6150 C CA . TRP A 1 792 ? 7.476 -6.121 -30.275 1.00 97.62 792 TRP A CA 1
ATOM 6151 C C . TRP A 1 792 ? 8.325 -7.382 -30.103 1.00 97.62 792 TRP A C 1
ATOM 6153 O O . TRP A 1 792 ? 7.821 -8.421 -29.673 1.00 97.62 792 TRP A O 1
ATOM 6163 N N . MET A 1 793 ? 9.629 -7.286 -30.390 1.00 97.25 793 MET A N 1
ATOM 6164 C CA . MET A 1 793 ? 10.581 -8.354 -30.063 1.00 97.25 793 MET A CA 1
ATOM 6165 C C . MET A 1 793 ? 10.691 -8.469 -28.536 1.00 97.25 793 MET A C 1
ATOM 6167 O O . MET A 1 793 ? 10.761 -7.453 -27.841 1.00 97.25 793 MET A O 1
ATOM 6171 N N . THR A 1 794 ? 10.710 -9.687 -27.990 1.00 95.88 794 THR A N 1
ATOM 6172 C CA . THR A 1 794 ? 10.607 -9.905 -26.533 1.00 95.88 794 THR A CA 1
ATOM 6173 C C . THR A 1 794 ? 11.855 -9.479 -25.747 1.00 95.88 794 THR A C 1
ATOM 6175 O O . THR A 1 794 ? 11.718 -9.057 -24.598 1.00 95.88 794 THR A O 1
ATOM 6178 N N . SER A 1 795 ? 13.031 -9.466 -26.380 1.00 97.75 795 SER A N 1
ATOM 6179 C CA . SER A 1 795 ? 14.324 -9.097 -25.773 1.00 97.75 795 SER A CA 1
ATOM 6180 C C . SER A 1 795 ? 14.982 -7.895 -26.471 1.00 97.75 795 SER A C 1
ATOM 6182 O O . SER A 1 795 ? 14.625 -7.550 -27.600 1.00 97.75 795 SER A O 1
ATOM 6184 N N . ASN A 1 796 ? 15.973 -7.272 -25.822 1.00 98.25 796 ASN A N 1
ATOM 6185 C CA . ASN A 1 796 ? 16.810 -6.228 -26.431 1.00 98.25 796 ASN A CA 1
ATOM 6186 C C . ASN A 1 796 ? 17.779 -6.799 -27.483 1.00 98.25 796 ASN A C 1
ATOM 6188 O O . ASN A 1 796 ? 18.091 -7.993 -27.488 1.00 98.25 796 ASN A O 1
ATOM 6192 N N . ASN A 1 797 ? 18.274 -5.939 -28.375 1.00 98.44 797 ASN A N 1
ATOM 6193 C CA . ASN A 1 797 ? 19.287 -6.301 -29.366 1.00 98.44 797 ASN A CA 1
ATOM 6194 C C . ASN A 1 797 ? 20.674 -6.499 -28.729 1.00 98.44 797 ASN A C 1
ATOM 6196 O O . ASN A 1 797 ? 21.071 -5.757 -27.835 1.00 98.44 797 ASN A O 1
ATOM 6200 N N . VAL A 1 798 ? 21.420 -7.484 -29.237 1.00 97.94 798 VAL A N 1
ATOM 6201 C CA . VAL A 1 798 ? 22.840 -7.742 -28.903 1.00 97.94 798 VAL A CA 1
ATOM 6202 C C . VAL A 1 798 ? 23.763 -7.534 -30.106 1.00 97.94 798 VAL A C 1
ATOM 6204 O O . VAL A 1 798 ? 24.929 -7.196 -29.948 1.00 97.94 798 VAL A O 1
ATOM 6207 N N . ALA A 1 799 ? 23.229 -7.667 -31.322 1.00 96.88 799 ALA A N 1
ATOM 6208 C CA . ALA A 1 799 ? 23.895 -7.325 -32.575 1.00 96.88 799 ALA A CA 1
ATOM 6209 C C . ALA A 1 799 ? 22.846 -6.970 -33.646 1.00 96.88 799 ALA A C 1
ATOM 6211 O O . ALA A 1 799 ? 21.643 -7.119 -33.416 1.00 96.88 799 ALA A O 1
ATOM 6212 N N . PHE A 1 800 ? 23.303 -6.548 -34.830 1.00 96.06 800 PHE A N 1
ATOM 6213 C CA . PHE A 1 800 ? 22.460 -6.079 -35.941 1.00 96.06 800 PHE A CA 1
ATOM 6214 C C . PHE A 1 800 ? 21.216 -6.951 -36.195 1.00 96.06 800 PHE A C 1
ATOM 6216 O O . PHE A 1 800 ? 20.092 -6.487 -36.032 1.00 96.06 800 PHE A O 1
ATOM 6223 N N . ASN A 1 801 ? 21.396 -8.234 -36.517 1.00 95.00 801 ASN A N 1
ATOM 6224 C CA . ASN A 1 801 ? 20.293 -9.165 -36.798 1.00 95.00 801 ASN A CA 1
ATOM 6225 C C . ASN A 1 801 ? 19.914 -10.055 -35.592 1.00 95.00 801 ASN A C 1
ATOM 6227 O O . ASN A 1 801 ? 19.317 -11.112 -35.787 1.00 95.00 801 ASN A O 1
ATOM 6231 N N . GLN A 1 802 ? 20.282 -9.681 -34.359 1.00 96.69 802 GLN A N 1
ATOM 6232 C CA . GLN A 1 802 ? 20.179 -10.573 -33.199 1.00 96.69 802 GLN A CA 1
ATOM 6233 C C . GLN A 1 802 ? 19.661 -9.871 -31.935 1.00 96.69 802 GLN A C 1
ATOM 6235 O O . GLN A 1 802 ? 20.212 -8.864 -31.484 1.00 96.69 802 GLN A O 1
ATOM 6240 N N . VAL A 1 803 ? 18.637 -10.468 -31.323 1.00 97.38 803 VAL A N 1
ATOM 6241 C CA . VAL A 1 803 ? 18.158 -10.150 -29.969 1.00 97.38 803 VAL A CA 1
ATOM 6242 C C . VAL A 1 803 ? 18.671 -11.172 -28.955 1.00 97.38 803 VAL A C 1
ATOM 6244 O O . VAL A 1 803 ? 19.058 -12.282 -29.325 1.00 97.38 803 VAL A O 1
ATOM 6247 N N . ALA A 1 804 ? 18.701 -10.799 -27.678 1.00 97.00 804 ALA A N 1
ATOM 6248 C CA . ALA A 1 804 ? 19.114 -11.699 -26.609 1.00 97.00 804 ALA A CA 1
ATOM 6249 C C . ALA A 1 804 ? 18.142 -12.881 -26.421 1.00 97.00 804 ALA A C 1
ATOM 6251 O O . ALA A 1 804 ? 16.932 -12.757 -26.618 1.00 97.00 804 ALA A O 1
ATOM 6252 N N . ALA A 1 805 ? 18.669 -14.026 -25.981 1.00 93.94 805 ALA A N 1
ATOM 6253 C CA . ALA A 1 805 ? 17.899 -15.264 -25.814 1.00 93.94 805 ALA A CA 1
ATOM 6254 C C . ALA A 1 805 ? 16.907 -15.244 -24.629 1.00 93.94 805 ALA A C 1
ATOM 6256 O O . ALA A 1 805 ? 16.062 -16.129 -24.528 1.00 93.94 805 ALA A O 1
ATOM 6257 N N . SER A 1 806 ? 17.009 -14.252 -23.740 1.00 95.81 806 SER A N 1
ATOM 6258 C CA . SER A 1 806 ? 16.167 -14.079 -22.553 1.00 95.81 806 SER A CA 1
ATOM 6259 C C . SER A 1 806 ? 15.679 -12.629 -22.457 1.00 95.81 806 SER A C 1
ATOM 6261 O O . SER A 1 806 ? 16.484 -11.722 -22.669 1.00 95.81 806 SER A O 1
ATOM 6263 N N . PRO A 1 807 ? 14.413 -12.373 -22.077 1.00 96.75 807 PRO A N 1
ATOM 6264 C CA . PRO A 1 807 ? 13.912 -11.018 -21.838 1.00 96.75 807 PRO A CA 1
ATOM 6265 C C . PRO A 1 807 ? 14.505 -10.329 -20.601 1.00 96.75 807 PRO A C 1
ATOM 6267 O O . PRO A 1 807 ? 14.341 -9.119 -20.451 1.00 96.75 807 PRO A O 1
ATOM 6270 N N . LEU A 1 808 ? 15.180 -11.072 -19.716 1.00 97.44 808 LEU A N 1
ATOM 6271 C CA . LEU A 1 808 ? 15.908 -10.506 -18.576 1.00 97.44 808 LEU A CA 1
ATOM 6272 C C . LEU A 1 808 ? 17.299 -9.985 -18.978 1.00 97.44 808 LEU A C 1
ATOM 6274 O O . LEU A 1 808 ? 17.910 -9.237 -18.224 1.00 97.44 808 LEU A O 1
ATOM 6278 N N . ASP A 1 809 ? 17.801 -10.360 -20.155 1.00 97.19 809 ASP A N 1
ATOM 6279 C CA . ASP A 1 809 ? 19.060 -9.854 -20.694 1.00 97.19 809 ASP A CA 1
ATOM 6280 C C . ASP A 1 809 ? 18.875 -8.404 -21.158 1.00 97.19 809 ASP A C 1
ATOM 6282 O O . ASP A 1 809 ? 18.024 -8.096 -21.998 1.00 97.19 809 ASP A O 1
ATOM 6286 N N . GLU A 1 810 ? 19.685 -7.501 -20.609 1.00 96.81 810 GLU A N 1
ATOM 6287 C CA . GLU A 1 810 ? 19.637 -6.078 -20.941 1.00 96.81 810 GLU A CA 1
ATOM 6288 C C . GLU A 1 810 ? 20.055 -5.768 -22.392 1.00 96.81 810 GLU A C 1
ATOM 6290 O O . GLU A 1 810 ? 19.770 -4.682 -22.896 1.00 96.81 810 GLU A O 1
ATOM 6295 N N . GLY A 1 811 ? 20.652 -6.733 -23.097 1.00 97.56 811 GLY A N 1
ATOM 6296 C CA . GLY A 1 811 ? 21.151 -6.571 -24.457 1.00 97.56 811 GLY A CA 1
ATOM 6297 C C . GLY A 1 811 ? 22.530 -5.913 -24.497 1.00 97.56 811 GLY A C 1
ATOM 6298 O O . GLY A 1 811 ? 23.281 -5.932 -23.525 1.00 97.56 811 GLY A O 1
ATOM 6299 N N . SER A 1 812 ? 22.885 -5.351 -25.648 1.00 98.31 812 SER A N 1
ATOM 6300 C CA . SER A 1 812 ? 24.091 -4.535 -25.802 1.00 98.31 812 SER A CA 1
ATOM 6301 C C . SER A 1 812 ? 23.759 -3.047 -25.802 1.00 98.31 812 SER A C 1
ATOM 6303 O O . SER A 1 812 ? 22.663 -2.637 -26.189 1.00 98.31 812 SER A O 1
ATOM 6305 N N . MET A 1 813 ? 24.730 -2.232 -25.386 1.00 98.12 813 MET A N 1
ATOM 6306 C CA . MET A 1 813 ? 24.664 -0.781 -25.561 1.00 98.12 813 MET A CA 1
ATOM 6307 C C . MET A 1 813 ? 25.358 -0.371 -26.862 1.00 98.12 813 MET A C 1
ATOM 6309 O O . MET A 1 813 ? 26.438 -0.863 -27.185 1.00 98.12 813 MET A O 1
ATOM 6313 N N . PHE A 1 814 ? 24.747 0.562 -27.583 1.00 98.06 814 PHE A N 1
ATOM 6314 C CA . PHE A 1 814 ? 25.199 1.059 -28.881 1.00 98.06 814 PHE A CA 1
ATOM 6315 C C . PHE A 1 814 ? 25.318 2.581 -28.835 1.00 98.06 814 PHE A C 1
ATOM 6317 O O . PHE A 1 814 ? 24.457 3.234 -28.242 1.00 98.06 814 PHE A O 1
ATOM 6324 N N . LYS A 1 815 ? 26.331 3.161 -29.488 1.00 97.25 815 LYS A N 1
ATOM 6325 C CA . LYS A 1 815 ? 26.304 4.587 -29.861 1.00 97.25 815 LYS A CA 1
ATOM 6326 C C . LYS A 1 815 ? 25.394 4.777 -31.080 1.00 97.25 815 LYS A C 1
ATOM 6328 O O . LYS A 1 815 ? 25.093 3.815 -31.787 1.00 97.25 815 LYS A O 1
ATOM 6333 N N . PHE A 1 816 ? 24.908 5.994 -31.325 1.00 97.12 816 PHE A N 1
ATOM 6334 C CA . PHE A 1 816 ? 23.819 6.188 -32.290 1.00 97.12 816 PHE A CA 1
ATOM 6335 C C . PHE A 1 816 ? 24.175 5.745 -33.721 1.00 97.12 816 PHE A C 1
ATOM 6337 O O . PHE A 1 816 ? 25.198 6.140 -34.287 1.00 97.12 816 PHE A O 1
ATOM 6344 N N . GLY A 1 817 ? 23.278 4.958 -34.318 1.00 96.38 817 GLY A N 1
ATOM 6345 C CA . GLY A 1 817 ? 23.312 4.534 -35.714 1.00 96.38 817 GLY A CA 1
ATOM 6346 C C . GLY A 1 817 ? 24.339 3.458 -36.065 1.00 96.38 817 GLY A C 1
ATOM 6347 O O . GLY A 1 817 ? 24.281 2.947 -37.185 1.00 96.38 817 GLY A O 1
ATOM 6348 N N . ASP A 1 818 ? 25.268 3.115 -35.163 1.00 95.25 818 ASP A N 1
ATOM 6349 C CA . ASP A 1 818 ? 26.271 2.078 -35.411 1.00 95.25 818 ASP A CA 1
ATOM 6350 C C . ASP A 1 818 ? 25.875 0.717 -34.824 1.00 95.25 818 ASP A C 1
ATOM 6352 O O . ASP A 1 818 ? 25.361 0.607 -33.713 1.00 95.25 818 ASP A O 1
ATOM 6356 N N . TRP A 1 819 ? 26.179 -0.331 -35.587 1.00 95.44 819 TRP A N 1
ATOM 6357 C CA . TRP A 1 819 ? 26.027 -1.733 -35.209 1.00 95.44 819 TRP A CA 1
ATOM 6358 C C . TRP A 1 819 ? 27.370 -2.473 -35.095 1.00 95.44 819 TRP A C 1
ATOM 6360 O O . TRP A 1 819 ? 27.374 -3.646 -34.724 1.00 95.44 819 TRP A O 1
ATOM 6370 N N . SER A 1 820 ? 28.494 -1.838 -35.449 1.00 94.94 820 SER A N 1
ATOM 6371 C CA . SER A 1 820 ? 29.810 -2.482 -35.530 1.00 94.94 820 SER A CA 1
ATOM 6372 C C . SER A 1 820 ? 30.480 -2.698 -34.170 1.00 94.94 820 SER A C 1
ATOM 6374 O O . SER A 1 820 ? 31.282 -3.622 -34.033 1.00 94.94 820 SER A O 1
ATOM 6376 N N . GLN A 1 821 ? 30.136 -1.890 -33.159 1.00 96.19 821 GLN A N 1
ATOM 6377 C CA . GLN A 1 821 ? 30.747 -1.938 -31.823 1.00 96.19 821 GLN A CA 1
ATOM 6378 C C . GLN A 1 821 ? 29.709 -2.111 -30.686 1.00 96.19 821 GLN A C 1
ATOM 6380 O O . GLN A 1 821 ? 29.579 -1.230 -29.833 1.00 96.19 821 GLN A O 1
ATOM 6385 N N . PRO A 1 822 ? 28.964 -3.239 -30.639 1.00 97.56 822 PRO A N 1
ATOM 6386 C CA . PRO A 1 822 ? 28.020 -3.545 -29.558 1.00 97.56 822 PRO A CA 1
ATOM 6387 C C . PRO A 1 822 ? 28.747 -3.729 -28.220 1.00 97.56 822 PRO A C 1
ATOM 6389 O O . PRO A 1 822 ? 29.435 -4.730 -28.021 1.00 97.56 822 PRO A O 1
ATOM 6392 N N . ILE A 1 823 ? 28.570 -2.809 -27.271 1.00 98.19 823 ILE A N 1
ATOM 6393 C CA . ILE A 1 823 ? 29.123 -2.952 -25.916 1.00 98.19 823 ILE A CA 1
ATOM 6394 C C . ILE A 1 823 ? 28.392 -4.089 -25.209 1.00 98.19 823 ILE A C 1
ATOM 6396 O O . ILE A 1 823 ? 27.162 -4.099 -25.131 1.00 98.19 823 ILE A O 1
ATOM 6400 N N . ASP A 1 824 ? 29.142 -5.050 -24.680 1.00 97.69 824 ASP A N 1
ATOM 6401 C CA . ASP A 1 824 ? 28.567 -6.211 -24.012 1.00 97.69 824 ASP A CA 1
ATOM 6402 C C . ASP A 1 824 ? 27.997 -5.881 -22.617 1.00 97.69 824 ASP A C 1
ATOM 6404 O O . ASP A 1 824 ? 28.582 -5.096 -21.865 1.00 97.69 824 ASP A O 1
ATOM 6408 N N . ALA A 1 825 ? 26.895 -6.538 -22.238 1.00 96.38 825 ALA A N 1
ATOM 6409 C CA . ALA A 1 825 ? 26.252 -6.396 -20.927 1.00 96.38 825 ALA A CA 1
ATOM 6410 C C . ALA A 1 825 ? 27.205 -6.657 -19.744 1.00 96.38 825 ALA A C 1
ATOM 6412 O O . ALA A 1 825 ? 27.055 -6.056 -18.682 1.00 96.38 825 ALA A O 1
ATOM 6413 N N . SER A 1 826 ? 28.231 -7.505 -19.908 1.00 95.31 826 SER A N 1
ATOM 6414 C CA . SER A 1 826 ? 29.202 -7.787 -18.838 1.00 95.31 826 SER A CA 1
ATOM 6415 C C . SER A 1 826 ? 30.020 -6.567 -18.389 1.00 95.31 826 SER A C 1
ATOM 6417 O O . SER A 1 826 ? 30.572 -6.593 -17.289 1.00 95.31 826 SER A O 1
ATOM 6419 N N . ASN A 1 827 ? 30.052 -5.485 -19.179 1.00 95.31 827 ASN A N 1
ATOM 6420 C CA . ASN A 1 827 ? 30.660 -4.207 -18.795 1.00 95.31 827 ASN A CA 1
ATOM 6421 C C . ASN A 1 827 ? 29.754 -3.348 -17.889 1.00 95.31 827 ASN A C 1
ATOM 6423 O O . ASN A 1 827 ? 30.234 -2.407 -17.254 1.00 95.31 827 ASN A O 1
ATOM 6427 N N . ASN A 1 828 ? 28.442 -3.601 -17.857 1.00 93.69 828 ASN A N 1
ATOM 6428 C CA . ASN A 1 828 ? 27.436 -2.695 -17.285 1.00 93.69 828 ASN A CA 1
ATOM 6429 C C . ASN A 1 828 ? 27.153 -2.980 -15.804 1.00 93.69 828 ASN A C 1
ATOM 6431 O O . ASN A 1 828 ? 26.008 -2.980 -15.344 1.00 93.69 828 ASN A O 1
ATOM 6435 N N . LYS A 1 829 ? 28.234 -3.197 -15.050 1.00 91.88 829 LYS A N 1
ATOM 6436 C CA . LYS A 1 829 ? 28.227 -3.444 -13.607 1.00 91.88 829 LYS A CA 1
ATOM 6437 C C . LYS A 1 829 ? 28.603 -2.179 -12.838 1.00 91.88 829 LYS A C 1
ATOM 6439 O O . LYS A 1 829 ? 29.336 -1.332 -13.342 1.00 91.88 829 LYS A O 1
ATOM 6444 N N . ASN A 1 830 ? 28.091 -2.067 -11.617 1.00 92.69 830 ASN A N 1
ATOM 6445 C CA . ASN A 1 830 ? 28.441 -0.984 -10.705 1.00 92.69 830 ASN A CA 1
ATOM 6446 C C . ASN A 1 830 ? 29.781 -1.272 -10.009 1.00 92.69 830 ASN A C 1
ATOM 6448 O O . ASN A 1 830 ? 30.053 -2.408 -9.628 1.00 92.69 830 ASN A O 1
ATOM 6452 N N . GLY A 1 831 ? 30.602 -0.240 -9.803 1.00 87.44 831 GLY A N 1
ATOM 6453 C CA . GLY A 1 831 ? 31.931 -0.352 -9.184 1.00 87.44 831 GLY A CA 1
ATOM 6454 C C . GLY A 1 831 ? 31.941 -0.499 -7.654 1.00 87.44 831 GLY A C 1
ATOM 6455 O O . GLY A 1 831 ? 33.004 -0.460 -7.040 1.00 87.44 831 GLY A O 1
ATOM 6456 N N . LYS A 1 832 ? 30.767 -0.651 -7.034 1.00 90.75 832 LYS A N 1
ATOM 6457 C CA . LYS A 1 832 ? 30.539 -0.837 -5.594 1.00 90.75 832 LYS A CA 1
ATOM 6458 C C . LYS A 1 832 ? 29.391 -1.830 -5.419 1.00 90.75 832 LYS A C 1
ATOM 6460 O O . LYS A 1 832 ? 28.407 -1.759 -6.151 1.00 90.75 832 LYS A O 1
ATOM 6465 N N . SER A 1 833 ? 29.535 -2.740 -4.461 1.00 88.75 833 SER A N 1
ATOM 6466 C CA . SER A 1 833 ? 28.563 -3.790 -4.149 1.00 88.75 833 SER A CA 1
ATOM 6467 C C . SER A 1 833 ? 28.490 -3.969 -2.625 1.00 88.75 833 SER A C 1
ATOM 6469 O O . SER A 1 833 ? 29.552 -4.045 -2.000 1.00 88.75 833 SER A O 1
ATOM 6471 N N . PRO A 1 834 ? 27.294 -4.058 -2.015 1.00 90.19 834 PRO A N 1
ATOM 6472 C CA . PRO A 1 834 ? 25.991 -3.793 -2.629 1.00 90.19 834 PRO A CA 1
ATOM 6473 C C . PRO A 1 834 ? 25.868 -2.328 -3.081 1.00 90.19 834 PRO A C 1
ATOM 6475 O O . PRO A 1 834 ? 26.497 -1.434 -2.506 1.00 90.19 834 PRO A O 1
ATOM 6478 N N . TRP A 1 835 ? 25.073 -2.061 -4.119 1.00 92.19 835 TRP A N 1
ATOM 6479 C CA . TRP A 1 835 ? 24.913 -0.704 -4.668 1.00 92.19 835 TRP A CA 1
ATOM 6480 C C . TRP A 1 835 ? 23.916 0.156 -3.864 1.00 92.19 835 TRP A C 1
ATOM 6482 O O . TRP A 1 835 ? 22.900 0.634 -4.370 1.00 92.19 835 TRP A O 1
ATOM 6492 N N . THR A 1 836 ? 24.237 0.356 -2.585 1.00 90.94 836 THR A N 1
ATOM 6493 C CA . THR A 1 836 ? 23.512 1.192 -1.612 1.00 90.94 836 THR A CA 1
ATOM 6494 C C . THR A 1 836 ? 24.362 2.385 -1.159 1.00 90.94 836 THR A C 1
ATOM 6496 O O . THR A 1 836 ? 25.577 2.439 -1.372 1.00 90.94 836 THR A O 1
ATOM 6499 N N . LYS A 1 837 ? 23.730 3.354 -0.497 1.00 87.25 837 LYS A N 1
ATOM 6500 C CA . LYS A 1 837 ? 24.289 4.599 0.050 1.00 87.25 837 LYS A CA 1
ATOM 6501 C C . LYS A 1 837 ? 25.104 5.328 -1.013 1.00 87.25 837 LYS A C 1
ATOM 6503 O O . LYS A 1 837 ? 26.276 5.650 -0.821 1.00 87.25 837 LYS A O 1
ATOM 6508 N N . VAL A 1 838 ? 24.475 5.494 -2.178 1.00 89.44 838 VAL A N 1
ATOM 6509 C CA . VAL A 1 838 ? 25.108 5.991 -3.403 1.00 89.44 838 VAL A CA 1
ATOM 6510 C C . VAL A 1 838 ? 25.285 7.507 -3.332 1.00 89.44 838 VAL A C 1
ATOM 6512 O O . VAL A 1 838 ? 24.329 8.264 -3.140 1.00 89.44 838 VAL A O 1
ATOM 6515 N N . THR A 1 839 ? 26.529 7.929 -3.514 1.00 88.56 839 THR A N 1
ATOM 6516 C CA . THR A 1 839 ? 27.020 9.307 -3.564 1.00 88.56 839 THR A CA 1
ATOM 6517 C C . THR A 1 839 ? 27.494 9.643 -4.984 1.00 88.56 839 THR A C 1
ATOM 6519 O O . THR A 1 839 ? 27.786 8.731 -5.764 1.00 88.56 839 THR A O 1
ATOM 6522 N N . PRO A 1 840 ? 27.592 10.930 -5.369 1.00 86.69 840 PRO A N 1
ATOM 6523 C CA . PRO A 1 840 ? 28.059 11.314 -6.703 1.00 86.69 840 PRO A CA 1
ATOM 6524 C C . PRO A 1 840 ? 29.411 10.702 -7.102 1.00 86.69 840 PRO A C 1
ATOM 6526 O O . PRO A 1 840 ? 29.588 10.329 -8.259 1.00 86.69 840 PRO A O 1
ATOM 6529 N N . ASN A 1 841 ? 30.344 10.548 -6.156 1.00 88.25 841 ASN A N 1
ATOM 6530 C CA . ASN A 1 841 ? 31.682 10.024 -6.436 1.00 88.25 841 ASN A CA 1
ATOM 6531 C C . ASN A 1 841 ? 31.775 8.491 -6.536 1.00 88.25 841 ASN A C 1
ATOM 6533 O O . ASN A 1 841 ? 32.750 8.005 -7.109 1.00 88.25 841 ASN A O 1
ATOM 6537 N N . ASP A 1 842 ? 30.772 7.720 -6.094 1.00 91.12 842 ASP A N 1
ATOM 6538 C CA . ASP A 1 842 ? 30.748 6.263 -6.334 1.00 91.12 842 ASP A CA 1
ATOM 6539 C C . ASP A 1 842 ? 30.766 5.942 -7.846 1.00 91.12 842 ASP A C 1
ATOM 6541 O O . ASP A 1 842 ? 31.314 4.928 -8.278 1.00 91.12 842 ASP A O 1
ATOM 6545 N N . PHE A 1 843 ? 30.249 6.854 -8.678 1.00 91.38 843 PHE A N 1
ATOM 6546 C CA . PHE A 1 843 ? 30.270 6.734 -10.136 1.00 91.38 843 PHE A CA 1
ATOM 6547 C C . PHE A 1 843 ? 31.656 6.879 -10.779 1.00 91.38 843 PHE A C 1
ATOM 6549 O O . PHE A 1 843 ? 31.779 6.578 -11.964 1.00 91.38 843 PHE A O 1
ATOM 6556 N N . ILE A 1 844 ? 32.708 7.271 -10.046 1.00 90.69 844 ILE A N 1
ATOM 6557 C CA . ILE A 1 844 ? 34.087 7.257 -10.576 1.00 90.69 844 ILE A CA 1
ATOM 6558 C C . ILE A 1 844 ? 34.525 5.814 -10.888 1.00 90.69 844 ILE A C 1
ATOM 6560 O O . ILE A 1 844 ? 35.236 5.581 -11.862 1.00 90.69 844 ILE A O 1
ATOM 6564 N N . ALA A 1 845 ? 34.030 4.826 -10.135 1.00 90.50 845 ALA A N 1
ATOM 6565 C CA . ALA A 1 845 ? 34.281 3.409 -10.401 1.00 90.50 845 ALA A CA 1
ATOM 6566 C C . ALA A 1 845 ? 33.414 2.828 -11.547 1.00 90.50 845 ALA A C 1
ATOM 6568 O O . ALA A 1 845 ? 33.664 1.715 -11.999 1.00 90.50 845 ALA A O 1
ATOM 6569 N N . ASN A 1 846 ? 32.432 3.587 -12.055 1.00 92.12 846 ASN A N 1
ATOM 6570 C CA . ASN A 1 846 ? 31.585 3.231 -13.207 1.00 92.12 846 ASN A CA 1
ATOM 6571 C C . ASN A 1 846 ? 32.141 3.765 -14.554 1.00 92.12 846 ASN A C 1
ATOM 6573 O O . ASN A 1 846 ? 31.482 3.648 -15.595 1.00 92.12 846 ASN A O 1
ATOM 6577 N N . VAL A 1 847 ? 33.319 4.398 -14.539 1.00 93.31 847 VAL A N 1
ATOM 6578 C CA . VAL A 1 847 ? 33.975 5.045 -15.688 1.00 93.31 847 VAL A CA 1
ATOM 6579 C C . VAL A 1 847 ? 34.754 4.013 -16.509 1.00 93.31 847 VAL A C 1
ATOM 6581 O O . VAL A 1 847 ? 35.556 3.265 -15.959 1.00 93.31 847 VAL A O 1
ATOM 6584 N N . ALA A 1 848 ? 34.576 3.998 -17.834 1.00 93.00 848 ALA A N 1
ATOM 6585 C CA . ALA A 1 848 ? 35.399 3.171 -18.722 1.00 93.00 848 ALA A CA 1
ATOM 6586 C C . ALA A 1 848 ? 36.848 3.692 -18.790 1.00 93.00 848 ALA A C 1
ATOM 6588 O O . ALA A 1 848 ? 37.802 2.950 -18.547 1.00 93.00 848 ALA A O 1
ATOM 6589 N N . GLY A 1 849 ? 37.005 4.993 -19.067 1.00 83.75 849 GLY A N 1
ATOM 6590 C CA . GLY A 1 849 ? 38.309 5.651 -19.160 1.00 83.75 849 GLY A CA 1
ATOM 6591 C C . GLY A 1 849 ? 39.195 5.027 -20.242 1.00 83.75 849 GLY A C 1
ATOM 6592 O O . GLY A 1 849 ? 38.755 4.837 -21.376 1.00 83.75 849 GLY A O 1
ATOM 6593 N N . ASP A 1 850 ? 40.434 4.702 -19.874 1.00 84.81 850 ASP A N 1
ATOM 6594 C CA . ASP A 1 850 ? 41.405 4.010 -20.731 1.00 84.81 850 ASP A CA 1
ATOM 6595 C C . ASP A 1 850 ? 41.193 2.491 -20.836 1.00 84.81 850 ASP A C 1
ATOM 6597 O O . ASP A 1 850 ? 41.842 1.848 -21.663 1.00 84.81 850 ASP A O 1
ATOM 6601 N N . ASN A 1 851 ? 40.310 1.900 -20.023 1.00 90.81 851 ASN A N 1
ATOM 6602 C CA . ASN A 1 851 ? 40.087 0.457 -20.042 1.00 90.81 851 ASN A CA 1
ATOM 6603 C C . ASN A 1 851 ? 39.291 0.050 -21.296 1.00 90.81 851 ASN A C 1
ATOM 6605 O O . ASN A 1 851 ? 38.295 0.704 -21.632 1.00 90.81 851 ASN A O 1
ATOM 6609 N N . PRO A 1 852 ? 39.678 -1.034 -21.990 1.00 95.00 852 PRO A N 1
ATOM 6610 C CA . PRO A 1 852 ? 38.891 -1.559 -23.093 1.00 95.00 852 PRO A CA 1
ATOM 6611 C C . PRO A 1 852 ? 37.601 -2.211 -22.568 1.00 95.00 852 PRO A C 1
ATOM 6613 O O . PRO A 1 852 ? 37.620 -3.012 -21.635 1.00 95.00 852 PRO A O 1
ATOM 6616 N N . LEU A 1 853 ? 36.468 -1.862 -23.178 1.00 97.38 853 LEU A N 1
ATOM 6617 C CA . LEU A 1 853 ? 35.177 -2.501 -22.938 1.00 97.38 853 LEU A CA 1
ATOM 6618 C C . LEU A 1 853 ? 35.024 -3.709 -23.862 1.00 97.38 853 LEU A C 1
ATOM 6620 O O . LEU A 1 853 ? 35.351 -3.630 -25.047 1.00 97.38 853 LEU A O 1
ATOM 6624 N N . LYS A 1 854 ? 34.476 -4.810 -23.344 1.00 97.81 854 LYS A N 1
ATOM 6625 C CA . LYS A 1 854 ? 34.177 -6.012 -24.136 1.00 97.81 854 LYS A CA 1
ATOM 6626 C C . LYS A 1 854 ? 33.069 -5.739 -25.149 1.00 97.81 854 LYS A C 1
ATOM 6628 O O . LYS A 1 854 ? 32.073 -5.098 -24.807 1.00 97.81 854 LYS A O 1
ATOM 6633 N N . LEU A 1 855 ? 33.214 -6.274 -26.356 1.00 98.06 855 LEU A N 1
ATOM 6634 C CA . LEU A 1 855 ? 32.215 -6.198 -27.419 1.00 98.06 855 LEU A CA 1
ATOM 6635 C C . LEU A 1 855 ? 31.528 -7.553 -27.632 1.00 98.06 855 LEU A C 1
ATOM 6637 O O . LEU A 1 855 ? 32.139 -8.604 -27.432 1.00 98.06 855 LEU A O 1
ATOM 6641 N N . TYR A 1 856 ? 30.260 -7.535 -28.045 1.00 96.75 856 TYR A N 1
ATOM 6642 C CA . TYR A 1 856 ? 29.494 -8.748 -28.342 1.00 96.75 856 TYR A CA 1
ATOM 6643 C C . TYR A 1 856 ? 29.700 -9.227 -29.798 1.00 96.75 856 TYR A C 1
ATOM 6645 O O . TYR A 1 856 ? 29.691 -8.406 -30.713 1.00 96.75 856 TYR A O 1
ATOM 6653 N N . PRO A 1 857 ? 29.837 -10.541 -30.071 1.00 94.19 857 PRO A N 1
ATOM 6654 C CA . PRO A 1 857 ? 30.011 -11.644 -29.122 1.00 94.19 857 PRO A CA 1
ATOM 6655 C C . PRO A 1 857 ? 31.463 -11.805 -28.636 1.00 94.19 857 PRO A C 1
ATOM 6657 O O . PRO A 1 857 ? 31.725 -12.620 -27.754 1.00 94.19 857 PRO A O 1
ATOM 6660 N N . SER A 1 858 ? 32.413 -11.080 -29.234 1.00 94.00 858 SER A N 1
ATOM 6661 C CA . SER A 1 858 ? 33.845 -11.186 -28.948 1.00 94.00 858 SER A CA 1
ATOM 6662 C C . SER A 1 858 ? 34.609 -9.937 -29.384 1.00 94.00 858 SER A C 1
ATOM 6664 O O . SER A 1 858 ? 34.269 -9.336 -30.403 1.00 94.00 858 SER A O 1
ATOM 6666 N N . GLY A 1 859 ? 35.710 -9.637 -28.695 1.00 96.88 859 GLY A N 1
ATOM 6667 C CA . GLY A 1 859 ? 36.571 -8.482 -28.960 1.00 96.88 859 GLY A CA 1
ATOM 6668 C C . GLY A 1 859 ? 36.456 -7.425 -27.864 1.00 96.88 859 GLY A C 1
ATOM 6669 O O . GLY A 1 859 ? 35.686 -7.578 -26.915 1.00 96.88 859 GLY A O 1
ATOM 6670 N N . GLU A 1 860 ? 37.237 -6.357 -27.981 1.00 97.62 860 GLU A N 1
ATOM 6671 C CA . GLU A 1 860 ? 37.250 -5.261 -27.014 1.00 97.62 860 GLU A CA 1
ATOM 6672 C C . GLU A 1 860 ? 37.658 -3.932 -27.668 1.00 97.62 860 GLU A C 1
ATOM 6674 O O . GLU A 1 860 ? 38.364 -3.919 -28.678 1.00 97.62 860 GLU A O 1
ATOM 6679 N N . ALA A 1 861 ? 37.208 -2.809 -27.107 1.00 96.88 861 ALA A N 1
ATOM 6680 C CA . ALA A 1 861 ? 37.568 -1.469 -27.563 1.00 96.88 861 ALA A CA 1
ATOM 6681 C C . ALA A 1 861 ? 37.540 -0.454 -26.412 1.00 96.88 861 ALA A C 1
ATOM 6683 O O . ALA A 1 861 ? 36.607 -0.434 -25.609 1.00 96.88 861 ALA A O 1
ATOM 6684 N N . LYS A 1 862 ? 38.533 0.443 -26.351 1.00 96.56 862 LYS A N 1
ATOM 6685 C CA . LYS A 1 862 ? 38.462 1.641 -25.497 1.00 96.56 862 LYS A CA 1
ATOM 6686 C C . LYS A 1 862 ? 37.251 2.498 -25.864 1.00 96.56 862 LYS A C 1
ATOM 6688 O O . LYS A 1 862 ? 36.923 2.606 -27.043 1.00 96.56 862 LYS A O 1
ATOM 6693 N N . TRP A 1 863 ? 36.681 3.212 -24.890 1.00 95.94 863 TRP A N 1
ATOM 6694 C CA . TRP A 1 863 ? 35.527 4.096 -25.109 1.00 95.94 863 TRP A CA 1
ATOM 6695 C C . TRP A 1 863 ? 35.715 5.111 -26.253 1.00 95.94 863 TRP A C 1
ATOM 6697 O O . TRP A 1 863 ? 34.801 5.333 -27.043 1.00 95.94 863 TRP A O 1
ATOM 6707 N N . GLU A 1 864 ? 36.909 5.700 -26.362 1.00 93.12 864 GLU A N 1
ATOM 6708 C CA . GLU A 1 864 ? 37.263 6.673 -27.409 1.00 93.12 864 GLU A CA 1
ATOM 6709 C C . GLU A 1 864 ? 37.325 6.076 -28.824 1.00 93.12 864 GLU A C 1
ATOM 6711 O O . GLU A 1 864 ? 37.161 6.799 -29.801 1.00 93.12 864 GLU A O 1
ATOM 6716 N N . ASN A 1 865 ? 37.510 4.757 -28.929 1.00 94.94 865 ASN A N 1
ATOM 6717 C CA . ASN A 1 865 ? 37.507 4.024 -30.191 1.00 94.94 865 ASN A CA 1
ATOM 6718 C C . ASN A 1 865 ? 36.123 3.452 -30.533 1.00 94.94 865 ASN A C 1
ATOM 6720 O O . ASN A 1 865 ? 35.982 2.856 -31.599 1.00 94.94 865 ASN A O 1
ATOM 6724 N N . ILE A 1 866 ? 35.122 3.602 -29.654 1.00 96.25 866 ILE A N 1
ATOM 6725 C CA . ILE A 1 866 ? 33.729 3.224 -29.915 1.00 96.25 866 ILE A CA 1
ATOM 6726 C C . ILE A 1 866 ? 33.019 4.429 -30.530 1.00 96.25 866 ILE A C 1
ATOM 6728 O O . ILE A 1 866 ? 32.920 5.489 -29.904 1.00 96.25 866 ILE A O 1
ATOM 6732 N N . ASN A 1 867 ? 32.528 4.273 -31.758 1.00 94.62 867 ASN A N 1
ATOM 6733 C CA . ASN A 1 867 ? 32.030 5.372 -32.583 1.00 94.62 867 ASN A CA 1
ATOM 6734 C C . ASN A 1 867 ? 30.505 5.347 -32.747 1.00 94.62 867 ASN A C 1
ATOM 6736 O O . ASN A 1 867 ? 29.880 4.292 -32.775 1.00 94.62 867 ASN A O 1
ATOM 6740 N N . ARG A 1 868 ? 29.910 6.531 -32.918 1.00 95.19 868 ARG A N 1
ATOM 6741 C CA . ARG A 1 868 ? 28.578 6.681 -33.527 1.00 95.19 868 ARG A CA 1
ATOM 6742 C C . ARG A 1 868 ? 28.717 6.718 -35.049 1.00 95.19 868 ARG A C 1
ATOM 6744 O O . ARG A 1 868 ? 29.722 7.216 -35.554 1.00 95.19 868 ARG A O 1
ATOM 6751 N N . LYS A 1 869 ? 27.681 6.310 -35.786 1.00 94.31 869 LYS A N 1
ATOM 6752 C CA . LYS A 1 869 ? 27.632 6.433 -37.259 1.00 94.31 869 LYS A CA 1
ATOM 6753 C C . LYS A 1 869 ? 27.691 7.897 -37.725 1.00 94.31 869 LYS A C 1
ATOM 6755 O O . LYS A 1 869 ? 28.206 8.197 -38.796 1.00 94.31 869 LYS A O 1
ATOM 6760 N N . GLY A 1 870 ? 27.180 8.808 -36.901 1.00 89.81 870 GLY A N 1
ATOM 6761 C CA . GLY A 1 870 ? 27.280 10.257 -37.055 1.00 89.81 870 GLY A CA 1
ATOM 6762 C C . GLY A 1 870 ? 26.337 10.963 -36.081 1.00 89.81 870 GLY A C 1
ATOM 6763 O O . GLY A 1 870 ? 25.706 10.310 -35.250 1.00 89.81 870 GLY A O 1
ATOM 6764 N N . THR A 1 871 ? 26.211 12.288 -36.171 1.00 86.44 871 THR A N 1
ATOM 6765 C CA . THR A 1 871 ? 25.238 13.045 -35.359 1.00 86.44 871 THR A CA 1
ATOM 6766 C C . THR A 1 871 ? 23.813 12.532 -35.576 1.00 86.44 871 THR A C 1
ATOM 6768 O O . THR A 1 871 ? 23.456 12.142 -36.692 1.00 86.44 871 THR A O 1
ATOM 6771 N N . THR A 1 872 ? 22.992 12.552 -34.524 1.00 88.88 872 THR A N 1
ATOM 6772 C CA . THR A 1 872 ? 21.602 12.063 -34.529 1.00 88.88 872 THR A CA 1
ATOM 6773 C C . THR A 1 872 ? 20.760 12.718 -35.628 1.00 88.88 872 THR A C 1
ATOM 6775 O O . THR A 1 872 ? 20.237 13.811 -35.462 1.00 88.88 872 THR A O 1
ATOM 6778 N N . THR A 1 873 ? 20.636 12.063 -36.782 1.00 91.06 873 THR A N 1
ATOM 6779 C CA . THR A 1 873 ? 19.897 12.542 -37.963 1.00 91.06 873 THR A CA 1
ATOM 6780 C C . THR A 1 873 ? 19.357 11.352 -38.754 1.00 91.06 873 THR A C 1
ATOM 6782 O O . THR A 1 873 ? 19.854 10.234 -38.608 1.00 91.06 873 THR A O 1
ATOM 6785 N N . ALA A 1 874 ? 18.383 11.579 -39.639 1.00 90.19 874 ALA A N 1
ATOM 6786 C CA . ALA A 1 874 ? 17.809 10.519 -40.472 1.00 90.19 874 ALA A CA 1
ATOM 6787 C C . ALA A 1 874 ? 18.836 9.823 -41.392 1.00 90.19 874 ALA A C 1
ATOM 6789 O O . ALA A 1 874 ? 18.736 8.618 -41.605 1.00 90.19 874 ALA A O 1
ATOM 6790 N N . ALA A 1 875 ? 19.862 10.531 -41.882 1.00 93.06 875 ALA A N 1
ATOM 6791 C CA . ALA A 1 875 ? 20.944 9.932 -42.677 1.00 93.06 875 ALA A CA 1
ATOM 6792 C C . ALA A 1 875 ? 21.822 8.965 -41.853 1.00 93.06 875 ALA A C 1
ATOM 6794 O O . ALA A 1 875 ? 22.284 7.934 -42.348 1.00 93.06 875 ALA A O 1
ATOM 6795 N N . ASN A 1 876 ? 21.992 9.267 -40.564 1.00 94.88 876 ASN A N 1
ATOM 6796 C CA . ASN A 1 876 ? 22.796 8.484 -39.627 1.00 94.88 876 ASN A CA 1
ATOM 6797 C C . ASN A 1 876 ? 21.967 7.445 -38.849 1.00 94.88 876 ASN A C 1
ATOM 6799 O O . ASN A 1 876 ? 22.484 6.848 -37.915 1.00 94.88 876 ASN A O 1
ATOM 6803 N N . SER A 1 877 ? 20.711 7.213 -39.243 1.00 94.88 877 SER A N 1
ATOM 6804 C CA . SER A 1 877 ? 19.788 6.226 -38.660 1.00 94.88 877 SER A CA 1
ATOM 6805 C C . SER A 1 877 ? 20.360 4.807 -38.574 1.00 94.88 877 SER A C 1
ATOM 6807 O O . SER A 1 877 ? 21.231 4.421 -39.362 1.00 94.88 877 SER A O 1
ATOM 6809 N N . PHE A 1 878 ? 19.832 4.005 -37.646 1.00 96.38 878 PHE A N 1
ATOM 6810 C CA . PHE A 1 878 ? 20.091 2.564 -37.635 1.00 96.38 878 PHE A CA 1
ATOM 6811 C C . PHE A 1 878 ? 19.446 1.925 -38.884 1.00 96.38 878 PHE A C 1
ATOM 6813 O O . PHE A 1 878 ? 18.254 2.136 -39.110 1.00 96.38 878 PHE A O 1
ATOM 6820 N N . PRO A 1 879 ? 20.189 1.164 -39.711 1.00 93.94 879 PRO A N 1
ATOM 6821 C CA . PRO A 1 879 ? 19.618 0.481 -40.873 1.00 93.94 879 PRO A CA 1
ATOM 6822 C C . PRO A 1 879 ? 18.619 -0.614 -40.470 1.00 93.94 879 PRO A C 1
ATOM 6824 O O . PRO A 1 879 ? 18.744 -1.210 -39.399 1.00 93.94 879 PRO A O 1
ATOM 6827 N N . ASP A 1 880 ? 17.666 -0.896 -41.364 1.00 92.94 880 ASP A N 1
ATOM 6828 C CA . ASP A 1 880 ? 16.683 -1.975 -41.208 1.00 92.94 880 ASP A CA 1
ATOM 6829 C C . ASP A 1 880 ? 17.351 -3.357 -41.165 1.00 92.94 880 ASP A C 1
ATOM 6831 O O . ASP A 1 880 ? 18.396 -3.586 -41.777 1.00 92.94 880 ASP A O 1
ATOM 6835 N N . GLN A 1 881 ? 16.734 -4.286 -40.433 1.00 94.69 881 GLN A N 1
ATOM 6836 C CA . GLN A 1 881 ? 17.308 -5.586 -40.089 1.00 94.69 881 GLN A CA 1
ATOM 6837 C C . GLN A 1 881 ? 16.495 -6.722 -40.739 1.00 94.69 881 GLN A C 1
ATOM 6839 O O . GLN A 1 881 ? 15.428 -6.528 -41.325 1.00 94.69 881 GLN A O 1
ATOM 6844 N N . THR A 1 882 ? 16.985 -7.957 -40.646 1.00 94.19 882 THR A N 1
ATOM 6845 C CA . THR A 1 882 ? 16.375 -9.111 -41.328 1.00 94.19 882 THR A CA 1
ATOM 6846 C C . THR A 1 882 ? 15.095 -9.567 -40.617 1.00 94.19 882 THR A C 1
ATOM 6848 O O . THR A 1 882 ? 15.133 -10.380 -39.694 1.00 94.19 882 THR A O 1
ATOM 6851 N N . GLY A 1 883 ? 13.940 -9.057 -41.056 1.00 94.06 883 GLY A N 1
ATOM 6852 C CA . GLY A 1 883 ? 12.627 -9.391 -40.481 1.00 94.06 883 GLY A CA 1
ATOM 6853 C C . GLY A 1 883 ? 12.311 -8.689 -39.152 1.00 94.06 883 GLY A C 1
ATOM 6854 O O . GLY A 1 883 ? 11.388 -9.096 -38.440 1.00 94.06 883 GLY A O 1
ATOM 6855 N N . MET A 1 884 ? 13.080 -7.651 -38.818 1.00 96.50 884 MET A N 1
ATOM 6856 C CA . MET A 1 884 ? 12.830 -6.728 -37.715 1.00 96.50 884 MET A CA 1
ATOM 6857 C C . MET A 1 884 ? 13.323 -5.322 -38.095 1.00 96.50 884 MET A C 1
ATOM 6859 O O . MET A 1 884 ? 14.101 -5.172 -39.036 1.00 96.50 884 MET A O 1
ATOM 6863 N N . ARG A 1 885 ? 12.897 -4.292 -37.367 1.00 97.31 885 ARG A N 1
ATOM 6864 C CA . ARG A 1 885 ? 13.526 -2.964 -37.387 1.00 97.31 885 ARG A CA 1
ATOM 6865 C C . ARG A 1 885 ? 13.606 -2.406 -35.972 1.00 97.31 885 ARG A C 1
ATOM 6867 O O . ARG A 1 885 ? 12.750 -2.733 -35.150 1.00 97.31 885 ARG A O 1
ATOM 6874 N N . VAL A 1 886 ? 14.561 -1.521 -35.701 1.00 98.38 886 VAL A N 1
ATOM 6875 C CA . VAL A 1 886 ? 14.573 -0.732 -34.461 1.00 98.38 886 VAL A CA 1
ATOM 6876 C C . VAL A 1 886 ? 13.249 0.035 -34.349 1.00 98.38 886 VAL A C 1
ATOM 6878 O O . VAL A 1 886 ? 12.697 0.491 -35.357 1.00 98.38 886 VAL A O 1
ATOM 6881 N N . ALA A 1 887 ? 12.713 0.133 -33.133 1.00 97.94 887 ALA A N 1
ATOM 6882 C CA . ALA A 1 887 ? 11.509 0.910 -32.865 1.00 97.94 887 ALA A CA 1
ATOM 6883 C C . ALA A 1 887 ? 11.725 2.406 -33.170 1.00 97.94 887 ALA A C 1
ATOM 6885 O O . ALA A 1 887 ? 12.841 2.921 -33.141 1.00 97.94 887 ALA A O 1
ATOM 6886 N N . GLU A 1 888 ? 10.649 3.116 -33.467 1.00 96.88 888 GLU A N 1
ATOM 6887 C CA . GLU A 1 888 ? 10.612 4.559 -33.699 1.00 96.88 888 GLU A CA 1
ATOM 6888 C C . GLU A 1 888 ? 9.705 5.228 -32.667 1.00 96.88 888 GLU A C 1
ATOM 6890 O O . GLU A 1 888 ? 8.930 4.561 -31.979 1.00 96.88 888 GLU A O 1
ATOM 6895 N N . GLU A 1 889 ? 9.771 6.557 -32.571 1.00 96.75 889 GLU A N 1
ATOM 6896 C CA . GLU A 1 889 ? 8.926 7.315 -31.644 1.00 96.75 889 GLU A CA 1
ATOM 6897 C C . GLU A 1 889 ? 7.436 6.996 -31.831 1.00 96.75 889 GLU A C 1
ATOM 6899 O O . GLU A 1 889 ? 6.722 6.845 -30.848 1.00 96.75 889 GLU A O 1
ATOM 6904 N N . VAL A 1 890 ? 6.975 6.796 -33.072 1.00 96.38 890 VAL A N 1
ATOM 6905 C CA . VAL A 1 890 ? 5.581 6.428 -33.370 1.00 96.38 890 VAL A CA 1
ATOM 6906 C C . VAL A 1 890 ? 5.160 5.088 -32.748 1.00 96.38 890 VAL A C 1
ATOM 6908 O O . VAL A 1 890 ? 4.025 4.969 -32.288 1.00 96.38 890 VAL A O 1
ATOM 6911 N N . ASP A 1 891 ? 6.062 4.103 -32.654 1.00 97.56 891 ASP A N 1
ATOM 6912 C CA . ASP A 1 891 ? 5.751 2.805 -32.038 1.00 97.56 891 ASP A CA 1
ATOM 6913 C C . ASP A 1 891 ? 5.608 2.951 -30.513 1.00 97.56 891 ASP A C 1
ATOM 6915 O O . ASP A 1 891 ? 4.699 2.384 -29.904 1.00 97.56 891 ASP A O 1
ATOM 6919 N N . TYR A 1 892 ? 6.484 3.744 -29.887 1.00 97.38 892 TYR A N 1
ATOM 6920 C CA . TYR A 1 892 ? 6.422 4.023 -28.450 1.00 97.38 892 TYR A CA 1
ATOM 6921 C C . TYR A 1 892 ? 5.272 4.972 -28.075 1.00 97.38 892 TYR A C 1
ATOM 6923 O O . TYR A 1 892 ? 4.629 4.767 -27.047 1.00 97.38 892 TYR A O 1
ATOM 6931 N N . LEU A 1 893 ? 4.954 5.969 -28.907 1.00 95.94 893 LEU A N 1
ATOM 6932 C CA . LEU A 1 893 ? 3.790 6.842 -28.726 1.00 95.94 893 LEU A CA 1
ATOM 6933 C C . LEU A 1 893 ? 2.481 6.067 -28.872 1.00 95.94 893 LEU A C 1
ATOM 6935 O O . LEU A 1 893 ? 1.548 6.342 -28.122 1.00 95.94 893 LEU A O 1
ATOM 6939 N N . ALA A 1 894 ? 2.413 5.062 -29.753 1.00 96.50 894 ALA A N 1
ATOM 6940 C CA . ALA A 1 894 ? 1.276 4.145 -29.784 1.00 96.50 894 ALA A CA 1
ATOM 6941 C C . ALA A 1 894 ? 1.104 3.427 -28.431 1.00 96.50 894 ALA A C 1
ATOM 6943 O O . ALA A 1 894 ? -0.012 3.349 -27.929 1.00 96.50 894 ALA A O 1
ATOM 6944 N N . LEU A 1 895 ? 2.193 2.987 -27.785 1.00 96.06 895 LEU A N 1
ATOM 6945 C CA . LEU A 1 895 ? 2.135 2.412 -26.432 1.00 96.06 895 LEU A CA 1
ATOM 6946 C C . LEU A 1 895 ? 1.835 3.438 -25.321 1.00 96.06 895 LEU A C 1
ATOM 6948 O O . LEU A 1 895 ? 1.185 3.075 -24.345 1.00 96.06 895 LEU A O 1
ATOM 6952 N N . ARG A 1 896 ? 2.302 4.693 -25.418 1.00 92.38 896 ARG A N 1
ATOM 6953 C CA . ARG A 1 896 ? 2.042 5.731 -24.394 1.00 92.38 896 ARG A CA 1
ATOM 6954 C C . ARG A 1 896 ? 0.603 6.251 -24.447 1.00 92.38 896 ARG A C 1
ATOM 6956 O O . ARG A 1 896 ? 0.023 6.516 -23.399 1.00 92.38 896 ARG A O 1
ATOM 6963 N N . ASN A 1 897 ? 0.056 6.420 -25.650 1.00 92.25 897 ASN A N 1
ATOM 6964 C CA . ASN A 1 897 ? -1.158 7.208 -25.881 1.00 92.25 897 ASN A CA 1
ATOM 6965 C C . ASN A 1 897 ? -2.431 6.358 -26.055 1.00 92.25 897 ASN A C 1
ATOM 6967 O O . ASN A 1 897 ? -3.522 6.920 -26.135 1.00 92.25 897 ASN A O 1
ATOM 6971 N N . HIS A 1 898 ? -2.321 5.029 -26.148 1.00 94.00 898 HIS A N 1
ATOM 6972 C CA . HIS A 1 898 ? -3.476 4.141 -26.302 1.00 94.00 898 HIS A CA 1
ATOM 6973 C C . HIS A 1 898 ? -4.215 3.952 -24.969 1.00 94.00 898 HIS A C 1
ATOM 6975 O O . HIS A 1 898 ? -3.614 3.536 -23.982 1.00 94.00 898 HIS A O 1
ATOM 6981 N N . GLU A 1 899 ? -5.531 4.192 -24.948 1.00 90.75 899 GLU A N 1
ATOM 6982 C CA . GLU A 1 899 ? -6.354 4.203 -23.722 1.00 90.75 899 GLU A CA 1
ATOM 6983 C C . GLU A 1 899 ? -6.310 2.897 -22.908 1.00 90.75 899 GLU A C 1
ATOM 6985 O O . GLU A 1 899 ? -6.432 2.918 -21.680 1.00 90.75 899 GLU A O 1
ATOM 6990 N N . ASP A 1 900 ? -6.092 1.765 -23.587 1.00 93.12 900 ASP A N 1
ATOM 6991 C CA . ASP A 1 900 ? -5.997 0.445 -22.956 1.00 93.12 900 ASP A CA 1
ATOM 6992 C C . ASP A 1 900 ? -4.597 0.033 -22.476 1.00 93.12 900 ASP A C 1
ATOM 6994 O O . ASP A 1 900 ? -4.451 -1.049 -21.900 1.00 93.12 900 ASP A O 1
ATOM 6998 N N . VAL A 1 901 ? -3.569 0.856 -22.715 1.00 94.75 901 VAL A N 1
ATOM 6999 C CA . VAL A 1 901 ? -2.171 0.517 -22.417 1.00 94.75 901 VAL A CA 1
ATOM 7000 C C . VAL A 1 901 ? -1.647 1.298 -21.216 1.00 94.75 901 VAL A C 1
ATOM 7002 O O . VAL A 1 901 ? -1.723 2.521 -21.135 1.00 94.75 901 VAL A O 1
ATOM 7005 N N . GLU A 1 902 ? -1.062 0.565 -20.276 1.00 93.50 902 GLU A N 1
ATOM 7006 C CA . GLU A 1 902 ? -0.550 1.080 -19.011 1.00 93.50 902 GLU A CA 1
ATOM 7007 C C . GLU A 1 902 ? 0.882 0.587 -18.754 1.00 93.50 902 GLU A C 1
ATOM 7009 O O . GLU A 1 902 ? 1.397 -0.318 -19.420 1.00 93.50 902 GLU A O 1
ATOM 7014 N N . GLN A 1 903 ? 1.555 1.220 -17.790 1.00 94.38 903 GLN A N 1
ATOM 7015 C CA . GLN A 1 903 ? 2.934 0.905 -17.413 1.00 94.38 903 GLN A CA 1
ATOM 7016 C C . GLN A 1 903 ? 3.039 0.523 -15.931 1.00 94.38 903 GLN A C 1
ATOM 7018 O O . GLN A 1 903 ? 2.542 1.238 -15.057 1.00 94.38 903 GLN A O 1
ATOM 7023 N N . GLY A 1 904 ? 3.722 -0.589 -15.646 1.00 94.38 904 GLY A N 1
ATOM 7024 C CA . GLY A 1 904 ? 4.032 -1.074 -14.299 1.00 94.38 904 GLY A CA 1
ATOM 7025 C C . GLY A 1 904 ? 5.528 -1.348 -14.146 1.00 94.38 904 GLY A C 1
ATOM 7026 O O . GLY A 1 904 ? 6.157 -1.866 -15.054 1.00 94.38 904 GLY A O 1
ATOM 7027 N N . PHE A 1 905 ? 6.129 -1.013 -13.004 1.00 96.25 905 PHE A N 1
ATOM 7028 C CA . PHE A 1 905 ? 7.592 -0.987 -12.863 1.00 96.25 905 PHE A CA 1
ATOM 7029 C C . PHE A 1 905 ? 8.048 -1.876 -11.702 1.00 96.25 905 PHE A C 1
ATOM 7031 O O . PHE A 1 905 ? 7.550 -1.721 -10.584 1.00 96.25 905 PHE A O 1
ATOM 7038 N N . GLY A 1 906 ? 8.992 -2.787 -11.951 1.00 97.38 906 GLY A N 1
ATOM 7039 C CA . GLY A 1 906 ? 9.469 -3.748 -10.953 1.00 97.38 906 GLY A CA 1
ATOM 7040 C C . GLY A 1 906 ? 10.384 -4.831 -11.529 1.00 97.38 906 GLY A C 1
ATOM 7041 O O . GLY A 1 906 ? 11.037 -4.614 -12.549 1.00 97.38 906 GLY A O 1
ATOM 7042 N N . VAL A 1 907 ? 10.428 -5.987 -10.864 1.00 98.50 907 VAL A N 1
ATOM 7043 C CA . VAL A 1 907 ? 11.328 -7.112 -11.157 1.00 98.50 907 VAL A CA 1
ATOM 7044 C C . VAL A 1 907 ? 10.643 -8.190 -11.998 1.00 98.50 907 VAL A C 1
ATOM 7046 O O . VAL A 1 907 ? 9.570 -8.686 -11.647 1.00 98.50 907 VAL A O 1
ATOM 7049 N N . LEU A 1 908 ? 11.295 -8.586 -13.089 1.00 98.69 908 LEU A N 1
ATOM 7050 C CA . LEU A 1 908 ? 10.993 -9.788 -13.855 1.00 98.69 908 LEU A CA 1
ATOM 7051 C C . LEU A 1 908 ? 11.833 -10.970 -13.351 1.00 98.69 908 LEU A C 1
ATOM 7053 O O . LEU A 1 908 ? 13.044 -10.835 -13.183 1.00 98.69 908 LEU A O 1
ATOM 7057 N N . TYR A 1 909 ? 11.193 -12.129 -13.200 1.00 98.69 909 TYR A N 1
ATOM 7058 C CA . TYR A 1 909 ? 11.838 -13.431 -13.016 1.00 98.69 909 TYR A CA 1
ATOM 7059 C C . TYR A 1 909 ? 11.656 -14.326 -14.252 1.00 98.69 909 TYR A C 1
ATOM 7061 O O . TYR A 1 909 ? 10.616 -14.273 -14.913 1.00 98.69 909 TYR A O 1
ATOM 7069 N N . GLY A 1 910 ? 12.675 -15.132 -14.568 1.00 97.31 910 GLY A N 1
ATOM 7070 C CA . GLY A 1 910 ? 12.768 -15.923 -15.804 1.00 97.31 910 GLY A CA 1
ATOM 7071 C C . GLY A 1 910 ? 12.810 -17.435 -15.576 1.00 97.31 910 GLY A C 1
ATOM 7072 O O . GLY A 1 910 ? 12.584 -17.917 -14.467 1.00 97.31 910 GLY A O 1
ATOM 7073 N N . ASP A 1 911 ? 13.123 -18.190 -16.633 1.00 96.81 911 ASP A N 1
ATOM 7074 C CA . ASP A 1 911 ? 13.026 -19.661 -16.696 1.00 96.81 911 ASP A CA 1
ATOM 7075 C C . ASP A 1 911 ? 13.793 -20.435 -15.614 1.00 96.81 911 ASP A C 1
ATOM 7077 O O . ASP A 1 911 ? 13.451 -21.579 -15.326 1.00 96.81 911 ASP A O 1
ATOM 7081 N N . LYS A 1 912 ? 14.851 -19.852 -15.035 1.00 96.19 912 LYS A N 1
ATOM 7082 C CA . LYS A 1 912 ? 15.665 -20.497 -13.987 1.00 96.19 912 LYS A CA 1
ATOM 7083 C C . LYS A 1 912 ? 15.313 -20.041 -12.570 1.00 96.19 912 LYS A C 1
ATOM 7085 O O . LYS A 1 912 ? 15.796 -20.628 -11.609 1.00 96.19 912 LYS A O 1
ATOM 7090 N N . SER A 1 913 ? 14.423 -19.060 -12.432 1.00 96.38 913 SER A N 1
ATOM 7091 C CA . SER A 1 913 ? 13.902 -18.586 -11.151 1.00 96.38 913 SER A CA 1
ATOM 7092 C C . SER A 1 913 ? 12.649 -19.383 -10.764 1.00 96.38 913 SER A C 1
ATOM 7094 O O . SER A 1 913 ? 11.649 -19.358 -11.488 1.00 96.38 913 SER A O 1
ATOM 7096 N N . SER A 1 914 ? 12.661 -20.051 -9.606 1.00 96.88 914 SER A N 1
ATOM 7097 C CA . SER A 1 914 ? 11.498 -20.790 -9.074 1.00 96.88 914 SER A CA 1
ATOM 7098 C C . SER A 1 914 ? 10.755 -20.070 -7.941 1.00 96.88 914 SER A C 1
ATOM 7100 O O . SER A 1 914 ? 9.712 -20.550 -7.510 1.00 96.88 914 SER A O 1
ATOM 7102 N N . ARG A 1 915 ? 11.288 -18.956 -7.426 1.00 97.69 915 ARG A N 1
ATOM 7103 C CA . ARG A 1 915 ? 10.732 -18.192 -6.296 1.00 97.69 915 ARG A CA 1
ATOM 7104 C C . ARG A 1 915 ? 11.202 -16.737 -6.309 1.00 97.69 915 ARG A C 1
ATOM 7106 O O . ARG A 1 915 ? 12.224 -16.435 -6.929 1.00 97.69 915 ARG A O 1
ATOM 7113 N N . CYS A 1 916 ? 10.528 -15.867 -5.560 1.00 97.94 916 CYS A N 1
ATOM 7114 C CA . CYS A 1 916 ? 11.050 -14.533 -5.241 1.00 97.94 916 CYS A CA 1
ATOM 7115 C C . CYS A 1 916 ? 12.378 -14.616 -4.463 1.00 97.94 916 CYS A C 1
ATOM 7117 O O . CYS A 1 916 ? 12.527 -15.437 -3.555 1.00 97.94 916 CYS A O 1
ATOM 7119 N N . LEU A 1 917 ? 13.326 -13.734 -4.787 1.00 98.06 917 LEU A N 1
ATOM 7120 C CA . LEU A 1 917 ? 14.638 -13.646 -4.128 1.00 98.06 917 LEU A CA 1
ATOM 7121 C C . LEU A 1 917 ? 14.657 -12.522 -3.073 1.00 98.06 917 LEU A C 1
ATOM 7123 O O . LEU A 1 917 ? 13.739 -11.697 -3.025 1.00 98.06 917 LEU A O 1
ATOM 7127 N N . ASN A 1 918 ? 15.683 -12.517 -2.214 1.00 97.50 918 ASN A N 1
ATOM 7128 C CA . ASN A 1 918 ? 15.788 -11.609 -1.063 1.00 97.50 918 ASN A CA 1
ATOM 7129 C C . ASN A 1 918 ? 16.877 -10.537 -1.238 1.00 97.50 918 ASN A C 1
ATOM 7131 O O . ASN A 1 918 ? 16.562 -9.354 -1.158 1.00 97.50 918 ASN A O 1
ATOM 7135 N N . ASP A 1 919 ? 18.134 -10.926 -1.466 1.00 97.44 919 ASP A N 1
ATOM 7136 C CA . ASP A 1 919 ? 19.253 -9.980 -1.593 1.00 97.44 919 ASP A CA 1
ATOM 7137 C C . ASP A 1 919 ? 19.087 -9.082 -2.831 1.00 97.44 919 ASP A C 1
ATOM 7139 O O . ASP A 1 919 ? 18.667 -9.553 -3.890 1.00 97.44 919 ASP A O 1
ATOM 7143 N N . ILE A 1 920 ? 19.385 -7.784 -2.721 1.00 95.38 920 ILE A N 1
ATOM 7144 C CA . ILE A 1 920 ? 19.159 -6.837 -3.823 1.00 95.38 920 ILE A CA 1
ATOM 7145 C C . ILE A 1 920 ? 20.031 -7.114 -5.058 1.00 95.38 920 ILE A C 1
ATOM 7147 O O . ILE A 1 920 ? 19.584 -6.844 -6.173 1.00 95.38 920 ILE A O 1
ATOM 7151 N N . GLU A 1 921 ? 21.227 -7.684 -4.898 1.00 94.81 921 GLU A N 1
ATOM 7152 C CA . GLU A 1 921 ? 22.094 -8.052 -6.023 1.00 94.81 921 GLU A CA 1
ATOM 7153 C C . GLU A 1 921 ? 21.558 -9.318 -6.729 1.00 94.81 921 GLU A C 1
ATOM 7155 O O . GLU A 1 921 ? 21.658 -9.438 -7.949 1.00 94.81 921 GLU A O 1
ATOM 7160 N N . ASP A 1 922 ? 20.877 -10.218 -6.009 1.00 96.88 922 ASP A N 1
ATOM 7161 C CA . ASP A 1 922 ? 20.154 -11.359 -6.597 1.00 96.88 922 ASP A CA 1
ATOM 7162 C C . ASP A 1 922 ? 18.808 -10.953 -7.234 1.00 96.88 922 ASP A C 1
ATOM 7164 O O . ASP A 1 922 ? 18.394 -11.496 -8.262 1.00 96.88 922 ASP A O 1
ATOM 7168 N N . VAL A 1 923 ? 18.104 -9.989 -6.638 1.00 97.44 923 VAL A N 1
ATOM 7169 C CA . VAL A 1 923 ? 16.791 -9.504 -7.099 1.00 97.44 923 VAL A CA 1
ATOM 7170 C C . VAL A 1 923 ? 16.902 -8.595 -8.330 1.00 97.44 923 VAL A C 1
ATOM 7172 O O . VAL A 1 923 ? 15.969 -8.552 -9.134 1.00 97.44 923 VAL A O 1
ATOM 7175 N N . TYR A 1 924 ? 18.018 -7.881 -8.503 1.00 95.69 924 TYR A N 1
ATOM 7176 C CA . TYR A 1 924 ? 18.217 -6.950 -9.621 1.00 95.69 924 TYR A CA 1
ATOM 7177 C C . TYR A 1 924 ? 19.332 -7.336 -10.608 1.00 95.69 924 TYR A C 1
ATOM 7179 O O . TYR A 1 924 ? 19.373 -6.769 -11.701 1.00 95.69 924 TYR A O 1
ATOM 7187 N N . GLY A 1 925 ? 20.249 -8.230 -10.226 1.00 94.44 925 GLY A N 1
ATOM 7188 C CA . GLY A 1 925 ? 21.521 -8.473 -10.916 1.00 94.44 925 GLY A CA 1
ATOM 7189 C C . GLY A 1 925 ? 21.565 -9.697 -11.834 1.00 94.44 925 GLY A C 1
ATOM 7190 O O . GLY A 1 925 ? 22.585 -10.391 -11.857 1.00 94.44 925 GLY A O 1
ATOM 7191 N N . TYR A 1 926 ? 20.493 -9.983 -12.582 1.00 96.69 926 TYR A N 1
ATOM 7192 C CA . TYR A 1 926 ? 20.546 -10.956 -13.681 1.00 96.69 926 TYR A CA 1
ATOM 7193 C C . TYR A 1 926 ? 21.660 -10.614 -14.677 1.00 96.69 926 TYR A C 1
ATOM 7195 O O . TYR A 1 926 ? 21.730 -9.503 -15.203 1.00 96.69 926 TYR A O 1
ATOM 7203 N N . ASP A 1 927 ? 22.499 -11.602 -14.982 1.00 93.44 927 ASP A N 1
ATOM 7204 C CA . ASP A 1 927 ? 23.435 -11.559 -16.102 1.00 93.44 927 ASP A CA 1
ATOM 7205 C C . ASP A 1 927 ? 23.527 -12.932 -16.787 1.00 93.44 927 ASP A C 1
ATOM 7207 O O . ASP A 1 927 ? 22.934 -13.917 -16.346 1.00 93.44 927 ASP A O 1
ATOM 7211 N N . ARG A 1 928 ? 24.292 -13.017 -17.881 1.00 92.44 928 ARG A N 1
ATOM 7212 C CA . ARG A 1 928 ? 24.433 -14.249 -18.681 1.00 92.44 928 ARG A CA 1
ATOM 7213 C C . ARG A 1 928 ? 25.148 -15.401 -17.959 1.00 92.44 928 ARG A C 1
ATOM 7215 O O . ARG A 1 928 ? 25.238 -16.487 -18.522 1.00 92.44 928 ARG A O 1
ATOM 7222 N N . THR A 1 929 ? 25.651 -15.184 -16.743 1.00 92.19 929 THR A N 1
ATOM 7223 C CA . THR A 1 929 ? 26.217 -16.227 -15.872 1.00 92.19 929 THR A CA 1
ATOM 7224 C C . THR A 1 929 ? 25.323 -16.553 -14.671 1.00 92.19 929 THR A C 1
ATOM 7226 O O . THR A 1 929 ? 25.288 -17.706 -14.252 1.00 92.19 929 THR A O 1
ATOM 7229 N N . HIS A 1 930 ? 24.533 -15.593 -14.182 1.00 94.12 930 HIS A N 1
ATOM 7230 C CA . HIS A 1 930 ? 23.600 -15.725 -13.056 1.00 94.12 930 HIS A CA 1
ATOM 7231 C C . HIS A 1 930 ? 22.152 -15.646 -13.566 1.00 94.12 930 HIS A C 1
ATOM 7233 O O . HIS A 1 930 ? 21.452 -14.647 -13.391 1.00 94.12 930 HIS A O 1
ATOM 7239 N N . THR A 1 931 ? 21.731 -16.687 -14.290 1.00 94.50 931 THR A N 1
ATOM 7240 C CA . THR A 1 931 ? 20.480 -16.679 -15.080 1.00 94.50 931 THR A CA 1
ATOM 7241 C C . THR A 1 931 ? 19.204 -16.996 -14.285 1.00 94.50 931 THR A C 1
ATOM 7243 O O . THR A 1 931 ? 18.104 -16.964 -14.834 1.00 94.50 931 THR A O 1
ATOM 7246 N N . ASP A 1 932 ? 19.347 -17.297 -12.997 1.00 95.31 932 ASP A N 1
ATOM 7247 C CA . ASP A 1 932 ? 18.300 -17.554 -12.003 1.00 95.31 932 ASP A CA 1
ATOM 7248 C C . ASP A 1 932 ? 17.835 -16.290 -11.254 1.00 95.31 932 ASP A C 1
ATOM 7250 O O . ASP A 1 932 ? 16.773 -16.298 -10.623 1.00 95.31 932 ASP A O 1
ATOM 7254 N N . ARG A 1 933 ? 18.592 -15.195 -11.374 1.00 97.31 933 ARG A N 1
ATOM 7255 C CA . ARG A 1 933 ? 18.332 -13.882 -10.763 1.00 97.31 933 ARG A CA 1
ATOM 7256 C C . ARG A 1 933 ? 17.190 -13.095 -11.414 1.00 97.31 933 ARG A C 1
ATOM 7258 O O . ARG A 1 933 ? 16.714 -13.425 -12.499 1.00 97.31 933 ARG A O 1
ATOM 7265 N N . GLY A 1 934 ? 16.766 -12.025 -10.741 1.00 98.00 934 GLY A N 1
ATOM 7266 C CA . GLY A 1 934 ? 15.779 -11.074 -11.260 1.00 98.00 934 GLY A CA 1
ATOM 7267 C C . GLY A 1 934 ? 16.398 -9.929 -12.073 1.00 98.00 934 GLY A C 1
ATOM 7268 O O . GLY A 1 934 ? 17.562 -9.572 -11.891 1.00 98.00 934 GLY A O 1
ATOM 7269 N N . MET A 1 935 ? 15.602 -9.325 -12.961 1.00 97.94 935 MET A N 1
ATOM 7270 C CA . MET A 1 935 ? 15.953 -8.102 -13.700 1.00 97.94 935 MET A CA 1
ATOM 7271 C C . MET A 1 935 ? 14.917 -7.004 -13.443 1.00 97.94 935 MET A C 1
ATOM 7273 O O . MET A 1 935 ? 13.715 -7.241 -13.532 1.00 97.94 935 MET A O 1
ATOM 7277 N N . ARG A 1 936 ? 15.369 -5.777 -13.172 1.00 96.75 936 ARG A N 1
ATOM 7278 C CA . ARG A 1 936 ? 14.507 -4.591 -13.005 1.00 96.75 936 ARG A CA 1
ATOM 7279 C C . ARG A 1 936 ? 14.153 -3.950 -14.349 1.00 96.75 936 ARG A C 1
ATOM 7281 O O . ARG A 1 936 ? 14.998 -3.845 -15.237 1.00 96.75 936 ARG A O 1
ATOM 7288 N N . GLY A 1 937 ? 12.915 -3.475 -14.493 1.00 97.62 937 GLY A N 1
ATOM 7289 C CA . GLY A 1 937 ? 12.471 -2.814 -15.721 1.00 97.62 937 GLY A CA 1
ATOM 7290 C C . GLY A 1 937 ? 11.047 -2.261 -15.700 1.00 97.62 937 GLY A C 1
ATOM 7291 O O . GLY A 1 937 ? 10.368 -2.237 -14.668 1.00 97.62 937 GLY A O 1
ATOM 7292 N N . CYS A 1 938 ? 10.611 -1.800 -16.872 1.00 97.88 938 CYS A N 1
ATOM 7293 C CA . CYS A 1 938 ? 9.247 -1.359 -17.141 1.00 97.88 938 CYS A CA 1
ATOM 7294 C C . CYS A 1 938 ? 8.479 -2.456 -17.890 1.00 97.88 938 CYS A C 1
ATOM 7296 O O . CYS A 1 938 ? 8.935 -2.966 -18.912 1.00 97.88 938 CYS A O 1
ATOM 7298 N N . PHE A 1 939 ? 7.305 -2.803 -17.379 1.00 98.25 939 PHE A N 1
ATOM 7299 C CA . PHE A 1 939 ? 6.311 -3.626 -18.047 1.00 98.25 939 PHE A CA 1
ATOM 7300 C C . PHE A 1 939 ? 5.302 -2.712 -18.729 1.00 98.25 939 PHE A C 1
ATOM 7302 O O . PHE A 1 939 ? 4.671 -1.891 -18.061 1.00 98.25 939 PHE A O 1
ATOM 7309 N N . VAL A 1 940 ? 5.109 -2.896 -20.032 1.00 97.94 940 VAL A N 1
ATOM 7310 C CA . VAL A 1 940 ? 4.007 -2.275 -20.773 1.00 97.94 940 VAL A CA 1
ATOM 7311 C C . VAL A 1 940 ? 2.948 -3.345 -20.995 1.00 97.94 940 VAL A C 1
ATOM 7313 O O . VAL A 1 940 ? 3.263 -4.427 -21.498 1.00 97.94 940 VAL A O 1
ATOM 7316 N N . TYR A 1 941 ? 1.710 -3.072 -20.589 1.00 97.38 941 TYR A N 1
ATOM 7317 C CA . TYR A 1 941 ? 0.620 -4.046 -20.632 1.00 97.38 941 TYR A CA 1
ATOM 7318 C C . TYR A 1 941 ? -0.677 -3.430 -21.147 1.00 97.38 941 TYR A C 1
ATOM 7320 O O . TYR A 1 941 ? -0.966 -2.261 -20.911 1.00 97.38 941 TYR A O 1
ATOM 7328 N N . ASN A 1 942 ? -1.475 -4.250 -21.822 1.00 96.44 942 ASN A N 1
ATOM 7329 C CA . ASN A 1 942 ? -2.838 -3.929 -22.215 1.00 96.44 942 ASN A CA 1
ATOM 7330 C C . ASN A 1 942 ? -3.797 -4.496 -21.156 1.00 96.44 942 ASN A C 1
ATOM 7332 O O . ASN A 1 942 ? -3.836 -5.714 -20.945 1.00 96.44 942 ASN A O 1
ATOM 7336 N N . TYR A 1 943 ? -4.555 -3.638 -20.463 1.00 92.31 943 TYR A N 1
ATOM 7337 C CA . TYR A 1 943 ? -5.420 -4.098 -19.366 1.00 92.31 943 TYR A CA 1
ATOM 7338 C C . TYR A 1 943 ? -6.631 -4.904 -19.863 1.00 92.31 943 TYR A C 1
ATOM 7340 O O . TYR A 1 943 ? -7.192 -5.683 -19.089 1.00 92.31 943 TYR A O 1
ATOM 7348 N N . ARG A 1 944 ? -7.047 -4.746 -21.130 1.00 91.88 944 ARG A N 1
ATOM 7349 C CA . ARG A 1 944 ? -8.159 -5.506 -21.718 1.00 91.88 944 ARG A CA 1
ATOM 7350 C C . ARG A 1 944 ? -7.750 -6.932 -22.056 1.00 91.88 944 ARG A C 1
ATOM 7352 O O . ARG A 1 944 ? -8.360 -7.869 -21.554 1.00 91.88 944 ARG A O 1
ATOM 7359 N N . THR A 1 945 ? -6.706 -7.088 -22.867 1.00 93.12 945 THR A N 1
ATOM 7360 C CA . THR A 1 945 ? -6.283 -8.393 -23.408 1.00 93.12 945 THR A CA 1
ATOM 7361 C C . THR A 1 945 ? -5.424 -9.194 -22.427 1.00 93.12 945 THR A C 1
ATOM 7363 O O . THR A 1 945 ? -5.346 -10.418 -22.519 1.00 93.12 945 THR A O 1
ATOM 7366 N N . GLY A 1 946 ? -4.741 -8.516 -21.498 1.00 94.56 946 GLY A N 1
ATOM 7367 C CA . GLY A 1 946 ? -3.705 -9.099 -20.644 1.00 94.56 946 GLY A CA 1
ATOM 7368 C C . GLY A 1 946 ? -2.325 -9.217 -21.304 1.00 94.56 946 GLY A C 1
ATOM 7369 O O . GLY A 1 946 ? -1.364 -9.587 -20.621 1.00 94.56 946 GLY A O 1
ATOM 7370 N N . LYS A 1 947 ? -2.196 -8.897 -22.604 1.00 96.75 947 LYS A N 1
ATOM 7371 C CA . LYS A 1 947 ? -0.910 -8.924 -23.314 1.00 96.75 947 LYS A CA 1
ATOM 7372 C C . LYS A 1 947 ? 0.084 -7.956 -22.680 1.00 96.75 947 LYS A C 1
ATOM 7374 O O . LYS A 1 947 ? -0.263 -6.815 -22.374 1.00 96.75 947 LYS A O 1
ATOM 7379 N N . ASN A 1 948 ? 1.325 -8.402 -22.502 1.00 97.69 948 ASN A N 1
ATOM 7380 C CA . ASN A 1 948 ? 2.372 -7.615 -21.863 1.00 97.69 948 ASN A CA 1
ATOM 7381 C C . ASN A 1 948 ? 3.779 -7.870 -22.444 1.00 97.69 948 ASN A C 1
ATOM 7383 O O . ASN A 1 948 ? 4.083 -8.923 -23.016 1.00 97.69 948 ASN A O 1
ATOM 7387 N N . MET A 1 949 ? 4.647 -6.868 -22.301 1.00 97.00 949 MET A N 1
ATOM 7388 C CA . MET A 1 949 ? 6.068 -6.912 -22.656 1.00 97.00 949 MET A CA 1
ATOM 7389 C C . MET A 1 949 ? 6.925 -6.255 -21.573 1.00 97.00 949 MET A C 1
ATOM 7391 O O . MET A 1 949 ? 6.427 -5.456 -20.780 1.00 97.00 949 MET A O 1
ATOM 7395 N N . PHE A 1 950 ? 8.227 -6.546 -21.585 1.00 98.56 950 PHE A N 1
ATOM 7396 C CA . PHE A 1 950 ? 9.192 -6.046 -20.610 1.00 98.56 950 PHE A CA 1
ATOM 7397 C C . PHE A 1 950 ? 10.383 -5.343 -21.278 1.00 98.56 950 PHE A C 1
ATOM 7399 O O . PHE A 1 950 ? 10.997 -5.860 -22.219 1.00 98.56 950 PHE A O 1
ATOM 7406 N N . LEU A 1 951 ? 10.711 -4.161 -20.757 1.00 98.50 951 LEU A N 1
ATOM 7407 C CA . LEU A 1 951 ? 11.843 -3.317 -21.130 1.00 98.50 951 LEU A CA 1
ATOM 7408 C C . LEU A 1 951 ? 12.794 -3.234 -19.918 1.00 98.50 951 LEU A C 1
ATOM 7410 O O . LEU A 1 951 ? 12.491 -2.504 -18.966 1.00 98.50 951 LEU A O 1
ATOM 7414 N N . PRO A 1 952 ? 13.915 -3.984 -19.901 1.00 97.75 952 PRO A N 1
ATOM 7415 C CA . PRO A 1 952 ? 14.872 -3.937 -18.798 1.00 97.75 952 PRO A CA 1
ATOM 7416 C C . PRO A 1 952 ? 15.541 -2.559 -18.700 1.00 97.75 952 PRO A C 1
ATOM 7418 O O . PRO A 1 952 ? 15.701 -1.860 -19.705 1.00 97.75 952 PRO A O 1
ATOM 7421 N N . ILE A 1 953 ? 15.971 -2.186 -17.492 1.00 97.25 953 ILE A N 1
ATOM 7422 C CA . ILE A 1 953 ? 16.793 -0.982 -17.253 1.00 97.25 953 ILE A CA 1
ATOM 7423 C C . ILE A 1 953 ? 18.247 -1.303 -16.869 1.00 97.25 953 ILE A C 1
ATOM 7425 O O . ILE A 1 953 ? 18.978 -0.429 -16.412 1.00 97.25 953 ILE A O 1
ATOM 7429 N N . GLY A 1 954 ? 18.667 -2.551 -17.074 1.00 95.06 954 GLY A N 1
ATOM 7430 C CA . GLY A 1 954 ? 20.018 -3.034 -16.808 1.00 95.06 954 GLY A CA 1
ATOM 7431 C C . GLY A 1 954 ? 20.239 -3.543 -15.382 1.00 95.06 954 GLY A C 1
ATOM 7432 O O . GLY A 1 954 ? 19.580 -3.111 -14.431 1.00 95.06 954 GLY A O 1
ATOM 7433 N N . ALA A 1 955 ? 21.205 -4.450 -15.231 1.00 93.56 955 ALA A N 1
ATOM 7434 C CA . ALA A 1 955 ? 21.528 -5.107 -13.962 1.00 93.56 955 ALA A CA 1
ATOM 7435 C C . ALA A 1 955 ? 21.990 -4.087 -12.908 1.00 93.56 955 ALA A C 1
ATOM 7437 O O . ALA A 1 955 ? 21.507 -4.068 -11.776 1.00 93.56 955 ALA A O 1
ATOM 7438 N N . SER A 1 956 ? 22.837 -3.140 -13.320 1.00 94.50 956 SER A N 1
ATOM 7439 C CA . SER A 1 956 ? 23.244 -1.960 -12.538 1.00 94.50 956 SER A CA 1
ATOM 7440 C C . SER A 1 956 ? 22.102 -0.990 -12.202 1.00 94.50 956 SER A C 1
ATOM 7442 O O . SER A 1 956 ? 22.249 -0.172 -11.294 1.00 94.50 956 SER A O 1
ATOM 7444 N N . GLY A 1 957 ? 20.969 -1.079 -12.907 1.00 94.69 957 GLY A N 1
ATOM 7445 C CA . GLY A 1 957 ? 19.864 -0.117 -12.866 1.00 94.69 957 GLY A CA 1
ATOM 7446 C C . GLY A 1 957 ? 20.042 1.090 -13.793 1.00 94.69 957 GLY A C 1
ATOM 7447 O O . GLY A 1 957 ? 19.234 2.017 -13.723 1.00 94.69 957 GLY A O 1
ATOM 7448 N N . TYR A 1 958 ? 21.086 1.097 -14.628 1.00 94.94 958 TYR A N 1
ATOM 7449 C CA . TYR A 1 958 ? 21.456 2.225 -15.481 1.00 94.94 958 TYR A CA 1
ATOM 7450 C C . TYR A 1 958 ? 21.602 1.810 -16.948 1.00 94.94 958 TYR A C 1
ATOM 7452 O O . TYR A 1 958 ? 22.700 1.531 -17.427 1.00 94.94 958 TYR A O 1
ATOM 7460 N N . GLY A 1 959 ? 20.501 1.848 -17.697 1.00 95.38 959 GLY A N 1
ATOM 7461 C CA . GLY A 1 959 ? 20.476 1.593 -19.140 1.00 95.38 959 GLY A CA 1
ATOM 7462 C C . GLY A 1 959 ? 20.976 2.769 -19.979 1.00 95.38 959 GLY A C 1
ATOM 7463 O O . GLY A 1 959 ? 20.282 3.221 -20.888 1.00 95.38 959 GLY A O 1
ATOM 7464 N N . HIS A 1 960 ? 22.134 3.319 -19.608 1.00 94.06 960 HIS A N 1
ATOM 7465 C CA . HIS A 1 960 ? 22.769 4.481 -20.224 1.00 94.06 960 HIS A CA 1
ATOM 7466 C C . HIS A 1 960 ? 24.244 4.547 -19.800 1.00 94.06 960 HIS A C 1
ATOM 7468 O O . HIS A 1 960 ? 24.556 4.588 -18.606 1.00 94.06 960 HIS A O 1
ATOM 7474 N N . ARG A 1 961 ? 25.161 4.607 -20.771 1.00 94.06 961 ARG A N 1
ATOM 7475 C CA . ARG A 1 961 ? 26.578 4.919 -20.552 1.00 94.06 961 ARG A CA 1
ATOM 7476 C C . ARG A 1 961 ? 26.945 6.231 -21.247 1.00 94.06 961 ARG A C 1
ATOM 7478 O O . ARG A 1 961 ? 26.902 6.322 -22.468 1.00 94.06 961 ARG A O 1
ATOM 7485 N N . LYS A 1 962 ? 27.297 7.245 -20.460 1.00 92.19 962 LYS A N 1
ATOM 7486 C CA . LYS A 1 962 ? 27.565 8.618 -20.912 1.00 92.19 962 LYS A CA 1
ATOM 7487 C C . LYS A 1 962 ? 28.957 8.747 -21.527 1.00 92.19 962 LYS A C 1
ATOM 7489 O O . LYS A 1 962 ? 29.915 8.214 -20.972 1.00 92.19 962 LYS A O 1
ATOM 7494 N N . ASP A 1 963 ? 29.080 9.513 -22.601 1.00 92.00 963 ASP A N 1
ATOM 7495 C CA . ASP A 1 963 ? 30.314 9.738 -23.346 1.00 92.00 963 ASP A CA 1
ATOM 7496 C C . ASP A 1 963 ? 31.391 10.422 -22.523 1.00 92.00 963 ASP A C 1
ATOM 7498 O O . ASP A 1 963 ? 32.439 9.829 -22.270 1.00 92.00 963 ASP A O 1
ATOM 7502 N N . GLU A 1 964 ? 31.110 11.632 -22.049 1.00 87.94 964 GLU A N 1
ATOM 7503 C CA . GLU A 1 964 ? 32.020 12.370 -21.190 1.00 87.94 964 GLU A CA 1
ATOM 7504 C C . GLU A 1 964 ? 31.290 13.224 -20.151 1.00 87.94 964 GLU A C 1
ATOM 7506 O O . GLU A 1 964 ? 30.172 13.704 -20.358 1.00 87.94 964 GLU A O 1
ATOM 7511 N N . GLN A 1 965 ? 31.949 13.420 -19.013 1.00 85.12 965 GLN A N 1
ATOM 7512 C CA . GLN A 1 965 ? 31.455 14.226 -17.907 1.00 85.12 965 GLN A CA 1
ATOM 7513 C C . GLN A 1 965 ? 32.635 14.860 -17.170 1.00 85.12 965 GLN A C 1
ATOM 7515 O O . GLN A 1 965 ? 33.419 14.169 -16.518 1.00 85.12 965 GLN A O 1
ATOM 7520 N N . THR A 1 966 ? 32.745 16.186 -17.244 1.00 84.69 966 THR A N 1
ATOM 7521 C CA . THR A 1 966 ? 33.738 16.946 -16.475 1.00 84.69 966 THR A CA 1
ATOM 7522 C C . THR A 1 966 ? 33.241 17.205 -15.054 1.00 84.69 966 THR A C 1
ATOM 7524 O O . THR A 1 966 ? 32.074 17.548 -14.851 1.00 84.69 966 THR A O 1
ATOM 7527 N N . VAL A 1 967 ? 34.130 17.046 -14.073 1.00 81.19 967 VAL A N 1
ATOM 7528 C CA . VAL A 1 967 ? 33.913 17.307 -12.644 1.00 81.19 967 VAL A CA 1
ATOM 7529 C C . VAL A 1 967 ? 35.212 17.876 -12.078 1.00 81.19 967 VAL A C 1
ATOM 7531 O O . VAL A 1 967 ? 36.266 17.264 -12.232 1.00 81.19 967 VAL A O 1
ATOM 7534 N N . ASN A 1 968 ? 35.166 19.054 -11.453 1.00 80.00 968 ASN A N 1
ATOM 7535 C CA . ASN A 1 968 ? 36.325 19.706 -10.819 1.00 80.00 968 ASN A CA 1
ATOM 7536 C C . ASN A 1 968 ? 37.589 19.765 -11.718 1.00 80.00 968 ASN A C 1
ATOM 7538 O O . ASN A 1 968 ? 38.711 19.619 -11.243 1.00 80.00 968 ASN A O 1
ATOM 7542 N N . GLY A 1 969 ? 37.401 19.941 -13.033 1.00 84.12 969 GLY A N 1
ATOM 7543 C CA . GLY A 1 969 ? 38.467 19.970 -14.046 1.00 84.12 969 GLY A CA 1
ATOM 7544 C C . GLY A 1 969 ? 38.866 18.610 -14.642 1.00 84.12 969 GLY A C 1
ATOM 7545 O O . GLY A 1 969 ? 39.508 18.584 -15.686 1.00 84.12 969 GLY A O 1
ATOM 7546 N N . THR A 1 970 ? 38.453 17.486 -14.049 1.00 87.94 970 THR A N 1
ATOM 7547 C CA . THR A 1 970 ? 38.715 16.130 -14.569 1.00 87.94 970 THR A CA 1
ATOM 7548 C C . THR A 1 970 ? 37.565 15.663 -15.457 1.00 87.94 970 THR A C 1
ATOM 7550 O O . THR A 1 970 ? 36.416 15.698 -15.025 1.00 87.94 970 THR A O 1
ATOM 7553 N N . THR A 1 971 ? 37.846 15.198 -16.677 1.00 89.69 971 THR A N 1
ATOM 7554 C CA . THR A 1 971 ? 36.832 14.611 -17.573 1.00 89.69 971 THR A CA 1
ATOM 7555 C C . THR A 1 971 ? 36.861 13.087 -17.509 1.00 89.69 971 THR A C 1
ATOM 7557 O O . THR A 1 971 ? 37.834 12.460 -17.919 1.00 89.69 971 THR A O 1
ATOM 7560 N N . TYR A 1 972 ? 35.768 12.493 -17.037 1.00 90.62 972 TYR A N 1
ATOM 7561 C CA . TYR A 1 972 ? 35.547 11.047 -17.031 1.00 90.62 972 TYR A CA 1
ATOM 7562 C C . TYR A 1 972 ? 34.838 10.609 -18.318 1.00 90.62 972 TYR A C 1
ATOM 7564 O O . TYR A 1 972 ? 33.938 11.313 -18.774 1.00 90.62 972 TYR A O 1
ATOM 7572 N N . ARG A 1 973 ? 35.215 9.454 -18.890 1.00 91.69 973 ARG A N 1
ATOM 7573 C CA . ARG A 1 973 ? 34.685 8.933 -20.168 1.00 91.69 973 ARG A CA 1
ATOM 7574 C C . ARG A 1 973 ? 34.003 7.568 -20.042 1.00 91.69 973 ARG A C 1
ATOM 7576 O O . ARG A 1 973 ? 34.506 6.690 -19.340 1.00 91.69 973 ARG A O 1
ATOM 7583 N N . GLY A 1 974 ? 32.895 7.364 -20.754 1.00 92.94 974 GLY A N 1
ATOM 7584 C CA . GLY A 1 974 ? 32.154 6.096 -20.778 1.00 92.94 974 GLY A CA 1
ATOM 7585 C C . GLY A 1 974 ? 31.520 5.728 -19.432 1.00 92.94 974 GLY A C 1
ATOM 7586 O O . GLY A 1 974 ? 31.664 4.593 -18.972 1.00 92.94 974 GLY A O 1
ATOM 7587 N N . VAL A 1 975 ? 30.862 6.688 -18.775 1.00 93.19 975 VAL A N 1
ATOM 7588 C CA . VAL A 1 975 ? 30.350 6.580 -17.396 1.00 93.19 975 VAL A CA 1
ATOM 7589 C C . VAL A 1 975 ? 28.986 5.886 -17.357 1.00 93.19 975 VAL A C 1
ATOM 7591 O O . VAL A 1 975 ? 28.006 6.429 -17.864 1.00 93.19 975 VAL A O 1
ATOM 7594 N N . LEU A 1 976 ? 28.890 4.708 -16.736 1.00 94.19 976 LEU A N 1
ATOM 7595 C CA . LEU A 1 976 ? 27.623 3.975 -16.594 1.00 94.19 976 LEU A CA 1
ATOM 7596 C C . LEU A 1 976 ? 26.698 4.646 -15.562 1.00 94.19 976 LEU A C 1
ATOM 7598 O O . LEU A 1 976 ? 26.935 4.528 -14.355 1.00 94.19 976 LEU A O 1
ATOM 7602 N N . ARG A 1 977 ? 25.661 5.354 -16.034 1.00 91.81 977 ARG A N 1
ATOM 7603 C CA . ARG A 1 977 ? 24.674 6.066 -15.206 1.00 91.81 977 ARG A CA 1
ATOM 7604 C C . ARG A 1 977 ? 23.493 6.592 -16.028 1.00 91.81 977 ARG A C 1
ATOM 7606 O O . ARG A 1 977 ? 23.698 7.278 -17.025 1.00 91.81 977 ARG A O 1
ATOM 7613 N N . TYR A 1 978 ? 22.273 6.416 -15.515 1.00 90.12 978 TYR A N 1
ATOM 7614 C CA . TYR A 1 978 ? 21.030 6.879 -16.149 1.00 90.12 978 TYR A CA 1
ATOM 7615 C C . TYR A 1 978 ? 20.960 8.397 -16.428 1.00 90.12 978 TYR A C 1
ATOM 7617 O O . TYR A 1 978 ? 20.566 8.805 -17.520 1.00 90.12 978 TYR A O 1
ATOM 7625 N N . ALA A 1 979 ? 21.330 9.244 -15.462 1.00 78.94 979 ALA A N 1
ATOM 7626 C CA . ALA A 1 979 ? 20.984 10.668 -15.488 1.00 78.94 979 ALA A CA 1
ATOM 7627 C C . ALA A 1 979 ? 21.463 11.443 -16.742 1.00 78.94 979 ALA A C 1
ATOM 7629 O O . ALA A 1 979 ? 22.656 11.542 -17.056 1.00 78.94 979 ALA A O 1
ATOM 7630 N N . ALA A 1 980 ? 20.495 12.056 -17.427 1.00 68.62 980 ALA A N 1
ATOM 7631 C CA . ALA A 1 980 ? 20.670 12.909 -18.601 1.00 68.62 980 ALA A CA 1
ATOM 7632 C C . ALA A 1 980 ? 21.474 14.198 -18.329 1.00 68.62 980 ALA A C 1
ATOM 7634 O O . ALA A 1 980 ? 21.470 14.731 -17.213 1.00 68.62 980 ALA A O 1
ATOM 7635 N N . SER A 1 981 ? 22.077 14.763 -19.388 1.00 63.81 981 SER A N 1
ATOM 7636 C CA . SER A 1 981 ? 22.892 16.002 -19.383 1.00 63.81 981 SER A CA 1
ATOM 7637 C C . SER A 1 981 ? 24.179 15.934 -18.526 1.00 63.81 981 SER A C 1
ATOM 7639 O O . SER A 1 981 ? 24.593 14.853 -18.110 1.00 63.81 981 SER A O 1
ATOM 7641 N N . THR A 1 982 ? 24.836 17.078 -18.296 1.00 65.31 982 THR A N 1
ATOM 7642 C CA . THR A 1 982 ? 26.156 17.246 -17.642 1.00 65.31 982 THR A CA 1
ATOM 7643 C C . THR A 1 982 ? 26.115 17.286 -16.101 1.00 65.31 982 THR A C 1
ATOM 7645 O O . THR A 1 982 ? 27.027 17.810 -15.455 1.00 65.31 982 THR A O 1
ATOM 7648 N N . ARG A 1 983 ? 25.050 16.767 -15.479 1.00 72.56 983 ARG A N 1
ATOM 7649 C CA . ARG A 1 983 ? 24.822 16.824 -14.022 1.00 72.56 983 ARG A CA 1
ATOM 7650 C C . ARG A 1 983 ? 25.610 15.725 -13.302 1.00 72.56 983 ARG A C 1
ATOM 7652 O O . ARG A 1 983 ? 25.307 14.551 -13.488 1.00 72.56 983 ARG A O 1
ATOM 7659 N N . TRP A 1 984 ? 26.591 16.057 -12.454 1.00 78.12 984 TRP A N 1
ATOM 7660 C CA . TRP A 1 984 ? 27.341 15.028 -11.704 1.00 78.12 984 TRP A CA 1
ATOM 7661 C C . TRP A 1 984 ? 26.644 14.533 -10.430 1.00 78.12 984 TRP A C 1
ATOM 7663 O O . TRP A 1 984 ? 26.681 13.336 -10.170 1.00 78.12 984 TRP A O 1
ATOM 7673 N N . GLY A 1 985 ? 26.012 15.414 -9.654 1.00 81.94 985 GLY A N 1
ATOM 7674 C CA . GLY A 1 985 ? 25.413 15.071 -8.359 1.00 81.94 985 GLY A CA 1
ATOM 7675 C C . GLY A 1 985 ? 23.967 15.539 -8.217 1.00 81.94 985 GLY A C 1
ATOM 7676 O O . GLY A 1 985 ? 23.207 15.513 -9.185 1.00 81.94 985 GLY A O 1
ATOM 7677 N N . TYR A 1 986 ? 23.603 15.956 -7.003 1.00 82.50 986 TYR A N 1
ATOM 7678 C CA . TYR A 1 986 ? 22.262 16.437 -6.670 1.00 82.50 986 TYR A CA 1
ATOM 7679 C C . TYR A 1 986 ? 21.805 17.595 -7.577 1.00 82.50 986 TYR A C 1
ATOM 7681 O O . TYR A 1 986 ? 22.608 18.430 -8.002 1.00 82.50 986 TYR A O 1
ATOM 7689 N N . PHE A 1 987 ? 20.507 17.646 -7.883 1.00 82.06 987 PHE A N 1
ATOM 7690 C CA . PHE A 1 987 ? 19.922 18.646 -8.773 1.00 82.06 987 PHE A CA 1
ATOM 7691 C C . PHE A 1 987 ? 19.930 20.033 -8.116 1.00 82.06 987 PHE A C 1
ATOM 7693 O O . PHE A 1 987 ? 19.181 20.310 -7.186 1.00 82.06 987 PHE A O 1
ATOM 7700 N N . ASN A 1 988 ? 20.772 20.918 -8.646 1.00 70.19 988 ASN A N 1
ATOM 7701 C CA . ASN A 1 988 ? 20.963 22.304 -8.209 1.00 70.19 988 ASN A CA 1
ATOM 7702 C C . ASN A 1 988 ? 20.648 23.320 -9.328 1.00 70.19 988 ASN A C 1
ATOM 7704 O O . ASN A 1 988 ? 21.117 24.456 -9.302 1.00 70.19 988 ASN A O 1
ATOM 7708 N N . ALA A 1 989 ? 19.915 22.896 -10.360 1.00 66.44 989 ALA A N 1
ATOM 7709 C CA . ALA A 1 989 ? 19.807 23.616 -11.624 1.00 66.44 989 ALA A CA 1
ATOM 7710 C C . ALA A 1 989 ? 18.770 24.753 -11.578 1.00 66.44 989 ALA A C 1
ATOM 7712 O O . ALA A 1 989 ? 17.714 24.649 -12.199 1.00 66.44 989 ALA A O 1
ATOM 7713 N N . GLN A 1 990 ? 19.081 25.846 -10.875 1.00 76.31 990 GLN A N 1
ATOM 7714 C CA . GLN A 1 990 ? 18.317 27.088 -10.999 1.00 76.31 990 GLN A CA 1
ATOM 7715 C C . GLN A 1 990 ? 18.467 27.641 -12.426 1.00 76.31 990 GLN A C 1
ATOM 7717 O O . GLN A 1 990 ? 19.569 27.951 -12.880 1.00 76.31 990 GLN A O 1
ATOM 7722 N N . LYS A 1 991 ? 17.348 27.702 -13.147 1.00 83.44 991 LYS A N 1
ATOM 7723 C CA . LYS A 1 991 ? 17.258 28.003 -14.581 1.00 83.44 991 LYS A CA 1
ATOM 7724 C C . LYS A 1 991 ? 16.013 28.856 -14.822 1.00 83.44 991 LYS A C 1
ATOM 7726 O O . LYS A 1 991 ? 14.923 28.287 -14.805 1.00 83.44 991 LYS A O 1
ATOM 7731 N N . PRO A 1 992 ? 16.111 30.183 -15.016 1.00 86.00 992 PRO A N 1
ATOM 7732 C CA . PRO A 1 992 ? 14.938 31.050 -15.185 1.00 86.00 992 PRO A CA 1
ATOM 7733 C C . PRO A 1 992 ? 13.951 30.577 -16.267 1.00 86.00 992 PRO A C 1
ATOM 7735 O O . PRO A 1 992 ? 12.748 30.770 -16.141 1.00 86.00 992 PRO A O 1
ATOM 7738 N N . GLU A 1 993 ? 14.459 29.905 -17.300 1.00 89.25 993 GLU A N 1
ATOM 7739 C CA . GLU A 1 993 ? 13.721 29.361 -18.439 1.00 89.25 993 GLU A CA 1
ATOM 7740 C C . GLU A 1 993 ? 13.062 27.988 -18.195 1.00 89.25 993 GLU A C 1
ATOM 7742 O O . GLU A 1 993 ? 12.438 27.433 -19.098 1.00 89.25 993 GLU A O 1
ATOM 7747 N N . SER A 1 994 ? 13.223 27.377 -17.015 1.00 88.94 994 SER A N 1
ATOM 7748 C CA . SER A 1 994 ? 12.662 26.040 -16.730 1.00 88.94 994 SER A CA 1
ATOM 7749 C C . SER A 1 994 ? 12.337 25.775 -15.257 1.00 88.94 994 SER A C 1
ATOM 7751 O O . SER A 1 994 ? 11.288 25.208 -14.971 1.00 88.94 994 SER A O 1
ATOM 7753 N N . TYR A 1 995 ? 13.236 26.181 -14.359 1.00 91.25 995 TYR A N 1
ATOM 7754 C CA . TYR A 1 995 ? 13.254 25.933 -12.914 1.00 91.25 995 TYR A CA 1
ATOM 7755 C C . TYR A 1 995 ? 13.734 27.207 -12.180 1.00 91.25 995 TYR A C 1
ATOM 7757 O O . TYR A 1 995 ? 14.877 27.258 -11.704 1.00 91.25 995 TYR A O 1
ATOM 7765 N N . PRO A 1 996 ? 12.940 28.295 -12.159 1.00 91.25 996 PRO A N 1
ATOM 7766 C CA . PRO A 1 996 ? 13.358 29.598 -11.634 1.00 91.25 996 PRO A CA 1
ATOM 7767 C C . PRO A 1 996 ? 13.726 29.583 -10.139 1.00 91.25 996 PRO A C 1
ATOM 7769 O O . PRO A 1 996 ? 14.562 30.382 -9.718 1.00 91.25 996 PRO A O 1
ATOM 7772 N N . ASN A 1 997 ? 13.180 28.649 -9.356 1.00 88.50 997 ASN A N 1
ATOM 7773 C CA . ASN A 1 997 ? 13.494 28.404 -7.943 1.00 88.50 997 ASN A CA 1
ATOM 7774 C C . ASN A 1 997 ? 14.366 27.141 -7.745 1.00 88.50 997 ASN A C 1
ATOM 7776 O O . ASN A 1 997 ? 14.542 26.665 -6.621 1.00 88.50 997 ASN A O 1
ATOM 7780 N N . GLY A 1 998 ? 14.909 26.577 -8.830 1.00 87.25 998 GLY A N 1
ATOM 7781 C CA . GLY A 1 998 ? 15.784 25.407 -8.809 1.00 87.25 998 GLY A CA 1
ATOM 7782 C C . GLY A 1 998 ? 15.081 24.148 -8.301 1.00 87.25 998 GLY A C 1
ATOM 7783 O O . GLY A 1 998 ? 14.047 23.742 -8.825 1.00 87.25 998 GLY A O 1
ATOM 7784 N N . ILE A 1 999 ? 15.658 23.497 -7.287 1.00 85.19 999 ILE A N 1
ATOM 7785 C CA . ILE A 1 999 ? 15.164 22.210 -6.773 1.00 85.19 999 ILE A CA 1
ATOM 7786 C C . ILE A 1 999 ? 13.736 22.274 -6.206 1.00 85.19 999 ILE A C 1
ATOM 7788 O O . ILE A 1 999 ? 13.000 21.293 -6.284 1.00 85.19 999 ILE A O 1
ATOM 7792 N N . ASN A 1 1000 ? 13.303 23.436 -5.709 1.00 88.12 1000 ASN A N 1
ATOM 7793 C CA . ASN A 1 1000 ? 11.953 23.622 -5.169 1.00 88.12 1000 ASN A CA 1
ATOM 7794 C C . ASN A 1 1000 ? 10.847 23.431 -6.225 1.00 88.12 1000 ASN A C 1
ATOM 7796 O O . ASN A 1 1000 ? 9.711 23.122 -5.869 1.00 88.12 1000 ASN A O 1
ATOM 7800 N N . ASP A 1 1001 ? 11.174 23.567 -7.513 1.00 91.25 1001 ASP A N 1
ATOM 7801 C CA . ASP A 1 1001 ? 10.229 23.389 -8.619 1.00 91.25 1001 ASP A CA 1
ATOM 7802 C C . ASP A 1 1001 ? 10.096 21.922 -9.076 1.00 91.25 1001 ASP A C 1
ATOM 7804 O O . ASP A 1 1001 ? 9.133 21.581 -9.765 1.00 91.25 1001 ASP A O 1
ATOM 7808 N N . ALA A 1 1002 ? 11.044 21.053 -8.698 1.00 90.44 1002 ALA A N 1
ATOM 7809 C CA . ALA A 1 1002 ? 11.073 19.638 -9.082 1.00 90.44 1002 ALA A CA 1
ATOM 7810 C C . ALA A 1 1002 ? 11.810 18.753 -8.045 1.00 90.44 1002 ALA A C 1
ATOM 7812 O O . ALA A 1 1002 ? 12.845 18.150 -8.353 1.00 90.44 1002 ALA A O 1
ATOM 7813 N N . PRO A 1 1003 ? 11.312 18.646 -6.798 1.00 88.75 1003 PRO A N 1
ATOM 7814 C CA . PRO A 1 1003 ? 12.076 18.086 -5.680 1.00 88.75 1003 PRO A CA 1
ATOM 7815 C C . PRO A 1 1003 ? 12.337 16.577 -5.794 1.00 88.75 1003 PRO A C 1
ATOM 7817 O O . PRO A 1 1003 ? 13.317 16.078 -5.246 1.00 88.75 1003 PRO A O 1
ATOM 7820 N N . LEU A 1 1004 ? 11.523 15.842 -6.561 1.00 90.75 1004 LEU A N 1
ATOM 7821 C CA . LEU A 1 1004 ? 11.749 14.420 -6.859 1.00 90.75 1004 LEU A CA 1
ATOM 7822 C C . LEU A 1 1004 ? 12.903 14.175 -7.850 1.00 90.75 1004 LEU A C 1
ATOM 7824 O O . LEU A 1 1004 ? 13.287 13.029 -8.063 1.00 90.75 1004 LEU A O 1
ATOM 7828 N N . PHE A 1 1005 ? 13.501 15.228 -8.418 1.00 89.19 1005 PHE A N 1
ATOM 7829 C CA . PHE A 1 1005 ? 14.757 15.135 -9.169 1.00 89.19 1005 PHE A CA 1
ATOM 7830 C C . PHE A 1 1005 ? 16.004 15.413 -8.312 1.00 89.19 1005 PHE A C 1
ATOM 7832 O O . PHE A 1 1005 ? 17.114 15.335 -8.841 1.00 89.19 1005 PHE A O 1
ATOM 7839 N N . PHE A 1 1006 ? 15.854 15.686 -7.006 1.00 87.19 1006 PHE A N 1
ATOM 7840 C CA . PHE A 1 1006 ? 16.951 16.002 -6.078 1.00 87.19 1006 PHE A CA 1
ATOM 7841 C C . PHE A 1 1006 ? 18.159 15.078 -6.218 1.00 87.19 1006 PHE A C 1
ATOM 7843 O O . PHE A 1 1006 ? 19.279 15.553 -6.374 1.00 87.19 1006 PHE A O 1
ATOM 7850 N N . ASP A 1 1007 ? 17.935 13.768 -6.210 1.00 87.00 1007 ASP A N 1
ATOM 7851 C CA . ASP A 1 1007 ? 18.968 12.736 -6.242 1.00 87.00 1007 ASP A CA 1
ATOM 7852 C C . ASP A 1 1007 ? 18.967 11.931 -7.555 1.00 87.00 1007 ASP A C 1
ATOM 7854 O O . ASP A 1 1007 ? 19.472 10.810 -7.607 1.00 87.00 1007 ASP A O 1
ATOM 7858 N N . LEU A 1 1008 ? 18.449 12.517 -8.646 1.00 87.81 1008 LEU A N 1
ATOM 7859 C CA . LEU A 1 1008 ? 18.290 11.867 -9.956 1.00 87.81 1008 LEU A CA 1
ATOM 7860 C C . LEU A 1 1008 ? 19.579 11.201 -10.478 1.00 87.81 1008 LEU A C 1
ATOM 7862 O O . LEU A 1 1008 ? 19.502 10.223 -11.215 1.00 87.81 1008 LEU A O 1
ATOM 7866 N N . PHE A 1 1009 ? 20.761 11.674 -10.063 1.00 87.00 1009 PHE A N 1
ATOM 7867 C CA . PHE A 1 1009 ? 22.055 11.066 -10.398 1.00 87.00 1009 PHE A CA 1
ATOM 7868 C C . PHE A 1 1009 ? 22.170 9.582 -9.990 1.00 87.00 1009 PHE A C 1
ATOM 7870 O O . PHE A 1 1009 ? 22.844 8.832 -10.691 1.00 87.00 1009 PHE A O 1
ATOM 7877 N N . ARG A 1 1010 ? 21.517 9.147 -8.900 1.00 89.25 1010 ARG A N 1
ATOM 7878 C CA . ARG A 1 1010 ? 21.505 7.743 -8.434 1.00 89.25 1010 ARG A CA 1
ATOM 7879 C C . ARG A 1 1010 ? 20.207 6.990 -8.738 1.00 89.25 1010 ARG A C 1
ATOM 7881 O O . ARG A 1 1010 ? 20.125 5.792 -8.484 1.00 89.25 1010 ARG A O 1
ATOM 7888 N N . ARG A 1 1011 ? 19.168 7.668 -9.234 1.00 91.81 1011 ARG A N 1
ATOM 7889 C CA . ARG A 1 1011 ? 17.871 7.026 -9.490 1.00 91.81 1011 ARG A CA 1
ATOM 7890 C C . ARG A 1 1011 ? 17.966 6.103 -10.721 1.00 91.81 1011 ARG A C 1
ATOM 7892 O O . ARG A 1 1011 ? 18.565 6.511 -11.716 1.00 91.81 1011 ARG A O 1
ATOM 7899 N N . PRO A 1 1012 ? 17.418 4.869 -10.678 1.00 94.38 1012 PRO A N 1
ATOM 7900 C CA . PRO A 1 1012 ? 17.476 3.953 -11.817 1.00 94.38 1012 PRO A CA 1
ATOM 7901 C C . PRO A 1 1012 ? 16.673 4.441 -13.030 1.00 94.38 1012 PRO A C 1
ATOM 7903 O O . PRO A 1 1012 ? 15.700 5.185 -12.889 1.00 94.38 1012 PRO A O 1
ATOM 7906 N N . GLY A 1 1013 ? 17.035 3.953 -14.214 1.00 95.62 1013 GLY A N 1
ATOM 7907 C CA . GLY A 1 1013 ? 16.337 4.232 -15.468 1.00 95.62 1013 GLY A CA 1
ATOM 7908 C C . GLY A 1 1013 ? 17.140 3.795 -16.691 1.00 95.62 1013 GLY A C 1
ATOM 7909 O O . GLY A 1 1013 ? 18.281 3.341 -16.571 1.00 95.62 1013 GLY A O 1
ATOM 7910 N N . ALA A 1 1014 ? 16.548 3.924 -17.875 1.00 96.12 1014 ALA A N 1
ATOM 7911 C CA . ALA A 1 1014 ? 17.203 3.604 -19.142 1.00 96.12 1014 ALA A CA 1
ATOM 7912 C C . ALA A 1 1014 ? 16.685 4.471 -20.283 1.00 96.12 1014 ALA A C 1
ATOM 7914 O O . ALA A 1 1014 ? 15.518 4.858 -20.280 1.00 96.12 1014 ALA A O 1
ATOM 7915 N N . CYS A 1 1015 ? 17.528 4.677 -21.293 1.00 96.00 1015 CYS A N 1
ATOM 7916 C CA . CYS A 1 1015 ? 17.112 5.277 -22.554 1.00 96.00 1015 CYS A CA 1
ATOM 7917 C C . CYS A 1 1015 ? 17.294 4.267 -23.696 1.00 96.00 1015 CYS A C 1
ATOM 7919 O O . CYS A 1 1015 ? 18.160 3.390 -23.644 1.00 96.00 1015 CYS A O 1
ATOM 7921 N N . TYR A 1 1016 ? 16.464 4.393 -24.726 1.00 97.81 1016 TYR A N 1
ATOM 7922 C CA . TYR A 1 1016 ? 16.406 3.493 -25.875 1.00 97.81 1016 TYR A CA 1
ATOM 7923 C C . TYR A 1 1016 ? 16.490 4.304 -27.166 1.00 97.81 1016 TYR A C 1
ATOM 7925 O O . TYR A 1 1016 ? 15.724 5.250 -27.337 1.00 97.81 1016 TYR A O 1
ATOM 7933 N N . TRP A 1 1017 ? 17.384 3.941 -28.088 1.00 97.94 1017 TRP A N 1
ATOM 7934 C CA . TRP A 1 1017 ? 17.453 4.614 -29.390 1.00 97.94 1017 TRP A CA 1
ATOM 7935 C C . TRP A 1 1017 ? 16.214 4.345 -30.248 1.00 97.94 1017 TRP A C 1
ATOM 7937 O O . TRP A 1 1017 ? 15.746 3.208 -30.339 1.00 97.94 1017 TRP A O 1
ATOM 7947 N N . TYR A 1 1018 ? 15.758 5.377 -30.958 1.00 97.88 1018 TYR A N 1
ATOM 7948 C CA . TYR A 1 1018 ? 14.925 5.207 -32.144 1.00 97.88 1018 TYR A CA 1
ATOM 7949 C C . TYR A 1 1018 ? 15.768 4.791 -33.354 1.00 97.88 1018 TYR A C 1
ATOM 7951 O O . TYR A 1 1018 ? 16.947 5.140 -33.459 1.00 97.88 1018 TYR A O 1
ATOM 7959 N N . ARG A 1 1019 ? 15.135 4.142 -34.337 1.00 96.62 1019 ARG A N 1
ATOM 7960 C CA . ARG A 1 1019 ? 15.728 3.908 -35.663 1.00 96.62 1019 ARG A CA 1
ATOM 7961 C C . ARG A 1 1019 ? 16.108 5.223 -36.344 1.00 96.62 1019 ARG A C 1
ATOM 7963 O O . ARG A 1 1019 ? 17.242 5.399 -36.790 1.00 96.62 1019 ARG A O 1
ATOM 7970 N N . VAL A 1 1020 ? 15.140 6.137 -36.393 1.00 95.38 1020 VAL A N 1
ATOM 7971 C CA . VAL A 1 1020 ? 15.210 7.474 -36.988 1.00 95.38 1020 VAL A CA 1
ATOM 7972 C C . VAL A 1 1020 ? 14.846 8.489 -35.896 1.00 95.38 1020 VAL A C 1
ATOM 7974 O O . VAL A 1 1020 ? 13.844 8.278 -35.215 1.00 95.38 1020 VAL A O 1
ATOM 7977 N N . PRO A 1 1021 ? 15.617 9.574 -35.696 1.00 94.06 1021 PRO A N 1
ATOM 7978 C CA . PRO A 1 1021 ? 15.271 10.596 -34.713 1.00 94.06 1021 PRO A CA 1
ATOM 7979 C C . PRO A 1 1021 ? 14.022 11.385 -35.112 1.00 94.06 1021 PRO A C 1
ATOM 7981 O O . PRO A 1 1021 ? 13.874 11.772 -36.273 1.00 94.06 1021 PRO A O 1
ATOM 7984 N N . ALA A 1 1022 ? 13.161 11.658 -34.135 1.00 94.62 1022 ALA A N 1
ATOM 7985 C CA . ALA A 1 1022 ? 12.011 12.535 -34.279 1.00 94.62 1022 ALA A CA 1
ATOM 7986 C C . ALA A 1 1022 ? 12.419 14.017 -34.204 1.00 94.62 1022 ALA A C 1
ATOM 7988 O O . ALA A 1 1022 ? 13.492 14.368 -33.703 1.00 94.62 1022 ALA A O 1
ATOM 7989 N N . MET A 1 1023 ? 11.549 14.897 -34.702 1.00 93.06 1023 MET A N 1
ATOM 7990 C CA . MET A 1 1023 ? 11.767 16.343 -34.746 1.00 93.06 1023 MET A CA 1
ATOM 7991 C C . MET A 1 1023 ? 10.522 17.072 -34.233 1.00 93.06 1023 MET A C 1
ATOM 7993 O O . MET A 1 1023 ? 9.492 17.064 -34.902 1.00 93.06 1023 MET A O 1
ATOM 7997 N N . HIS A 1 1024 ? 10.645 17.745 -33.087 1.00 89.19 1024 HIS A N 1
ATOM 7998 C CA . HIS A 1 1024 ? 9.582 18.539 -32.457 1.00 89.19 1024 HIS A CA 1
ATOM 7999 C C . HIS A 1 1024 ? 10.049 19.990 -32.347 1.00 89.19 1024 HIS A C 1
ATOM 8001 O O . HIS A 1 1024 ? 11.094 20.250 -31.752 1.00 89.19 1024 HIS A O 1
ATOM 8007 N N . ASP A 1 1025 ? 9.324 20.927 -32.963 1.00 86.50 1025 ASP A N 1
ATOM 8008 C CA . ASP A 1 1025 ? 9.638 22.369 -32.986 1.00 86.50 1025 ASP A CA 1
ATOM 8009 C C . ASP A 1 1025 ? 11.107 22.695 -33.336 1.00 86.50 1025 ASP A C 1
ATOM 8011 O O . ASP A 1 1025 ? 11.771 23.527 -32.718 1.00 86.50 1025 ASP A O 1
ATOM 8015 N N . GLY A 1 1026 ? 11.657 21.976 -34.323 1.00 84.75 1026 GLY A N 1
ATOM 8016 C CA . GLY A 1 1026 ? 13.056 22.096 -34.757 1.00 84.75 1026 GLY A CA 1
ATOM 8017 C C . GLY A 1 1026 ? 14.087 21.466 -33.809 1.00 84.75 1026 GLY A C 1
ATOM 8018 O O . GLY A 1 1026 ? 15.260 21.361 -34.169 1.00 84.75 1026 GLY A O 1
ATOM 8019 N N . THR A 1 1027 ? 13.667 20.988 -32.637 1.00 89.19 1027 THR A N 1
ATOM 8020 C CA . THR A 1 1027 ? 14.496 20.225 -31.698 1.00 89.19 1027 THR A CA 1
ATOM 8021 C C . THR A 1 1027 ? 14.465 18.735 -32.043 1.00 89.19 1027 THR A C 1
ATOM 8023 O O . THR A 1 1027 ? 13.442 18.178 -32.430 1.00 89.19 1027 THR A O 1
ATOM 8026 N N . ASN A 1 1028 ? 15.618 18.088 -31.905 1.00 92.50 1028 ASN A N 1
ATOM 8027 C CA . ASN A 1 1028 ? 15.869 16.698 -32.278 1.00 92.50 1028 ASN A CA 1
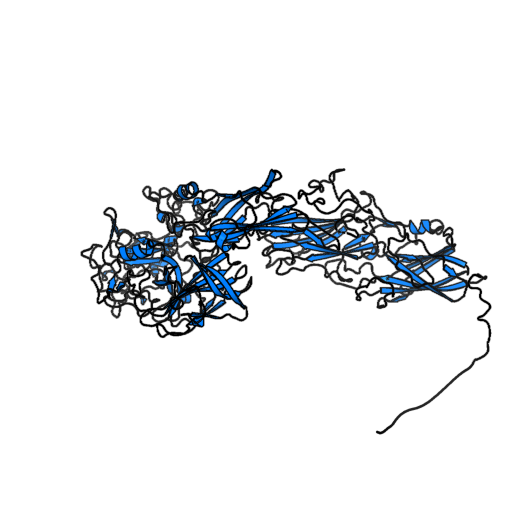ATOM 8028 C C . ASN A 1 1028 ? 15.688 15.757 -31.081 1.00 92.50 1028 ASN A C 1
ATOM 8030 O O . ASN A 1 1028 ? 16.286 15.998 -30.031 1.00 92.50 1028 ASN A O 1
ATOM 8034 N N . TYR A 1 1029 ? 14.930 14.678 -31.261 1.00 94.50 1029 TYR A N 1
ATOM 8035 C CA . TYR A 1 1029 ? 14.586 13.686 -30.244 1.00 94.50 1029 TYR A CA 1
ATOM 8036 C C . TYR A 1 1029 ? 14.927 12.271 -30.749 1.00 94.50 1029 TYR A C 1
ATOM 8038 O O . TYR A 1 1029 ? 14.151 11.669 -31.488 1.00 94.50 1029 TYR A O 1
ATOM 8046 N N . PRO A 1 1030 ? 16.106 11.723 -30.406 1.00 95.12 1030 PRO A N 1
ATOM 8047 C CA . PRO A 1 1030 ? 16.579 10.439 -30.932 1.00 95.12 1030 PRO A CA 1
ATOM 8048 C C . PRO A 1 1030 ? 16.222 9.214 -30.071 1.00 95.12 1030 PRO A C 1
ATOM 8050 O O . PRO A 1 1030 ? 16.615 8.103 -30.430 1.00 95.12 1030 PRO A O 1
ATOM 8053 N N . THR A 1 1031 ? 15.561 9.397 -28.925 1.00 95.31 1031 THR A N 1
ATOM 8054 C CA . THR A 1 1031 ? 15.475 8.377 -27.865 1.00 95.31 1031 THR A CA 1
ATOM 8055 C C . THR A 1 1031 ? 14.177 8.394 -27.077 1.00 95.31 1031 THR A C 1
ATOM 8057 O O . THR A 1 1031 ? 13.741 9.464 -26.645 1.00 95.31 1031 THR A O 1
ATOM 8060 N N . TRP A 1 1032 ? 13.685 7.195 -26.753 1.00 96.50 1032 TRP A N 1
ATOM 8061 C CA . TRP A 1 1032 ? 12.757 6.982 -25.645 1.00 96.50 1032 TRP A CA 1
ATOM 8062 C C . TRP A 1 1032 ? 13.507 6.963 -24.303 1.00 96.50 1032 TRP A C 1
ATOM 8064 O O . TRP A 1 1032 ? 14.672 6.564 -24.238 1.00 96.50 1032 TRP A O 1
ATOM 8074 N N . ASP A 1 1033 ? 12.825 7.349 -23.234 1.00 94.44 1033 ASP A N 1
ATOM 8075 C CA . ASP A 1 1033 ? 13.293 7.436 -21.852 1.00 94.44 1033 ASP A CA 1
ATOM 8076 C C . ASP A 1 1033 ? 12.327 6.687 -20.922 1.00 94.44 1033 ASP A C 1
ATOM 8078 O O . ASP A 1 1033 ? 11.104 6.749 -21.078 1.00 94.44 1033 ASP A O 1
ATOM 8082 N N . ILE A 1 1034 ? 12.890 5.958 -19.960 1.00 95.25 1034 ILE A N 1
ATOM 8083 C CA . ILE A 1 1034 ? 12.181 5.165 -18.957 1.00 95.25 1034 ILE A CA 1
ATOM 8084 C C . ILE A 1 1034 ? 12.707 5.574 -17.580 1.00 95.25 1034 ILE A C 1
ATOM 8086 O O . ILE A 1 1034 ? 13.664 4.989 -17.057 1.00 95.25 1034 ILE A O 1
ATOM 8090 N N . ASN A 1 1035 ? 12.050 6.557 -16.963 1.00 93.38 1035 ASN A N 1
ATOM 8091 C CA . ASN A 1 1035 ? 12.389 6.993 -15.617 1.00 93.38 1035 ASN A CA 1
ATOM 8092 C C . ASN A 1 1035 ? 11.746 6.054 -14.590 1.00 93.38 1035 ASN A C 1
ATOM 8094 O O . ASN A 1 1035 ? 10.550 6.127 -14.301 1.00 93.38 1035 ASN A O 1
ATOM 8098 N N . TYR A 1 1036 ? 12.541 5.160 -14.002 1.00 93.75 1036 TYR A N 1
ATOM 8099 C CA . TYR A 1 1036 ? 12.033 4.148 -13.071 1.00 93.75 1036 TYR A CA 1
ATOM 8100 C C . TYR A 1 1036 ? 11.572 4.738 -11.724 1.00 93.75 1036 TYR A C 1
ATOM 8102 O O . TYR A 1 1036 ? 10.959 4.020 -10.929 1.00 93.75 1036 TYR A O 1
ATOM 8110 N N . PHE A 1 1037 ? 11.850 6.019 -11.445 1.00 91.81 1037 PHE A N 1
ATOM 8111 C CA . PHE A 1 1037 ? 11.495 6.692 -10.193 1.00 91.81 1037 PHE A CA 1
ATOM 8112 C C . PHE A 1 1037 ? 10.289 7.636 -10.328 1.00 91.81 1037 PHE A C 1
ATOM 8114 O O . PHE A 1 1037 ? 9.350 7.496 -9.552 1.00 91.81 1037 PHE A O 1
ATOM 8121 N N . SER A 1 1038 ? 10.267 8.542 -11.316 1.00 89.25 1038 SER A N 1
ATOM 8122 C CA . SER A 1 1038 ? 9.115 9.433 -11.577 1.00 89.25 1038 SER A CA 1
ATOM 8123 C C . SER A 1 1038 ? 8.027 8.809 -12.462 1.00 89.25 1038 SER A C 1
ATOM 8125 O O . SER A 1 1038 ? 6.974 9.416 -12.660 1.00 89.25 1038 SER A O 1
ATOM 8127 N N . PHE A 1 1039 ? 8.272 7.603 -12.987 1.00 91.75 1039 PHE A N 1
ATOM 8128 C CA . PHE A 1 1039 ? 7.388 6.843 -13.880 1.00 91.75 1039 PHE A CA 1
ATOM 8129 C C . PHE A 1 1039 ? 7.117 7.486 -15.247 1.00 91.75 1039 PHE A C 1
ATOM 8131 O O . PHE A 1 1039 ? 6.250 6.997 -15.975 1.00 91.75 1039 PHE A O 1
ATOM 8138 N N . ASP A 1 1040 ? 7.848 8.543 -15.624 1.00 89.88 1040 ASP A N 1
ATOM 8139 C CA . ASP A 1 1040 ? 7.761 9.074 -16.986 1.00 89.88 1040 ASP A CA 1
ATOM 8140 C C . ASP A 1 1040 ? 8.317 8.056 -17.996 1.00 89.88 1040 ASP A C 1
ATOM 8142 O O . ASP A 1 1040 ? 9.277 7.322 -17.738 1.00 89.88 1040 ASP A O 1
ATOM 8146 N N . PHE A 1 1041 ? 7.648 7.998 -19.139 1.00 92.75 1041 PHE A N 1
ATOM 8147 C CA . PHE A 1 1041 ? 7.835 7.011 -20.194 1.00 92.75 1041 PHE A CA 1
ATOM 8148 C C . PHE A 1 1041 ? 7.628 7.754 -21.513 1.00 92.75 1041 PHE A C 1
ATOM 8150 O O . PHE A 1 1041 ? 6.494 7.897 -21.969 1.00 92.75 1041 PHE A O 1
ATOM 8157 N N . GLY A 1 1042 ? 8.685 8.372 -22.041 1.00 92.50 1042 GLY A N 1
ATOM 8158 C CA . GLY A 1 1042 ? 8.574 9.473 -23.005 1.00 92.50 1042 GLY A CA 1
ATOM 8159 C C . GLY A 1 1042 ? 9.812 9.698 -23.857 1.00 92.50 1042 GLY A C 1
ATOM 8160 O O . GLY A 1 1042 ? 10.657 8.826 -23.964 1.00 92.50 1042 GLY A O 1
ATOM 8161 N N . THR A 1 1043 ? 9.918 10.876 -24.469 1.00 91.31 1043 THR A N 1
ATOM 8162 C CA . THR A 1 1043 ? 10.992 11.228 -25.412 1.00 91.31 1043 THR A CA 1
ATOM 8163 C C . THR A 1 1043 ? 11.923 12.285 -24.808 1.00 91.31 1043 THR A C 1
ATOM 8165 O O . THR A 1 1043 ? 11.460 13.201 -24.125 1.00 91.31 1043 THR A O 1
ATOM 8168 N N . ILE A 1 1044 ? 13.237 12.183 -25.046 1.00 88.25 1044 ILE A N 1
ATOM 8169 C CA . ILE A 1 1044 ? 14.232 13.170 -24.573 1.00 88.25 1044 ILE A CA 1
ATOM 8170 C C . ILE A 1 1044 ? 15.083 13.729 -25.726 1.00 88.25 1044 ILE A C 1
ATOM 8172 O O . ILE A 1 1044 ? 15.390 13.000 -26.673 1.00 88.25 1044 ILE A O 1
ATOM 8176 N N . PRO A 1 1045 ? 15.479 15.017 -25.676 1.00 90.31 1045 PRO A N 1
ATOM 8177 C CA . PRO A 1 1045 ? 16.169 15.672 -26.783 1.00 90.31 1045 PRO A CA 1
ATOM 8178 C C . PRO A 1 1045 ? 17.630 15.220 -26.904 1.00 90.31 1045 PRO A C 1
ATOM 8180 O O . PRO A 1 1045 ? 18.288 14.931 -25.906 1.00 90.31 1045 PRO A O 1
ATOM 8183 N N . GLY A 1 1046 ? 18.188 15.254 -28.117 1.00 89.44 1046 GLY A N 1
ATOM 8184 C CA . GLY A 1 1046 ? 19.532 14.749 -28.430 1.00 89.44 1046 GLY A CA 1
ATOM 8185 C C . GLY A 1 1046 ? 20.658 15.331 -27.568 1.00 89.44 1046 GLY A C 1
ATOM 8186 O O . GLY A 1 1046 ? 21.597 14.617 -27.219 1.00 89.44 1046 GLY A O 1
ATOM 8187 N N . GLY A 1 1047 ? 20.534 16.586 -27.120 1.00 88.38 1047 GLY A N 1
ATOM 8188 C CA . GLY A 1 1047 ? 21.493 17.215 -26.204 1.00 88.38 1047 GLY A CA 1
ATOM 8189 C C . GLY A 1 1047 ? 21.600 16.540 -24.827 1.00 88.38 1047 GLY A C 1
ATOM 8190 O O . GLY A 1 1047 ? 22.642 16.641 -24.182 1.00 88.38 1047 GLY A O 1
ATOM 8191 N N . ASN A 1 1048 ? 20.570 15.805 -24.389 1.00 89.12 1048 ASN A N 1
ATOM 8192 C CA . ASN A 1 1048 ? 20.600 15.020 -23.150 1.00 89.12 1048 ASN A CA 1
ATOM 8193 C C . ASN A 1 1048 ? 21.414 13.721 -23.271 1.00 89.12 1048 ASN A C 1
ATOM 8195 O O . ASN A 1 1048 ? 21.847 13.213 -22.232 1.00 89.12 1048 ASN A O 1
ATOM 8199 N N . VAL A 1 1049 ? 21.609 13.240 -24.508 1.00 91.38 1049 VAL A N 1
ATOM 8200 C CA . VAL A 1 1049 ? 22.289 11.988 -24.901 1.00 91.38 1049 VAL A CA 1
ATOM 8201 C C . VAL A 1 1049 ? 23.488 12.251 -25.842 1.00 91.38 1049 VAL A C 1
ATOM 8203 O O . VAL A 1 1049 ? 23.746 11.514 -26.801 1.00 91.38 1049 VAL A O 1
ATOM 8206 N N . LYS A 1 1050 ? 24.173 13.389 -25.630 1.00 91.38 1050 LYS A N 1
ATOM 8207 C CA . LYS A 1 1050 ? 25.379 13.855 -26.356 1.00 91.38 1050 LYS A CA 1
ATOM 8208 C C . LYS A 1 1050 ? 25.263 13.770 -27.897 1.00 91.38 1050 LYS A C 1
ATOM 8210 O O . LYS A 1 1050 ? 26.225 13.490 -28.607 1.00 91.38 1050 LYS A O 1
ATOM 8215 N N . ASN A 1 1051 ? 24.067 14.001 -28.444 1.00 90.88 1051 ASN A N 1
ATOM 8216 C CA . ASN A 1 1051 ? 23.743 13.888 -29.876 1.00 90.88 1051 ASN A CA 1
ATOM 8217 C C . ASN A 1 1051 ? 24.242 12.577 -30.525 1.00 90.88 1051 ASN A C 1
ATOM 8219 O O . ASN A 1 1051 ? 24.689 12.570 -31.679 1.00 90.88 1051 ASN A O 1
ATOM 8223 N N . GLY A 1 1052 ? 24.214 11.475 -29.768 1.00 93.25 1052 GLY A N 1
ATOM 8224 C CA . GLY A 1 1052 ? 24.570 10.139 -30.242 1.00 93.25 1052 GLY A CA 1
ATOM 8225 C C . GLY A 1 1052 ? 25.912 9.572 -29.777 1.00 93.25 1052 GLY A C 1
ATOM 8226 O O . GLY A 1 1052 ? 26.184 8.426 -30.121 1.00 93.25 1052 GLY A O 1
ATOM 8227 N N . ASP A 1 1053 ? 26.747 10.325 -29.047 1.00 93.81 1053 ASP A N 1
ATOM 8228 C CA . ASP A 1 1053 ? 28.006 9.777 -28.499 1.00 93.81 1053 ASP A CA 1
ATOM 8229 C C . ASP A 1 1053 ? 27.800 8.940 -27.226 1.00 93.81 1053 ASP A C 1
ATOM 8231 O O . ASP A 1 1053 ? 28.624 8.074 -26.934 1.00 93.81 1053 ASP A O 1
ATOM 8235 N N . ASP A 1 1054 ? 26.723 9.179 -26.469 1.00 94.94 1054 ASP A N 1
ATOM 8236 C CA . ASP A 1 1054 ? 26.330 8.314 -25.350 1.00 94.94 1054 ASP A CA 1
ATOM 8237 C C . ASP A 1 1054 ? 25.948 6.916 -25.898 1.00 94.94 1054 ASP A C 1
ATOM 8239 O O . ASP A 1 1054 ? 25.574 6.785 -27.064 1.00 94.94 1054 ASP A O 1
ATOM 8243 N N . ALA A 1 1055 ? 26.048 5.853 -25.094 1.00 96.56 1055 ALA A N 1
ATOM 8244 C CA . ALA A 1 1055 ? 25.669 4.495 -25.497 1.00 96.56 1055 ALA A CA 1
ATOM 8245 C C . ALA A 1 1055 ? 24.443 3.992 -24.722 1.00 96.56 1055 ALA A C 1
ATOM 8247 O O . ALA A 1 1055 ? 24.412 4.032 -23.489 1.00 96.56 1055 ALA A O 1
ATOM 8248 N N . LEU A 1 1056 ? 23.441 3.514 -25.462 1.00 97.31 1056 LEU A N 1
ATOM 8249 C CA . LEU A 1 1056 ? 22.090 3.194 -24.982 1.00 97.31 1056 LEU A CA 1
ATOM 8250 C C . LEU A 1 1056 ? 21.610 1.838 -25.510 1.00 97.31 1056 LEU A C 1
ATOM 8252 O O . LEU A 1 1056 ? 22.199 1.283 -26.440 1.00 97.31 1056 LEU A O 1
ATOM 8256 N N . PHE A 1 1057 ? 20.520 1.319 -24.944 1.00 98.19 1057 PHE A N 1
ATOM 8257 C CA . PHE A 1 1057 ? 19.899 0.085 -25.425 1.00 98.19 1057 PHE A CA 1
ATOM 8258 C C . PHE A 1 1057 ? 19.161 0.278 -26.757 1.00 98.19 1057 PHE A C 1
ATOM 8260 O O . PHE A 1 1057 ? 18.752 1.379 -27.135 1.00 98.19 1057 PHE A O 1
ATOM 8267 N N . VAL A 1 1058 ? 18.949 -0.838 -27.455 1.00 98.25 1058 VAL A N 1
ATOM 8268 C CA . VAL A 1 1058 ? 18.166 -0.910 -28.692 1.00 98.25 1058 VAL A CA 1
ATOM 8269 C C . VAL A 1 1058 ? 17.104 -2.002 -28.548 1.00 98.25 1058 VAL A C 1
ATOM 8271 O O . VAL A 1 1058 ? 17.405 -3.137 -28.166 1.00 98.25 1058 VAL A O 1
ATOM 8274 N N . ARG A 1 1059 ? 15.854 -1.657 -28.871 1.00 97.94 1059 ARG A N 1
ATOM 8275 C CA . ARG A 1 1059 ? 14.714 -2.580 -28.947 1.00 97.94 1059 ARG A CA 1
ATOM 8276 C C . ARG A 1 1059 ? 14.140 -2.532 -30.359 1.00 97.94 1059 ARG A C 1
ATOM 8278 O O . ARG A 1 1059 ? 13.908 -1.453 -30.902 1.00 97.94 1059 ARG A O 1
ATOM 8285 N N . SER A 1 1060 ? 13.905 -3.707 -30.931 1.00 98.12 1060 SER A N 1
ATOM 8286 C CA . SER A 1 1060 ? 13.318 -3.860 -32.263 1.00 98.12 1060 SER A CA 1
ATOM 8287 C C . SER A 1 1060 ? 11.855 -4.314 -32.202 1.00 98.12 1060 SER A C 1
ATOM 8289 O O . SER A 1 1060 ? 11.415 -4.923 -31.223 1.00 98.12 1060 SER A O 1
ATOM 8291 N N . ILE A 1 1061 ? 11.123 -4.062 -33.283 1.00 97.81 1061 ILE A N 1
ATOM 8292 C CA . ILE A 1 1061 ? 9.830 -4.675 -33.613 1.00 97.81 1061 ILE A CA 1
ATOM 8293 C C . ILE A 1 1061 ? 10.010 -5.609 -34.818 1.00 97.81 1061 ILE A C 1
ATOM 8295 O O . ILE A 1 1061 ? 10.924 -5.408 -35.618 1.00 97.81 1061 ILE A O 1
ATOM 8299 N N . SER A 1 1062 ? 9.167 -6.627 -34.979 1.00 95.81 1062 SER A N 1
ATOM 8300 C CA . SER A 1 1062 ? 9.210 -7.490 -36.165 1.00 95.81 1062 SER A CA 1
ATOM 8301 C C . SER A 1 1062 ? 8.560 -6.817 -37.378 1.00 95.81 1062 SER A C 1
ATOM 8303 O O . SER A 1 1062 ? 7.591 -6.073 -37.246 1.00 95.81 1062 SER A O 1
ATOM 8305 N N . THR A 1 1063 ? 9.086 -7.108 -38.570 1.00 92.19 1063 THR A N 1
ATOM 8306 C CA . THR A 1 1063 ? 8.549 -6.672 -39.873 1.00 92.19 1063 THR A CA 1
ATOM 8307 C C . THR A 1 1063 ? 7.920 -7.838 -40.656 1.00 92.19 1063 THR A C 1
ATOM 8309 O O . THR A 1 1063 ? 7.894 -7.826 -41.886 1.00 92.19 1063 THR A O 1
ATOM 8312 N N . LYS A 1 1064 ? 7.438 -8.860 -39.934 1.00 77.94 1064 LYS A N 1
ATOM 8313 C CA . LYS A 1 1064 ? 6.756 -10.068 -40.432 1.00 77.94 1064 LYS A CA 1
ATOM 8314 C C . LYS A 1 1064 ? 5.320 -10.133 -39.916 1.00 77.94 1064 LYS A C 1
ATOM 8316 O O . LYS A 1 1064 ? 5.080 -9.618 -38.803 1.00 77.94 1064 LYS A O 1
#